Protein 6H2R (pdb70)

Radius of gyration: 30.76 Å; Cα contacts (8 Å, |Δi|>4): 2583; chains: 4; bounding box: 79×82×83 Å

CATH classification: 3.20.20.70

GO terms:
  GO:0008674 2-dehydro-3-deoxy-6-phosphogalactonate aldolase activity (F, IDA)
  GO:0008675 2-dehydro-3-deoxy-phosphogluconate aldolase activity (F, IDA)

B-factor: mean 26.59, std 15.33, range [8.21, 141.67]

Foldseek 3Di:
DAEEEAAAFFAAPVGATPLVLLLVLLLVLVVLPHQAYEALPVLNVNAVDDLVRLVSSVVSNLVRHQRYAREQDEDPLVSSLVSQQVCLVRNHAYYEYEFYADDPDDDLVVRLVSLLVSLVRHNHAYEYEADCVGRVDGCFLVSVVVSPRHQEYEHEDQPVVRQQSNCVSPVRHATEYQHLPQLCGADDNRHPGYHDHLCSQQVLLSVVLSVCSVVVVVVVSVVSSVLSVQLVVLCPPVHVSQVSQLSNCVRVVDHRHGDRPVVGHDDPVSSVVSCVSNVVSSVVCCVVVSGPD/DFEEEAAAFFAAPVGHGPLVLSCVLLLVLVVLPHQAYEALDVLNVNQVDDLVVLVVRVVSSLVRPQRYAREQDEDDLVSSLVSQLVCLPRNHAYYEYEFYADDPDDDLVVRLVSVLVSLVRHNHAYEYEADCVGRVDGCFLVSVVVSPRHQEYEHQDQPVVRQVSNCVSPVRHATEYQHLQQLQGLDDDSHNHYHHHLCSQQVLLSVVLSVCSVVVVVVVSVVSSVLSVQLCVLCPPVHVSQVSQLSNCVRVVDHRHGDHPVSGHDDPVSSVVSCVSNVVSSVVCVVVVSGD/DAEEEAAAFFAAPVGATPLVLLLVLLLVLVVLPHQAYEALDVLNVNAVDDLVSLVSSVVSNLVRHQRYAREQDEDPLVSSLVSQQVCLPRNHAYYEYEFYADDPDDDLVVRLVSVLVSLVRHNHAYEYEADCVGRVDGCFLVSVVVSPRHQEYEHQDQPVVRQVSNCVSPVRHATEYQHLQQLQGQDDPNHPHYHHHLCSQQVLLSVVLSVCSVVVVVVVSVVSSVLSVQLCVLCPPLHVSQVSQLSNCVRVVDHRHGDRPVSGHDDPVSSVVSCVSNVVSSVVCCVVVSGPD/DAEEEAAAFFAAPVGHGPLVLLCVLLQVLVVLPHQAYEALPVLNVNQVDDLVRLVVSVVSSLVRPQAYAREQDEDPLVSSLVSQQVCLPGNHQYYEYEFYADDPPDDLVVSLVSVLVSLVRHNHAYEYEADCVGRVDGCFLVSVVVSPRHQEYEHQDQPVVRQVSNCVSPVRHATEYQHLPQLAGADPPPHPHYHDHLCSQQVLLSVVLSVCSVVVVSVVSVVSSVLSVQLCVLCPVLHVSQVSQLSNCVRVVDHRHGDHPVVGHDDPVSSVVSCVSNVVSSVVCCVVVSGPD

Nearest PDB structures (foldseek):
  6h2s-assembly1_C  TM=1.003E+00  e=9.374E-58  Saccharolobus solfataricus
  6gso-assembly1_D  TM=9.926E-01  e=1.438E-53  Saccharolobus solfataricus
  6gv2-assembly1_A  TM=9.921E-01  e=3.241E-53  Saccharolobus solfataricus
  6h7r-assembly1_A  TM=9.935E-01  e=1.232E-52  Saccharolobus solfataricus
  6g3z-assembly1_A  TM=9.912E-01  e=1.554E-52  Saccharolobus solfataricus

Solvent-accessible surface area: 42090 Å² total; per-residue (Å²): 79,49,0,0,0,4,2,0,1,0,0,43,176,121,20,168,12,24,110,119,57,1,73,66,0,0,57,12,0,42,175,65,33,5,38,31,0,0,0,0,0,11,9,0,0,0,16,8,8,46,34,122,28,10,23,48,2,0,104,7,0,68,124,42,13,76,92,0,0,0,0,2,2,13,8,23,8,51,36,2,29,129,6,0,112,90,0,135,101,24,107,15,35,0,0,0,0,1,2,1,14,9,0,45,180,25,37,89,138,15,15,12,106,0,0,81,29,0,24,142,40,24,59,28,60,7,4,0,6,1,31,26,100,9,4,68,20,64,1,49,3,144,19,0,125,92,6,62,47,17,52,0,0,0,0,13,42,46,42,2,11,23,1,0,27,0,34,42,27,19,98,152,12,63,0,2,0,3,2,18,0,2,4,1,1,0,3,40,6,14,15,37,0,0,2,4,71,2,0,0,3,3,0,27,1,1,10,32,0,25,111,14,2,96,98,86,104,15,127,93,0,23,93,5,0,39,20,10,0,69,0,16,51,8,2,85,86,32,14,44,24,3,0,10,9,15,0,0,98,51,6,23,65,37,56,1,16,84,4,2,34,0,7,13,54,16,77,96,93,12,45,132,74,0,46,140,110,0,86,49,13,58,61,60,0,22,110,52,173,36,8,185,168,70,43,0,0,0,7,3,0,1,0,0,25,183,87,23,134,13,23,90,110,61,1,42,83,0,0,69,21,0,57,196,66,34,7,49,25,0,0,1,0,0,12,10,0,0,0,15,6,8,43,32,108,39,9,22,57,2,0,94,3,0,71,100,41,16,58,99,0,0,0,0,2,2,12,7,26,9,68,36,1,32,90,4,0,120,75,0,150,128,25,105,14,35,0,0,0,0,1,3,1,16,9,0,41,184,27,34,76,97,9,13,17,106,1,0,90,28,0,26,146,40,23,54,29,60,6,5,0,7,2,34,25,98,9,4,67,18,64,1,47,5,112,10,1,124,107,4,62,46,16,51,0,0,0,0,32,42,46,40,1,12,24,0,0,35,0,32,41,48,19,99,150,12,60,0,2,0,15,2,23,0,1,4,1,1,0,9,70,4,22,15,37,0,0,8,4,69,1,0,1,2,1,0,27,0,0,35,24,0,30,108,5,12,105,73,153,102,28,128,94,0,28,106,3,0,40,20,6,1,70,0,6,92,7,3,84,80,37,13,30,27,4,0,2,8,15,0,0,93,51,6,23,66,38,57,2,18,98,4,3,33,0,7,11,51,16,78,105,80,20,42,138,83,0,46,147,132,0,84,49,13,64,64,71,0,58,116,58,182,31,11,226,86,51,0,0,0,6,3,0,2,0,1,44,162,122,19,166,13,19,126,112,57,2,78,66,0,0,63,12,0,58,175,67,33,6,43,27,0,0,1,0,0,10,15,0,0,0,16,7,8,45,35,117,23,10,24,63,1,0,105,8,0,62,125,42,16,63,94,0,0,0,0,2,2,12,9,23,7,47,37,1,31,129,5,0,106,92,0,131,103,25,106,16,32,0,1,1,0,1,3,1,14,8,0,41,227,26,38,99,157,19,14,15,108,1,0,85,31,0,25,150,37,24,59,28,62,6,6,0,7,2,38,25,100,9,5,69,19,63,1,49,4,156,17,0,116,106,6,60,47,18,51,0,0,0,0,25,40,43,41,1,12,23,0,1,35,0,35,40,50,19,100,151,12,64,0,3,0,3,1,12,0,2,4,0,1,0,15,63,6,20,17,34,0,0,4,3,48,2,0,0,4,5,0,26,1,1,7,38,0,23,109,13,11,83,106,154,90,33,128,83,0,25,94,4,0,42,21,10,2,72,0,9,97,7,2,112,87,34,13,38,29,3,0,10,10,17,0,0,95,54,15,24,65,44,62,1,17,79,4,2,34,0,8,11,54,18,80,107,81,27,38,147,87,0,43,159,134,0,96,53,14,53,62,62,0,26,115,52,181,30,11,195,173,65,36,0,0,0,4,3,0,1,0,0,28,183,92,23,135,7,19,90,113,60,1,53,95,0,0,54,20,0,53,175,70,32,6,51,32,0,0,0,0,0,10,8,0,0,0,15,6,7,42,32,107,32,10,23,64,2,0,103,4,0,65,102,41,17,69,105,0,0,0,0,2,2,14,7,26,9,70,39,1,31,92,3,0,120,69,0,152,113,24,105,17,27,0,0,0,0,1,3,1,14,9,0,44,185,27,34,89,159,18,14,12,105,0,0,88,28,0,27,145,42,24,55,31,57,6,4,0,7,3,30,25,100,10,4,69,21,62,1,46,3,113,22,0,118,89,5,60,47,17,54,0,0,0,0,13,41,42,41,0,12,24,0,0,23,0,32,36,27,19,97,149,12,55,0,1,0,3,2,17,0,1,3,0,0,0,11,32,5,21,16,33,0,0,1,3,76,2,0,0,4,1,0,26,1,1,29,22,0,33,99,18,6,93,87,87,101,30,114,88,0,23,97,6,0,42,17,6,1,73,0,17,63,9,2,128,88,34,15,47,26,3,0,8,8,14,0,0,91,56,16,24,67,38,60,2,18,92,5,3,33,1,7,12,49,17,74,76,104,27,40,148,85,0,42,142,123,0,89,50,13,41,55,79,0,26,116,59,172,36,10,181,169

Sequence (1171 aa):
PEIIITPIITPFTKDNRRIDKEEKKLKIHAENLIRKGIDKLFVNGTTGLGPSLSPEEEKLEEENLKAVYDVTNNKKIIFQVGGLNLDDAIRRLAKLSKDFDDIVGIASYAPYYYPRMMSEKHLVKYFKTLCEEVSPHPVYLYNYYPTATGKDIDAKVAKEIGCFTGVKDVIENIIIHTLDYKRLNPNMLVYSGSQMMLIATVASTGLDGNVALGSNYLPEVTTVTIKKLAMERKIDEEALLKLQFLHDEVIEEASRIFGSLSSNNYVLTKYFQGYDLGYPRPPIFPLDDEEERRQLIKKKVEGIRRAKLVELKILKEPEIIITPIITPFTKDNRRIDKEEKLKIHAEENLIRKGIDKLFVNGTTGLGPSLSPEEKLEENLKAVYDVTNKKIIFQVGGLNLDDAIRLAKLSKDFDIVGIASYAPYYYPRMSEKHLVKYFKTLCEVSPHPVYLYNYYPTATGKDIDAKKVAKEIGCFTGVKDVIEENIIHTLDYKRLNPNMLVYSGSQMLIATVASTGLDGNVALLGGSNYLPEVTTVTIKKLAMERRKIDEEALKLQFLHDEVIEEASRIFGSSLSSNNYVLTKYFQGYDLGYPRPPIFPLDDEEERQLIKKVEGIRAKLVELKILKPEIIITPIITPFTKDNRRIDKEKLKIHAENLIRKGIDKLFVNGTTGLGPSLSPEEEKLEENLKAVYDVTNNKKIIFQVGGLNLDDAIRRLAKLSKDFDIVGIASYAPYYYPRMMSEKHLVKYFKKTLCEVSPHPVYLYNYYPTATGKDIDAKVAKEEIGCFTGVKDVIENIIHTLDYKRLNPNMLVYSGSQMLIATVASTGLDGNVALLGSNYLPEVTTVTIKKLAMERKIDEALKLQFLHDEVIEASRIFGSSLSSNNYVLTKYFQGYDLGYPRPPIFPLDDEEERQLIKKVEGIRRAKLVELKILKEPEEIIITPIITPFTKDNRIDKEKLKIHAEENLIRKGIDKLFVNGTTGLGPSLSPEEKLEENLKAVYDVTNKIIFQVGGLNLDDAIRLAKLSKDFDIVGIASYAPYYYPRMMSEKHLVKYFKTLCEVSPHPVYLYNYYPTATGKDIDAKKVAKEIGCFTGVKDVIENIIHTLDYKRLNPNMLVYSGSQMMLIATVASTTGGLDGNVALGSNYLPEVTTVTIKKKLAMERKIDEEALKLQFLHDEVIEEASRIFGSSLSSNNYVLTKYFQGYDLLGYPRPPIFPLDDEEERQLIKKVEGIRAKLVELKILKE

Organism: Saccharolobus solfataricus (strain ATCC 35092 / DSM 1617 / JCM 11322 / P2) (NCBI:txid273057)

InterPro domains:
  IPR002220 DapA-like [PF00701] (17-293)
  IPR002220 DapA-like [PIRSF001365] (14-298)
  IPR002220 DapA-like [PR00146] (48-69)
  IPR002220 DapA-like [PR00146] (81-99)
  IPR002220 DapA-like [PR00146] (114-130)
  IPR002220 DapA-like [PR00146] (139-156)
  IPR002220 DapA-like [PTHR12128] (13-301)
  IPR002220 DapA-like [SM01130] (15-295)
  IPR013785 Aldolase-type TIM barrel [G3DSA:3.20.20.70] (16-308)
  IPR053415 Entner-Doudoroff pathway aldolase [NF040954] (17-301)

Structure (mmCIF, N/CA/C/O backbone):
data_6H2R
#
_entry.id   6H2R
#
_cell.length_a   76.352
_cell.length_b   86.906
_cell.length_c   91.982
_cell.angle_alpha   90.00
_cell.angle_beta   95.79
_cell.angle_gamma   90.00
#
_symmetry.space_group_name_H-M   'P 1 21 1'
#
loop_
_entity.id
_entity.type
_entity.pdbx_description
1 polymer '2-dehydro-3-deoxy-phosphogluconate/2-dehydro-3-deoxy-6-phosphogalactonate aldolase'
2 non-polymer 'ISOPROPYL ALCOHOL'
3 non-polymer GLYCEROL
4 non-polymer 1,2-ETHANEDIOL
5 non-polymer 'TRIETHYLENE GLYCOL'
6 water water
#
loop_
_atom_site.group_PDB
_atom_site.id
_atom_site.type_symbol
_atom_site.label_atom_id
_atom_site.label_alt_id
_atom_site.label_comp_id
_atom_site.label_asym_id
_atom_site.label_entity_id
_atom_site.label_seq_id
_atom_site.pdbx_PDB_ins_code
_atom_site.Cartn_x
_atom_site.Cartn_y
_atom_site.Cartn_z
_atom_site.occupancy
_atom_site.B_iso_or_equiv
_atom_site.auth_seq_id
_atom_site.auth_comp_id
_atom_site.auth_asym_id
_atom_site.auth_atom_id
_atom_site.pdbx_PDB_model_num
ATOM 1 N N . PRO A 1 1 ? -1.902 -17.961 46.648 1.00 30.48 2 PRO A N 1
ATOM 2 C CA . PRO A 1 1 ? -1.528 -17.846 45.229 1.00 28.29 2 PRO A CA 1
ATOM 3 C C . PRO A 1 1 ? -2.727 -17.938 44.315 1.00 25.63 2 PRO A C 1
ATOM 4 O O . PRO A 1 1 ? -3.555 -18.836 44.471 1.00 23.52 2 PRO A O 1
ATOM 15 N N . GLU A 1 2 ? -2.847 -17.018 43.355 1.00 18.61 3 GLU A N 1
ATOM 16 C CA . GLU A 1 2 ? -3.968 -17.065 42.426 1.00 18.21 3 GLU A CA 1
ATOM 17 C C . GLU A 1 2 ? -3.451 -17.061 40.997 1.00 15.59 3 GLU A C 1
ATOM 18 O O . GLU A 1 2 ? -2.363 -16.548 40.710 1.00 18.57 3 GLU A O 1
ATOM 30 N N A ILE A 1 3 ? -4.244 -17.650 40.109 0.53 14.74 4 ILE A N 1
ATOM 31 N N B ILE A 1 3 ? -4.242 -17.659 40.113 0.47 14.76 4 ILE A N 1
ATOM 32 C CA A ILE A 1 3 ? -4.012 -17.604 38.669 0.53 14.16 4 ILE A CA 1
ATOM 33 C CA B ILE A 1 3 ? -4.026 -17.611 38.671 0.47 14.15 4 ILE A CA 1
ATOM 34 C C A ILE A 1 3 ? -5.087 -16.724 38.064 0.53 15.71 4 ILE A C 1
ATOM 35 C C B ILE A 1 3 ? -5.093 -16.712 38.077 0.47 15.72 4 ILE A C 1
ATOM 36 O O A ILE A 1 3 ? -6.281 -16.973 38.258 0.53 15.20 4 ILE A O 1
ATOM 37 O O B ILE A 1 3 ? -6.288 -16.927 38.303 0.47 15.26 4 ILE A O 1
ATOM 68 N N . ILE A 1 4 ? -4.665 -15.702 37.335 1.00 13.37 5 ILE A N 1
ATOM 69 C CA . ILE A 1 4 ? -5.552 -14.791 36.623 1.00 14.06 5 ILE A CA 1
ATOM 70 C C . ILE A 1 4 ? -5.373 -15.056 35.131 1.00 13.70 5 ILE A C 1
ATOM 71 O O . ILE A 1 4 ? -4.243 -15.012 34.625 1.00 15.02 5 ILE A O 1
ATOM 87 N N . THR A 1 5 ? -6.455 -15.357 34.425 1.00 12.54 6 THR A N 1
ATOM 88 C CA . THR A 1 5 ? -6.371 -15.535 32.983 1.00 12.04 6 THR A CA 1
ATOM 89 C C . THR A 1 5 ? -6.723 -14.234 32.277 1.00 12.15 6 THR A C 1
ATOM 90 O O . THR A 1 5 ? -7.829 -13.705 32.486 1.00 11.71 6 THR A O 1
ATOM 101 N N . PRO A 1 6 ? -5.840 -13.705 31.436 1.00 9.86 7 PRO A N 1
ATOM 102 C CA . PRO A 1 6 ? -6.217 -12.613 30.540 1.00 12.16 7 PRO A CA 1
ATOM 103 C C . PRO A 1 6 ? -7.017 -13.205 29.394 1.00 11.56 7 PRO A C 1
ATOM 104 O O . PRO A 1 6 ? -6.472 -13.788 28.433 1.00 11.05 7 PRO A O 1
ATOM 115 N N . ILE A 1 7 ? -8.344 -13.135 29.502 1.00 11.98 8 ILE A N 1
ATOM 116 C CA . ILE A 1 7 ? -9.183 -13.959 28.654 1.00 12.01 8 ILE A CA 1
ATOM 117 C C . ILE A 1 7 ? -9.235 -13.419 27.233 1.00 10.99 8 ILE A C 1
ATOM 118 O O . ILE A 1 7 ? -9.309 -12.209 26.992 1.00 11.66 8 ILE A O 1
ATOM 134 N N . ILE A 1 8 ? -9.224 -14.354 26.284 1.00 11.57 9 ILE A N 1
ATOM 135 C CA . ILE A 1 8 ? -9.385 -14.053 24.868 1.00 9.78 9 ILE A CA 1
ATOM 136 C C . ILE A 1 8 ? -10.761 -13.509 24.581 1.00 13.99 9 ILE A C 1
ATOM 137 O O . ILE A 1 8 ? -11.767 -13.920 25.199 1.00 14.10 9 ILE A O 1
ATOM 153 N N . THR A 1 9 ? -10.824 -12.612 23.605 1.00 11.97 10 THR A N 1
ATOM 154 C CA . THR A 1 9 ? -12.081 -12.137 23.034 1.00 12.79 10 THR A CA 1
ATOM 155 C C . THR A 1 9 ? -12.366 -12.857 21.720 1.00 11.20 10 THR A C 1
ATOM 156 O O . THR A 1 9 ? -11.658 -12.627 20.726 1.00 12.48 10 THR A O 1
ATOM 167 N N . PRO A 1 10 ? -13.341 -13.762 21.664 1.00 11.81 11 PRO A N 1
ATOM 168 C CA . PRO A 1 10 ? -13.689 -14.389 20.379 1.00 12.37 11 PRO A CA 1
ATOM 169 C C . PRO A 1 10 ? -14.483 -13.439 19.499 1.00 12.33 11 PRO A C 1
ATOM 170 O O . PRO A 1 10 ? -15.422 -12.803 19.975 1.00 12.50 11 PRO A O 1
ATOM 181 N N . PHE A 1 11 ? -14.099 -13.337 18.234 1.00 12.04 12 PHE A N 1
ATOM 182 C CA . PHE A 1 11 ? -14.871 -12.572 17.259 1.00 12.38 12 PHE A CA 1
ATOM 183 C C . PHE A 1 11 ? -15.497 -13.492 16.227 1.00 15.63 12 PHE A C 1
ATOM 184 O O . PHE A 1 11 ? -15.002 -14.603 15.946 1.00 15.03 12 PHE A O 1
ATOM 201 N N . THR A 1 12 ? -16.621 -13.035 15.690 1.00 13.22 13 THR A N 1
ATOM 202 C CA . THR A 1 12 ? -17.281 -13.734 14.587 1.00 14.72 13 THR A CA 1
ATOM 203 C C . THR A 1 12 ? -16.605 -13.400 13.265 1.00 18.94 13 THR A C 1
ATOM 204 O O . THR A 1 12 ? -15.753 -12.527 13.177 1.00 16.12 13 THR A O 1
ATOM 215 N N . LYS A 1 13 ? -17.047 -14.079 12.195 1.00 18.28 14 LYS A N 1
ATOM 216 C CA . LYS A 1 13 ? -16.560 -13.738 10.863 1.00 20.03 14 LYS A CA 1
ATOM 217 C C . LYS A 1 13 ? -16.918 -12.312 10.479 1.00 17.99 14 LYS A C 1
ATOM 218 O O . LYS A 1 13 ? -16.184 -11.689 9.706 1.00 21.56 14 LYS A O 1
ATOM 237 N N . ASP A 1 14 ? -18.019 -11.768 11.029 1.00 17.15 15 ASP A N 1
ATOM 238 C CA . ASP A 1 14 ? -18.403 -10.378 10.820 1.00 15.47 15 ASP A CA 1
ATOM 239 C C . ASP A 1 14 ? -17.672 -9.399 11.750 1.00 16.96 15 ASP A C 1
ATOM 240 O O . ASP A 1 14 ? -18.042 -8.229 11.805 1.00 18.23 15 ASP A O 1
ATOM 249 N N . ASN A 1 15 ? -16.677 -9.870 12.476 1.00 15.12 16 ASN A N 1
ATOM 250 C CA . ASN A 1 15 ? -15.821 -9.017 13.307 1.00 16.48 16 ASN A CA 1
ATOM 251 C C . ASN A 1 15 ? -16.613 -8.355 14.428 1.00 15.18 16 ASN A C 1
ATOM 252 O O . ASN A 1 15 ? -16.417 -7.163 14.744 1.00 16.81 16 ASN A O 1
ATOM 263 N N A ARG A 1 16 ? -17.554 -9.112 14.994 0.47 15.28 17 ARG A N 1
ATOM 264 N N B ARG A 1 16 ? -17.552 -9.103 15.003 0.53 15.31 17 ARG A N 1
ATOM 265 C CA A ARG A 1 16 ? -18.271 -8.755 16.208 0.47 14.59 17 ARG A CA 1
ATOM 266 C CA B ARG A 1 16 ? -18.229 -8.702 16.225 0.53 14.61 17 ARG A CA 1
ATOM 267 C C A ARG A 1 16 ? -17.884 -9.725 17.321 0.47 15.42 17 ARG A C 1
ATOM 268 C C B ARG A 1 16 ? -17.915 -9.721 17.318 0.53 15.44 17 ARG A C 1
ATOM 269 O O A ARG A 1 16 ? -17.458 -10.858 17.061 0.47 13.84 17 ARG A O 1
ATOM 270 O O B ARG A 1 16 ? -17.560 -10.874 17.041 0.53 13.87 17 ARG A O 1
ATOM 311 N N . ILE A 1 17 ? -18.058 -9.293 18.576 1.00 12.67 18 ILE A N 1
ATOM 312 C CA . ILE A 1 17 ? -17.773 -10.210 19.681 1.00 13.00 18 ILE A CA 1
ATOM 313 C C . ILE A 1 17 ? -18.742 -11.382 19.596 1.00 17.96 18 ILE A C 1
ATOM 314 O O . ILE A 1 17 ? -19.956 -11.204 19.396 1.00 16.65 18 ILE A O 1
ATOM 330 N N . ASP A 1 18 ? -18.217 -12.600 19.766 1.00 15.04 19 ASP A N 1
ATOM 331 C CA . ASP A 1 18 ? -19.034 -13.809 19.803 1.00 14.15 19 ASP A CA 1
ATOM 332 C C . ASP A 1 18 ? -19.338 -14.126 21.268 1.00 13.21 19 ASP A C 1
ATOM 333 O O . ASP A 1 18 ? -18.579 -14.798 21.960 1.00 16.31 19 ASP A O 1
ATOM 342 N N . LYS A 1 19 ? -20.475 -13.615 21.749 1.00 15.81 20 LYS A N 1
ATOM 343 C CA . LYS A 1 19 ? -20.795 -13.700 23.160 1.00 14.23 20 LYS A CA 1
ATOM 344 C C . LYS A 1 19 ? -20.944 -15.148 23.617 1.00 16.16 20 LYS A C 1
ATOM 345 O O . LYS A 1 19 ? -20.562 -15.498 24.741 1.00 17.67 20 LYS A O 1
ATOM 364 N N A GLU A 1 20 ? -21.502 -16.006 22.768 0.58 17.11 21 GLU A N 1
ATOM 365 N N B GLU A 1 20 ? -21.498 -16.005 22.764 0.42 17.14 21 GLU A N 1
ATOM 366 C CA A GLU A 1 20 ? -21.735 -17.382 23.201 0.58 18.64 21 GLU A CA 1
ATOM 367 C CA B GLU A 1 20 ? -21.711 -17.393 23.167 0.42 18.69 21 GLU A CA 1
ATOM 368 C C A GLU A 1 20 ? -20.421 -18.136 23.361 0.58 15.64 21 GLU A C 1
ATOM 369 C C B GLU A 1 20 ? -20.386 -18.125 23.338 0.42 15.72 21 GLU A C 1
ATOM 370 O O A GLU A 1 20 ? -20.234 -18.893 24.330 0.58 17.15 21 GLU A O 1
ATOM 371 O O B GLU A 1 20 ? -20.187 -18.853 24.323 0.42 17.08 21 GLU A O 1
ATOM 394 N N A LYS A 1 21 ? -19.488 -17.946 22.427 0.58 16.12 22 LYS A N 1
ATOM 395 N N B LYS A 1 21 ? -19.461 -17.945 22.393 0.42 16.11 22 LYS A N 1
ATOM 396 C CA A LYS A 1 21 ? -18.187 -18.593 22.581 0.58 15.88 22 LYS A CA 1
ATOM 397 C CA B LYS A 1 21 ? -18.149 -18.568 22.542 0.42 15.97 22 LYS A CA 1
ATOM 398 C C A LYS A 1 21 ? -17.429 -18.032 23.772 0.58 15.06 22 LYS A C 1
ATOM 399 C C B LYS A 1 21 ? -17.430 -18.032 23.771 0.42 15.10 22 LYS A C 1
ATOM 400 O O A LYS A 1 21 ? -16.702 -18.783 24.447 0.58 16.69 22 LYS A O 1
ATOM 401 O O B LYS A 1 21 ? -16.735 -18.787 24.471 0.42 16.68 22 LYS A O 1
ATOM 438 N N . LEU A 1 22 ? -17.581 -16.731 24.052 1.00 14.14 23 LEU A N 1
ATOM 439 C CA . LEU A 1 22 ? -16.951 -16.140 25.231 1.00 14.43 23 LEU A CA 1
ATOM 440 C C . LEU A 1 22 ? -17.500 -16.757 26.512 1.00 14.09 23 LEU A C 1
ATOM 441 O O . LEU A 1 22 ? -16.739 -17.096 27.426 1.00 15.42 23 LEU A O 1
ATOM 457 N N . LYS A 1 23 ? -18.818 -16.923 26.587 1.00 16.24 24 LYS A N 1
ATOM 458 C CA . LYS A 1 23 ? -19.420 -17.560 27.752 1.00 15.23 24 LYS A CA 1
ATOM 459 C C . LYS A 1 23 ? -18.881 -18.969 27.966 1.00 13.50 24 LYS A C 1
ATOM 460 O O . LYS A 1 23 ? -18.519 -19.338 29.086 1.00 15.91 24 LYS A O 1
ATOM 478 N N . ILE A 1 24 ? -18.819 -19.765 26.894 1.00 16.11 25 ILE A N 1
ATOM 479 C CA . ILE A 1 24 ? -18.340 -21.142 26.980 1.00 15.77 25 ILE A CA 1
ATOM 480 C C . ILE A 1 24 ? -16.911 -21.169 27.493 1.00 13.51 25 ILE A C 1
ATOM 481 O O . ILE A 1 24 ? -16.541 -21.982 28.349 1.00 17.20 25 ILE A O 1
ATOM 497 N N . HIS A 1 25 ? -16.076 -20.254 26.977 1.00 15.11 26 HIS A N 1
ATOM 498 C CA . HIS A 1 25 ? -14.675 -20.217 27.346 1.00 11.82 26 HIS A CA 1
ATOM 499 C C . HIS A 1 25 ? -14.526 -19.827 28.807 1.00 14.03 26 HIS A C 1
ATOM 500 O O . HIS A 1 25 ? -13.776 -20.465 29.556 1.00 14.99 26 HIS A O 1
ATOM 515 N N . ALA A 1 26 ? -15.232 -18.772 29.241 1.00 13.08 27 ALA A N 1
ATOM 516 C CA . ALA A 1 26 ? -15.157 -18.367 30.636 1.00 12.33 27 ALA A CA 1
ATOM 517 C C . ALA A 1 26 ? -15.622 -19.484 31.566 1.00 14.17 27 ALA A C 1
ATOM 518 O O . ALA A 1 26 ? -14.995 -19.744 32.594 1.00 16.17 27 ALA A O 1
ATOM 525 N N . GLU A 1 27 ? -16.723 -20.142 31.216 1.00 15.14 28 GLU A N 1
ATOM 526 C CA . GLU A 1 27 ? -17.201 -21.266 32.035 1.00 16.88 28 GLU A CA 1
ATOM 527 C C . GLU A 1 27 ? -16.146 -22.350 32.165 1.00 16.44 28 GLU A C 1
ATOM 528 O O . GLU A 1 27 ? -15.932 -22.880 33.262 1.00 18.24 28 GLU A O 1
ATOM 540 N N . ASN A 1 28 ? -15.460 -22.692 31.066 1.00 16.04 29 ASN A N 1
ATOM 541 C CA . ASN A 1 28 ? -14.437 -23.738 31.127 1.00 16.26 29 ASN A CA 1
ATOM 542 C C . ASN A 1 28 ? -13.270 -23.314 32.003 1.00 16.37 29 ASN A C 1
ATOM 543 O O . ASN A 1 28 ? -12.756 -24.087 32.819 1.00 16.02 29 ASN A O 1
ATOM 554 N N . LEU A 1 29 ? -12.833 -22.065 31.883 1.00 11.96 30 LEU A N 1
ATOM 555 C CA . LEU A 1 29 ? -11.721 -21.618 32.698 1.00 13.00 30 LEU A CA 1
ATOM 556 C C . LEU A 1 29 ? -12.035 -21.684 34.189 1.00 13.76 30 LEU A C 1
ATOM 557 O O . LEU A 1 29 ? -11.195 -22.112 34.976 1.00 14.54 30 LEU A O 1
ATOM 573 N N . ILE A 1 30 ? -13.243 -21.272 34.587 1.00 16.57 31 ILE A N 1
ATOM 574 C CA . ILE A 1 30 ? -13.608 -21.310 35.992 1.00 17.86 31 ILE A CA 1
ATOM 575 C C . ILE A 1 30 ? -13.724 -22.757 36.448 1.00 15.78 31 ILE A C 1
ATOM 576 O O . ILE A 1 30 ? -13.250 -23.116 37.523 1.00 18.21 31 ILE A O 1
ATOM 592 N N . ARG A 1 31 ? -14.277 -23.603 35.602 1.00 14.27 32 ARG A N 1
ATOM 593 C CA . ARG A 1 31 ? -14.425 -25.025 35.940 1.00 18.29 32 ARG A CA 1
ATOM 594 C C . ARG A 1 31 ? -13.070 -25.687 36.114 1.00 23.95 32 ARG A C 1
ATOM 595 O O . ARG A 1 31 ? -12.910 -26.555 36.985 1.00 20.98 32 ARG A O 1
ATOM 616 N N . LYS A 1 32 ? -12.061 -25.254 35.347 1.00 16.52 33 LYS A N 1
ATOM 617 C CA . LYS A 1 32 ? -10.729 -25.844 35.397 1.00 14.09 33 LYS A CA 1
ATOM 618 C C . LYS A 1 32 ? -9.863 -25.268 36.513 1.00 14.60 33 LYS A C 1
ATOM 619 O O . LYS A 1 32 ? -8.697 -25.649 36.613 1.00 18.93 33 LYS A O 1
ATOM 638 N N . GLY A 1 33 ? -10.378 -24.357 37.335 1.00 15.20 34 GLY A N 1
ATOM 639 C CA . GLY A 1 33 ? -9.657 -23.892 38.499 1.00 18.60 34 GLY A CA 1
ATOM 640 C C . GLY A 1 33 ? -9.016 -22.522 38.416 1.00 17.74 34 GLY A C 1
ATOM 641 O O . GLY A 1 33 ? -8.339 -22.125 39.368 1.00 16.59 34 GLY A O 1
ATOM 645 N N . ILE A 1 34 ? -9.192 -21.804 37.301 1.00 16.68 35 ILE A N 1
ATOM 646 C CA . ILE A 1 34 ? -8.721 -20.422 37.240 1.00 15.56 35 ILE A CA 1
ATOM 647 C C . ILE A 1 34 ? -9.428 -19.567 38.295 1.00 15.89 35 ILE A C 1
ATOM 648 O O . ILE A 1 34 ? -10.648 -19.655 38.480 1.00 16.28 35 ILE A O 1
ATOM 664 N N . ASP A 1 35 ? -8.667 -18.724 38.995 1.00 14.26 36 ASP A N 1
ATOM 665 C CA . ASP A 1 35 ? -9.238 -17.946 40.085 1.00 14.67 36 ASP A CA 1
ATOM 666 C C . ASP A 1 35 ? -10.022 -16.736 39.605 1.00 15.24 36 ASP A C 1
ATOM 667 O O . ASP A 1 35 ? -11.121 -16.460 40.106 1.00 17.30 36 ASP A O 1
ATOM 676 N N . LYS A 1 36 ? -9.469 -15.950 38.681 1.00 14.18 37 LYS A N 1
ATOM 677 C CA . LYS A 1 36 ? -10.083 -14.706 38.245 1.00 14.18 37 LYS A CA 1
ATOM 678 C C . LYS A 1 36 ? -9.845 -14.508 36.755 1.00 12.18 37 LYS A C 1
ATOM 679 O O . LYS A 1 36 ? -8.855 -14.996 36.200 1.00 12.06 37 LYS A O 1
ATOM 698 N N . LEU A 1 37 ? -10.762 -13.785 36.108 1.00 11.81 38 LEU A N 1
ATOM 699 C CA . LEU A 1 37 ? -10.690 -13.502 34.685 1.00 10.69 38 LEU A CA 1
ATOM 700 C C . LEU A 1 37 ? -10.450 -12.014 34.485 1.00 11.81 38 LEU A C 1
ATOM 701 O O . LEU A 1 37 ? -11.189 -11.192 35.004 1.00 12.09 38 LEU A O 1
ATOM 717 N N . PHE A 1 38 ? -9.418 -11.683 33.735 1.00 12.21 39 PHE A N 1
ATOM 718 C CA . PHE A 1 38 ? -9.034 -10.309 33.415 1.00 10.24 39 PHE A CA 1
ATOM 719 C C . PHE A 1 38 ? -9.514 -10.016 31.997 1.00 11.25 39 PHE A C 1
ATOM 720 O O . PHE A 1 38 ? -9.038 -10.618 31.035 1.00 10.78 39 PHE A O 1
ATOM 737 N N . VAL A 1 39 ? -10.468 -9.111 31.883 1.00 11.73 40 VAL A N 1
ATOM 738 C CA . VAL A 1 39 ? -11.212 -8.881 30.659 1.00 9.58 40 VAL A CA 1
ATOM 739 C C . VAL A 1 39 ? -10.727 -7.581 29.993 1.00 10.28 40 VAL A C 1
ATOM 740 O O . VAL A 1 39 ? -10.532 -6.572 30.661 1.00 11.72 40 VAL A O 1
ATOM 753 N N . ASN A 1 40 ? -10.453 -7.645 28.680 1.00 11.26 41 ASN A N 1
ATOM 754 C CA . ASN A 1 40 ? -10.011 -6.514 27.850 1.00 9.65 41 ASN A CA 1
ATOM 755 C C . ASN A 1 40 ? -8.539 -6.193 28.093 1.00 10.62 41 ASN A C 1
ATOM 756 O O . ASN A 1 40 ? -8.109 -5.047 27.947 1.00 10.85 41 ASN A O 1
ATOM 767 N N . GLY A 1 41 ? -7.764 -7.190 28.466 1.00 9.06 42 GLY A N 1
ATOM 768 C CA . GLY A 1 41 ? -6.306 -7.065 28.475 1.00 9.55 42 GLY A CA 1
ATOM 769 C C . GLY A 1 41 ? -5.725 -7.217 27.070 1.00 9.47 42 GLY A C 1
ATOM 770 O O . GLY A 1 41 ? -6.438 -7.335 26.076 1.00 10.99 42 GLY A O 1
ATOM 774 N N . THR A 1 42 ? -4.393 -7.238 27.007 1.00 12.15 43 THR A N 1
ATOM 775 C CA . THR A 1 42 ? -3.733 -7.402 25.707 1.00 9.24 43 THR A CA 1
ATOM 776 C C . THR A 1 42 ? -4.187 -8.677 25.020 1.00 9.98 43 THR A C 1
ATOM 777 O O . THR A 1 42 ? -4.503 -8.683 23.817 1.00 10.25 43 THR A O 1
ATOM 788 N N . THR A 1 43 ? -4.229 -9.796 25.780 1.00 9.05 44 THR A N 1
ATOM 789 C CA . THR A 1 43 ? -4.617 -11.063 25.161 1.00 10.43 44 THR A CA 1
ATOM 790 C C . THR A 1 43 ? -6.036 -11.033 24.615 1.00 11.89 44 THR A C 1
ATOM 791 O O . THR A 1 43 ? -6.335 -11.696 23.623 1.00 12.67 44 THR A O 1
ATOM 802 N N . GLY A 1 44 ? -6.928 -10.281 25.254 1.00 9.94 45 GLY A N 1
ATOM 803 C CA . GLY A 1 44 ? -8.274 -10.044 24.788 1.00 11.92 45 GLY A CA 1
ATOM 804 C C . GLY A 1 44 ? -8.407 -8.910 23.798 1.00 9.21 45 GLY A C 1
ATOM 805 O O . GLY A 1 44 ? -9.515 -8.521 23.491 1.00 11.26 45 GLY A O 1
ATOM 809 N N . LEU A 1 45 ? -7.303 -8.415 23.255 1.00 9.56 46 LEU A N 1
ATOM 810 C CA . LEU A 1 45 ? -7.270 -7.340 22.263 1.00 8.41 46 LEU A CA 1
ATOM 811 C C . LEU A 1 45 ? -8.006 -6.082 22.757 1.00 9.99 46 LEU A C 1
ATOM 812 O O . LEU A 1 45 ? -8.649 -5.377 21.975 1.00 11.37 46 LEU A O 1
ATOM 828 N N . GLY A 1 46 ? -7.839 -5.773 24.044 1.00 11.22 47 GLY A N 1
ATOM 829 C CA . GLY A 1 46 ? -8.423 -4.589 24.637 1.00 10.61 47 GLY A CA 1
ATOM 830 C C . GLY A 1 46 ? -8.314 -3.320 23.824 1.00 12.15 47 GLY A C 1
ATOM 831 O O . GLY A 1 46 ? -9.312 -2.634 23.579 1.00 12.21 47 GLY A O 1
ATOM 835 N N . PRO A 1 47 ? -7.106 -2.958 23.394 1.00 11.94 48 PRO A N 1
ATOM 836 C CA . PRO A 1 47 ? -6.955 -1.722 22.602 1.00 10.71 48 PRO A CA 1
ATOM 837 C C . PRO A 1 47 ? -7.671 -1.738 21.260 1.00 11.19 48 PRO A C 1
ATOM 838 O O . PRO A 1 47 ? -7.844 -0.670 20.657 1.00 12.45 48 PRO A O 1
ATOM 849 N N . SER A 1 48 ? -8.094 -2.898 20.773 1.00 10.96 49 SER A N 1
ATOM 850 C CA . SER A 1 48 ? -8.831 -3.011 19.519 1.00 9.41 49 SER A CA 1
ATOM 851 C C . SER A 1 48 ? -10.335 -2.870 19.717 1.00 9.53 49 SER A C 1
ATOM 852 O O . SER A 1 48 ? -11.095 -2.908 18.725 1.00 10.88 49 SER A O 1
ATOM 860 N N . LEU A 1 49 ? -10.777 -2.771 20.957 1.00 11.09 50 LEU A N 1
ATOM 861 C CA . LEU A 1 49 ? -12.204 -2.734 21.294 1.00 10.96 50 LEU A CA 1
ATOM 862 C C . LEU A 1 49 ? -12.665 -1.318 21.581 1.00 11.41 50 LEU A C 1
ATOM 863 O O . LEU A 1 49 ? -12.013 -0.563 22.326 1.00 12.27 50 LEU A O 1
ATOM 879 N N . SER A 1 50 ? -13.830 -0.962 21.031 1.00 12.07 51 SER A N 1
ATOM 880 C CA . SER A 1 50 ? -14.462 0.272 21.426 1.00 13.89 51 SER A CA 1
ATOM 881 C C . SER A 1 50 ? -14.884 0.205 22.891 1.00 13.61 51 SER A C 1
ATOM 882 O O . SER A 1 50 ? -14.956 -0.885 23.486 1.00 12.52 51 SER A O 1
ATOM 890 N N . PRO A 1 51 ? -15.201 1.346 23.500 1.00 13.21 52 PRO A N 1
ATOM 891 C CA . PRO A 1 51 ? -15.721 1.280 24.885 1.00 10.75 52 PRO A CA 1
ATOM 892 C C . PRO A 1 51 ? -16.949 0.397 25.009 1.00 10.26 52 PRO A C 1
ATOM 893 O O . PRO A 1 51 ? -17.049 -0.389 25.956 1.00 12.56 52 PRO A O 1
ATOM 904 N N A GLU A 1 52 ? -17.872 0.469 24.054 0.49 12.73 53 GLU A N 1
ATOM 905 N N B GLU A 1 52 ? -17.895 0.538 24.071 0.51 12.68 53 GLU A N 1
ATOM 906 C CA A GLU A 1 52 ? -19.069 -0.346 24.160 0.49 16.40 53 GLU A CA 1
ATOM 907 C CA B GLU A 1 52 ? -19.071 -0.318 24.045 0.51 16.63 53 GLU A CA 1
ATOM 908 C C A GLU A 1 52 ? -18.759 -1.826 23.942 0.49 11.55 53 GLU A C 1
ATOM 909 C C B GLU A 1 52 ? -18.670 -1.784 24.042 0.51 11.75 53 GLU A C 1
ATOM 910 O O A GLU A 1 52 ? -19.476 -2.695 24.461 0.49 12.33 53 GLU A O 1
ATOM 911 O O B GLU A 1 52 ? -19.208 -2.592 24.811 0.51 12.45 53 GLU A O 1
ATOM 934 N N . GLU A 1 53 ? -17.704 -2.144 23.173 1.00 10.71 54 GLU A N 1
ATOM 935 C CA . GLU A 1 53 ? -17.266 -3.535 23.082 1.00 9.83 54 GLU A CA 1
ATOM 936 C C . GLU A 1 53 ? -16.584 -3.996 24.369 1.00 11.41 54 GLU A C 1
ATOM 937 O O . GLU A 1 53 ? -16.785 -5.140 24.805 1.00 11.43 54 GLU A O 1
ATOM 949 N N . LYS A 1 54 ? -15.756 -3.135 24.997 1.00 11.17 55 LYS A N 1
ATOM 950 C CA . LYS A 1 54 ? -15.204 -3.487 26.296 1.00 10.73 55 LYS A CA 1
ATOM 951 C C . LYS A 1 54 ? -16.314 -3.828 27.295 1.00 13.27 55 LYS A C 1
ATOM 952 O O . LYS A 1 54 ? -16.183 -4.767 28.093 1.00 11.07 55 LYS A O 1
ATOM 971 N N . LEU A 1 55 ? -17.381 -3.054 27.274 1.00 12.31 56 LEU A N 1
ATOM 972 C CA . LEU A 1 55 ? -18.530 -3.279 28.164 1.00 11.63 56 LEU A CA 1
ATOM 973 C C . LEU A 1 55 ? -19.255 -4.577 27.806 1.00 14.84 56 LEU A C 1
ATOM 974 O O . LEU A 1 55 ? -19.669 -5.310 28.709 1.00 12.49 56 LEU A O 1
ATOM 990 N N A GLU A 1 56 ? -19.388 -4.883 26.513 0.33 12.68 57 GLU A N 1
ATOM 991 N N B GLU A 1 56 ? -19.432 -4.856 26.507 0.42 12.59 57 GLU A N 1
ATOM 992 N N C GLU A 1 56 ? -19.400 -4.873 26.511 0.24 12.70 57 GLU A N 1
ATOM 993 C CA A GLU A 1 56 ? -20.036 -6.125 26.098 0.33 13.37 57 GLU A CA 1
ATOM 994 C CA B GLU A 1 56 ? -20.013 -6.124 26.066 0.42 13.29 57 GLU A CA 1
ATOM 995 C CA C GLU A 1 56 ? -20.032 -6.121 26.093 0.24 13.39 57 GLU A CA 1
ATOM 996 C C A GLU A 1 56 ? -19.268 -7.349 26.586 0.33 13.61 57 GLU A C 1
ATOM 997 C C B GLU A 1 56 ? -19.269 -7.307 26.667 0.42 13.63 57 GLU A C 1
ATOM 998 C C C GLU A 1 56 ? -19.269 -7.333 26.616 0.24 13.64 57 GLU A C 1
ATOM 999 O O A GLU A 1 56 ? -19.869 -8.373 26.927 0.33 13.90 57 GLU A O 1
ATOM 1000 O O B GLU A 1 56 ? -19.878 -8.257 27.168 0.42 13.83 57 GLU A O 1
ATOM 1001 O O C GLU A 1 56 ? -19.875 -8.330 27.023 0.24 13.92 57 GLU A O 1
ATOM 1035 N N . ASN A 1 57 ? -17.933 -7.283 26.580 1.00 12.51 58 ASN A N 1
ATOM 1036 C CA . ASN A 1 57 ? -17.133 -8.365 27.130 1.00 14.00 58 ASN A CA 1
ATOM 1037 C C . ASN A 1 57 ? -17.391 -8.552 28.613 1.00 12.15 58 ASN A C 1
ATOM 1038 O O . ASN A 1 57 ? -17.557 -9.685 29.082 1.00 14.34 58 ASN A O 1
ATOM 1049 N N . LEU A 1 58 ? -17.421 -7.447 29.381 1.00 11.84 59 LEU A N 1
ATOM 1050 C CA . LEU A 1 58 ? -17.760 -7.567 30.802 1.00 12.93 59 LEU A CA 1
ATOM 1051 C C . LEU A 1 58 ? -19.088 -8.288 30.997 1.00 11.02 59 LEU A C 1
ATOM 1052 O O . LEU A 1 58 ? -19.197 -9.201 31.822 1.00 13.21 59 LEU A O 1
ATOM 1068 N N . LYS A 1 59 ? -20.124 -7.863 30.260 1.00 11.97 60 LYS A N 1
ATOM 1069 C CA . LYS A 1 59 ? -21.468 -8.400 30.469 1.00 12.35 60 LYS A CA 1
ATOM 1070 C C . LYS A 1 59 ? -21.515 -9.889 30.175 1.00 13.01 60 LYS A C 1
ATOM 1071 O O . LYS A 1 59 ? -22.106 -10.661 30.937 1.00 13.53 60 LYS A O 1
ATOM 1090 N N . ALA A 1 60 ? -20.850 -10.320 29.099 1.00 12.23 61 ALA A N 1
ATOM 1091 C CA . ALA A 1 60 ? -20.855 -11.722 28.722 1.00 13.36 61 ALA A CA 1
ATOM 1092 C C . ALA A 1 60 ? -20.171 -12.580 29.769 1.00 13.01 61 ALA A C 1
ATOM 1093 O O . ALA A 1 60 ? -20.634 -13.690 30.072 1.00 15.78 61 ALA A O 1
ATOM 1100 N N . VAL A 1 61 ? -19.036 -12.116 30.301 1.00 13.76 62 VAL A N 1
ATOM 1101 C CA . VAL A 1 61 ? -18.329 -12.920 31.304 1.00 12.25 62 VAL A CA 1
ATOM 1102 C C . VAL A 1 61 ? -19.065 -12.857 32.643 1.00 15.20 62 VAL A C 1
ATOM 1103 O O . VAL A 1 61 ? -19.062 -13.830 33.403 1.00 13.65 62 VAL A O 1
ATOM 1116 N N . TYR A 1 62 ? -19.685 -11.720 32.966 1.00 14.98 63 TYR A N 1
ATOM 1117 C CA . TYR A 1 62 ? -20.378 -11.547 34.239 1.00 14.34 63 TYR A CA 1
ATOM 1118 C C . TYR A 1 62 ? -21.565 -12.490 34.360 1.00 14.10 63 TYR A C 1
ATOM 1119 O O . TYR A 1 62 ? -21.905 -12.904 35.483 1.00 15.50 63 TYR A O 1
ATOM 1137 N N . ASP A 1 63 ? -22.190 -12.858 33.237 1.00 13.60 64 ASP A N 1
ATOM 1138 C CA . ASP A 1 63 ? -23.255 -13.857 33.317 1.00 14.80 64 ASP A CA 1
ATOM 1139 C C . ASP A 1 63 ? -22.733 -15.131 33.972 1.00 15.36 64 ASP A C 1
ATOM 1140 O O . ASP A 1 63 ? -23.493 -15.825 34.668 1.00 18.16 64 ASP A O 1
ATOM 1149 N N . VAL A 1 64 ? -21.440 -15.426 33.775 1.00 13.25 65 VAL A N 1
ATOM 1150 C CA . VAL A 1 64 ? -20.802 -16.659 34.220 1.00 15.28 65 VAL A CA 1
ATOM 1151 C C . VAL A 1 64 ? -20.231 -16.522 35.626 1.00 15.71 65 VAL A C 1
ATOM 1152 O O . VAL A 1 64 ? -20.370 -17.418 36.467 1.00 18.49 65 VAL A O 1
ATOM 1165 N N . THR A 1 65 ? -19.528 -15.437 35.893 1.00 13.06 66 THR A N 1
ATOM 1166 C CA . THR A 1 65 ? -18.796 -15.286 37.129 1.00 11.61 66 THR A CA 1
ATOM 1167 C C . THR A 1 65 ? -18.635 -13.823 37.489 1.00 14.14 66 THR A C 1
ATOM 1168 O O . THR A 1 65 ? -18.552 -12.970 36.609 1.00 14.96 66 THR A O 1
ATOM 1179 N N A ASN A 1 66 ? -18.472 -13.530 38.779 0.52 12.52 67 ASN A N 1
ATOM 1180 N N B ASN A 1 66 ? -18.632 -13.557 38.799 0.48 13.67 67 ASN A N 1
ATOM 1181 C CA A ASN A 1 66 ? -18.127 -12.181 39.199 0.52 13.05 67 ASN A CA 1
ATOM 1182 C CA B ASN A 1 66 ? -18.304 -12.267 39.369 0.48 12.81 67 ASN A CA 1
ATOM 1183 C C A ASN A 1 66 ? -16.660 -12.040 39.588 0.52 13.92 67 ASN A C 1
ATOM 1184 C C B ASN A 1 66 ? -16.805 -12.047 39.463 0.48 14.01 67 ASN A C 1
ATOM 1185 O O A ASN A 1 66 ? -16.254 -10.987 40.098 0.52 13.31 67 ASN A O 1
ATOM 1186 O O B ASN A 1 66 ? -16.370 -10.917 39.723 0.48 13.09 67 ASN A O 1
ATOM 1207 N N A LYS A 1 67 ? -15.854 -13.074 39.340 0.52 15.56 68 LYS A N 1
ATOM 1208 N N B LYS A 1 67 ? -16.020 -13.103 39.236 0.48 13.83 68 LYS A N 1
ATOM 1209 C CA A LYS A 1 67 ? -14.422 -13.021 39.634 0.52 16.10 68 LYS A CA 1
ATOM 1210 C CA B LYS A 1 67 ? -14.579 -13.086 39.488 0.48 14.79 68 LYS A CA 1
ATOM 1211 C C A LYS A 1 67 ? -13.685 -12.372 38.463 0.52 12.92 68 LYS A C 1
ATOM 1212 C C B LYS A 1 67 ? -13.873 -12.437 38.304 0.48 14.04 68 LYS A C 1
ATOM 1213 O O A LYS A 1 67 ? -12.836 -12.970 37.810 0.52 11.47 68 LYS A O 1
ATOM 1214 O O B LYS A 1 67 ? -13.194 -13.082 37.500 0.48 12.25 68 LYS A O 1
ATOM 1251 N N . ILE A 1 68 ? -14.056 -11.126 38.205 1.00 13.11 69 ILE A N 1
ATOM 1252 C CA . ILE A 1 68 ? -13.622 -10.378 37.024 1.00 11.53 69 ILE A CA 1
ATOM 1253 C C . ILE A 1 68 ? -12.834 -9.141 37.434 1.00 11.98 69 ILE A C 1
ATOM 1254 O O . ILE A 1 68 ? -13.240 -8.377 38.326 1.00 11.33 69 ILE A O 1
ATOM 1271 N N . ILE A 1 69 ? -11.708 -8.897 36.732 1.00 10.27 70 ILE A N 1
ATOM 1272 C CA . ILE A 1 69 ? -11.067 -7.596 36.703 1.00 9.66 70 ILE A CA 1
ATOM 1273 C C . ILE A 1 69 ? -11.294 -6.980 35.313 1.00 11.30 70 ILE A C 1
ATOM 1274 O O . ILE A 1 69 ? -10.977 -7.600 34.295 1.00 11.47 70 ILE A O 1
ATOM 1290 N N . PHE A 1 70 ? -11.880 -5.784 35.269 1.00 10.19 71 PHE A N 1
ATOM 1291 C CA . PHE A 1 70 ? -12.434 -5.174 34.064 1.00 9.30 71 PHE A CA 1
ATOM 1292 C C . PHE A 1 70 ? -11.526 -4.063 33.572 1.00 10.71 71 PHE A C 1
ATOM 1293 O O . PHE A 1 70 ? -11.437 -3.005 34.196 1.00 10.65 71 PHE A O 1
ATOM 1310 N N . GLN A 1 71 ? -10.782 -4.326 32.501 1.00 11.55 72 GLN A N 1
ATOM 1311 C CA . GLN A 1 71 ? -9.862 -3.324 31.974 1.00 10.35 72 GLN A CA 1
ATOM 1312 C C . GLN A 1 71 ? -10.647 -2.304 31.128 1.00 8.21 72 GLN A C 1
ATOM 1313 O O . GLN A 1 71 ? -11.405 -2.687 30.224 1.00 10.96 72 GLN A O 1
ATOM 1327 N N . VAL A 1 72 ? -10.433 -1.016 31.415 1.00 9.20 73 VAL A N 1
ATOM 1328 C CA . VAL A 1 72 ? -11.249 0.084 30.910 1.00 11.33 73 VAL A CA 1
ATOM 1329 C C . VAL A 1 72 ? -10.454 1.168 30.220 1.00 11.69 73 VAL A C 1
ATOM 1330 O O . VAL A 1 72 ? -11.057 2.148 29.758 1.00 12.37 73 VAL A O 1
ATOM 1343 N N . GLY A 1 73 ? -9.133 1.059 30.164 1.00 10.98 74 GLY A N 1
ATOM 1344 C CA . GLY A 1 73 ? -8.275 2.154 29.742 1.00 10.73 74 GLY A CA 1
ATOM 1345 C C . GLY A 1 73 ? -8.333 2.459 28.269 1.00 9.20 74 GLY A C 1
ATOM 1346 O O . GLY A 1 73 ? -8.764 1.678 27.429 1.00 11.83 74 GLY A O 1
ATOM 1350 N N . GLY A 1 74 ? -7.822 3.641 27.952 1.00 11.90 75 GLY A N 1
ATOM 1351 C CA . GLY A 1 74 ? -7.724 4.052 26.569 1.00 13.11 75 GLY A CA 1
ATOM 1352 C C . GLY A 1 74 ? -7.180 5.464 26.460 1.00 12.20 75 GLY A C 1
ATOM 1353 O O . GLY A 1 74 ? -6.801 6.080 27.450 1.00 14.44 75 GLY A O 1
ATOM 1357 N N . LEU A 1 75 ? -7.233 5.988 25.240 1.00 12.35 76 LEU A N 1
ATOM 1358 C CA . LEU A 1 75 ? -6.677 7.302 24.951 1.00 11.87 76 LEU A CA 1
ATOM 1359 C C . LEU A 1 75 ? -7.714 8.430 25.008 1.00 15.85 76 LEU A C 1
ATOM 1360 O O . LEU A 1 75 ? -7.393 9.588 24.701 1.00 14.48 76 LEU A O 1
ATOM 1376 N N . ASN A 1 76 ? -8.950 8.135 25.396 1.00 12.66 77 ASN A N 1
ATOM 1377 C CA . ASN A 1 76 ? -9.977 9.136 25.677 1.00 15.65 77 ASN A CA 1
ATOM 1378 C C . ASN A 1 76 ? -10.364 8.926 27.133 1.00 12.95 77 ASN A C 1
ATOM 1379 O O . ASN A 1 76 ? -11.106 7.992 27.475 1.00 14.34 77 ASN A O 1
ATOM 1390 N N . LEU A 1 77 ? -9.825 9.762 28.022 1.00 13.17 78 LEU A N 1
ATOM 1391 C CA . LEU A 1 77 ? -10.056 9.556 29.451 1.00 12.17 78 LEU A CA 1
ATOM 1392 C C . LEU A 1 77 ? -11.536 9.631 29.795 1.00 12.95 78 LEU A C 1
ATOM 1393 O O . LEU A 1 77 ? -12.007 8.882 30.677 1.00 13.65 78 LEU A O 1
ATOM 1409 N N . ASP A 1 78 ? -12.315 10.434 29.055 1.00 13.26 79 ASP A N 1
ATOM 1410 C CA . ASP A 1 78 ? -13.752 10.475 29.330 1.00 13.65 79 ASP A CA 1
ATOM 1411 C C . ASP A 1 78 ? -14.393 9.103 29.119 1.00 15.45 79 ASP A C 1
ATOM 1412 O O . ASP A 1 78 ? -15.319 8.719 29.847 1.00 14.68 79 ASP A O 1
ATOM 1421 N N . ASP A 1 79 ? -13.945 8.360 28.103 1.00 12.19 80 ASP A N 1
ATOM 1422 C CA . ASP A 1 79 ? -14.542 7.039 27.870 1.00 13.16 80 ASP A CA 1
ATOM 1423 C C . ASP A 1 79 ? -14.137 6.057 28.969 1.00 15.08 80 ASP A C 1
ATOM 1424 O O . ASP A 1 79 ? -14.932 5.192 29.374 1.00 13.90 80 ASP A O 1
ATOM 1433 N N . ALA A 1 80 ? -12.875 6.123 29.422 1.00 10.03 81 ALA A N 1
ATOM 1434 C CA . ALA A 1 80 ? -12.451 5.289 30.540 1.00 10.28 81 ALA A CA 1
ATOM 1435 C C . ALA A 1 80 ? -13.255 5.601 31.811 1.00 13.02 81 ALA A C 1
ATOM 1436 O O . ALA A 1 80 ? -13.669 4.687 32.542 1.00 13.38 81 ALA A O 1
ATOM 1443 N N . ILE A 1 81 ? -13.513 6.879 32.058 1.00 11.65 82 ILE A N 1
ATOM 1444 C CA . ILE A 1 81 ? -14.374 7.282 33.176 1.00 12.39 82 ILE A CA 1
ATOM 1445 C C . ILE A 1 81 ? -15.770 6.700 33.022 1.00 15.12 82 ILE A C 1
ATOM 1446 O O . ILE A 1 81 ? -16.334 6.152 33.979 1.00 15.66 82 ILE A O 1
ATOM 1462 N N A ARG A 1 82 ? -16.342 6.778 31.822 0.54 11.94 83 ARG A N 1
ATOM 1463 N N B ARG A 1 82 ? -16.368 6.856 31.839 0.46 11.87 83 ARG A N 1
ATOM 1464 C CA A ARG A 1 82 ? -17.697 6.266 31.609 0.54 14.37 83 ARG A CA 1
ATOM 1465 C CA B ARG A 1 82 ? -17.670 6.250 31.562 0.46 14.31 83 ARG A CA 1
ATOM 1466 C C A ARG A 1 82 ? -17.774 4.750 31.815 0.54 15.73 83 ARG A C 1
ATOM 1467 C C B ARG A 1 82 ? -17.676 4.779 31.975 0.46 15.29 83 ARG A C 1
ATOM 1468 O O A ARG A 1 82 ? -18.795 4.234 32.292 0.54 12.09 83 ARG A O 1
ATOM 1469 O O B ARG A 1 82 ? -18.507 4.332 32.780 0.46 15.14 83 ARG A O 1
ATOM 1510 N N . LEU A 1 83 ? -16.720 4.012 31.435 1.00 12.39 84 LEU A N 1
ATOM 1511 C CA . LEU A 1 83 ? -16.683 2.583 31.687 1.00 12.26 84 LEU A CA 1
ATOM 1512 C C . LEU A 1 83 ? -16.524 2.299 33.163 1.00 13.91 84 LEU A C 1
ATOM 1513 O O . LEU A 1 83 ? -17.175 1.391 33.700 1.00 13.13 84 LEU A O 1
ATOM 1529 N N . ALA A 1 84 ? -15.679 3.079 33.850 1.00 13.12 85 ALA A N 1
ATOM 1530 C CA . ALA A 1 84 ? -15.523 2.911 35.293 1.00 12.01 85 ALA A CA 1
ATOM 1531 C C . ALA A 1 84 ? -16.859 3.111 36.005 1.00 15.51 85 ALA A C 1
ATOM 1532 O O . ALA A 1 84 ? -17.263 2.296 36.853 1.00 15.51 85 ALA A O 1
ATOM 1539 N N . LYS A 1 85 ? -17.586 4.161 35.626 1.00 15.55 86 LYS A N 1
ATOM 1540 C CA . LYS A 1 85 ? -18.895 4.400 36.240 1.00 14.98 86 LYS A CA 1
ATOM 1541 C C . LYS A 1 85 ? -19.896 3.305 35.908 1.00 16.73 86 LYS A C 1
ATOM 1542 O O . LYS A 1 85 ? -20.667 2.864 36.787 1.00 18.98 86 LYS A O 1
ATOM 1561 N N . LEU A 1 86 ? -19.897 2.829 34.672 1.00 15.24 87 LEU A N 1
ATOM 1562 C CA . LEU A 1 86 ? -20.849 1.793 34.262 1.00 18.35 87 LEU A CA 1
ATOM 1563 C C . LEU A 1 86 ? -20.610 0.484 34.999 1.00 17.78 87 LEU A C 1
ATOM 1564 O O . LEU A 1 86 ? -21.539 -0.321 35.151 1.00 19.24 87 LEU A O 1
ATOM 1580 N N . SER A 1 87 ? -19.378 0.250 35.466 1.00 14.80 88 SER A N 1
ATOM 1581 C CA . SER A 1 87 ? -19.043 -0.975 36.175 1.00 15.51 88 SER A CA 1
ATOM 1582 C C . SER A 1 87 ? -19.666 -1.025 37.567 1.00 18.99 88 SER A C 1
ATOM 1583 O O . SER A 1 87 ? -19.597 -2.081 38.203 1.00 14.30 88 SER A O 1
ATOM 1591 N N . LYS A 1 88 ? -20.262 0.082 38.042 1.00 17.18 89 LYS A N 1
ATOM 1592 C CA . LYS A 1 88 ? -20.807 0.127 39.399 1.00 17.71 89 LYS A CA 1
ATOM 1593 C C . LYS A 1 88 ? -21.869 -0.941 39.613 1.00 16.57 89 LYS A C 1
ATOM 1594 O O . LYS A 1 88 ? -22.039 -1.413 40.744 1.00 20.51 89 LYS A O 1
ATOM 1613 N N . ASP A 1 89 ? -22.581 -1.316 38.570 1.00 16.97 90 ASP A N 1
ATOM 1614 C CA . ASP A 1 89 ? -23.685 -2.262 38.695 1.00 23.79 90 ASP A CA 1
ATOM 1615 C C . ASP A 1 89 ? -23.227 -3.704 38.598 1.00 27.24 90 ASP A C 1
ATOM 1616 O O . ASP A 1 89 ? -24.069 -4.607 38.469 1.00 26.25 90 ASP A O 1
ATOM 1625 N N . PHE A 1 90 ? -21.919 -3.939 38.644 1.00 15.99 91 PHE A N 1
ATOM 1626 C CA . PHE A 1 90 ? -21.360 -5.275 38.529 1.00 16.72 91 PHE A CA 1
ATOM 1627 C C . PHE A 1 90 ? -20.548 -5.544 39.780 1.00 15.36 91 PHE A C 1
ATOM 1628 O O . PHE A 1 90 ? -19.654 -4.765 40.119 1.00 16.54 91 PHE A O 1
ATOM 1645 N N A ASP A 1 91 ? -20.861 -6.630 40.483 0.53 16.32 92 ASP A N 1
ATOM 1646 N N B ASP A 1 91 ? -20.894 -6.620 40.485 0.47 16.40 92 ASP A N 1
ATOM 1647 C CA A ASP A 1 91 ? -20.184 -6.937 41.745 0.53 15.69 92 ASP A CA 1
ATOM 1648 C CA B ASP A 1 91 ? -20.208 -7.026 41.710 0.47 15.88 92 ASP A CA 1
ATOM 1649 C C A ASP A 1 91 ? -18.892 -7.724 41.492 0.53 18.71 92 ASP A C 1
ATOM 1650 C C B ASP A 1 91 ? -18.943 -7.798 41.328 0.47 18.47 92 ASP A C 1
ATOM 1651 O O A ASP A 1 91 ? -18.711 -8.866 41.918 0.53 20.03 92 ASP A O 1
ATOM 1652 O O B ASP A 1 91 ? -18.854 -9.022 41.432 0.47 22.37 92 ASP A O 1
ATOM 1669 N N . ILE A 1 92 ? -17.980 -7.057 40.799 1.00 14.04 93 ILE A N 1
ATOM 1670 C CA . ILE A 1 92 ? -16.708 -7.650 40.351 1.00 13.77 93 ILE A CA 1
ATOM 1671 C C . ILE A 1 92 ? -15.545 -7.364 41.287 1.00 13.59 93 ILE A C 1
ATOM 1672 O O . ILE A 1 92 ? -15.676 -6.657 42.290 1.00 17.44 93 ILE A O 1
ATOM 1688 N N . VAL A 1 93 ? -14.363 -7.897 40.948 1.00 12.02 94 VAL A N 1
ATOM 1689 C CA . VAL A 1 93 ? -13.188 -7.729 41.794 1.00 14.60 94 VAL A CA 1
ATOM 1690 C C . VAL A 1 93 ? -12.627 -6.310 41.709 1.00 13.92 94 VAL A C 1
ATOM 1691 O O . VAL A 1 93 ? -12.229 -5.710 42.725 1.00 14.55 94 VAL A O 1
ATOM 1704 N N . GLY A 1 94 ? -12.572 -5.742 40.503 1.00 11.53 95 GLY A N 1
ATOM 1705 C CA . GLY A 1 94 ? -11.968 -4.441 40.336 1.00 11.93 95 GLY A CA 1
ATOM 1706 C C . GLY A 1 94 ? -11.993 -4.034 38.885 1.00 9.65 95 GLY A C 1
ATOM 1707 O O . GLY A 1 94 ? -12.344 -4.821 37.997 1.00 11.87 95 GLY A O 1
ATOM 1711 N N . ILE A 1 95 ? -11.616 -2.781 38.666 1.00 11.56 96 ILE A N 1
ATOM 1712 C CA . ILE A 1 95 ? -11.348 -2.299 37.319 1.00 10.49 96 ILE A CA 1
ATOM 1713 C C . ILE A 1 95 ? -9.833 -2.167 37.195 1.00 12.10 96 ILE A C 1
ATOM 1714 O O . ILE A 1 95 ? -9.101 -2.227 38.181 1.00 12.19 96 ILE A O 1
ATOM 1730 N N . ALA A 1 96 ? -9.386 -1.958 35.963 1.00 11.27 97 ALA A N 1
ATOM 1731 C CA . ALA A 1 96 ? -7.969 -1.843 35.692 1.00 10.93 97 ALA A CA 1
ATOM 1732 C C . ALA A 1 96 ? -7.719 -0.954 34.488 1.00 10.38 97 ALA A C 1
ATOM 1733 O O . ALA A 1 96 ? -8.569 -0.767 33.645 1.00 11.85 97 ALA A O 1
ATOM 1740 N N . SER A 1 97 ? -6.500 -0.435 34.389 1.00 11.37 98 SER A N 1
ATOM 1741 C CA . SER A 1 97 ? -6.076 0.273 33.179 1.00 9.95 98 SER A CA 1
ATOM 1742 C C . SER A 1 97 ? -4.598 0.081 32.925 1.00 9.30 98 SER A C 1
ATOM 1743 O O . SER A 1 97 ? -3.790 0.081 33.863 1.00 10.49 98 SER A O 1
ATOM 1751 N N . TYR A 1 98 ? -4.259 -0.069 31.659 1.00 10.68 99 TYR A N 1
ATOM 1752 C CA . TYR A 1 98 ? -2.878 0.154 31.264 1.00 9.43 99 TYR A CA 1
ATOM 1753 C C . TYR A 1 98 ? -2.597 1.659 31.233 1.00 12.10 99 TYR A C 1
ATOM 1754 O O . TYR A 1 98 ? -3.519 2.491 31.246 1.00 11.05 99 TYR A O 1
ATOM 1772 N N . ALA A 1 99 ? -1.325 1.995 31.132 1.00 12.09 100 ALA A N 1
ATOM 1773 C CA . ALA A 1 99 ? -0.919 3.373 30.918 1.00 14.46 100 ALA A CA 1
ATOM 1774 C C . ALA A 1 99 ? -1.333 3.818 29.526 1.00 12.27 100 ALA A C 1
ATOM 1775 O O . ALA A 1 99 ? -1.422 3.004 28.617 1.00 12.90 100 ALA A O 1
ATOM 1782 N N . PRO A 1 100 ? -1.547 5.125 29.322 1.00 13.53 101 PRO A N 1
ATOM 1783 C CA . PRO A 1 100 ? -1.751 5.627 27.954 1.00 11.99 101 PRO A CA 1
ATOM 1784 C C . PRO A 1 100 ? -0.630 5.213 27.013 1.00 13.06 101 PRO A C 1
ATOM 1785 O O . PRO A 1 100 ? 0.538 5.386 27.317 1.00 15.93 101 PRO A O 1
ATOM 1796 N N . TYR A 1 101 ? -1.016 4.591 25.888 1.00 13.33 102 TYR A N 1
ATOM 1797 C CA . TYR A 1 101 ? -0.098 4.018 24.923 1.00 12.29 102 TYR A CA 1
ATOM 1798 C C . TYR A 1 101 ? 0.064 4.972 23.736 1.00 15.94 102 TYR A C 1
ATOM 1799 O O . TYR A 1 101 ? -0.486 6.084 23.719 1.00 12.05 102 TYR A O 1
ATOM 1817 N N . TYR A 1 102 ? 0.897 4.558 22.771 1.00 14.39 103 TYR A N 1
ATOM 1818 C CA . TYR A 1 102 ? 1.181 5.273 21.530 1.00 11.87 103 TYR A CA 1
ATOM 1819 C C . TYR A 1 102 ? 2.046 6.511 21.727 1.00 12.51 103 TYR A C 1
ATOM 1820 O O . TYR A 1 102 ? 3.175 6.559 21.241 1.00 14.91 103 TYR A O 1
ATOM 1838 N N . TYR A 1 103 ? 1.575 7.496 22.469 1.00 10.79 104 TYR A N 1
ATOM 1839 C CA . TYR A 1 103 ? 2.240 8.789 22.502 1.00 11.87 104 TYR A CA 1
ATOM 1840 C C . TYR A 1 103 ? 3.551 8.693 23.255 1.00 15.05 104 TYR A C 1
ATOM 1841 O O . TYR A 1 103 ? 3.553 8.291 24.412 1.00 15.41 104 TYR A O 1
ATOM 1859 N N . PRO A 1 104 ? 4.677 9.049 22.646 1.00 19.11 105 PRO A N 1
ATOM 1860 C CA . PRO A 1 104 ? 5.948 9.003 23.373 1.00 19.35 105 PRO A CA 1
ATOM 1861 C C . PRO A 1 104 ? 6.131 10.228 24.255 1.00 16.26 105 PRO A C 1
ATOM 1862 O O . PRO A 1 104 ? 5.481 11.251 24.089 1.00 19.24 105 PRO A O 1
ATOM 1873 N N . ARG A 1 105 ? 6.996 10.076 25.238 1.00 24.15 106 ARG A N 1
ATOM 1874 C CA . ARG A 1 105 ? 7.460 11.203 26.033 1.00 23.26 106 ARG A CA 1
ATOM 1875 C C . ARG A 1 105 ? 6.321 11.885 26.779 1.00 26.06 106 ARG A C 1
ATOM 1876 O O . ARG A 1 105 ? 6.237 13.119 26.823 1.00 24.12 106 ARG A O 1
ATOM 1897 N N A MET A 1 106 ? 5.436 11.089 27.372 0.74 19.87 107 MET A N 1
ATOM 1898 N N B MET A 1 106 ? 5.438 11.088 27.375 0.26 20.09 107 MET A N 1
ATOM 1899 C CA A MET A 1 106 ? 4.408 11.642 28.240 0.74 19.27 107 MET A CA 1
ATOM 1900 C CA B MET A 1 106 ? 4.409 11.635 28.245 0.26 19.37 107 MET A CA 1
ATOM 1901 C C A MET A 1 106 ? 4.984 11.869 29.632 0.74 19.68 107 MET A C 1
ATOM 1902 C C B MET A 1 106 ? 4.989 11.871 29.633 0.26 19.90 107 MET A C 1
ATOM 1903 O O A MET A 1 106 ? 5.683 11.012 30.179 0.74 23.41 107 MET A O 1
ATOM 1904 O O B MET A 1 106 ? 5.705 11.023 30.175 0.26 23.21 107 MET A O 1
ATOM 1930 N N . SER A 1 107 ? 4.670 13.025 30.212 1.00 21.17 108 SER A N 1
ATOM 1931 C CA . SER A 1 107 ? 5.238 13.370 31.504 1.00 21.89 108 SER A CA 1
ATOM 1932 C C . SER A 1 107 ? 4.702 12.463 32.599 1.00 19.49 108 SER A C 1
ATOM 1933 O O . SER A 1 107 ? 3.561 11.999 32.551 1.00 20.30 108 SER A O 1
ATOM 1941 N N . GLU A 1 108 ? 5.527 12.253 33.623 1.00 22.16 109 GLU A N 1
ATOM 1942 C CA . GLU A 1 108 ? 5.086 11.508 34.792 1.00 28.35 109 GLU A CA 1
ATOM 1943 C C . GLU A 1 108 ? 3.868 12.162 35.439 1.00 22.76 109 GLU A C 1
ATOM 1944 O O . GLU A 1 108 ? 2.952 11.476 35.885 1.00 19.96 109 GLU A O 1
ATOM 1956 N N . LYS A 1 109 ? 3.844 13.495 35.511 1.00 20.06 110 LYS A N 1
ATOM 1957 C CA . LYS A 1 109 ? 2.685 14.167 36.090 1.00 20.84 110 LYS A CA 1
ATOM 1958 C C . LYS A 1 109 ? 1.404 13.846 35.324 1.00 18.95 110 LYS A C 1
ATOM 1959 O O . LYS A 1 109 ? 0.352 13.633 35.927 1.00 16.59 110 LYS A O 1
ATOM 1978 N N . HIS A 1 110 ? 1.469 13.806 33.995 1.00 17.43 111 HIS A N 1
ATOM 1979 C CA . HIS A 1 110 ? 0.275 13.485 33.227 1.00 16.19 111 HIS A CA 1
ATOM 1980 C C . HIS A 1 110 ? -0.110 12.021 33.395 1.00 16.80 111 HIS A C 1
ATOM 1981 O O . HIS A 1 110 ? -1.294 11.707 33.498 1.00 17.05 111 HIS A O 1
ATOM 1995 N N . LEU A 1 111 ? 0.878 11.121 33.474 1.00 15.21 112 LEU A N 1
ATOM 1996 C CA . LEU A 1 111 ? 0.555 9.709 33.691 1.00 14.01 112 LEU A CA 1
ATOM 1997 C C . LEU A 1 111 ? -0.079 9.502 35.067 1.00 16.32 112 LEU A C 1
ATOM 1998 O O . LEU A 1 111 ? -1.063 8.764 35.208 1.00 16.50 112 LEU A O 1
ATOM 2014 N N . VAL A 1 112 ? 0.464 10.153 36.100 1.00 15.75 113 VAL A N 1
ATOM 2015 C CA . VAL A 1 112 ? -0.103 10.040 37.445 1.00 14.61 113 VAL A CA 1
ATOM 2016 C C . VAL A 1 112 ? -1.518 10.581 37.462 1.00 13.02 113 VAL A C 1
ATOM 2017 O O . VAL A 1 112 ? -2.426 9.987 38.078 1.00 15.79 113 VAL A O 1
ATOM 2030 N N . LYS A 1 113 ? -1.732 11.716 36.783 1.00 16.37 114 LYS A N 1
ATOM 2031 C CA . LYS A 1 113 ? -3.054 12.332 36.750 1.00 14.45 114 LYS A CA 1
ATOM 2032 C C . LYS A 1 113 ? -4.077 11.440 36.050 1.00 13.97 114 LYS A C 1
ATOM 2033 O O . LYS A 1 113 ? -5.239 11.346 36.464 1.00 15.40 114 LYS A O 1
ATOM 2052 N N . TYR A 1 114 ? -3.672 10.772 34.972 1.00 13.48 115 TYR A N 1
ATOM 2053 C CA . TYR A 1 114 ? -4.557 9.806 34.332 1.00 16.35 115 TYR A CA 1
ATOM 2054 C C . TYR A 1 114 ? -5.052 8.772 35.336 1.00 13.34 115 TYR A C 1
ATOM 2055 O O . TYR A 1 114 ? -6.257 8.518 35.445 1.00 14.32 115 TYR A O 1
ATOM 2073 N N . PHE A 1 115 ? -4.129 8.146 36.060 1.00 12.08 116 PHE A N 1
ATOM 2074 C CA . PHE A 1 115 ? -4.542 7.073 36.951 1.00 11.73 116 PHE A CA 1
ATOM 2075 C C . PHE A 1 115 ? -5.320 7.612 38.159 1.00 13.88 116 PHE A C 1
ATOM 2076 O O . PHE A 1 115 ? -6.294 6.990 38.589 1.00 14.20 116 PHE A O 1
ATOM 2093 N N . LYS A 1 116 ? -4.895 8.757 38.707 1.00 17.38 117 LYS A N 1
ATOM 2094 C CA . LYS A 1 116 ? -5.611 9.304 39.865 1.00 19.04 117 LYS A CA 1
ATOM 2095 C C . LYS A 1 116 ? -7.037 9.672 39.491 1.00 15.36 117 LYS A C 1
ATOM 2096 O O . LYS A 1 116 ? -7.961 9.498 40.294 1.00 17.37 117 LYS A O 1
ATOM 2115 N N . THR A 1 117 ? -7.249 10.143 38.256 1.00 15.64 118 THR A N 1
ATOM 2116 C CA . THR A 1 117 ? -8.611 10.430 37.813 1.00 12.79 118 THR A CA 1
ATOM 2117 C C . THR A 1 117 ? -9.462 9.161 37.811 1.00 16.26 118 THR A C 1
ATOM 2118 O O . THR A 1 117 ? -10.607 9.167 38.264 1.00 18.58 118 THR A O 1
ATOM 2129 N N . LEU A 1 118 ? -8.920 8.043 37.321 1.00 14.49 119 LEU A N 1
ATOM 2130 C CA . LEU A 1 118 ? -9.691 6.797 37.313 1.00 14.12 119 LEU A CA 1
ATOM 2131 C C . LEU A 1 118 ? -10.041 6.362 38.733 1.00 16.17 119 LEU A C 1
ATOM 2132 O O . LEU A 1 118 ? -11.176 5.942 39.010 1.00 16.79 119 LEU A O 1
ATOM 2148 N N . CYS A 1 119 ? -9.081 6.451 39.643 1.00 15.37 120 CYS A N 1
ATOM 2149 C CA . CYS A 1 119 ? -9.316 6.123 41.044 1.00 17.04 120 CYS A CA 1
ATOM 2150 C C . CYS A 1 119 ? -10.430 6.987 41.641 1.00 17.50 120 CYS A C 1
ATOM 2151 O O . CYS A 1 119 ? -11.297 6.486 42.369 1.00 20.15 120 CYS A O 1
ATOM 2158 N N A GLU A 1 120 ? -10.442 8.274 41.311 0.57 18.78 121 GLU A N 1
ATOM 2159 N N B GLU A 1 120 ? -10.406 8.287 41.342 0.43 18.74 121 GLU A N 1
ATOM 2160 C CA A GLU A 1 120 ? -11.422 9.181 41.903 0.57 21.17 121 GLU A CA 1
ATOM 2161 C CA B GLU A 1 120 ? -11.421 9.202 41.852 0.43 21.13 121 GLU A CA 1
ATOM 2162 C C A GLU A 1 120 ? -12.841 8.874 41.445 0.57 20.83 121 GLU A C 1
ATOM 2163 C C B GLU A 1 120 ? -12.823 8.730 41.503 0.43 20.53 121 GLU A C 1
ATOM 2164 O O A GLU A 1 120 ? -13.804 9.178 42.170 0.57 22.95 121 GLU A O 1
ATOM 2165 O O B GLU A 1 120 ? -13.731 8.762 42.347 0.43 20.84 121 GLU A O 1
ATOM 2188 N N . VAL A 1 121 ? -13.014 8.239 40.280 1.00 15.79 122 VAL A N 1
ATOM 2189 C CA . VAL A 1 121 ? -14.348 7.944 39.780 1.00 14.51 122 VAL A CA 1
ATOM 2190 C C . VAL A 1 121 ? -14.727 6.482 39.973 1.00 15.73 122 VAL A C 1
ATOM 2191 O O . VAL A 1 121 ? -15.887 6.100 39.713 1.00 18.59 122 VAL A O 1
ATOM 2204 N N . SER A 1 122 ? -13.787 5.640 40.393 1.00 16.52 123 SER A N 1
ATOM 2205 C CA . SER A 1 122 ? -14.051 4.205 40.329 1.00 15.07 123 SER A CA 1
ATOM 2206 C C . SER A 1 122 ? -14.973 3.769 41.456 1.00 14.42 123 SER A C 1
ATOM 2207 O O . SER A 1 122 ? -14.724 4.121 42.616 1.00 16.90 123 SER A O 1
ATOM 2215 N N . PRO A 1 123 ? -16.014 2.996 41.152 1.00 16.13 124 PRO A N 1
ATOM 2216 C CA . PRO A 1 123 ? -16.825 2.363 42.207 1.00 18.23 124 PRO A CA 1
ATOM 2217 C C . PRO A 1 123 ? -16.233 1.064 42.724 1.00 16.40 124 PRO A C 1
ATOM 2218 O O . PRO A 1 123 ? -16.847 0.393 43.571 1.00 19.53 124 PRO A O 1
ATOM 2229 N N . HIS A 1 124 ? -15.074 0.663 42.216 1.00 15.42 125 HIS A N 1
ATOM 2230 C CA . HIS A 1 124 ? -14.435 -0.585 42.593 1.00 16.64 125 HIS A CA 1
ATOM 2231 C C . HIS A 1 124 ? -12.958 -0.376 42.863 1.00 16.04 125 HIS A C 1
ATOM 2232 O O . HIS A 1 124 ? -12.380 0.620 42.426 1.00 15.31 125 HIS A O 1
ATOM 2246 N N . PRO A 1 125 ? -12.303 -1.334 43.508 1.00 15.29 126 PRO A N 1
ATOM 2247 C CA . PRO A 1 125 ? -10.834 -1.293 43.570 1.00 14.83 126 PRO A CA 1
ATOM 2248 C C . PRO A 1 125 ? -10.213 -1.155 42.189 1.00 12.65 126 PRO A C 1
ATOM 2249 O O . PRO A 1 125 ? -10.744 -1.685 41.210 1.00 14.30 126 PRO A O 1
ATOM 2260 N N . VAL A 1 126 ? -9.096 -0.434 42.119 1.00 12.99 127 VAL A N 1
ATOM 2261 C CA . VAL A 1 126 ? -8.436 -0.149 40.844 1.00 14.72 127 VAL A CA 1
ATOM 2262 C C . VAL A 1 126 ? -7.113 -0.918 40.794 1.00 12.54 127 VAL A C 1
ATOM 2263 O O . VAL A 1 126 ? -6.324 -0.880 41.734 1.00 12.55 127 VAL A O 1
ATOM 2276 N N . TYR A 1 127 ? -6.868 -1.597 39.682 1.00 11.47 128 TYR A N 1
ATOM 2277 C CA . TYR A 1 127 ? -5.652 -2.355 39.450 1.00 13.13 128 TYR A CA 1
ATOM 2278 C C . TYR A 1 127 ? -4.838 -1.709 38.339 1.00 11.12 128 TYR A C 1
ATOM 2279 O O . TYR A 1 127 ? -5.364 -1.349 37.298 1.00 12.60 128 TYR A O 1
ATOM 2297 N N . LEU A 1 128 ? -3.558 -1.575 38.580 1.00 10.55 129 LEU A N 1
ATOM 2298 C CA . LEU A 1 128 ? -2.596 -1.169 37.564 1.00 13.40 129 LEU A CA 1
ATOM 2299 C C . LEU A 1 128 ? -2.301 -2.344 36.652 1.00 10.83 129 LEU A C 1
ATOM 2300 O O . LEU A 1 128 ? -1.959 -3.415 37.125 1.00 12.06 129 LEU A O 1
ATOM 2316 N N . TYR A 1 129 ? -2.433 -2.138 35.340 1.00 9.99 130 TYR A N 1
ATOM 2317 C CA . TYR A 1 129 ? -2.013 -3.120 34.344 1.00 11.24 130 TYR A CA 1
ATOM 2318 C C . TYR A 1 129 ? -0.734 -2.570 33.725 1.00 11.08 130 TYR A C 1
ATOM 2319 O O . TYR A 1 129 ? -0.777 -1.669 32.884 1.00 11.84 130 TYR A O 1
ATOM 2337 N N . ASN A 1 130 ? 0.417 -3.066 34.173 1.00 12.10 131 ASN A N 1
ATOM 2338 C CA . ASN A 1 130 ? 1.686 -2.541 33.703 1.00 11.79 131 ASN A CA 1
ATOM 2339 C C . ASN A 1 130 ? 2.206 -3.448 32.603 1.00 13.55 131 ASN A C 1
ATOM 2340 O O . ASN A 1 130 ? 2.479 -4.612 32.839 1.00 12.95 131 ASN A O 1
ATOM 2351 N N A TYR A 1 131 ? 2.303 -2.918 31.388 0.46 14.09 132 TYR A N 1
ATOM 2352 N N B TYR A 1 131 ? 2.370 -2.894 31.398 0.54 14.04 132 TYR A N 1
ATOM 2353 C CA A TYR A 1 131 ? 2.797 -3.682 30.239 0.46 16.10 132 TYR A CA 1
ATOM 2354 C CA B TYR A 1 131 ? 2.762 -3.672 30.217 0.54 16.04 132 TYR A CA 1
ATOM 2355 C C A TYR A 1 131 ? 3.675 -2.755 29.417 0.46 16.45 132 TYR A C 1
ATOM 2356 C C B TYR A 1 131 ? 3.689 -2.811 29.364 0.54 16.54 132 TYR A C 1
ATOM 2357 O O A TYR A 1 131 ? 3.249 -2.202 28.387 0.46 17.54 132 TYR A O 1
ATOM 2358 O O B TYR A 1 131 ? 3.316 -2.373 28.259 0.54 17.17 132 TYR A O 1
ATOM 2392 N N . PRO A 1 132 ? 4.920 -2.553 29.842 1.00 15.50 133 PRO A N 1
ATOM 2393 C CA . PRO A 1 132 ? 5.780 -1.569 29.162 1.00 13.96 133 PRO A CA 1
ATOM 2394 C C . PRO A 1 132 ? 6.085 -1.896 27.699 1.00 12.93 133 PRO A C 1
ATOM 2395 O O . PRO A 1 132 ? 6.221 -0.962 26.898 1.00 15.47 133 PRO A O 1
ATOM 2406 N N . THR A 1 133 ? 6.225 -3.161 27.326 1.00 17.85 134 THR A N 1
ATOM 2407 C CA . THR A 1 133 ? 6.565 -3.434 25.938 1.00 17.47 134 THR A CA 1
ATOM 2408 C C . THR A 1 133 ? 5.457 -3.010 24.991 1.00 20.36 134 THR A C 1
ATOM 2409 O O . THR A 1 133 ? 5.735 -2.693 23.831 1.00 22.72 134 THR A O 1
ATOM 2420 N N . ALA A 1 134 ? 4.216 -2.954 25.454 1.00 14.27 135 ALA A N 1
ATOM 2421 C CA . ALA A 1 134 ? 3.115 -2.557 24.591 1.00 12.21 135 ALA A CA 1
ATOM 2422 C C . ALA A 1 134 ? 2.793 -1.080 24.698 1.00 12.26 135 ALA A C 1
ATOM 2423 O O . ALA A 1 134 ? 2.500 -0.444 23.686 1.00 13.20 135 ALA A O 1
ATOM 2430 N N . THR A 1 135 ? 2.855 -0.516 25.903 1.00 13.71 136 THR A N 1
ATOM 2431 C CA . THR A 1 135 ? 2.470 0.874 26.119 1.00 14.49 136 THR A CA 1
ATOM 2432 C C . THR A 1 135 ? 3.604 1.858 25.920 1.00 14.86 136 THR A C 1
ATOM 2433 O O . THR A 1 135 ? 3.333 3.058 25.758 1.00 16.82 136 THR A O 1
ATOM 2444 N N . GLY A 1 136 ? 4.858 1.394 25.963 1.00 18.87 137 GLY A N 1
ATOM 2445 C CA . GLY A 1 136 ? 6.012 2.267 25.945 1.00 20.99 137 GLY A CA 1
ATOM 2446 C C . GLY A 1 136 ? 6.294 2.972 27.248 1.00 21.26 137 GLY A C 1
ATOM 2447 O O . GLY A 1 136 ? 7.247 3.761 27.325 1.00 24.63 137 GLY A O 1
ATOM 2451 N N . LYS A 1 137 ? 5.505 2.709 28.278 1.00 16.06 138 LYS A N 1
ATOM 2452 C CA . LYS A 1 137 ? 5.607 3.380 29.565 1.00 17.94 138 LYS A CA 1
ATOM 2453 C C . LYS A 1 137 ? 5.748 2.322 30.644 1.00 19.29 138 LYS A C 1
ATOM 2454 O O . LYS A 1 137 ? 5.146 1.255 30.556 1.00 24.30 138 LYS A O 1
ATOM 2473 N N . ASP A 1 138 ? 6.558 2.601 31.638 1.00 17.68 139 ASP A N 1
ATOM 2474 C CA . ASP A 1 138 ? 6.659 1.769 32.817 1.00 14.89 139 ASP A CA 1
ATOM 2475 C C . ASP A 1 138 ? 6.095 2.572 33.983 1.00 19.43 139 ASP A C 1
ATOM 2476 O O . ASP A 1 138 ? 6.586 3.665 34.278 1.00 25.14 139 ASP A O 1
ATOM 2485 N N . ILE A 1 139 ? 5.052 2.055 34.617 1.00 13.82 140 ILE A N 1
ATOM 2486 C CA . ILE A 1 139 ? 4.530 2.617 35.860 1.00 12.82 140 ILE A CA 1
ATOM 2487 C C . ILE A 1 139 ? 5.091 1.744 36.979 1.00 15.18 140 ILE A C 1
ATOM 2488 O O . ILE A 1 139 ? 4.484 0.763 37.385 1.00 15.01 140 ILE A O 1
ATOM 2504 N N . ASP A 1 140 ? 6.287 2.083 37.457 1.00 14.65 141 ASP A N 1
ATOM 2505 C CA . ASP A 1 140 ? 7.001 1.215 38.367 1.00 12.87 141 ASP A CA 1
ATOM 2506 C C . ASP A 1 140 ? 6.511 1.393 39.806 1.00 16.62 141 ASP A C 1
ATOM 2507 O O . ASP A 1 140 ? 5.570 2.133 40.100 1.00 16.38 141 ASP A O 1
ATOM 2516 N N . ALA A 1 141 ? 7.130 0.640 40.715 1.00 13.71 142 ALA A N 1
ATOM 2517 C CA . ALA A 1 141 ? 6.659 0.612 42.105 1.00 14.74 142 ALA A CA 1
ATOM 2518 C C . ALA A 1 141 ? 6.658 1.997 42.737 1.00 16.97 142 ALA A C 1
ATOM 2519 O O . ALA A 1 141 ? 5.775 2.296 43.541 1.00 17.61 142 ALA A O 1
ATOM 2526 N N . LYS A 1 142 ? 7.614 2.849 42.369 1.00 16.13 143 LYS A N 1
ATOM 2527 C CA . LYS A 1 142 ? 7.681 4.194 42.929 1.00 18.60 143 LYS A CA 1
ATOM 2528 C C . LYS A 1 142 ? 6.554 5.068 42.404 1.00 21.66 143 LYS A C 1
ATOM 2529 O O . LYS A 1 142 ? 5.909 5.800 43.176 1.00 19.61 143 LYS A O 1
ATOM 2548 N N . VAL A 1 143 ? 6.294 4.998 41.105 1.00 15.99 144 VAL A N 1
ATOM 2549 C CA . VAL A 1 143 ? 5.195 5.776 40.543 1.00 18.44 144 VAL A CA 1
ATOM 2550 C C . VAL A 1 143 ? 3.868 5.243 41.048 1.00 17.98 144 VAL A C 1
ATOM 2551 O O . VAL A 1 143 ? 2.925 6.006 41.280 1.00 16.51 144 VAL A O 1
ATOM 2564 N N . ALA A 1 144 ? 3.752 3.923 41.193 1.00 16.46 145 ALA A N 1
ATOM 2565 C CA . ALA A 1 144 ? 2.522 3.367 41.751 1.00 15.81 145 ALA A CA 1
ATOM 2566 C C . ALA A 1 144 ? 2.288 3.878 43.162 1.00 15.02 145 ALA A C 1
ATOM 2567 O O . ALA A 1 144 ? 1.159 4.210 43.531 1.00 16.42 145 ALA A O 1
ATOM 2574 N N . LYS A 1 145 ? 3.343 3.929 43.976 1.00 15.52 146 LYS A N 1
ATOM 2575 C CA . LYS A 1 145 ? 3.194 4.485 45.319 1.00 19.80 146 LYS A CA 1
ATOM 2576 C C . LYS A 1 145 ? 2.768 5.949 45.272 1.00 15.97 146 LYS A C 1
ATOM 2577 O O . LYS A 1 145 ? 1.916 6.368 46.065 1.00 19.13 146 LYS A O 1
ATOM 2596 N N . GLU A 1 146 ? 3.317 6.723 44.340 1.00 17.49 147 GLU A N 1
ATOM 2597 C CA . GLU A 1 146 ? 2.934 8.130 44.184 1.00 18.33 147 GLU A CA 1
ATOM 2598 C C . GLU A 1 146 ? 1.462 8.269 43.808 1.00 20.61 147 GLU A C 1
ATOM 2599 O O . GLU A 1 146 ? 0.760 9.154 44.315 1.00 21.37 147 GLU A O 1
ATOM 2611 N N . ILE A 1 147 ? 0.981 7.426 42.883 1.00 18.64 148 ILE A N 1
ATOM 2612 C CA . ILE A 1 147 ? -0.430 7.431 42.515 1.00 16.69 148 ILE A CA 1
ATOM 2613 C C . ILE A 1 147 ? -1.268 7.098 43.733 1.00 18.36 148 ILE A C 1
ATOM 2614 O O . ILE A 1 147 ? -2.308 7.733 43.991 1.00 20.85 148 ILE A O 1
ATOM 2630 N N . GLY A 1 148 ? -0.822 6.113 44.514 1.00 17.33 149 GLY A N 1
ATOM 2631 C CA . GLY A 1 148 ? -1.316 5.924 45.869 1.00 20.33 149 GLY A CA 1
ATOM 2632 C C . GLY A 1 148 ? -2.644 5.229 46.035 1.00 23.47 149 GLY A C 1
ATOM 2633 O O . GLY A 1 148 ? -3.040 4.985 47.174 1.00 32.42 149 GLY A O 1
ATOM 2637 N N . CYS A 1 149 ? -3.330 4.861 44.968 1.00 15.34 150 CYS A N 1
ATOM 2638 C CA . CYS A 1 149 ? -4.699 4.392 45.055 1.00 15.27 150 CYS A CA 1
ATOM 2639 C C . CYS A 1 149 ? -4.929 3.029 44.422 1.00 17.93 150 CYS A C 1
ATOM 2640 O O . CYS A 1 149 ? -6.087 2.624 44.268 1.00 18.05 150 CYS A O 1
ATOM 2647 N N . PHE A 1 150 ? -3.870 2.300 44.058 1.00 13.48 151 PHE A N 1
ATOM 2648 C CA . PHE A 1 150 ? -4.061 0.996 43.461 1.00 13.22 151 PHE A CA 1
ATOM 2649 C C . PHE A 1 150 ? -4.272 -0.045 44.550 1.00 16.73 151 PHE A C 1
ATOM 2650 O O . PHE A 1 150 ? -3.515 -0.100 45.521 1.00 20.18 151 PHE A O 1
ATOM 2667 N N . THR A 1 151 ? -5.271 -0.894 44.356 1.00 13.76 152 THR A N 1
ATOM 2668 C CA . THR A 1 151 ? -5.423 -2.075 45.180 1.00 13.27 152 THR A CA 1
ATOM 2669 C C . THR A 1 151 ? -4.478 -3.183 44.767 1.00 15.77 152 THR A C 1
ATOM 2670 O O . THR A 1 151 ? -4.058 -3.985 45.612 1.00 15.32 152 THR A O 1
ATOM 2681 N N . GLY A 1 152 ? -4.108 -3.223 43.480 1.00 15.38 153 GLY A N 1
ATOM 2682 C CA . GLY A 1 152 ? -3.261 -4.289 42.977 1.00 14.95 153 GLY A CA 1
ATOM 2683 C C . GLY A 1 152 ? -2.551 -3.853 41.722 1.00 13.00 153 GLY A C 1
ATOM 2684 O O . GLY A 1 152 ? -2.867 -2.821 41.138 1.00 13.36 153 GLY A O 1
ATOM 2688 N N . VAL A 1 153 ? -1.580 -4.674 41.314 1.00 12.90 154 VAL A N 1
ATOM 2689 C CA . VAL A 1 153 ? -0.833 -4.479 40.081 1.00 12.04 154 VAL A CA 1
ATOM 2690 C C . VAL A 1 153 ? -0.649 -5.820 39.405 1.00 11.32 154 VAL A C 1
ATOM 2691 O O . VAL A 1 153 ? -0.383 -6.824 40.063 1.00 13.62 154 VAL A O 1
ATOM 2704 N N . LYS A 1 154 ? -0.793 -5.822 38.084 1.00 12.71 155 LYS A N 1
ATOM 2705 C CA . LYS A 1 154 ? -0.450 -6.930 37.205 1.00 11.77 155 LYS A CA 1
ATOM 2706 C C . LYS A 1 154 ? 0.746 -6.447 36.397 1.00 12.82 155 LYS A C 1
ATOM 2707 O O . LYS A 1 154 ? 0.607 -5.564 35.558 1.00 12.22 155 LYS A O 1
ATOM 2726 N N . ASP A 1 155 ? 1.926 -6.998 36.674 1.00 13.82 156 ASP A N 1
ATOM 2727 C CA . ASP A 1 155 ? 3.181 -6.504 36.092 1.00 13.03 156 ASP A CA 1
ATOM 2728 C C . ASP A 1 155 ? 3.592 -7.475 35.010 1.00 11.99 156 ASP A C 1
ATOM 2729 O O . ASP A 1 155 ? 4.149 -8.527 35.301 1.00 13.97 156 ASP A O 1
ATOM 2738 N N . VAL A 1 156 ? 3.247 -7.154 33.771 1.00 12.94 157 VAL A N 1
ATOM 2739 C CA . VAL A 1 156 ? 3.457 -8.075 32.650 1.00 13.15 157 VAL A CA 1
ATOM 2740 C C . VAL A 1 156 ? 4.829 -7.763 32.062 1.00 15.19 157 VAL A C 1
ATOM 2741 O O . VAL A 1 156 ? 4.994 -6.937 31.142 1.00 19.92 157 VAL A O 1
ATOM 2754 N N . ILE A 1 157 ? 5.838 -8.407 32.650 1.00 15.00 158 ILE A N 1
ATOM 2755 C CA . ILE A 1 157 ? 7.250 -8.130 32.379 1.00 16.29 158 ILE A CA 1
ATOM 2756 C C . ILE A 1 157 ? 8.001 -9.372 32.824 1.00 17.47 158 ILE A C 1
ATOM 2757 O O . ILE A 1 157 ? 7.537 -10.123 33.693 1.00 17.89 158 ILE A O 1
ATOM 2773 N N . GLU A 1 158 ? 9.149 -9.623 32.201 1.00 18.31 159 GLU A N 1
ATOM 2774 C CA . GLU A 1 158 ? 9.903 -10.811 32.643 1.00 17.83 159 GLU A CA 1
ATOM 2775 C C . GLU A 1 158 ? 10.880 -10.517 33.782 1.00 23.95 159 GLU A C 1
ATOM 2776 O O . GLU A 1 158 ? 11.463 -11.461 34.345 1.00 23.41 159 GLU A O 1
ATOM 2787 N N . ASN A 1 159 ? 11.016 -9.252 34.165 1.00 15.99 160 ASN A N 1
ATOM 2788 C CA . ASN A 1 159 ? 11.950 -8.741 35.173 1.00 15.22 160 ASN A CA 1
ATOM 2789 C C . ASN A 1 159 ? 11.334 -8.936 36.560 1.00 18.54 160 ASN A C 1
ATOM 2790 O O . ASN A 1 159 ? 10.521 -8.134 37.015 1.00 17.41 160 ASN A O 1
ATOM 2800 N N A ILE A 1 160 ? 11.730 -10.012 37.242 0.45 17.44 161 ILE A N 1
ATOM 2801 N N B ILE A 1 160 ? 11.691 -10.018 37.248 0.55 17.36 161 ILE A N 1
ATOM 2802 C CA A ILE A 1 160 ? 11.011 -10.444 38.432 0.45 17.74 161 ILE A CA 1
ATOM 2803 C CA B ILE A 1 160 ? 10.913 -10.368 38.425 0.55 17.81 161 ILE A CA 1
ATOM 2804 C C A ILE A 1 160 ? 11.224 -9.477 39.596 0.45 16.61 161 ILE A C 1
ATOM 2805 C C B ILE A 1 160 ? 11.210 -9.446 39.609 0.55 16.60 161 ILE A C 1
ATOM 2806 O O A ILE A 1 160 ? 10.307 -9.241 40.392 0.45 17.85 161 ILE A O 1
ATOM 2807 O O B ILE A 1 160 ? 10.322 -9.203 40.437 0.55 17.83 161 ILE A O 1
ATOM 2838 N N . ILE A 1 161 ? 12.421 -8.901 39.725 1.00 15.61 162 ILE A N 1
ATOM 2839 C CA . ILE A 1 161 ? 12.660 -7.964 40.826 1.00 15.41 162 ILE A CA 1
ATOM 2840 C C . ILE A 1 161 ? 11.780 -6.719 40.658 1.00 16.25 162 ILE A C 1
ATOM 2841 O O . ILE A 1 161 ? 11.310 -6.132 41.638 1.00 15.59 162 ILE A O 1
ATOM 2857 N N . HIS A 1 162 ? 11.545 -6.294 39.412 1.00 14.59 163 HIS A N 1
ATOM 2858 C CA . HIS A 1 162 ? 10.649 -5.163 39.154 1.00 16.44 163 HIS A CA 1
ATOM 2859 C C . HIS A 1 162 ? 9.282 -5.410 39.764 1.00 13.26 163 HIS A C 1
ATOM 2860 O O . HIS A 1 162 ? 8.657 -4.497 40.325 1.00 13.58 163 HIS A O 1
ATOM 2875 N N . THR A 1 163 ? 8.815 -6.646 39.694 1.00 14.25 164 THR A N 1
ATOM 2876 C CA . THR A 1 163 ? 7.507 -6.969 40.250 1.00 12.81 164 THR A CA 1
ATOM 2877 C C . THR A 1 163 ? 7.553 -6.988 41.774 1.00 14.34 164 THR A C 1
ATOM 2878 O O . THR A 1 163 ? 6.633 -6.479 42.436 1.00 15.22 164 THR A O 1
ATOM 2889 N N . LEU A 1 164 ? 8.599 -7.578 42.352 1.00 13.83 165 LEU A N 1
ATOM 2890 C CA . LEU A 1 164 ? 8.703 -7.601 43.808 1.00 15.69 165 LEU A CA 1
ATOM 2891 C C . LEU A 1 164 ? 8.822 -6.201 44.390 1.00 14.65 165 LEU A C 1
ATOM 2892 O O . LEU A 1 164 ? 8.313 -5.948 45.487 1.00 15.49 165 LEU A O 1
ATOM 2908 N N . ASP A 1 165 ? 9.429 -5.268 43.658 1.00 11.83 166 ASP A N 1
ATOM 2909 C CA . ASP A 1 165 ? 9.543 -3.886 44.131 1.00 13.07 166 ASP A CA 1
ATOM 2910 C C . ASP A 1 165 ? 8.171 -3.332 44.514 1.00 14.75 166 ASP A C 1
ATOM 2911 O O . ASP A 1 165 ? 8.059 -2.524 45.430 1.00 14.64 166 ASP A O 1
ATOM 2920 N N . TYR A 1 166 ? 7.104 -3.701 43.779 1.00 15.47 167 TYR A N 1
ATOM 2921 C CA . TYR A 1 166 ? 5.788 -3.176 44.147 1.00 12.12 167 TYR A CA 1
ATOM 2922 C C . TYR A 1 166 ? 5.411 -3.596 45.559 1.00 15.91 167 TYR A C 1
ATOM 2923 O O . TYR A 1 166 ? 4.819 -2.812 46.312 1.00 16.88 167 TYR A O 1
ATOM 2941 N N . LYS A 1 167 ? 5.697 -4.850 45.918 1.00 14.53 168 LYS A N 1
ATOM 2942 C CA . LYS A 1 167 ? 5.331 -5.353 47.238 1.00 15.81 168 LYS A CA 1
ATOM 2943 C C . LYS A 1 167 ? 6.196 -4.706 48.311 1.00 16.17 168 LYS A C 1
ATOM 2944 O O . LYS A 1 167 ? 5.721 -4.420 49.410 1.00 18.78 168 LYS A O 1
ATOM 2963 N N . ARG A 1 168 ? 7.470 -4.477 48.012 1.00 13.42 169 ARG A N 1
ATOM 2964 C CA . ARG A 1 168 ? 8.360 -3.843 48.971 1.00 14.75 169 ARG A CA 1
ATOM 2965 C C . ARG A 1 168 ? 7.913 -2.433 49.282 1.00 16.81 169 ARG A C 1
ATOM 2966 O O . ARG A 1 168 ? 7.876 -2.032 50.454 1.00 19.07 169 ARG A O 1
ATOM 2987 N N . LEU A 1 169 ? 7.581 -1.655 48.239 1.00 16.10 170 LEU A N 1
ATOM 2988 C CA . LEU A 1 169 ? 7.245 -0.256 48.406 1.00 15.62 170 LEU A CA 1
ATOM 2989 C C . LEU A 1 169 ? 5.775 -0.052 48.750 1.00 19.08 170 LEU A C 1
ATOM 2990 O O . LEU A 1 169 ? 5.426 1.006 49.271 1.00 21.24 170 LEU A O 1
ATOM 3006 N N . ASN A 1 170 ? 4.925 -1.044 48.490 1.00 17.69 171 ASN A N 1
ATOM 3007 C CA . ASN A 1 170 ? 3.490 -0.960 48.742 1.00 17.42 171 ASN A CA 1
ATOM 3008 C C . ASN A 1 170 ? 3.061 -2.261 49.400 1.00 16.58 171 ASN A C 1
ATOM 3009 O O . ASN A 1 170 ? 2.445 -3.131 48.762 1.00 17.31 171 ASN A O 1
ATOM 3020 N N . PRO A 1 171 ? 3.360 -2.435 50.691 1.00 17.46 172 PRO A N 1
ATOM 3021 C CA . PRO A 1 171 ? 3.135 -3.741 51.312 1.00 16.93 172 PRO A CA 1
ATOM 3022 C C . PRO A 1 171 ? 1.687 -4.207 51.348 1.00 17.19 172 PRO A C 1
ATOM 3023 O O . PRO A 1 171 ? 1.449 -5.410 51.495 1.00 22.25 172 PRO A O 1
ATOM 3034 N N . ASN A 1 172 ? 0.726 -3.307 51.205 1.00 18.94 173 ASN A N 1
ATOM 3035 C CA . ASN A 1 172 ? -0.674 -3.688 51.226 1.00 22.26 173 ASN A CA 1
ATOM 3036 C C . ASN A 1 172 ? -1.218 -4.014 49.838 1.00 21.38 173 ASN A C 1
ATOM 3037 O O . ASN A 1 172 ? -2.360 -4.465 49.723 1.00 22.17 173 ASN A O 1
ATOM 3048 N N . MET A 1 173 ? -0.422 -3.806 48.798 1.00 15.57 174 MET A N 1
ATOM 3049 C CA . MET A 1 173 ? -0.869 -4.021 47.426 1.00 14.17 174 MET A CA 1
ATOM 3050 C C . MET A 1 173 ? -0.839 -5.497 47.070 1.00 18.00 174 MET A C 1
ATOM 3051 O O . MET A 1 173 ? 0.095 -6.207 47.423 1.00 18.06 174 MET A O 1
ATOM 3065 N N . LEU A 1 174 ? -1.852 -5.957 46.351 1.00 12.89 175 LEU A N 1
ATOM 3066 C CA . LEU A 1 174 ? -1.817 -7.280 45.729 1.00 14.53 175 LEU A CA 1
ATOM 3067 C C . LEU A 1 174 ? -0.934 -7.177 44.483 1.00 17.89 175 LEU A C 1
ATOM 3068 O O . LEU A 1 174 ? -1.091 -6.257 43.678 1.00 15.91 175 LEU A O 1
ATOM 3084 N N . VAL A 1 175 ? 0.002 -8.092 44.335 1.00 13.61 176 VAL A N 1
ATOM 3085 C CA . VAL A 1 175 ? 1.002 -7.998 43.274 1.00 13.66 176 VAL A CA 1
ATOM 3086 C C . VAL A 1 175 ? 1.032 -9.306 42.495 1.00 15.02 176 VAL A C 1
ATOM 3087 O O . VAL A 1 175 ? 1.316 -10.375 43.050 1.00 14.11 176 VAL A O 1
ATOM 3100 N N . TYR A 1 176 ? 0.779 -9.222 41.200 1.00 11.27 177 TYR A N 1
ATOM 3101 C CA . TYR A 1 176 ? 0.764 -10.381 40.323 1.00 11.34 177 TYR A CA 1
ATOM 3102 C C . TYR A 1 176 ? 1.811 -10.191 39.226 1.00 13.34 177 TYR A C 1
ATOM 3103 O O . TYR A 1 176 ? 1.943 -9.114 38.658 1.00 13.58 177 TYR A O 1
ATOM 3121 N N . SER A 1 177 ? 2.551 -11.249 38.933 1.00 11.72 178 SER A N 1
ATOM 3122 C CA . SER A 1 177 ? 3.518 -11.254 37.830 1.00 11.58 178 SER A CA 1
ATOM 3123 C C . SER A 1 177 ? 2.882 -11.811 36.561 1.00 13.91 178 SER A C 1
ATOM 3124 O O . SER A 1 177 ? 2.160 -12.801 36.609 1.00 14.27 178 SER A O 1
ATOM 3132 N N . GLY A 1 178 ? 3.223 -11.223 35.421 1.00 15.11 179 GLY A N 1
ATOM 3133 C CA . GLY A 1 178 ? 2.910 -11.812 34.135 1.00 15.22 179 GLY A CA 1
ATOM 3134 C C . GLY A 1 178 ? 4.068 -12.540 33.491 1.00 17.09 179 GLY A C 1
ATOM 3135 O O . GLY A 1 178 ? 4.036 -12.813 32.282 1.00 17.97 179 GLY A O 1
ATOM 3139 N N . SER A 1 179 ? 5.082 -12.872 34.282 1.00 15.52 180 SER A N 1
ATOM 3140 C CA . SER A 1 179 ? 6.206 -13.658 33.786 1.00 17.19 180 SER A CA 1
ATOM 3141 C C . SER A 1 179 ? 5.737 -14.994 33.235 1.00 20.71 180 SER A C 1
ATOM 3142 O O . SER A 1 179 ? 4.855 -15.653 33.798 1.00 18.82 180 SER A O 1
ATOM 3150 N N . GLN A 1 180 ? 6.392 -15.430 32.161 1.00 15.11 181 GLN A N 1
ATOM 3151 C CA . GLN A 1 180 ? 6.204 -16.785 31.648 1.00 15.49 181 GLN A CA 1
ATOM 3152 C C . GLN A 1 180 ? 6.639 -17.844 32.640 1.00 19.28 181 GLN A C 1
ATOM 3153 O O . GLN A 1 180 ? 6.169 -18.992 32.572 1.00 19.41 181 GLN A O 1
ATOM 3167 N N A MET A 1 181 ? 7.505 -17.504 33.589 0.69 18.18 182 MET A N 1
ATOM 3168 N N B MET A 1 181 ? 7.541 -17.492 33.548 0.31 18.30 182 MET A N 1
ATOM 3169 C CA A MET A 1 181 ? 8.017 -18.505 34.525 0.69 20.05 182 MET A CA 1
ATOM 3170 C CA B MET A 1 181 ? 8.015 -18.396 34.590 0.31 20.15 182 MET A CA 1
ATOM 3171 C C A MET A 1 181 ? 7.089 -18.596 35.731 0.69 23.07 182 MET A C 1
ATOM 3172 C C B MET A 1 181 ? 6.959 -18.442 35.687 0.31 22.52 182 MET A C 1
ATOM 3173 O O A MET A 1 181 ? 7.331 -17.992 36.780 0.69 21.72 182 MET A O 1
ATOM 3174 O O B MET A 1 181 ? 6.934 -17.604 36.588 0.31 22.42 182 MET A O 1
ATOM 3201 N N . LEU A 1 182 ? 6.027 -19.388 35.577 1.00 16.41 183 LEU A N 1
ATOM 3202 C CA . LEU A 1 182 ? 5.046 -19.586 36.644 1.00 16.36 183 LEU A CA 1
ATOM 3203 C C . LEU A 1 182 ? 5.677 -20.118 37.922 1.00 21.26 183 LEU A C 1
ATOM 3204 O O . LEU A 1 182 ? 5.318 -19.680 39.017 1.00 19.32 183 LEU A O 1
ATOM 3220 N N . ILE A 1 183 ? 6.593 -21.080 37.812 1.00 21.39 184 ILE A N 1
ATOM 3221 C CA . ILE A 1 183 ? 7.102 -21.739 39.019 1.00 24.84 184 ILE A CA 1
ATOM 3222 C C . ILE A 1 183 ? 7.643 -20.724 40.011 1.00 31.59 184 ILE A C 1
ATOM 3223 O O . ILE A 1 183 ? 7.403 -20.824 41.221 1.00 45.92 184 ILE A O 1
ATOM 3239 N N . ALA A 1 184 ? 8.374 -19.734 39.521 1.00 26.61 185 ALA A N 1
ATOM 3240 C CA . ALA A 1 184 ? 9.092 -18.805 40.384 1.00 27.17 185 ALA A CA 1
ATOM 3241 C C . ALA A 1 184 ? 8.255 -17.614 40.816 1.00 29.53 185 ALA A C 1
ATOM 3242 O O . ALA A 1 184 ? 8.768 -16.762 41.555 1.00 29.43 185 ALA A O 1
ATOM 3249 N N . THR A 1 185 ? 6.998 -17.516 40.357 1.00 20.92 186 THR A N 1
ATOM 3250 C CA . THR A 1 185 ? 6.222 -16.314 40.624 1.00 22.01 186 THR A CA 1
ATOM 3251 C C . THR A 1 185 ? 4.891 -16.606 41.294 1.00 25.48 186 THR A C 1
ATOM 3252 O O . THR A 1 185 ? 4.390 -15.772 42.058 1.00 31.26 186 THR A O 1
ATOM 3263 N N . VAL A 1 186 ? 4.302 -17.773 41.008 1.00 30.20 187 VAL A N 1
ATOM 3264 C CA . VAL A 1 186 ? 2.914 -17.999 41.417 1.00 26.98 187 VAL A CA 1
ATOM 3265 C C . VAL A 1 186 ? 2.823 -18.172 42.922 1.00 31.59 187 VAL A C 1
ATOM 3266 O O . VAL A 1 186 ? 1.850 -17.722 43.555 1.00 28.96 187 VAL A O 1
ATOM 3279 N N . ALA A 1 187 ? 3.834 -18.795 43.527 1.00 28.34 188 ALA A N 1
ATOM 3280 C CA . ALA A 1 187 ? 3.781 -19.098 44.950 1.00 35.94 188 ALA A CA 1
ATOM 3281 C C . ALA A 1 187 ? 5.169 -19.046 45.565 1.00 39.63 188 ALA A C 1
ATOM 3282 O O . ALA A 1 187 ? 6.159 -19.398 44.918 1.00 38.36 188 ALA A O 1
ATOM 3289 N N . SER A 1 188 ? 5.226 -18.577 46.811 1.00 35.10 189 SER A N 1
ATOM 3290 C CA . SER A 1 188 ? 6.357 -18.761 47.716 1.00 38.23 189 SER A CA 1
ATOM 3291 C C . SER A 1 188 ? 7.566 -17.894 47.405 1.00 44.63 189 SER A C 1
ATOM 3292 O O . SER A 1 188 ? 8.681 -18.221 47.829 1.00 34.41 189 SER A O 1
ATOM 3300 N N . THR A 1 189 ? 7.396 -16.788 46.690 1.00 30.90 190 THR A N 1
ATOM 3301 C CA . THR A 1 189 ? 8.504 -15.878 46.442 1.00 30.26 190 THR A CA 1
ATOM 3302 C C . THR A 1 189 ? 8.131 -14.431 46.739 1.00 27.74 190 THR A C 1
ATOM 3303 O O . THR A 1 189 ? 8.888 -13.518 46.373 1.00 32.49 190 THR A O 1
ATOM 3314 N N . GLY A 1 190 ? 7.003 -14.199 47.411 1.00 23.57 191 GLY A N 1
ATOM 3315 C CA . GLY A 1 190 ? 6.610 -12.869 47.843 1.00 26.17 191 GLY A CA 1
ATOM 3316 C C . GLY A 1 190 ? 5.444 -12.262 47.087 1.00 25.12 191 GLY A C 1
ATOM 3317 O O . GLY A 1 190 ? 4.999 -11.170 47.454 1.00 24.06 191 GLY A O 1
ATOM 3321 N N . LEU A 1 191 ? 4.934 -12.929 46.050 1.00 26.08 192 LEU A N 1
ATOM 3322 C CA . LEU A 1 191 ? 3.882 -12.368 45.206 1.00 16.81 192 LEU A CA 1
ATOM 3323 C C . LEU A 1 191 ? 2.550 -13.057 45.482 1.00 18.21 192 LEU A C 1
ATOM 3324 O O . LEU A 1 191 ? 2.467 -14.100 46.136 1.00 22.76 192 LEU A O 1
ATOM 3340 N N . ASP A 1 192 ? 1.484 -12.474 44.950 1.00 17.35 193 ASP A N 1
ATOM 3341 C CA . ASP A 1 192 ? 0.144 -12.989 45.140 1.00 16.51 193 ASP A CA 1
ATOM 3342 C C . ASP A 1 192 ? -0.341 -13.882 44.005 1.00 16.85 193 ASP A C 1
ATOM 3343 O O . ASP A 1 192 ? -1.399 -14.502 44.138 1.00 20.30 193 ASP A O 1
ATOM 3352 N N . GLY A 1 193 ? 0.412 -14.002 42.924 1.00 15.65 194 GLY A N 1
ATOM 3353 C CA . GLY A 1 193 ? -0.002 -14.887 41.854 1.00 18.89 194 GLY A CA 1
ATOM 3354 C C . GLY A 1 193 ? 0.553 -14.440 40.509 1.00 13.22 194 GLY A C 1
ATOM 3355 O O . GLY A 1 193 ? 1.454 -13.624 40.430 1.00 16.31 194 GLY A O 1
ATOM 3359 N N . ASN A 1 194 ? -0.063 -14.984 39.470 1.00 13.98 195 ASN A N 1
ATOM 3360 C CA . ASN A 1 194 ? 0.457 -14.859 38.119 1.00 14.61 195 ASN A CA 1
ATOM 3361 C C . ASN A 1 194 ? -0.695 -14.621 37.170 1.00 14.60 195 ASN A C 1
ATOM 3362 O O . ASN A 1 194 ? -1.703 -15.323 37.246 1.00 14.60 195 ASN A O 1
ATOM 3373 N N . VAL A 1 195 ? -0.530 -13.629 36.300 1.00 12.97 196 VAL A N 1
ATOM 3374 C CA . VAL A 1 195 ? -1.400 -13.397 35.154 1.00 11.94 196 VAL A CA 1
ATOM 3375 C C . VAL A 1 195 ? -0.824 -14.239 34.027 1.00 15.37 196 VAL A C 1
ATOM 3376 O O . VAL A 1 195 ? 0.210 -13.878 33.441 1.00 18.48 196 VAL A O 1
ATOM 3389 N N . ALA A 1 196 ? -1.481 -15.341 33.715 1.00 14.54 197 ALA A N 1
ATOM 3390 C CA . ALA A 1 196 ? -0.881 -16.436 32.961 1.00 13.95 197 ALA A CA 1
ATOM 3391 C C . ALA A 1 196 ? -1.357 -16.417 31.506 1.00 14.48 197 ALA A C 1
ATOM 3392 O O . ALA A 1 196 ? -2.487 -16.813 31.204 1.00 16.91 197 ALA A O 1
ATOM 3399 N N . LEU A 1 197 ? -0.453 -15.969 30.622 1.00 28.52 198 LEU A N 1
ATOM 3400 C CA . LEU A 1 197 ? -0.753 -15.729 29.223 1.00 36.38 198 LEU A CA 1
ATOM 3401 C C . LEU A 1 197 ? -1.099 -16.999 28.460 1.00 29.56 198 LEU A C 1
ATOM 3402 O O . LEU A 1 197 ? -1.761 -16.912 27.418 1.00 43.63 198 LEU A O 1
ATOM 3418 N N . GLY A 1 198 ? -0.653 -18.156 28.936 1.00 18.17 199 GLY A N 1
ATOM 3419 C CA . GLY A 1 198 ? -0.959 -19.421 28.302 1.00 15.46 199 GLY A CA 1
ATOM 3420 C C . GLY A 1 198 ? -2.108 -20.182 28.913 1.00 22.23 199 GLY A C 1
ATOM 3421 O O . GLY A 1 198 ? -2.400 -21.326 28.499 1.00 18.04 199 GLY A O 1
ATOM 3426 N N . SER A 1 199 ? -2.779 -19.591 29.902 1.00 16.75 200 SER A N 1
ATOM 3427 C CA . SER A 1 199 ? -3.821 -20.297 30.637 1.00 16.10 200 SER A CA 1
ATOM 3428 C C . SER A 1 199 ? -5.142 -20.328 29.897 1.00 14.93 200 SER A C 1
ATOM 3429 O O . SER A 1 199 ? -6.059 -21.065 30.316 1.00 13.32 200 SER A O 1
ATOM 3437 N N . ASN A 1 200 ? -5.284 -19.575 28.802 1.00 12.82 201 ASN A N 1
ATOM 3438 C CA . ASN A 1 200 ? -6.482 -19.696 27.973 1.00 11.31 201 ASN A CA 1
ATOM 3439 C C . ASN A 1 200 ? -6.582 -21.070 27.362 1.00 12.45 201 ASN A C 1
ATOM 3440 O O . ASN A 1 200 ? -7.679 -21.620 27.245 1.00 14.32 201 ASN A O 1
ATOM 3451 N N . TYR A 1 201 ? -5.459 -21.599 26.901 1.00 12.02 202 TYR A N 1
ATOM 3452 C CA . TYR A 1 201 ? -5.498 -22.849 26.126 1.00 11.56 202 TYR A CA 1
ATOM 3453 C C . TYR A 1 201 ? -5.047 -24.054 26.937 1.00 15.58 202 TYR A C 1
ATOM 3454 O O . TYR A 1 201 ? -5.394 -25.180 26.567 1.00 15.18 202 TYR A O 1
ATOM 3472 N N . LEU A 1 202 ? -4.322 -23.853 28.026 1.00 14.45 203 LEU A N 1
ATOM 3473 C CA . LEU A 1 202 ? -3.882 -24.961 28.890 1.00 15.47 203 LEU A CA 1
ATOM 3474 C C . LEU A 1 202 ? -4.044 -24.559 30.358 1.00 14.47 203 LEU A C 1
ATOM 3475 O O . LEU A 1 202 ? -3.097 -24.589 31.153 1.00 14.86 203 LEU A O 1
ATOM 3491 N N . PRO A 1 203 ? -5.266 -24.200 30.767 1.00 14.16 204 PRO A N 1
ATOM 3492 C CA . PRO A 1 203 ? -5.476 -23.868 32.184 1.00 12.95 204 PRO A CA 1
ATOM 3493 C C . PRO A 1 203 ? -5.102 -25.018 33.099 1.00 13.11 204 PRO A C 1
ATOM 3494 O O . PRO A 1 203 ? -4.625 -24.772 34.206 1.00 15.50 204 PRO A O 1
ATOM 3505 N N . GLU A 1 204 ? -5.281 -26.262 32.645 1.00 15.97 205 GLU A N 1
ATOM 3506 C CA . GLU A 1 204 ? -4.901 -27.410 33.468 1.00 16.58 205 GLU A CA 1
ATOM 3507 C C . GLU A 1 204 ? -3.422 -27.386 33.797 1.00 16.72 205 GLU A C 1
ATOM 3508 O O . GLU A 1 204 ? -3.011 -27.716 34.920 1.00 19.22 205 GLU A O 1
ATOM 3520 N N . VAL A 1 205 ? -2.586 -26.969 32.840 1.00 16.64 206 VAL A N 1
ATOM 3521 C CA . VAL A 1 205 ? -1.162 -26.931 33.112 1.00 14.79 206 VAL A CA 1
ATOM 3522 C C . VAL A 1 205 ? -0.841 -25.843 34.125 1.00 15.02 206 VAL A C 1
ATOM 3523 O O . VAL A 1 205 ? -0.068 -26.055 35.062 1.00 16.39 206 VAL A O 1
ATOM 3536 N N A THR A 1 206 ? -1.387 -24.633 33.906 0.55 15.28 207 THR A N 1
ATOM 3537 N N B THR A 1 206 ? -1.412 -24.642 33.956 0.45 15.28 207 THR A N 1
ATOM 3538 C CA A THR A 1 206 ? -1.158 -23.536 34.830 0.55 14.41 207 THR A CA 1
ATOM 3539 C CA B THR A 1 206 ? -1.061 -23.568 34.872 0.45 14.40 207 THR A CA 1
ATOM 3540 C C A THR A 1 206 ? -1.543 -23.934 36.245 0.55 15.04 207 THR A C 1
ATOM 3541 C C B THR A 1 206 ? -1.586 -23.835 36.280 0.45 15.17 207 THR A C 1
ATOM 3542 O O A THR A 1 206 ? -0.767 -23.748 37.186 0.55 15.86 207 THR A O 1
ATOM 3543 O O B THR A 1 206 ? -0.927 -23.460 37.254 0.45 15.23 207 THR A O 1
ATOM 3564 N N . VAL A 1 207 ? -2.768 -24.438 36.405 1.00 15.23 208 VAL A N 1
ATOM 3565 C CA . VAL A 1 207 ? -3.282 -24.799 37.721 1.00 18.59 208 VAL A CA 1
ATOM 3566 C C . VAL A 1 207 ? -2.435 -25.894 38.358 1.00 17.16 208 VAL A C 1
ATOM 3567 O O . VAL A 1 207 ? -2.130 -25.838 39.559 1.00 18.17 208 VAL A O 1
ATOM 3580 N N . THR A 1 208 ? -2.015 -26.874 37.569 1.00 17.57 209 THR A N 1
ATOM 3581 C CA . THR A 1 208 ? -1.198 -27.955 38.127 1.00 15.64 209 THR A CA 1
ATOM 3582 C C . THR A 1 208 ? 0.177 -27.453 38.522 1.00 24.06 209 THR A C 1
ATOM 3583 O O . THR A 1 208 ? 0.713 -27.829 39.570 1.00 20.93 209 THR A O 1
ATOM 3594 N N . ILE A 1 209 ? 0.776 -26.569 37.717 1.00 19.45 210 ILE A N 1
ATOM 3595 C CA . ILE A 1 209 ? 2.044 -25.992 38.136 1.00 18.50 210 ILE A CA 1
ATOM 3596 C C . ILE A 1 209 ? 1.890 -25.250 39.454 1.00 20.42 210 ILE A C 1
ATOM 3597 O O . ILE A 1 209 ? 2.761 -25.339 40.324 1.00 24.87 210 ILE A O 1
ATOM 3613 N N . LYS A 1 210 ? 0.790 -24.494 39.622 1.00 18.28 211 LYS A N 1
ATOM 3614 C CA . LYS A 1 210 ? 0.566 -23.781 40.867 1.00 16.58 211 LYS A CA 1
ATOM 3615 C C . LYS A 1 210 ? 0.531 -24.764 42.039 1.00 24.64 211 LYS A C 1
ATOM 3616 O O . LYS A 1 210 ? 1.242 -24.581 43.031 1.00 24.25 211 LYS A O 1
ATOM 3635 N N . LYS A 1 211 ? -0.280 -25.810 41.917 1.00 22.49 212 LYS A N 1
ATOM 3636 C CA . LYS A 1 211 ? -0.381 -26.827 42.969 1.00 23.99 212 LYS A CA 1
ATOM 3637 C C . LYS A 1 211 ? 0.976 -27.442 43.282 1.00 31.23 212 LYS A C 1
ATOM 3638 O O . LYS A 1 211 ? 1.405 -27.449 44.443 1.00 28.28 212 LYS A O 1
ATOM 3657 N N . LEU A 1 212 ? 1.671 -27.951 42.254 1.00 26.91 213 LEU A N 1
ATOM 3658 C CA . LEU A 1 212 ? 2.969 -28.583 42.454 1.00 23.11 213 LEU A CA 1
ATOM 3659 C C . LEU A 1 212 ? 3.952 -27.622 43.101 1.00 29.69 213 LEU A C 1
ATOM 3660 O O . LEU A 1 212 ? 4.704 -28.004 44.003 1.00 36.19 213 LEU A O 1
ATOM 3676 N N . ALA A 1 213 ? 3.966 -26.365 42.659 1.00 22.57 214 ALA A N 1
ATOM 3677 C CA . ALA A 1 213 ? 4.848 -25.375 43.260 1.00 25.93 214 ALA A CA 1
ATOM 3678 C C . ALA A 1 213 ? 4.541 -25.199 44.743 1.00 41.27 214 ALA A C 1
ATOM 3679 O O . ALA A 1 213 ? 5.454 -25.146 45.575 1.00 34.49 214 ALA A O 1
ATOM 3686 N N . MET A 1 214 ? 3.254 -25.088 45.092 1.00 31.14 215 MET A N 1
ATOM 3687 C CA . MET A 1 214 ? 2.876 -24.951 46.494 1.00 32.95 215 MET A CA 1
ATOM 3688 C C . MET A 1 214 ? 3.304 -26.170 47.304 1.00 35.12 215 MET A C 1
ATOM 3689 O O . MET A 1 214 ? 3.603 -26.042 48.496 1.00 35.27 215 MET A O 1
ATOM 3703 N N . GLU A 1 215 ? 3.339 -27.349 46.679 1.00 32.12 216 GLU A N 1
ATOM 3704 C CA . GLU A 1 215 ? 3.813 -28.574 47.319 1.00 33.67 216 GLU A CA 1
ATOM 3705 C C . GLU A 1 215 ? 5.332 -28.714 47.289 1.00 41.24 216 GLU A C 1
ATOM 3706 O O . GLU A 1 215 ? 5.856 -29.678 47.851 1.00 41.27 216 GLU A O 1
ATOM 3718 N N . ARG A 1 216 ? 6.047 -27.788 46.657 1.00 45.34 217 ARG A N 1
ATOM 3719 C CA . ARG A 1 216 ? 7.500 -27.865 46.500 1.00 44.27 217 ARG A CA 1
ATOM 3720 C C . ARG A 1 216 ? 7.935 -29.061 45.669 1.00 42.45 217 ARG A C 1
ATOM 3721 O O . ARG A 1 216 ? 9.075 -29.522 45.785 1.00 48.34 217 ARG A O 1
ATOM 3742 N N . LYS A 1 217 ? 7.046 -29.598 44.829 1.00 31.93 218 LYS A N 1
ATOM 3743 C CA . LYS A 1 217 ? 7.424 -30.615 43.858 1.00 27.66 218 LYS A CA 1
ATOM 3744 C C . LYS A 1 217 ? 7.962 -29.898 42.619 1.00 36.11 218 LYS A C 1
ATOM 3745 O O . LYS A 1 217 ? 7.323 -29.824 41.568 1.00 28.65 218 LYS A O 1
ATOM 3764 N N . ILE A 1 218 ? 9.171 -29.358 42.776 1.00 33.63 219 ILE A N 1
ATOM 3765 C CA . ILE A 1 218 ? 9.735 -28.456 41.775 1.00 41.20 219 ILE A CA 1
ATOM 3766 C C . ILE A 1 218 ? 10.148 -29.220 40.529 1.00 35.78 219 ILE A C 1
ATOM 3767 O O . ILE A 1 218 ? 9.933 -28.753 39.403 1.00 32.30 219 ILE A O 1
ATOM 3783 N N . ASP A 1 219 ? 10.749 -30.398 40.696 1.00 32.81 220 ASP A N 1
ATOM 3784 C CA . ASP A 1 219 ? 11.125 -31.194 39.537 1.00 33.85 220 ASP A CA 1
ATOM 3785 C C . ASP A 1 219 ? 9.900 -31.561 38.700 1.00 31.84 220 ASP A C 1
ATOM 3786 O O . ASP A 1 219 ? 9.941 -31.514 37.467 1.00 26.92 220 ASP A O 1
ATOM 3795 N N A GLU A 1 220 ? 8.801 -31.940 39.352 0.45 27.58 221 GLU A N 1
ATOM 3796 N N B GLU A 1 220 ? 8.805 -31.956 39.351 0.55 27.54 221 GLU A N 1
ATOM 3797 C CA A GLU A 1 220 ? 7.592 -32.263 38.606 0.45 30.7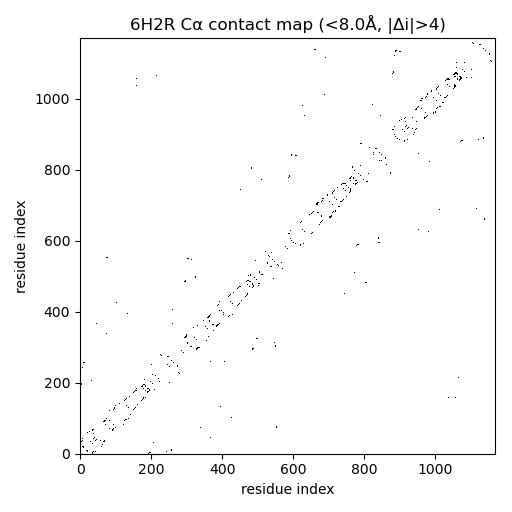8 221 GLU A CA 1
ATOM 3798 C CA B GLU A 1 220 ? 7.591 -32.260 38.605 0.55 30.82 221 GLU A CA 1
ATOM 3799 C C A GLU A 1 220 ? 6.990 -31.010 37.979 0.45 22.75 221 GLU A C 1
ATOM 3800 C C B GLU A 1 220 ? 7.012 -31.002 37.969 0.55 22.69 221 GLU A C 1
ATOM 3801 O O A GLU A 1 220 ? 6.478 -31.057 36.852 0.45 21.79 221 GLU A O 1
ATOM 3802 O O B GLU A 1 220 ? 6.538 -31.041 36.825 0.55 21.83 221 GLU A O 1
ATOM 3825 N N . ALA A 1 221 ? 7.021 -29.888 38.704 1.00 21.75 222 ALA A N 1
ATOM 3826 C CA . ALA A 1 221 ? 6.512 -28.637 38.150 1.00 20.64 222 ALA A CA 1
ATOM 3827 C C . ALA A 1 221 ? 7.362 -28.199 36.961 1.00 21.85 222 ALA A C 1
ATOM 3828 O O . ALA A 1 221 ? 6.836 -27.711 35.955 1.00 18.31 222 ALA A O 1
ATOM 3835 N N A LEU A 1 222 ? 8.674 -28.394 37.045 0.45 19.45 223 LEU A N 1
ATOM 3836 N N B LEU A 1 222 ? 8.679 -28.356 37.066 0.55 19.42 223 LEU A N 1
ATOM 3837 C CA A LEU A 1 222 ? 9.554 -27.953 35.966 0.45 20.86 223 LEU A CA 1
ATOM 3838 C CA B LEU A 1 222 ? 9.565 -27.971 35.969 0.55 20.86 223 LEU A CA 1
ATOM 3839 C C A LEU A 1 222 ? 9.268 -28.711 34.675 0.45 20.95 223 LEU A C 1
ATOM 3840 C C B LEU A 1 222 ? 9.203 -28.699 34.683 0.55 20.93 223 LEU A C 1
ATOM 3841 O O A LEU A 1 222 ? 9.373 -28.142 33.584 0.45 18.52 223 LEU A O 1
ATOM 3842 O O B LEU A 1 222 ? 9.201 -28.098 33.605 0.55 18.86 223 LEU A O 1
ATOM 3873 N N . LYS A 1 223 ? 8.924 -30.005 34.770 1.00 18.87 224 LYS A N 1
ATOM 3874 C CA . LYS A 1 223 ? 8.602 -30.762 33.565 1.00 15.72 224 LYS A CA 1
ATOM 3875 C C . LYS A 1 223 ? 7.425 -30.122 32.834 1.00 17.49 224 LYS A C 1
ATOM 3876 O O . LYS A 1 223 ? 7.441 -29.978 31.600 1.00 18.44 224 LYS A O 1
ATOM 3895 N N . LEU A 1 224 ? 6.403 -29.720 33.599 1.00 16.80 225 LEU A N 1
ATOM 3896 C CA . LEU A 1 224 ? 5.220 -29.081 33.022 1.00 17.66 225 LEU A CA 1
ATOM 3897 C C . LEU A 1 224 ? 5.537 -27.663 32.570 1.00 15.79 225 LEU A C 1
ATOM 3898 O O . LEU A 1 224 ? 5.057 -27.227 31.518 1.00 16.53 225 LEU A O 1
ATOM 3914 N N . GLN A 1 225 ? 6.329 -26.922 33.363 1.00 17.96 226 GLN A N 1
ATOM 3915 C CA . GLN A 1 225 ? 6.769 -25.589 32.926 1.00 17.72 226 GLN A CA 1
ATOM 3916 C C . GLN A 1 225 ? 7.428 -25.664 31.555 1.00 15.77 226 GLN A C 1
ATOM 3917 O O . GLN A 1 225 ? 7.125 -24.861 30.651 1.00 15.85 226 GLN A O 1
ATOM 3931 N N . PHE A 1 226 ? 8.280 -26.662 31.347 1.00 16.16 227 PHE A N 1
ATOM 3932 C CA . PHE A 1 226 ? 8.991 -26.770 30.078 1.00 14.72 227 PHE A CA 1
ATOM 3933 C C . PHE A 1 226 ? 8.048 -27.105 28.930 1.00 15.20 227 PHE A C 1
ATOM 3934 O O . PHE A 1 226 ? 8.224 -26.593 27.827 1.00 15.85 227 PHE A O 1
ATOM 3951 N N . LEU A 1 227 ? 7.051 -27.973 29.160 1.00 16.49 228 LEU A N 1
ATOM 3952 C CA . LEU A 1 227 ? 6.065 -28.242 28.113 1.00 16.52 228 LEU A CA 1
ATOM 3953 C C . LEU A 1 227 ? 5.278 -26.978 27.782 1.00 15.61 228 LEU A C 1
ATOM 3954 O O . LEU A 1 227 ? 5.073 -26.654 26.606 1.00 15.58 228 LEU A O 1
ATOM 3970 N N . HIS A 1 228 ? 4.887 -26.227 28.816 1.00 16.60 229 HIS A N 1
ATOM 3971 C CA . HIS A 1 228 ? 4.229 -24.927 28.640 1.00 17.57 229 HIS A CA 1
ATOM 3972 C C . HIS A 1 228 ? 5.104 -23.992 27.816 1.00 16.70 229 HIS A C 1
ATOM 3973 O O . HIS A 1 228 ? 4.623 -23.295 26.895 1.00 15.91 229 HIS A O 1
ATOM 3987 N N . ASP A 1 229 ? 6.403 -23.970 28.113 1.00 15.23 230 ASP A N 1
ATOM 3988 C CA . ASP A 1 229 ? 7.281 -23.049 27.400 1.00 14.71 230 ASP A CA 1
ATOM 3989 C C . ASP A 1 229 ? 7.429 -23.446 25.931 1.00 14.78 230 ASP A C 1
ATOM 3990 O O . ASP A 1 229 ? 7.556 -22.586 25.052 1.00 15.40 230 ASP A O 1
ATOM 3999 N N . GLU A 1 230 ? 7.446 -24.753 25.634 1.00 14.27 231 GLU A N 1
ATOM 4000 C CA . GLU A 1 230 ? 7.488 -25.205 24.245 1.00 12.98 231 GLU A CA 1
ATOM 4001 C C . GLU A 1 230 ? 6.251 -24.769 23.468 1.00 13.02 231 GLU A C 1
ATOM 4002 O O . GLU A 1 230 ? 6.350 -24.401 22.285 1.00 13.82 231 GLU A O 1
ATOM 4014 N N . VAL A 1 231 ? 5.077 -24.788 24.109 1.00 14.35 232 VAL A N 1
ATOM 4015 C CA . VAL A 1 231 ? 3.877 -24.306 23.439 1.00 16.07 232 VAL A CA 1
ATOM 4016 C C . VAL A 1 231 ? 3.954 -22.796 23.218 1.00 13.53 232 VAL A C 1
ATOM 4017 O O . VAL A 1 231 ? 3.576 -22.300 22.146 1.00 14.68 232 VAL A O 1
ATOM 4030 N N . ILE A 1 232 ? 4.423 -22.050 24.226 1.00 13.67 233 ILE A N 1
ATOM 4031 C CA . ILE A 1 232 ? 4.620 -20.605 24.057 1.00 16.22 233 ILE A CA 1
ATOM 4032 C C . ILE A 1 232 ? 5.536 -20.313 22.867 1.00 14.46 233 ILE A C 1
ATOM 4033 O O . ILE A 1 232 ? 5.240 -19.461 22.021 1.00 15.57 233 ILE A O 1
ATOM 4049 N N A GLU A 1 233 ? 6.675 -21.001 22.785 0.53 12.61 234 GLU A N 1
ATOM 4050 N N B GLU A 1 233 ? 6.669 -21.009 22.786 0.47 12.62 234 GLU A N 1
ATOM 4051 C CA A GLU A 1 233 ? 7.566 -20.772 21.654 0.53 15.84 234 GLU A CA 1
ATOM 4052 C CA B GLU A 1 233 ? 7.577 -20.799 21.666 0.47 15.85 234 GLU A CA 1
ATOM 4053 C C A GLU A 1 233 ? 6.861 -21.082 20.336 0.53 16.35 234 GLU A C 1
ATOM 4054 C C B GLU A 1 233 ? 6.889 -21.103 20.338 0.47 16.37 234 GLU A C 1
ATOM 4055 O O A GLU A 1 233 ? 6.964 -20.319 19.375 0.53 16.90 234 GLU A O 1
ATOM 4056 O O B GLU A 1 233 ? 7.036 -20.356 19.370 0.47 16.92 234 GLU A O 1
ATOM 4079 N N . ALA A 1 234 ? 6.135 -22.197 20.267 1.00 14.25 235 ALA A N 1
ATOM 4080 C CA . ALA A 1 234 ? 5.448 -22.512 19.022 1.00 14.63 235 ALA A CA 1
ATOM 4081 C C . ALA A 1 234 ? 4.422 -21.441 18.665 1.00 15.15 235 ALA A C 1
ATOM 4082 O O . ALA A 1 234 ? 4.246 -21.097 17.483 1.00 13.18 235 ALA A O 1
ATOM 4089 N N . SER A 1 235 ? 3.719 -20.912 19.667 1.00 14.76 236 SER A N 1
ATOM 4090 C CA . SER A 1 235 ? 2.732 -19.866 19.410 1.00 14.57 236 SER A CA 1
ATOM 4091 C C . SER A 1 235 ? 3.350 -18.604 18.830 1.00 13.95 236 SER A C 1
ATOM 4092 O O . SER A 1 235 ? 2.673 -17.843 18.133 1.00 14.94 236 SER A O 1
ATOM 4100 N N . ARG A 1 236 ? 4.635 -18.348 19.095 1.00 16.28 237 ARG A N 1
ATOM 4101 C CA . ARG A 1 236 ? 5.253 -17.146 18.559 1.00 17.25 237 ARG A CA 1
ATOM 4102 C C . ARG A 1 236 ? 5.641 -17.265 17.097 1.00 18.61 237 ARG A C 1
ATOM 4103 O O . ARG A 1 236 ? 5.961 -16.239 16.476 1.00 22.61 237 ARG A O 1
ATOM 4124 N N . ILE A 1 237 ? 5.623 -18.479 16.512 1.00 17.82 238 ILE A N 1
ATOM 4125 C CA . ILE A 1 237 ? 6.066 -18.641 15.135 1.00 18.69 238 ILE A CA 1
ATOM 4126 C C . ILE A 1 237 ? 5.213 -17.805 14.196 1.00 17.15 238 ILE A C 1
ATOM 4127 O O . ILE A 1 237 ? 5.727 -17.105 13.318 1.00 20.21 238 ILE A O 1
ATOM 4143 N N . PHE A 1 238 ? 3.883 -17.866 14.356 1.00 17.01 239 PHE A N 1
ATOM 4144 C CA . PHE A 1 238 ? 3.006 -17.142 13.442 1.00 17.57 239 PHE A CA 1
ATOM 4145 C C . PHE A 1 238 ? 2.299 -15.983 14.110 1.00 20.34 239 PHE A C 1
ATOM 4146 O O . PHE A 1 238 ? 1.466 -15.332 13.465 1.00 23.93 239 PHE A O 1
ATOM 4163 N N . GLY A 1 239 ? 2.620 -15.700 15.374 1.00 15.74 240 GLY A N 1
ATOM 4164 C CA . GLY A 1 239 ? 2.002 -14.594 16.092 1.00 16.90 240 GLY A CA 1
ATOM 4165 C C . GLY A 1 239 ? 1.191 -15.112 17.267 1.00 13.39 240 GLY A C 1
ATOM 4166 O O . GLY A 1 239 ? 0.190 -15.798 17.057 1.00 15.42 240 GLY A O 1
ATOM 4170 N N . SER A 1 240 ? 1.602 -14.801 18.508 1.00 13.53 241 SER A N 1
ATOM 4171 C CA . SER A 1 240 ? 1.015 -15.461 19.649 1.00 13.89 241 SER A CA 1
ATOM 4172 C C . SER A 1 240 ? -0.437 -15.069 19.823 1.00 12.19 241 SER A C 1
ATOM 4173 O O . SER A 1 240 ? -1.261 -15.890 20.230 1.00 13.71 241 SER A O 1
ATOM 4181 N N . LEU A 1 241 ? -0.783 -13.790 19.579 1.00 14.25 242 LEU A N 1
ATOM 4182 C CA . LEU A 1 241 ? -2.162 -13.390 19.859 1.00 10.78 242 LEU A CA 1
ATOM 4183 C C . LEU A 1 241 ? -3.144 -14.082 18.913 1.00 13.00 242 LEU A C 1
ATOM 4184 O O . LEU A 1 241 ? -4.263 -14.394 19.318 1.00 12.70 242 LEU A O 1
ATOM 4200 N N . SER A 1 242 ? -2.726 -14.357 17.681 1.00 11.31 243 SER A N 1
ATOM 4201 C CA . SER A 1 242 ? -3.517 -15.135 16.733 1.00 12.59 243 SER A CA 1
ATOM 4202 C C . SER A 1 242 ? -3.457 -16.626 17.046 1.00 11.71 243 SER A C 1
ATOM 4203 O O . SER A 1 242 ? -4.479 -17.329 16.985 1.00 11.87 243 SER A O 1
ATOM 4211 N N . SER A 1 243 ? -2.274 -17.120 17.406 1.00 12.60 244 SER A N 1
ATOM 4212 C CA . SER A 1 243 ? -2.110 -18.549 17.699 1.00 10.26 244 SER A CA 1
ATOM 4213 C C . SER A 1 243 ? -2.936 -18.984 18.902 1.00 13.29 244 SER A C 1
ATOM 4214 O O . SER A 1 243 ? -3.379 -20.150 18.979 1.00 13.36 244 SER A O 1
ATOM 4222 N N A ASN A 1 244 ? -3.133 -18.080 19.872 0.74 11.71 245 ASN A N 1
ATOM 4223 N N B ASN A 1 244 ? -3.158 -18.071 19.854 0.26 11.90 245 ASN A N 1
ATOM 4224 C CA A ASN A 1 244 ? -3.937 -18.432 21.041 0.74 12.46 245 ASN A CA 1
ATOM 4225 C CA B ASN A 1 244 ? -3.951 -18.403 21.033 0.26 12.54 245 ASN A CA 1
ATOM 4226 C C A ASN A 1 244 ? -5.297 -19.002 20.672 0.74 12.12 245 ASN A C 1
ATOM 4227 C C B ASN A 1 244 ? -5.295 -19.009 20.663 0.26 12.13 245 ASN A C 1
ATOM 4228 O O A ASN A 1 244 ? -5.799 -19.902 21.374 0.74 13.40 245 ASN A O 1
ATOM 4229 O O B ASN A 1 244 ? -5.790 -19.911 21.354 0.26 13.44 245 ASN A O 1
ATOM 4250 N N . TYR A 1 245 ? -5.903 -18.534 19.573 1.00 11.90 246 TYR A N 1
ATOM 4251 C CA . TYR A 1 245 ? -7.202 -19.060 19.167 1.00 11.97 246 TYR A CA 1
ATOM 4252 C C . TYR A 1 245 ? -7.080 -20.518 18.730 1.00 13.32 246 TYR A C 1
ATOM 4253 O O . TYR A 1 245 ? -7.860 -21.377 19.170 1.00 15.92 246 TYR A O 1
ATOM 4271 N N . VAL A 1 246 ? -6.111 -20.811 17.858 1.00 14.05 247 VAL A N 1
ATOM 4272 C CA . VAL A 1 246 ? -5.904 -22.174 17.365 1.00 11.83 247 VAL A CA 1
ATOM 4273 C C . VAL A 1 246 ? -5.579 -23.099 18.516 1.00 15.62 247 VAL A C 1
ATOM 4274 O O . VAL A 1 246 ? -6.092 -24.227 18.595 1.00 15.96 247 VAL A O 1
ATOM 4287 N N . LEU A 1 247 ? -4.735 -22.636 19.443 1.00 13.51 248 LEU A N 1
ATOM 4288 C CA . LEU A 1 247 ? -4.314 -23.506 20.536 1.00 14.14 248 LEU A CA 1
ATOM 4289 C C . LEU A 1 247 ? -5.458 -23.786 21.501 1.00 14.87 248 LEU A C 1
ATOM 4290 O O . LEU A 1 247 ? -5.551 -24.881 22.068 1.00 14.87 248 LEU A O 1
ATOM 4306 N N . THR A 1 248 ? -6.323 -22.807 21.744 1.00 12.54 249 THR A N 1
ATOM 4307 C CA . THR A 1 248 ? -7.455 -23.060 22.631 1.00 13.07 249 THR A CA 1
ATOM 4308 C C . THR A 1 248 ? -8.376 -24.096 22.006 1.00 14.68 249 THR A C 1
ATOM 4309 O O . THR A 1 248 ? -8.823 -25.032 22.678 1.00 16.68 249 THR A O 1
ATOM 4320 N N . LYS A 1 249 ? -8.669 -23.964 20.723 1.00 14.83 250 LYS A N 1
ATOM 4321 C CA . LYS A 1 249 ? -9.510 -24.956 20.055 1.00 17.12 250 LYS A CA 1
ATOM 4322 C C . LYS A 1 249 ? -8.872 -26.340 20.108 1.00 18.09 250 LYS A C 1
ATOM 4323 O O . LYS A 1 249 ? -9.539 -27.337 20.414 1.00 19.64 250 LYS A O 1
ATOM 4342 N N . TYR A 1 250 ? -7.568 -26.417 19.864 1.00 16.22 251 TYR A N 1
ATOM 4343 C CA . TYR A 1 250 ? -6.877 -27.703 19.851 1.00 16.01 251 TYR A CA 1
ATOM 4344 C C . TYR A 1 250 ? -6.859 -28.354 21.230 1.00 18.36 251 TYR A C 1
ATOM 4345 O O . TYR A 1 250 ? -7.087 -29.565 21.358 1.00 19.18 251 TYR A O 1
ATOM 4363 N N . PHE A 1 251 ? -6.456 -27.607 22.262 1.00 16.33 252 PHE A N 1
ATOM 4364 C CA . PHE A 1 251 ? -6.259 -28.205 23.579 1.00 15.05 252 PHE A CA 1
ATOM 4365 C C . PHE A 1 251 ? -7.559 -28.321 24.369 1.00 18.33 252 PHE A C 1
ATOM 4366 O O . PHE A 1 251 ? -7.699 -29.253 25.186 1.00 20.12 252 PHE A O 1
ATOM 4383 N N . GLN A 1 252 ? -8.488 -27.395 24.193 1.00 18.52 253 GLN A N 1
ATOM 4384 C CA . GLN A 1 252 ? -9.713 -27.369 24.988 1.00 14.04 253 GLN A CA 1
ATOM 4385 C C . GLN A 1 252 ? -10.939 -27.889 24.258 1.00 17.60 253 GLN A C 1
ATOM 4386 O O . GLN A 1 252 ? -11.939 -28.212 24.924 1.00 20.40 253 GLN A O 1
ATOM 4400 N N . GLY A 1 253 ? -10.893 -28.009 22.941 1.00 18.08 254 GLY A N 1
ATOM 4401 C CA . GLY A 1 253 ? -11.925 -28.700 22.196 1.00 19.42 254 GLY A CA 1
ATOM 4402 C C . GLY A 1 253 ? -13.152 -27.907 21.848 1.00 26.73 254 GLY A C 1
ATOM 4403 O O . GLY A 1 253 ? -14.179 -28.494 21.497 1.00 26.33 254 GLY A O 1
ATOM 4407 N N . TYR A 1 254 ? -13.091 -26.583 21.923 1.00 18.11 255 TYR A N 1
ATOM 4408 C CA . TYR A 1 254 ? -14.182 -25.755 21.434 1.00 15.51 255 TYR A CA 1
ATOM 4409 C C . TYR A 1 254 ? -13.590 -24.594 20.657 1.00 19.02 255 TYR A C 1
ATOM 4410 O O . TYR A 1 254 ? -12.447 -24.185 20.894 1.00 16.57 255 TYR A O 1
ATOM 4428 N N . ASP A 1 255 ? -14.366 -24.114 19.698 1.00 22.42 256 ASP A N 1
ATOM 4429 C CA . ASP A 1 255 ? -13.952 -23.039 18.808 1.00 22.35 256 ASP A CA 1
ATOM 4430 C C . ASP A 1 255 ? -14.041 -21.700 19.521 1.00 21.40 256 ASP A C 1
ATOM 4431 O O . ASP A 1 255 ? -14.995 -21.433 20.260 1.00 21.14 256 ASP A O 1
ATOM 4440 N N . LEU A 1 256 ? -13.039 -20.844 19.300 1.00 17.14 257 LEU A N 1
ATOM 4441 C CA . LEU A 1 256 ? -13.039 -19.494 19.842 1.00 19.07 257 LEU A CA 1
ATOM 4442 C C . LEU A 1 256 ? -13.111 -18.447 18.735 1.00 16.73 257 LEU A C 1
ATOM 4443 O O . LEU A 1 256 ? -12.748 -17.276 18.938 1.00 17.77 257 LEU A O 1
ATOM 4459 N N . GLY A 1 257 ? -13.562 -18.850 17.537 1.00 16.67 258 GLY A N 1
ATOM 4460 C CA . GLY A 1 257 ? -13.746 -17.901 16.456 1.00 15.06 258 GLY A CA 1
ATOM 4461 C C . GLY A 1 257 ? -12.424 -17.330 15.970 1.00 17.79 258 GLY A C 1
ATOM 4462 O O . GLY A 1 257 ? -11.401 -18.025 15.822 1.00 18.54 258 GLY A O 1
ATOM 4466 N N . TYR A 1 258 ? -12.444 -16.024 15.722 1.00 14.83 259 TYR A N 1
ATOM 4467 C CA . TYR A 1 258 ? -11.372 -15.321 15.032 1.00 14.46 259 TYR A CA 1
ATOM 4468 C C . TYR A 1 258 ? -10.850 -14.185 15.897 1.00 15.25 259 TYR A C 1
ATOM 4469 O O . TYR A 1 258 ? -11.601 -13.645 16.718 1.00 13.89 259 TYR A O 1
ATOM 4487 N N . PRO A 1 259 ? -9.600 -13.761 15.689 1.00 13.96 260 PRO A N 1
ATOM 4488 C CA . PRO A 1 259 ? -9.108 -12.495 16.242 1.00 12.67 260 PRO A CA 1
ATOM 4489 C C . PRO A 1 259 ? -9.618 -11.353 15.370 1.00 13.74 260 PRO A C 1
ATOM 4490 O O . PRO A 1 259 ? -10.279 -11.574 14.360 1.00 15.85 260 PRO A O 1
ATOM 4501 N N . ARG A 1 260 ? -9.304 -10.125 15.787 1.00 11.93 261 ARG A N 1
ATOM 4502 C CA . ARG A 1 260 ? -9.719 -8.942 15.057 1.00 10.90 261 ARG A CA 1
ATOM 4503 C C . ARG A 1 260 ? -8.557 -8.410 14.238 1.00 13.83 261 ARG A C 1
ATOM 4504 O O . ARG A 1 260 ? -7.574 -7.960 14.837 1.00 12.59 261 ARG A O 1
ATOM 4525 N N . PRO A 1 261 ? -8.643 -8.391 12.897 1.00 13.92 262 PRO A N 1
ATOM 4526 C CA . PRO A 1 261 ? -7.573 -7.796 12.089 1.00 13.81 262 PRO A CA 1
ATOM 4527 C C . PRO A 1 261 ? -7.335 -6.354 12.504 1.00 13.00 262 PRO A C 1
ATOM 4528 O O . PRO A 1 261 ? -8.278 -5.610 12.746 1.00 13.47 262 PRO A O 1
ATOM 4539 N N . PRO A 1 262 ? -6.082 -5.901 12.573 1.00 11.11 263 PRO A N 1
ATOM 4540 C CA . PRO A 1 262 ? -4.867 -6.538 12.032 1.00 14.79 263 PRO A CA 1
ATOM 4541 C C . PRO A 1 262 ? -4.187 -7.634 12.841 1.00 14.31 263 PRO A C 1
ATOM 4542 O O . PRO A 1 262 ? -3.065 -8.034 12.491 1.00 15.01 263 PRO A O 1
ATOM 4553 N N . ILE A 1 263 ? -4.837 -8.153 13.882 1.00 12.07 264 ILE A N 1
ATOM 4554 C CA . ILE A 1 263 ? -4.452 -9.424 14.479 1.00 12.80 264 ILE A CA 1
ATOM 4555 C C . ILE A 1 263 ? -5.172 -10.456 13.608 1.00 13.00 264 ILE A C 1
ATOM 4556 O O . ILE A 1 263 ? -6.345 -10.798 13.828 1.00 14.66 264 ILE A O 1
ATOM 4572 N N . PHE A 1 264 ? -4.523 -10.856 12.531 1.00 13.11 265 PHE A N 1
ATOM 4573 C CA . PHE A 1 264 ? -5.180 -11.698 11.550 1.00 13.45 265 PHE A CA 1
ATOM 4574 C C . PHE A 1 264 ? -5.217 -13.144 12.024 1.00 12.03 265 PHE A C 1
ATOM 4575 O O . PHE A 1 264 ? -4.283 -13.608 12.702 1.00 12.64 265 PHE A O 1
ATOM 4592 N N . PRO A 1 265 ? -6.268 -13.875 11.675 1.00 13.15 266 PRO A N 1
ATOM 4593 C CA . PRO A 1 265 ? -6.269 -15.317 11.963 1.00 15.20 266 PRO A CA 1
ATOM 4594 C C . PRO A 1 265 ? -5.162 -16.053 11.231 1.00 14.32 266 PRO A C 1
ATOM 4595 O O . PRO A 1 265 ? -4.777 -15.692 10.112 1.00 14.66 266 PRO A O 1
ATOM 4606 N N . LEU A 1 266 ? -4.686 -17.114 11.868 1.00 12.94 267 LEU A N 1
ATOM 4607 C CA . LEU A 1 266 ? -3.810 -18.069 11.208 1.00 12.05 267 LEU A CA 1
ATOM 4608 C C . LEU A 1 266 ? -4.533 -18.626 9.993 1.00 12.24 267 LEU A C 1
ATOM 4609 O O . LEU A 1 266 ? -5.734 -18.884 10.055 1.00 16.40 267 LEU A O 1
ATOM 4625 N N . ASP A 1 267 ? -3.818 -18.754 8.880 1.00 13.65 268 ASP A N 1
ATOM 4626 C CA . ASP A 1 267 ? -4.445 -19.391 7.717 1.00 19.35 268 ASP A CA 1
ATOM 4627 C C . ASP A 1 267 ? -4.348 -20.907 7.866 1.00 19.05 268 ASP A C 1
ATOM 4628 O O . ASP A 1 267 ? -3.835 -21.423 8.849 1.00 16.09 268 ASP A O 1
ATOM 4637 N N . ASP A 1 268 ? -4.910 -21.641 6.901 1.00 17.21 269 ASP A N 1
ATOM 4638 C CA . ASP A 1 268 ? -5.049 -23.086 7.071 1.00 18.84 269 ASP A CA 1
ATOM 4639 C C . ASP A 1 268 ? -3.704 -23.760 7.256 1.00 13.22 269 ASP A C 1
ATOM 4640 O O . ASP A 1 268 ? -3.560 -24.660 8.097 1.00 16.22 269 ASP A O 1
ATOM 4649 N N . GLU A 1 269 ? -2.727 -23.370 6.457 1.00 15.62 270 GLU A N 1
ATOM 4650 C CA . GLU A 1 269 ? -1.408 -23.970 6.505 1.00 17.52 270 GLU A CA 1
ATOM 4651 C C . GLU A 1 269 ? -0.712 -23.634 7.814 1.00 18.66 270 GLU A C 1
ATOM 4652 O O . GLU A 1 269 ? -0.076 -24.508 8.424 1.00 17.61 270 GLU A O 1
ATOM 4664 N N . GLU A 1 270 ? -0.846 -22.382 8.271 1.00 18.25 271 GLU A N 1
ATOM 4665 C CA . GLU A 1 270 ? -0.263 -22.009 9.555 1.00 17.78 271 GLU A CA 1
ATOM 4666 C C . GLU A 1 270 ? -0.880 -22.801 10.688 1.00 14.47 271 GLU A C 1
ATOM 4667 O O . GLU A 1 270 ? -0.164 -23.259 11.589 1.00 16.79 271 GLU A O 1
ATOM 4679 N N . GLU A 1 271 ? -2.188 -22.964 10.668 1.00 13.64 272 GLU A N 1
ATOM 4680 C CA . GLU A 1 271 ? -2.861 -23.753 11.701 1.00 15.69 272 GLU A CA 1
ATOM 4681 C C . GLU A 1 271 ? -2.344 -25.187 11.711 1.00 15.79 272 GLU A C 1
ATOM 4682 O O . GLU A 1 271 ? -2.119 -25.763 12.774 1.00 16.96 272 GLU A O 1
ATOM 4694 N N . ARG A 1 272 ? -2.188 -25.799 10.533 1.00 16.93 273 ARG A N 1
ATOM 4695 C CA A ARG A 1 272 ? -1.693 -27.175 10.478 0.42 16.53 273 ARG A CA 1
ATOM 4696 C CA B ARG A 1 272 ? -1.710 -27.178 10.515 0.58 16.47 273 ARG A CA 1
ATOM 4697 C C . ARG A 1 272 ? -0.270 -27.278 11.005 1.00 16.30 273 ARG A C 1
ATOM 4698 O O . ARG A 1 272 ? 0.067 -28.216 11.752 1.00 18.38 273 ARG A O 1
ATOM 4739 N N . GLN A 1 273 ? 0.581 -26.322 10.633 1.00 16.83 274 GLN A N 1
ATOM 4740 C CA . GLN A 1 273 ? 1.962 -26.321 11.104 1.00 17.83 274 GLN A CA 1
ATOM 4741 C C . GLN A 1 273 ? 2.033 -26.142 12.611 1.00 15.66 274 GLN A C 1
ATOM 4742 O O . GLN A 1 273 ? 2.811 -26.806 13.275 1.00 18.09 274 GLN A O 1
ATOM 4756 N N . LEU A 1 274 ? 1.214 -25.239 13.166 1.00 14.39 275 LEU A N 1
ATOM 4757 C CA . LEU A 1 274 ? 1.227 -25.040 14.605 1.00 15.42 275 LEU A CA 1
ATOM 4758 C C . LEU A 1 274 ? 0.793 -26.303 15.333 1.00 15.79 275 LEU A C 1
ATOM 4759 O O . LEU A 1 274 ? 1.399 -26.685 16.337 1.00 15.51 275 LEU A O 1
ATOM 4775 N N . ILE A 1 275 ? -0.272 -26.947 14.861 1.00 14.11 276 ILE A N 1
ATOM 4776 C CA . ILE A 1 275 ? -0.722 -28.194 15.488 1.00 15.94 276 ILE A CA 1
ATOM 4777 C C . ILE A 1 275 ? 0.375 -29.262 15.427 1.00 16.45 276 ILE A C 1
ATOM 4778 O O . ILE A 1 275 ? 0.611 -29.962 16.408 1.00 19.09 276 ILE A O 1
ATOM 4794 N N A LYS A 1 276 ? 1.065 -29.387 14.296 0.47 17.70 277 LYS A N 1
ATOM 4795 N N B LYS A 1 276 ? 1.058 -29.391 14.291 0.53 17.72 277 LYS A N 1
ATOM 4796 C CA A LYS A 1 276 ? 2.150 -30.359 14.212 0.47 19.70 277 LYS A CA 1
ATOM 4797 C CA B LYS A 1 276 ? 2.163 -30.342 14.195 0.53 19.64 277 LYS A CA 1
ATOM 4798 C C A LYS A 1 276 ? 3.243 -30.065 15.228 0.47 21.05 277 LYS A C 1
ATOM 4799 C C B LYS A 1 276 ? 3.211 -30.067 15.261 0.53 21.11 277 LYS A C 1
ATOM 4800 O O A LYS A 1 276 ? 3.887 -30.990 15.728 0.47 20.44 277 LYS A O 1
ATOM 4801 O O B LYS A 1 276 ? 3.780 -30.997 15.838 0.53 19.70 277 LYS A O 1
ATOM 4838 N N . LYS A 1 277 ? 3.466 -28.787 15.558 1.00 18.17 278 LYS A N 1
ATOM 4839 C CA . LYS A 1 277 ? 4.481 -28.453 16.548 1.00 17.56 278 LYS A CA 1
ATOM 4840 C C . LYS A 1 277 ? 4.086 -28.799 17.964 1.00 18.87 278 LYS A C 1
ATOM 4841 O O . LYS A 1 277 ? 4.963 -28.955 18.819 1.00 20.62 278 LYS A O 1
ATOM 4860 N N . VAL A 1 278 ? 2.795 -28.882 18.268 1.00 16.23 279 VAL A N 1
ATOM 4861 C CA . VAL A 1 278 ? 2.353 -29.108 19.636 1.00 16.71 279 VAL A CA 1
ATOM 4862 C C . VAL A 1 278 ? 1.658 -30.447 19.833 1.00 17.98 279 VAL A C 1
ATOM 4863 O O . VAL A 1 278 ? 1.240 -30.745 20.942 1.00 17.25 279 VAL A O 1
ATOM 4876 N N . GLU A 1 279 ? 1.510 -31.266 18.790 1.00 19.57 280 GLU A N 1
ATOM 4877 C CA . GLU A 1 279 ? 0.739 -32.494 18.964 1.00 20.66 280 GLU A CA 1
ATOM 4878 C C . GLU A 1 279 ? 1.463 -33.495 19.859 1.00 17.94 280 GLU A C 1
ATOM 4879 O O . GLU A 1 279 ? 0.807 -34.268 20.565 1.00 21.42 280 GLU A O 1
ATOM 4891 N N . GLY A 1 280 ? 2.790 -33.476 19.868 1.00 22.50 281 GLY A N 1
ATOM 4892 C CA . GLY A 1 280 ? 3.518 -34.331 20.791 1.00 29.09 281 GLY A CA 1
ATOM 4893 C C . GLY A 1 280 ? 3.421 -33.858 22.224 1.00 23.75 281 GLY A C 1
ATOM 4894 O O . GLY A 1 280 ? 3.443 -34.663 23.156 1.00 23.05 281 GLY A O 1
ATOM 4898 N N . ILE A 1 281 ? 3.297 -32.546 22.424 1.00 20.57 282 ILE A N 1
ATOM 4899 C CA . ILE A 1 281 ? 3.083 -32.015 23.763 1.00 18.01 282 ILE A CA 1
ATOM 4900 C C . ILE A 1 281 ? 1.721 -32.428 24.272 1.00 17.97 282 ILE A C 1
ATOM 4901 O O . ILE A 1 281 ? 1.569 -32.799 25.436 1.00 22.25 282 ILE A O 1
ATOM 4917 N N A ARG A 1 282 ? 0.698 -32.340 23.419 0.43 17.37 283 ARG A N 1
ATOM 4918 N N B ARG A 1 282 ? 0.698 -32.360 23.423 0.57 17.34 283 ARG A N 1
ATOM 4919 C CA A ARG A 1 282 ? -0.621 -32.827 23.792 0.43 20.54 283 ARG A CA 1
ATOM 4920 C CA B ARG A 1 282 ? -0.622 -32.819 23.830 0.57 20.51 283 ARG A CA 1
ATOM 4921 C C A ARG A 1 282 ? -0.536 -34.278 24.250 0.43 21.41 283 ARG A C 1
ATOM 4922 C C B ARG A 1 282 ? -0.566 -34.289 24.241 0.57 21.37 283 ARG A C 1
ATOM 4923 O O A ARG A 1 282 ? -1.004 -34.634 25.331 0.43 20.99 283 ARG A O 1
ATOM 4924 O O B ARG A 1 282 ? -1.083 -34.668 25.291 0.57 21.18 283 ARG A O 1
ATOM 4965 N N . ALA A 1 283 ? 0.098 -35.119 23.441 1.00 23.67 284 ALA A N 1
ATOM 4966 C CA . ALA A 1 283 ? 0.212 -36.535 23.785 1.00 24.71 284 ALA A CA 1
ATOM 4967 C C . ALA A 1 283 ? 0.883 -36.716 25.137 1.00 25.91 284 ALA A C 1
ATOM 4968 O O . ALA A 1 283 ? 0.431 -37.524 25.955 1.00 28.19 284 ALA A O 1
ATOM 4975 N N . LYS A 1 284 ? 1.963 -35.978 25.398 1.00 23.22 285 LYS A N 1
ATOM 4976 C CA . LYS A 1 284 ? 2.656 -36.108 26.676 1.00 21.65 285 LYS A CA 1
ATOM 4977 C C . LYS A 1 284 ? 1.766 -35.667 27.838 1.00 32.06 285 LYS A C 1
ATOM 4978 O O . LYS A 1 284 ? 1.754 -36.296 28.906 1.00 25.04 285 LYS A O 1
ATOM 4997 N N . LEU A 1 285 ? 1.007 -34.587 27.652 1.00 21.73 286 LEU A N 1
ATOM 4998 C CA . LEU A 1 285 ? 0.144 -34.119 28.707 1.00 20.25 286 LEU A CA 1
ATOM 4999 C C . LEU A 1 285 ? -0.973 -35.110 28.988 1.00 24.18 286 LEU A C 1
ATOM 5000 O O . LEU A 1 285 ? -1.424 -35.220 30.133 1.00 23.99 286 LEU A O 1
ATOM 5016 N N . VAL A 1 286 ? -1.445 -35.819 27.960 1.00 27.26 287 VAL A N 1
ATOM 5017 C CA . VAL A 1 286 ? -2.418 -36.888 28.174 1.00 31.94 287 VAL A CA 1
ATOM 5018 C C . VAL A 1 286 ? -1.775 -38.042 28.943 1.00 35.90 287 VAL A C 1
ATOM 5019 O O . VAL A 1 286 ? -2.347 -38.554 29.912 1.00 34.93 287 VAL A O 1
ATOM 5032 N N . GLU A 1 287 ? -0.572 -38.454 28.537 1.00 28.64 288 GLU A N 1
ATOM 5033 C CA . GLU A 1 287 ? 0.137 -39.506 29.265 1.00 37.38 288 GLU A CA 1
ATOM 5034 C C . GLU A 1 287 ? 0.300 -39.142 30.737 1.00 41.71 288 GLU A C 1
ATOM 5035 O O . GLU A 1 287 ? 0.087 -39.977 31.624 1.00 35.89 288 GLU A O 1
ATOM 5047 N N . LEU A 1 288 ? 0.678 -37.899 31.016 1.00 31.83 289 LEU A N 1
ATOM 5048 C CA . LEU A 1 288 ? 0.845 -37.406 32.379 1.00 26.34 289 LEU A CA 1
ATOM 5049 C C . LEU A 1 288 ? -0.471 -37.242 33.117 1.00 20.41 289 LEU A C 1
ATOM 5050 O O . LEU A 1 288 ? -0.457 -36.832 34.279 1.00 29.07 289 LEU A O 1
ATOM 5066 N N . LYS A 1 289 ? -1.601 -37.505 32.459 1.00 28.08 290 LYS A N 1
ATOM 5067 C CA . LYS A 1 289 ? -2.925 -37.352 33.054 1.00 25.12 290 LYS A CA 1
ATOM 5068 C C . LYS A 1 289 ? -3.250 -35.893 33.407 1.00 28.84 290 LYS A C 1
ATOM 5069 O O . LYS A 1 289 ? -4.068 -35.619 34.288 1.00 29.23 290 LYS A O 1
ATOM 5088 N N . ILE A 1 290 ? -2.616 -34.946 32.715 1.00 24.67 291 ILE A N 1
ATOM 5089 C CA . ILE A 1 290 ? -2.960 -33.527 32.866 1.00 23.30 291 ILE A CA 1
ATOM 5090 C C . ILE A 1 290 ? -4.170 -33.176 32.002 1.00 24.62 291 ILE A C 1
ATOM 5091 O O . ILE A 1 290 ? -5.075 -32.450 32.436 1.00 26.76 291 ILE A O 1
ATOM 5107 N N . LEU A 1 291 ? -4.191 -33.662 30.773 1.00 24.12 292 LEU A N 1
ATOM 5108 C CA . LEU A 1 291 ? -5.329 -33.555 29.880 1.00 34.02 292 LEU A CA 1
ATOM 5109 C C . LEU A 1 291 ? -6.010 -34.910 29.751 1.00 32.16 292 LEU A C 1
ATOM 5110 O O . LEU A 1 291 ? -5.365 -35.958 29.866 1.00 35.43 292 LEU A O 1
ATOM 5126 N N . LYS A 1 292 ? -7.309 -34.874 29.475 1.00 54.99 293 LYS A N 1
ATOM 5127 C CA . LYS A 1 292 ? -8.054 -36.076 29.122 1.00 60.30 293 LYS A CA 1
ATOM 5128 C C . LYS A 1 292 ? -7.871 -36.380 27.640 1.00 57.17 293 LYS A C 1
ATOM 5129 O O . LYS A 1 292 ? -7.671 -35.480 26.817 1.00 68.88 293 LYS A O 1
ATOM 5148 N N . GLU A 1 293 ? -7.922 -37.663 27.304 1.00 67.43 294 GLU A N 1
ATOM 5149 C CA . GLU A 1 293 ? -7.685 -38.097 25.929 1.00 65.41 294 GLU A CA 1
ATOM 5150 C C . GLU A 1 293 ? -8.615 -37.373 24.959 1.00 62.67 294 GLU A C 1
ATOM 5151 O O . GLU A 1 293 ? -8.212 -37.017 23.851 1.00 67.19 294 GLU A O 1
ATOM 5163 N N . PRO B 1 1 ? 9.901 21.079 -3.521 1.00 22.16 2 PRO B N 1
ATOM 5164 C CA . PRO B 1 1 ? 9.544 20.377 -2.269 1.00 22.80 2 PRO B CA 1
ATOM 5165 C C . PRO B 1 1 ? 8.392 21.066 -1.545 1.00 24.71 2 PRO B C 1
ATOM 5166 O O . PRO B 1 1 ? 8.030 22.188 -1.882 1.00 24.49 2 PRO B O 1
ATOM 5177 N N . GLU B 1 2 ? 7.845 20.397 -0.532 1.00 14.60 3 GLU B N 1
ATOM 5178 C CA . GLU B 1 2 ? 6.626 20.831 0.124 1.00 16.21 3 GLU B CA 1
ATOM 5179 C C . GLU B 1 2 ? 6.753 20.799 1.638 1.00 16.21 3 GLU B C 1
ATOM 5180 O O . GLU B 1 2 ? 7.562 20.061 2.183 1.00 18.07 3 GLU B O 1
ATOM 5192 N N A ILE B 1 3 ? 5.901 21.580 2.302 0.41 16.35 4 ILE B N 1
ATOM 5193 N N B ILE B 1 3 ? 5.975 21.647 2.298 0.59 16.21 4 ILE B N 1
ATOM 5194 C CA A ILE B 1 3 ? 5.768 21.586 3.755 0.41 17.79 4 ILE B CA 1
ATOM 5195 C CA B ILE B 1 3 ? 5.751 21.565 3.731 0.59 17.83 4 ILE B CA 1
ATOM 5196 C C A ILE B 1 3 ? 4.377 21.080 4.107 0.41 15.99 4 ILE B C 1
ATOM 5197 C C B ILE B 1 3 ? 4.375 20.956 3.954 0.59 16.21 4 ILE B C 1
ATOM 5198 O O A ILE B 1 3 ? 3.379 21.729 3.777 0.41 11.97 4 ILE B O 1
ATOM 5199 O O B ILE B 1 3 ? 3.387 21.375 3.349 0.59 14.90 4 ILE B O 1
ATOM 5229 N N . ILE B 1 4 ? 4.314 19.941 4.800 1.00 16.50 5 ILE B N 1
ATOM 5230 C CA . ILE B 1 4 ? 3.066 19.334 5.232 1.00 15.66 5 ILE B CA 1
ATOM 5231 C C . ILE B 1 4 ? 2.927 19.600 6.725 1.00 15.97 5 ILE B C 1
ATOM 5232 O O . ILE B 1 4 ? 3.865 19.340 7.503 1.00 15.80 5 ILE B O 1
ATOM 5249 N N . THR B 1 5 ? 1.773 20.136 7.134 1.00 14.70 6 THR B N 1
ATOM 5250 C CA . THR B 1 5 ? 1.541 20.375 8.547 1.00 13.68 6 THR B CA 1
ATOM 5251 C C . THR B 1 5 ? 0.683 19.249 9.098 1.00 12.93 6 THR B C 1
ATOM 5252 O O . THR B 1 5 ? -0.405 19.011 8.559 1.00 14.17 6 THR B O 1
ATOM 5263 N N . PRO B 1 6 ? 1.143 18.533 10.125 1.00 12.85 7 PRO B N 1
ATOM 5264 C CA . PRO B 1 6 ? 0.266 17.599 10.840 1.00 12.22 7 PRO B CA 1
ATOM 5265 C C . PRO B 1 6 ? -0.574 18.410 11.782 1.00 10.51 7 PRO B C 1
ATOM 5266 O O . PRO B 1 6 ? -0.133 18.817 12.867 1.00 12.52 7 PRO B O 1
ATOM 5277 N N . ILE B 1 7 ? -1.794 18.690 11.361 1.00 13.10 8 ILE B N 1
ATOM 5278 C CA . ILE B 1 7 ? -2.563 19.765 11.972 1.00 13.09 8 ILE B CA 1
ATOM 5279 C C . ILE B 1 7 ? -3.113 19.320 13.319 1.00 12.43 8 ILE B C 1
ATOM 5280 O O . ILE B 1 7 ? -3.548 18.178 13.486 1.00 12.55 8 ILE B O 1
ATOM 5296 N N . ILE B 1 8 ? -3.074 20.238 14.284 1.00 12.25 9 ILE B N 1
ATOM 5297 C CA . ILE B 1 8 ? -3.666 20.039 15.603 1.00 13.35 9 ILE B CA 1
ATOM 5298 C C . ILE B 1 8 ? -5.176 19.888 15.502 1.00 14.60 9 ILE B C 1
ATOM 5299 O O . ILE B 1 8 ? -5.835 20.487 14.641 1.00 14.96 9 ILE B O 1
ATOM 5315 N N . THR B 1 9 ? -5.733 19.064 16.387 1.00 13.33 10 THR B N 1
ATOM 5316 C CA . THR B 1 9 ? -7.178 18.956 16.538 1.00 13.21 10 THR B CA 1
ATOM 5317 C C . THR B 1 9 ? -7.569 19.786 17.745 1.00 14.44 10 THR B C 1
ATOM 5318 O O . THR B 1 9 ? -7.211 19.429 18.874 1.00 12.90 10 THR B O 1
ATOM 5329 N N . PRO B 1 10 ? -8.288 20.891 17.581 1.00 12.81 11 PRO B N 1
ATOM 5330 C CA . PRO B 1 10 ? -8.725 21.642 18.764 1.00 14.25 11 PRO B CA 1
ATOM 5331 C C . PRO B 1 10 ? -9.928 20.971 19.414 1.00 13.29 11 PRO B C 1
ATOM 5332 O O . PRO B 1 10 ? -10.876 20.582 18.731 1.00 16.56 11 PRO B O 1
ATOM 5343 N N . PHE B 1 11 ? -9.889 20.844 20.738 1.00 15.40 12 PHE B N 1
ATOM 5344 C CA . PHE B 1 11 ? -11.032 20.370 21.507 1.00 15.32 12 PHE B CA 1
ATOM 5345 C C . PHE B 1 11 ? -11.605 21.478 22.378 1.00 15.86 12 PHE B C 1
ATOM 5346 O O . PHE B 1 11 ? -10.891 22.382 22.825 1.00 18.48 12 PHE B O 1
ATOM 5363 N N . THR B 1 12 ? -12.902 21.378 22.637 1.00 18.79 13 THR B N 1
ATOM 5364 C CA . THR B 1 12 ? -13.545 22.272 23.587 1.00 20.78 13 THR B CA 1
ATOM 5365 C C . THR B 1 12 ? -13.208 21.848 25.016 1.00 18.55 13 THR B C 1
ATOM 5366 O O . THR B 1 12 ? -12.639 20.793 25.272 1.00 17.67 13 THR B O 1
ATOM 5377 N N . LYS B 1 13 ? -13.608 22.684 25.979 1.00 18.85 14 LYS B N 1
ATOM 5378 C CA . LYS B 1 13 ? -13.417 22.348 27.378 1.00 20.64 14 LYS B CA 1
ATOM 5379 C C . LYS B 1 13 ? -14.101 21.037 27.753 1.00 19.07 14 LYS B C 1
ATOM 5380 O O . LYS B 1 13 ? -13.621 20.334 28.636 1.00 24.06 14 LYS B O 1
ATOM 5399 N N . ASP B 1 14 ? -15.216 20.706 27.110 1.00 20.76 15 ASP B N 1
ATOM 5400 C CA . ASP B 1 14 ? -15.906 19.450 27.369 1.00 21.68 15 ASP B CA 1
ATOM 5401 C C . ASP B 1 14 ? -15.545 18.377 26.347 1.00 17.27 15 ASP B C 1
ATOM 5402 O O . ASP B 1 14 ? -16.338 17.470 26.102 1.00 20.43 15 ASP B O 1
ATOM 5411 N N . ASN B 1 15 ? -14.372 18.503 25.715 1.00 14.18 16 ASN B N 1
ATOM 5412 C CA . ASN B 1 15 ? -13.718 17.379 25.029 1.00 16.02 16 ASN B CA 1
ATOM 5413 C C . ASN B 1 15 ? -14.417 16.984 23.731 1.00 17.47 16 ASN B C 1
ATOM 5414 O O . ASN B 1 15 ? -14.475 15.810 23.371 1.00 18.57 16 ASN B O 1
ATOM 5425 N N A ARG B 1 16 ? -14.945 17.977 23.020 0.60 15.74 17 ARG B N 1
ATOM 5426 N N B ARG B 1 16 ? -14.933 17.977 23.014 0.40 15.85 17 ARG B N 1
ATOM 5427 C CA A ARG B 1 16 ? -15.509 17.816 21.690 0.60 15.61 17 ARG B CA 1
ATOM 5428 C CA B ARG B 1 16 ? -15.506 17.804 21.689 0.40 15.74 17 ARG B CA 1
ATOM 5429 C C A ARG B 1 16 ? -14.616 18.548 20.695 0.60 15.58 17 ARG B C 1
ATOM 5430 C C B ARG B 1 16 ? -14.638 18.560 20.689 0.40 15.70 17 ARG B C 1
ATOM 5431 O O A ARG B 1 16 ? -13.976 19.539 21.044 0.60 17.20 17 ARG B O 1
ATOM 5432 O O B ARG B 1 16 ? -14.034 19.579 21.029 0.40 17.19 17 ARG B O 1
ATOM 5473 N N . ILE B 1 17 ? -14.579 18.068 19.445 1.00 14.84 18 ILE B N 1
ATOM 5474 C CA . ILE B 1 17 ? -13.795 18.762 18.432 1.00 13.86 18 ILE B CA 1
ATOM 5475 C C . ILE B 1 17 ? -14.385 20.140 18.225 1.00 17.21 18 ILE B C 1
ATOM 5476 O O . ILE B 1 17 ? -15.594 20.277 18.013 1.00 16.90 18 ILE B O 1
ATOM 5492 N N . ASP B 1 18 ? -13.536 21.154 18.268 1.00 17.61 19 ASP B N 1
ATOM 5493 C CA . ASP B 1 18 ? -13.960 22.545 18.025 1.00 18.45 19 ASP B CA 1
ATOM 5494 C C . ASP B 1 18 ? -13.782 22.839 16.544 1.00 15.33 19 ASP B C 1
ATOM 5495 O O . ASP B 1 18 ? -12.711 23.259 16.097 1.00 18.26 19 ASP B O 1
ATOM 5504 N N . LYS B 1 19 ? -14.844 22.622 15.760 1.00 15.50 20 LYS B N 1
ATOM 5505 C CA . LYS B 1 19 ? -14.738 22.694 14.315 1.00 20.96 20 LYS B CA 1
ATOM 5506 C C . LYS B 1 19 ? -14.418 24.117 13.867 1.00 23.93 20 LYS B C 1
ATOM 5507 O O . LYS B 1 19 ? -13.647 24.324 12.915 1.00 21.14 20 LYS B O 1
ATOM 5526 N N A GLU B 1 20 ? -14.961 25.125 14.543 0.50 21.86 21 GLU B N 1
ATOM 5527 N N B GLU B 1 20 ? -15.012 25.100 14.549 0.50 21.79 21 GLU B N 1
ATOM 5528 C CA A GLU B 1 20 ? -14.723 26.478 14.048 0.50 22.62 21 GLU B CA 1
ATOM 5529 C CA B GLU B 1 20 ? -14.792 26.501 14.219 0.50 22.97 21 GLU B CA 1
ATOM 5530 C C A GLU B 1 20 ? -13.318 26.983 14.381 0.50 22.35 21 GLU B C 1
ATOM 5531 C C B GLU B 1 20 ? -13.323 26.868 14.347 0.50 22.21 21 GLU B C 1
ATOM 5532 O O A GLU B 1 20 ? -12.766 27.796 13.631 0.50 21.84 21 GLU B O 1
ATOM 5533 O O B GLU B 1 20 ? -12.734 27.448 13.426 0.50 20.52 21 GLU B O 1
ATOM 5556 N N . LYS B 1 21 ? -12.722 26.564 15.500 1.00 21.40 22 LYS B N 1
ATOM 5557 C CA . LYS B 1 21 ? -11.302 26.849 15.699 1.00 19.72 22 LYS B CA 1
ATOM 5558 C C . LYS B 1 21 ? -10.410 26.065 14.749 1.00 21.83 22 LYS B C 1
ATOM 5559 O O . LYS B 1 21 ? -9.375 26.587 14.316 1.00 18.80 22 LYS B O 1
ATOM 5578 N N . LEU B 1 22 ? -10.796 24.832 14.395 1.00 18.86 23 LEU B N 1
ATOM 5579 C CA . LEU B 1 22 ? -10.022 24.064 13.429 1.00 15.35 23 LEU B CA 1
ATOM 5580 C C . LEU B 1 22 ? -10.015 24.732 12.067 1.00 22.15 23 LEU B C 1
ATOM 5581 O O . LEU B 1 22 ? -8.979 24.772 11.393 1.00 19.21 23 LEU B O 1
ATOM 5597 N N . LYS B 1 23 ? -11.165 25.259 11.639 1.00 20.52 24 LYS B N 1
ATOM 5598 C CA . LYS B 1 23 ? -11.238 25.917 10.342 1.00 20.68 24 LYS B CA 1
ATOM 5599 C C . LYS B 1 23 ? -10.405 27.185 10.335 1.00 19.36 24 LYS B C 1
ATOM 5600 O O . LYS B 1 23 ? -9.694 27.450 9.353 1.00 19.60 24 LYS B O 1
ATOM 5619 N N . ILE B 1 24 ? -10.464 27.970 11.418 1.00 19.17 25 ILE B N 1
ATOM 5620 C CA . ILE B 1 24 ? -9.624 29.163 11.528 1.00 19.80 25 ILE B CA 1
ATOM 5621 C C . ILE B 1 24 ? -8.152 28.785 11.400 1.00 22.75 25 ILE B C 1
ATOM 5622 O O . ILE B 1 24 ? -7.384 29.404 10.641 1.00 18.88 25 ILE B O 1
ATOM 5638 N N . HIS B 1 25 ? -7.742 27.736 12.124 1.00 18.02 26 HIS B N 1
ATOM 5639 C CA . HIS B 1 25 ? -6.351 27.283 12.079 1.00 19.44 26 HIS B CA 1
ATOM 5640 C C . HIS B 1 25 ? -5.955 26.808 10.685 1.00 16.18 26 HIS B C 1
ATOM 5641 O O . HIS B 1 25 ? -4.895 27.190 10.163 1.00 16.75 26 HIS B O 1
ATOM 5655 N N . ALA B 1 26 ? -6.776 25.967 10.061 1.00 15.43 27 ALA B N 1
ATOM 5656 C CA . ALA B 1 26 ? -6.469 25.479 8.726 1.00 15.83 27 ALA B CA 1
ATOM 5657 C C . ALA B 1 26 ? -6.337 26.631 7.728 1.00 20.24 27 ALA B C 1
ATOM 5658 O O . ALA B 1 26 ? -5.419 26.648 6.908 1.00 17.73 27 ALA B O 1
ATOM 5665 N N A GLU B 1 27 ? -7.268 27.586 7.780 0.49 17.32 28 GLU B N 1
ATOM 5666 N N B GLU B 1 27 ? -7.240 27.605 7.789 0.51 17.28 28 GLU B N 1
ATOM 5667 C CA A GLU B 1 27 ? -7.228 28.741 6.884 0.49 18.85 28 GLU B CA 1
ATOM 5668 C CA B GLU B 1 27 ? -7.181 28.705 6.829 0.51 18.74 28 GLU B CA 1
ATOM 5669 C C A GLU B 1 27 ? -5.904 29.476 7.011 0.49 17.59 28 GLU B C 1
ATOM 5670 C C B GLU B 1 27 ? -5.899 29.505 7.002 0.51 17.60 28 GLU B C 1
ATOM 5671 O O A GLU B 1 27 ? -5.269 29.825 6.008 0.49 19.77 28 GLU B O 1
ATOM 5672 O O B GLU B 1 27 ? -5.277 29.918 6.015 0.51 19.75 28 GLU B O 1
ATOM 5695 N N . ASN B 1 28 ? -5.473 29.717 8.249 1.00 18.37 29 ASN B N 1
ATOM 5696 C CA . ASN B 1 28 ? -4.237 30.450 8.498 1.00 17.48 29 ASN B CA 1
ATOM 5697 C C . ASN B 1 28 ? -3.034 29.702 7.947 1.00 21.48 29 ASN B C 1
ATOM 5698 O O . ASN B 1 28 ? -2.161 30.282 7.295 1.00 17.62 29 ASN B O 1
ATOM 5710 N N . LEU B 1 29 ? -2.948 28.391 8.219 1.00 17.22 30 LEU B N 1
ATOM 5711 C CA . LEU B 1 29 ? -1.822 27.632 7.701 1.00 16.37 30 LEU B CA 1
ATOM 5712 C C . LEU B 1 29 ? -1.730 27.739 6.184 1.00 16.43 30 LEU B C 1
ATOM 5713 O O . LEU B 1 29 ? -0.641 27.960 5.631 1.00 16.39 30 LEU B O 1
ATOM 5729 N N . ILE B 1 30 ? -2.857 27.573 5.482 1.00 16.38 31 ILE B N 1
ATOM 5730 C CA . ILE B 1 30 ? -2.835 27.636 4.032 1.00 17.34 31 ILE B CA 1
ATOM 5731 C C . ILE B 1 30 ? -2.428 29.033 3.570 1.00 18.76 31 ILE B C 1
ATOM 5732 O O . ILE B 1 30 ? -1.606 29.180 2.650 1.00 20.11 31 ILE B O 1
ATOM 5748 N N . ARG B 1 31 ? -2.982 30.056 4.208 1.00 18.02 32 ARG B N 1
ATOM 5749 C CA . ARG B 1 31 ? -2.654 31.453 3.871 1.00 24.15 32 ARG B CA 1
ATOM 5750 C C . ARG B 1 31 ? -1.176 31.751 4.053 1.00 26.26 32 ARG B C 1
ATOM 5751 O O . ARG B 1 31 ? -0.597 32.551 3.301 1.00 22.88 32 ARG B O 1
ATOM 5772 N N . LYS B 1 32 ? -0.542 31.130 5.035 1.00 18.32 33 LYS B N 1
ATOM 5773 C CA . LYS B 1 32 ? 0.871 31.386 5.326 1.00 19.43 33 LYS B CA 1
ATOM 5774 C C . LYS B 1 32 ? 1.820 30.516 4.525 1.00 18.23 33 LYS B C 1
ATOM 5775 O O . LYS B 1 32 ? 3.036 30.625 4.708 1.00 22.08 33 LYS B O 1
ATOM 5794 N N . GLY B 1 33 ? 1.317 29.689 3.615 1.00 19.60 34 GLY B N 1
ATOM 5795 C CA . GLY B 1 33 ? 2.168 29.000 2.663 1.00 20.73 34 GLY B CA 1
ATOM 5796 C C . GLY B 1 33 ? 2.322 27.516 2.868 1.00 16.19 34 GLY B C 1
ATOM 5797 O O . GLY B 1 33 ? 3.099 26.887 2.136 1.00 19.70 34 GLY B O 1
ATOM 5801 N N . ILE B 1 34 ? 1.604 26.926 3.823 1.00 17.79 35 ILE B N 1
ATOM 5802 C CA . ILE B 1 34 ? 1.682 25.477 3.987 1.00 15.50 35 ILE B CA 1
ATOM 5803 C C . ILE B 1 34 ? 1.064 24.793 2.771 1.00 14.82 35 ILE B C 1
ATOM 5804 O O . ILE B 1 34 ? -0.040 25.163 2.300 1.00 19.12 35 ILE B O 1
ATOM 5820 N N . ASP B 1 35 ? 1.725 23.736 2.281 1.00 14.07 36 ASP B N 1
ATOM 5821 C CA . ASP B 1 35 ? 1.296 23.119 1.032 1.00 17.27 36 ASP B CA 1
ATOM 5822 C C . ASP B 1 35 ? 0.160 22.113 1.237 1.00 17.72 36 ASP B C 1
ATOM 5823 O O . ASP B 1 35 ? -0.741 22.011 0.399 1.00 18.89 36 ASP B O 1
ATOM 5832 N N . LYS B 1 36 ? 0.221 21.308 2.304 1.00 14.93 37 LYS B N 1
ATOM 5833 C CA . LYS B 1 36 ? -0.788 20.282 2.546 1.00 16.48 37 LYS B CA 1
ATOM 5834 C C . LYS B 1 36 ? -0.989 20.132 4.042 1.00 12.79 37 LYS B C 1
ATOM 5835 O O . LYS B 1 36 ? -0.086 20.398 4.825 1.00 14.86 37 LYS B O 1
ATOM 5854 N N . LEU B 1 37 ? -2.210 19.743 4.417 1.00 14.44 38 LEU B N 1
ATOM 5855 C CA . LEU B 1 37 ? -2.572 19.488 5.808 1.00 12.78 38 LEU B CA 1
ATOM 5856 C C . LEU B 1 37 ? -2.783 17.993 5.996 1.00 12.32 38 LEU B C 1
ATOM 5857 O O . LEU B 1 37 ? -3.566 17.376 5.270 1.00 14.11 38 LEU B O 1
ATOM 5873 N N . PHE B 1 38 ? -2.087 17.430 6.981 1.00 12.38 39 PHE B N 1
ATOM 5874 C CA . PHE B 1 38 ? -2.164 16.009 7.336 1.00 12.31 39 PHE B CA 1
ATOM 5875 C C . PHE B 1 38 ? -3.060 15.901 8.559 1.00 11.24 39 PHE B C 1
ATOM 5876 O O . PHE B 1 38 ? -2.715 16.408 9.621 1.00 11.56 39 PHE B O 1
ATOM 5893 N N . VAL B 1 39 ? -4.220 15.263 8.396 1.00 13.49 40 VAL B N 1
ATOM 5894 C CA . VAL B 1 39 ? -5.299 15.277 9.372 1.00 12.04 40 VAL B CA 1
ATOM 5895 C C . VAL B 1 39 ? -5.331 13.929 10.096 1.00 10.34 40 VAL B C 1
ATOM 5896 O O . VAL B 1 39 ? -5.248 12.877 9.447 1.00 10.75 40 VAL B O 1
ATOM 5909 N N . ASN B 1 40 ? -5.426 13.991 11.423 1.00 13.95 41 ASN B N 1
ATOM 5910 C CA . ASN B 1 40 ? -5.500 12.809 12.325 1.00 9.02 41 ASN B CA 1
ATOM 5911 C C . ASN B 1 40 ? -4.137 12.140 12.465 1.00 10.65 41 ASN B C 1
ATOM 5912 O O . ASN B 1 40 ? -4.072 10.921 12.698 1.00 10.56 41 ASN B O 1
ATOM 5923 N N . GLY B 1 41 ? -3.049 12.899 12.325 1.00 11.95 42 GLY B N 1
ATOM 5924 C CA . GLY B 1 41 ? -1.722 12.425 12.672 1.00 11.73 42 GLY B CA 1
ATOM 5925 C C . GLY B 1 41 ? -1.485 12.447 14.165 1.00 9.75 42 GLY B C 1
ATOM 5926 O O . GLY B 1 41 ? -2.378 12.763 14.967 1.00 11.14 42 GLY B O 1
ATOM 5930 N N . THR B 1 42 ? -0.241 12.131 14.550 1.00 12.94 43 THR B N 1
ATOM 5931 C CA . THR B 1 42 ? 0.112 12.128 15.975 1.00 11.79 43 THR B CA 1
ATOM 5932 C C . THR B 1 42 ? -0.173 13.494 16.593 1.00 11.97 43 THR B C 1
ATOM 5933 O O . THR B 1 42 ? -0.789 13.598 17.663 1.00 12.93 43 THR B O 1
ATOM 5944 N N . THR B 1 43 ? 0.229 14.562 15.891 1.00 12.64 44 THR B N 1
ATOM 5945 C CA . THR B 1 43 ? 0.054 15.912 16.429 1.00 12.85 44 THR B CA 1
ATOM 5946 C C . THR B 1 43 ? -1.426 16.267 16.569 1.00 12.70 44 THR B C 1
ATOM 5947 O O . THR B 1 43 ? -1.785 17.031 17.462 1.00 15.31 44 THR B O 1
ATOM 5958 N N . GLY B 1 44 ? -2.282 15.721 15.696 1.00 12.67 45 GLY B N 1
ATOM 5959 C CA . GLY B 1 44 ? -3.722 15.860 15.774 1.00 11.42 45 GLY B CA 1
ATOM 5960 C C . GLY B 1 44 ? -4.395 14.880 16.708 1.00 13.76 45 GLY B C 1
ATOM 5961 O O . GLY B 1 44 ? -5.627 14.812 16.746 1.00 14.15 45 GLY B O 1
ATOM 5965 N N . LEU B 1 45 ? -3.613 14.112 17.482 1.00 10.39 46 LEU B N 1
ATOM 5966 C CA . LEU B 1 45 ? -4.135 13.116 18.435 1.00 11.23 46 LEU B CA 1
ATOM 5967 C C . LEU B 1 45 ? -5.008 12.065 17.749 1.00 13.40 46 LEU B C 1
ATOM 5968 O O . LEU B 1 45 ? -6.015 11.589 18.309 1.00 12.68 46 LEU B O 1
ATOM 5984 N N . GLY B 1 46 ? -4.602 11.651 16.557 1.00 11.85 47 GLY B N 1
ATOM 5985 C CA . GLY B 1 46 ? -5.323 10.659 15.776 1.00 12.21 47 GLY B CA 1
ATOM 5986 C C . GLY B 1 46 ? -5.746 9.435 16.571 1.00 11.57 47 GLY B C 1
ATOM 5987 O O . GLY B 1 46 ? -6.935 9.032 16.546 1.00 11.86 47 GLY B O 1
ATOM 5991 N N . PRO B 1 47 ? -4.816 8.812 17.307 1.00 12.56 48 PRO B N 1
ATOM 5992 C CA . PRO B 1 47 ? -5.186 7.586 18.042 1.00 14.23 48 PRO B CA 1
ATOM 5993 C C . PRO B 1 47 ? -6.171 7.852 19.178 1.00 14.35 48 PRO B C 1
ATOM 5994 O O . PRO B 1 47 ? -6.720 6.886 19.716 1.00 14.90 48 PRO B O 1
ATOM 6005 N N . SER B 1 48 ? -6.368 9.116 19.570 1.00 11.24 49 SER B N 1
ATOM 6006 C CA . SER B 1 48 ? -7.320 9.483 20.605 1.00 13.34 49 SER B CA 1
ATOM 6007 C C . SER B 1 48 ? -8.715 9.750 20.051 1.00 12.53 49 SER B C 1
ATOM 6008 O O . SER B 1 48 ? -9.642 9.991 20.841 1.00 14.71 49 SER B O 1
ATOM 6016 N N . LEU B 1 49 ? -8.854 9.751 18.739 1.00 12.94 50 LEU B N 1
ATOM 6017 C CA . LEU B 1 49 ? -10.111 10.009 18.051 1.00 11.95 50 LEU B CA 1
ATOM 6018 C C . LEU B 1 49 ? -10.803 8.719 17.621 1.00 12.25 50 LEU B C 1
ATOM 6019 O O . LEU B 1 49 ? -10.169 7.786 17.096 1.00 13.88 50 LEU B O 1
ATOM 6035 N N . SER B 1 50 ? -12.121 8.665 17.861 1.00 13.79 51 SER B N 1
ATOM 6036 C CA . SER B 1 50 ? -12.917 7.600 17.295 1.00 17.40 51 SER B CA 1
ATOM 6037 C C . SER B 1 50 ? -12.881 7.682 15.777 1.00 13.13 51 SER B C 1
ATOM 6038 O O . SER B 1 50 ? -12.557 8.729 15.205 1.00 13.44 51 SER B O 1
ATOM 6046 N N . PRO B 1 51 ? -13.245 6.607 15.077 1.00 14.00 52 PRO B N 1
ATOM 6047 C CA . PRO B 1 51 ? -13.370 6.743 13.619 1.00 15.15 52 PRO B CA 1
ATOM 6048 C C . PRO B 1 51 ? -14.386 7.794 13.227 1.00 16.45 52 PRO B C 1
ATOM 6049 O O . PRO B 1 51 ? -14.208 8.505 12.235 1.00 14.30 52 PRO B O 1
ATOM 6060 N N . GLU B 1 52 ? -15.466 7.955 14.007 1.00 14.25 53 GLU B N 1
ATOM 6061 C CA . GLU B 1 52 ? -16.430 8.974 13.701 1.00 14.31 53 GLU B CA 1
ATOM 6062 C C . GLU B 1 52 ? -15.814 10.378 13.798 1.00 13.10 53 GLU B C 1
ATOM 6063 O O . GLU B 1 52 ? -16.053 11.233 12.939 1.00 15.05 53 GLU B O 1
ATOM 6075 N N . GLU B 1 53 ? -14.988 10.608 14.827 1.00 14.31 54 GLU B N 1
ATOM 6076 C CA . GLU B 1 53 ? -14.302 11.879 14.961 1.00 13.18 54 GLU B CA 1
ATOM 6077 C C . GLU B 1 53 ? -13.224 12.072 13.896 1.00 15.76 54 GLU B C 1
ATOM 6078 O O . GLU B 1 53 ? -13.000 13.210 13.453 1.00 14.17 54 GLU B O 1
ATOM 6090 N N . LYS B 1 54 ? -12.564 10.993 13.480 1.00 12.99 55 LYS B N 1
ATOM 6091 C CA . LYS B 1 54 ? -11.578 11.141 12.400 1.00 14.32 55 LYS B CA 1
ATOM 6092 C C . LYS B 1 54 ? -12.257 11.699 11.151 1.00 16.45 55 LYS B C 1
ATOM 6093 O O . LYS B 1 54 ? -11.720 12.572 10.467 1.00 13.40 55 LYS B O 1
ATOM 6112 N N . LEU B 1 55 ? -13.465 11.227 10.855 1.00 13.36 56 LEU B N 1
ATOM 6113 C CA . LEU B 1 55 ? -14.195 11.740 9.705 1.00 11.24 56 LEU B CA 1
ATOM 6114 C C . LEU B 1 55 ? -14.666 13.183 9.927 1.00 12.86 56 LEU B C 1
ATOM 6115 O O . LEU B 1 55 ? -14.652 13.984 8.987 1.00 14.85 56 LEU B O 1
ATOM 6131 N N A GLU B 1 56 ? -15.127 13.508 11.142 0.55 12.94 57 GLU B N 1
ATOM 6132 N N B GLU B 1 56 ? -15.092 13.525 11.145 0.45 13.10 57 GLU B N 1
ATOM 6133 C CA A GLU B 1 56 ? -15.502 14.874 11.489 0.55 13.25 57 GLU B CA 1
ATOM 6134 C CA B GLU B 1 56 ? -15.514 14.890 11.428 0.45 13.38 57 GLU B CA 1
ATOM 6135 C C A GLU B 1 56 ? -14.373 15.844 11.177 0.55 17.41 57 GLU B C 1
ATOM 6136 C C B GLU B 1 56 ? -14.375 15.879 11.224 0.45 17.30 57 GLU B C 1
ATOM 6137 O O A GLU B 1 56 ? -14.592 16.910 10.589 0.55 17.99 57 GLU B O 1
ATOM 6138 O O B GLU B 1 56 ? -14.598 17.009 10.773 0.45 18.05 57 GLU B O 1
ATOM 6161 N N . ASN B 1 57 ? -13.149 15.480 11.564 1.00 15.00 58 ASN B N 1
ATOM 6162 C CA . ASN B 1 57 ? -11.988 16.327 11.284 1.00 18.10 58 ASN B CA 1
ATOM 6163 C C . ASN B 1 57 ? -11.810 16.565 9.801 1.00 19.39 58 ASN B C 1
ATOM 6164 O O . ASN B 1 57 ? -11.577 17.702 9.369 1.00 19.72 58 ASN B O 1
ATOM 6175 N N . LEU B 1 58 ? -11.897 15.506 8.996 1.00 14.71 59 LEU B N 1
ATOM 6176 C CA . LEU B 1 58 ? -11.795 15.661 7.556 1.00 14.34 59 LEU B CA 1
ATOM 6177 C C . LEU B 1 58 ? -12.837 16.655 7.058 1.00 19.01 59 LEU B C 1
ATOM 6178 O O . LEU B 1 58 ? -12.522 17.573 6.292 1.00 18.49 59 LEU B O 1
ATOM 6194 N N . LYS B 1 59 ? -14.090 16.488 7.495 1.00 18.59 60 LYS B N 1
ATOM 6195 C CA . LYS B 1 59 ? -15.162 17.330 6.977 1.00 17.02 60 LYS B CA 1
ATOM 6196 C C . LYS B 1 59 ? -14.930 18.800 7.324 1.00 15.75 60 LYS B C 1
ATOM 6197 O O . LYS B 1 59 ? -15.187 19.682 6.497 1.00 18.94 60 LYS B O 1
ATOM 6216 N N . ALA B 1 60 ? -14.401 19.072 8.511 1.00 15.69 61 ALA B N 1
ATOM 6217 C CA . ALA B 1 60 ? -14.164 20.444 8.927 1.00 16.97 61 ALA B CA 1
ATOM 6218 C C . ALA B 1 60 ? -13.037 21.051 8.101 1.00 17.44 61 ALA B C 1
ATOM 6219 O O . ALA B 1 60 ? -13.172 22.161 7.571 1.00 20.95 61 ALA B O 1
ATOM 6226 N N . VAL B 1 61 ? -11.914 20.333 7.964 1.00 15.71 62 VAL B N 1
ATOM 6227 C CA . VAL B 1 61 ? -10.793 20.899 7.216 1.00 14.85 62 VAL B CA 1
ATOM 6228 C C . VAL B 1 61 ? -11.147 21.029 5.742 1.00 18.49 62 VAL B C 1
ATOM 6229 O O . VAL B 1 61 ? -10.697 21.964 5.068 1.00 20.69 62 VAL B O 1
ATOM 6242 N N . TYR B 1 62 ? -11.932 20.098 5.218 1.00 17.74 63 TYR B N 1
ATOM 6243 C CA . TYR B 1 62 ? -12.324 20.115 3.817 1.00 17.57 63 TYR B CA 1
ATOM 6244 C C . TYR B 1 62 ? -13.156 21.348 3.492 1.00 21.83 63 TYR B C 1
ATOM 6245 O O . TYR B 1 62 ? -13.177 21.781 2.333 1.00 22.89 63 TYR B O 1
ATOM 6263 N N . ASP B 1 63 ? -13.827 21.925 4.496 1.00 20.38 64 ASP B N 1
ATOM 6264 C CA . ASP B 1 63 ? -14.522 23.195 4.294 1.00 27.01 64 ASP B CA 1
ATOM 6265 C C . ASP B 1 63 ? -13.554 24.320 3.955 1.00 27.86 64 ASP B C 1
ATOM 6266 O O . ASP B 1 63 ? -13.974 25.334 3.393 1.00 29.00 64 ASP B O 1
ATOM 6275 N N . VAL B 1 64 ? -12.273 24.158 4.277 1.00 24.87 65 VAL B N 1
ATOM 6276 C CA . VAL B 1 64 ? -11.262 25.184 4.038 1.00 23.28 65 VAL B CA 1
ATOM 6277 C C . VAL B 1 64 ? -10.422 24.873 2.810 1.00 22.07 65 VAL B C 1
ATOM 6278 O O . VAL B 1 64 ? -10.165 25.758 1.983 1.00 23.44 65 VAL B O 1
ATOM 6291 N N . THR B 1 65 ? -10.001 23.622 2.653 1.00 19.67 66 THR B N 1
ATOM 6292 C CA . THR B 1 65 ? -9.078 23.253 1.597 1.00 17.57 66 THR B CA 1
ATOM 6293 C C . THR B 1 65 ? -9.266 21.790 1.228 1.00 20.96 66 THR B C 1
ATOM 6294 O O . THR B 1 65 ? -9.691 20.977 2.059 1.00 21.96 66 THR B O 1
ATOM 6305 N N . ASN B 1 66 ? -8.927 21.449 -0.016 1.00 18.57 67 ASN B N 1
ATOM 6306 C CA . ASN B 1 66 ? -8.854 20.055 -0.423 1.00 19.33 67 ASN B CA 1
ATOM 6307 C C . ASN B 1 66 ? -7.433 19.508 -0.395 1.00 16.67 67 ASN B C 1
ATOM 6308 O O . ASN B 1 66 ? -7.226 18.337 -0.765 1.00 16.90 67 ASN B O 1
ATOM 6319 N N A LYS B 1 67 ? -6.470 20.300 0.088 0.60 16.08 68 LYS B N 1
ATOM 6320 N N B LYS B 1 67 ? -6.460 20.308 0.052 0.40 16.24 68 LYS B N 1
ATOM 6321 C CA A LYS B 1 67 ? -5.069 19.883 0.126 0.60 14.05 68 LYS B CA 1
ATOM 6322 C CA B LYS B 1 67 ? -5.068 19.864 0.119 0.40 14.13 68 LYS B CA 1
ATOM 6323 C C A LYS B 1 67 ? -4.811 19.082 1.409 0.60 16.92 68 LYS B C 1
ATOM 6324 C C B LYS B 1 67 ? -4.862 19.107 1.434 0.40 17.08 68 LYS B C 1
ATOM 6325 O O A LYS B 1 67 ? -4.059 19.484 2.300 0.60 16.61 68 LYS B O 1
ATOM 6326 O O B LYS B 1 67 ? -4.227 19.577 2.383 0.40 16.55 68 LYS B O 1
ATOM 6362 N N . ILE B 1 68 ? -5.472 17.929 1.487 1.00 15.97 69 ILE B N 1
ATOM 6363 C CA . ILE B 1 68 ? -5.537 17.119 2.701 1.00 14.44 69 ILE B CA 1
ATOM 6364 C C . ILE B 1 68 ? -5.014 15.720 2.434 1.00 11.92 69 ILE B C 1
ATOM 6365 O O . ILE B 1 68 ? -5.362 15.096 1.425 1.00 14.32 69 ILE B O 1
ATOM 6381 N N . ILE B 1 69 ? -4.204 15.212 3.367 1.00 11.62 70 ILE B N 1
ATOM 6382 C CA . ILE B 1 69 ? -3.953 13.783 3.498 1.00 12.34 70 ILE B CA 1
ATOM 6383 C C . ILE B 1 69 ? -4.704 13.335 4.748 1.00 10.27 70 ILE B C 1
ATOM 6384 O O . ILE B 1 69 ? -4.493 13.876 5.834 1.00 12.44 70 ILE B O 1
ATOM 6400 N N . PHE B 1 70 ? -5.546 12.334 4.600 1.00 13.00 71 PHE B N 1
ATOM 6401 C CA . PHE B 1 70 ? -6.546 11.914 5.614 1.00 12.15 71 PHE B CA 1
ATOM 6402 C C . PHE B 1 70 ? -6.083 10.621 6.270 1.00 10.21 71 PHE B C 1
ATOM 6403 O O . PHE B 1 70 ? -6.076 9.564 5.633 1.00 10.55 71 PHE B O 1
ATOM 6420 N N . GLN B 1 71 ? -5.616 10.730 7.514 1.00 9.97 72 GLN B N 1
ATOM 6421 C CA . GLN B 1 71 ? -5.146 9.559 8.246 1.00 11.77 72 GLN B CA 1
ATOM 6422 C C . GLN B 1 71 ? -6.329 8.789 8.815 1.00 8.86 72 GLN B C 1
ATOM 6423 O O . GLN B 1 71 ? -7.169 9.371 9.523 1.00 12.26 72 GLN B O 1
ATOM 6437 N N . VAL B 1 72 ? -6.380 7.483 8.509 1.00 12.01 73 VAL B N 1
ATOM 6438 C CA . VAL B 1 72 ? -7.556 6.670 8.810 1.00 12.12 73 VAL B CA 1
ATOM 6439 C C . VAL B 1 72 ? -7.258 5.435 9.650 1.00 12.37 73 VAL B C 1
ATOM 6440 O O . VAL B 1 72 ? -8.185 4.659 9.913 1.00 13.04 73 VAL B O 1
ATOM 6453 N N . GLY B 1 73 ? -6.025 5.216 10.053 1.00 11.02 74 GLY B N 1
ATOM 6454 C CA . GLY B 1 73 ? -5.647 3.929 10.630 1.00 15.08 74 GLY B CA 1
ATOM 6455 C C . GLY B 1 73 ? -6.153 3.683 12.038 1.00 13.02 74 GLY B C 1
ATOM 6456 O O . GLY B 1 73 ? -6.560 4.589 12.778 1.00 13.82 74 GLY B O 1
ATOM 6460 N N . GLY B 1 74 ? -6.026 2.413 12.435 1.00 12.29 75 GLY B N 1
ATOM 6461 C CA . GLY B 1 74 ? -6.355 2.012 13.786 1.00 13.91 75 GLY B CA 1
ATOM 6462 C C . GLY B 1 74 ? -6.341 0.506 13.902 1.00 11.50 75 GLY B C 1
ATOM 6463 O O . GLY B 1 74 ? -5.964 -0.203 12.963 1.00 14.06 75 GLY B O 1
ATOM 6467 N N . LEU B 1 75 ? -6.816 0.042 15.066 1.00 12.29 76 LEU B N 1
ATOM 6468 C CA . LEU B 1 75 ? -6.714 -1.357 15.443 1.00 11.14 76 LEU B CA 1
ATOM 6469 C C . LEU B 1 75 ? -7.986 -2.131 15.128 1.00 14.47 76 LEU B C 1
ATOM 6470 O O . LEU B 1 75 ? -8.092 -3.321 15.479 1.00 14.92 76 LEU B O 1
ATOM 6486 N N . ASN B 1 76 ? -8.951 -1.496 14.476 1.00 12.03 77 ASN B N 1
ATOM 6487 C CA . ASN B 1 76 ? -10.074 -2.198 13.848 1.00 12.22 77 ASN B CA 1
ATOM 6488 C C . ASN B 1 76 ? -9.998 -1.901 12.361 1.00 15.47 77 ASN B C 1
ATOM 6489 O O . ASN B 1 76 ? -10.338 -0.795 11.921 1.00 14.73 77 ASN B O 1
ATOM 6500 N N . LEU B 1 77 ? -9.524 -2.882 11.584 1.00 14.61 78 LEU B N 1
ATOM 6501 C CA . LEU B 1 77 ? -9.341 -2.661 10.152 1.00 13.63 78 LEU B CA 1
ATOM 6502 C C . LEU B 1 77 ? -10.656 -2.335 9.462 1.00 15.10 78 LEU B C 1
ATOM 6503 O O . LEU B 1 77 ? -10.665 -1.572 8.485 1.00 16.77 78 LEU B O 1
ATOM 6519 N N . ASP B 1 78 ? -11.786 -2.844 9.962 1.00 15.30 79 ASP B N 1
ATOM 6520 C CA . ASP B 1 78 ? -13.050 -2.527 9.332 1.00 18.18 79 ASP B CA 1
ATOM 6521 C C . ASP B 1 78 ? -13.342 -1.029 9.405 1.00 13.85 79 ASP B C 1
ATOM 6522 O O . ASP B 1 78 ? -13.892 -0.461 8.457 1.00 16.41 79 ASP B O 1
ATOM 6531 N N . ASP B 1 79 ? -12.968 -0.379 10.517 1.00 13.65 80 ASP B N 1
ATOM 6532 C CA . ASP B 1 79 ? -13.210 1.056 10.647 1.00 12.29 80 ASP B CA 1
ATOM 6533 C C . ASP B 1 79 ? -12.306 1.839 9.696 1.00 14.59 80 ASP B C 1
ATOM 6534 O O . ASP B 1 79 ? -12.741 2.822 9.072 1.00 15.90 80 ASP B O 1
ATOM 6543 N N . ALA B 1 80 ? -11.053 1.401 9.546 1.00 13.97 81 ALA B N 1
ATOM 6544 C CA . ALA B 1 80 ? -10.164 2.060 8.613 1.00 12.97 81 ALA B CA 1
ATOM 6545 C C . ALA B 1 80 ? -10.666 1.919 7.188 1.00 13.00 81 ALA B C 1
ATOM 6546 O O . ALA B 1 80 ? -10.582 2.870 6.408 1.00 14.29 81 ALA B O 1
ATOM 6553 N N . ILE B 1 81 ? -11.142 0.718 6.833 1.00 14.48 82 ILE B N 1
ATOM 6554 C CA . ILE B 1 81 ? -11.760 0.491 5.526 1.00 15.94 82 ILE B CA 1
ATOM 6555 C C . ILE B 1 81 ? -12.939 1.428 5.323 1.00 14.93 82 ILE B C 1
ATOM 6556 O O . ILE B 1 81 ? -13.066 2.066 4.266 1.00 15.47 82 ILE B O 1
ATOM 6572 N N . ARG B 1 82 ? -13.829 1.535 6.322 1.00 13.35 83 ARG B N 1
ATOM 6573 C CA . ARG B 1 82 ? -14.981 2.425 6.188 1.00 15.18 83 ARG B CA 1
ATOM 6574 C C . ARG B 1 82 ? -14.544 3.860 5.933 1.00 15.66 83 ARG B C 1
ATOM 6575 O O . ARG B 1 82 ? -15.089 4.553 5.061 1.00 16.52 83 ARG B O 1
ATOM 6596 N N . LEU B 1 83 ? -13.573 4.339 6.703 1.00 13.06 84 LEU B N 1
ATOM 6597 C CA . LEU B 1 83 ? -13.116 5.707 6.512 1.00 13.66 84 LEU B CA 1
ATOM 6598 C C . LEU B 1 83 ? -12.509 5.902 5.129 1.00 16.68 84 LEU B C 1
ATOM 6599 O O . LEU B 1 83 ? -12.745 6.928 4.478 1.00 15.01 84 LEU B O 1
ATOM 6615 N N . ALA B 1 84 ? -11.703 4.952 4.676 1.00 15.77 85 ALA B N 1
ATOM 6616 C CA . ALA B 1 84 ? -11.159 5.022 3.321 1.00 14.76 85 ALA B CA 1
ATOM 6617 C C . ALA B 1 84 ? -12.270 5.137 2.284 1.00 16.98 85 ALA B C 1
ATOM 6618 O O . ALA B 1 84 ? -12.228 6.017 1.419 1.00 16.28 85 ALA B O 1
ATOM 6625 N N . LYS B 1 85 ? -13.297 4.298 2.397 1.00 15.55 86 LYS B N 1
ATOM 6626 C CA . LYS B 1 85 ? -14.409 4.347 1.446 1.00 17.31 86 LYS B CA 1
ATOM 6627 C C . LYS B 1 85 ? -15.194 5.640 1.556 1.00 19.51 86 LYS B C 1
ATOM 6628 O O . LYS B 1 85 ? -15.571 6.212 0.528 1.00 19.55 86 LYS B O 1
ATOM 6647 N N . LEU B 1 86 ? -15.451 6.114 2.783 1.00 17.47 87 LEU B N 1
ATOM 6648 C CA . LEU B 1 86 ? -16.173 7.372 2.998 1.00 15.87 87 LEU B CA 1
ATOM 6649 C C . LEU B 1 86 ? -15.439 8.555 2.380 1.00 21.78 87 LEU B C 1
ATOM 6650 O O . LEU B 1 86 ? -16.073 9.578 2.060 1.00 20.18 87 LEU B O 1
ATOM 6666 N N . SER B 1 87 ? -14.126 8.433 2.175 1.00 17.79 88 SER B N 1
ATOM 6667 C CA . SER B 1 87 ? -13.336 9.532 1.636 1.00 20.31 88 SER B CA 1
ATOM 6668 C C . SER B 1 87 ? -13.568 9.727 0.146 1.00 18.25 88 SER B C 1
ATOM 6669 O O . SER B 1 87 ? -13.106 10.731 -0.393 1.00 17.91 88 SER B O 1
ATOM 6677 N N . LYS B 1 88 ? -14.265 8.797 -0.515 1.00 18.60 89 LYS B N 1
ATOM 6678 C CA . LYS B 1 88 ? -14.428 8.874 -1.962 1.00 20.98 89 LYS B CA 1
ATOM 6679 C C . LYS B 1 88 ? -15.036 10.199 -2.382 1.00 19.98 89 LYS B C 1
ATOM 6680 O O . LYS B 1 88 ? -14.670 10.738 -3.425 1.00 24.54 89 LYS B O 1
ATOM 6699 N N . ASP B 1 89 ? -15.957 10.731 -1.589 1.00 24.04 90 ASP B N 1
ATOM 6700 C CA . ASP B 1 89 ? -16.687 11.936 -1.953 1.00 34.80 90 ASP B CA 1
ATOM 6701 C C . ASP B 1 89 ? -15.945 13.212 -1.584 1.00 36.85 90 ASP B C 1
ATOM 6702 O O . ASP B 1 89 ? -16.552 14.290 -1.561 1.00 37.20 90 ASP B O 1
ATOM 6711 N N . PHE B 1 90 ? -14.658 13.111 -1.284 1.00 21.13 91 PHE B N 1
ATOM 6712 C CA . PHE B 1 90 ? -13.827 14.244 -0.915 1.00 21.61 91 PHE B CA 1
ATOM 6713 C C . PHE B 1 90 ? -12.661 14.286 -1.893 1.00 20.58 91 PHE B C 1
ATOM 6714 O O . PHE B 1 90 ? -11.956 13.290 -2.074 1.00 19.02 91 PHE B O 1
ATOM 6731 N N . ASP B 1 91 ? -12.475 15.435 -2.536 1.00 19.67 92 ASP B N 1
ATOM 6732 C CA . ASP B 1 91 ? -11.472 15.578 -3.577 1.00 18.50 92 ASP B CA 1
ATOM 6733 C C . ASP B 1 91 ? -10.114 15.935 -2.972 1.00 23.26 92 ASP B C 1
ATOM 6734 O O . ASP B 1 91 ? -9.582 17.030 -3.146 1.00 23.99 92 ASP B O 1
ATOM 6743 N N . ILE B 1 92 ? -9.537 14.963 -2.257 1.00 19.95 93 ILE B N 1
ATOM 6744 C CA . ILE B 1 92 ? -8.335 15.215 -1.472 1.00 16.76 93 ILE B CA 1
ATOM 6745 C C . ILE B 1 92 ? -7.101 14.563 -2.086 1.00 14.38 93 ILE B C 1
ATOM 6746 O O . ILE B 1 92 ? -7.175 13.850 -3.092 1.00 17.86 93 ILE B O 1
ATOM 6762 N N . VAL B 1 93 ? -5.955 14.781 -1.445 1.00 14.91 94 VAL B N 1
ATOM 6763 C CA . VAL B 1 93 ? -4.685 14.324 -1.991 1.00 13.83 94 VAL B CA 1
ATOM 6764 C C . VAL B 1 93 ? -4.506 12.827 -1.791 1.00 15.37 94 VAL B C 1
ATOM 6765 O O . VAL B 1 93 ? -4.033 12.112 -2.687 1.00 16.64 94 VAL B O 1
ATOM 6778 N N . GLY B 1 94 ? -4.849 12.317 -0.608 1.00 15.29 95 GLY B N 1
ATOM 6779 C CA . GLY B 1 94 ? -4.718 10.903 -0.355 1.00 14.94 95 GLY B CA 1
ATOM 6780 C C . GLY B 1 94 ? -5.201 10.575 1.048 1.00 12.51 95 GLY B C 1
ATOM 6781 O O . GLY B 1 94 ? -5.577 11.454 1.830 1.00 13.38 95 GLY B O 1
ATOM 6785 N N . ILE B 1 95 ? -5.215 9.282 1.336 1.00 13.29 96 ILE B N 1
ATOM 6786 C CA . ILE B 1 95 ? -5.395 8.802 2.685 1.00 12.83 96 ILE B CA 1
ATOM 6787 C C . ILE B 1 95 ? -4.070 8.266 3.162 1.00 14.63 96 ILE B C 1
ATOM 6788 O O . ILE B 1 95 ? -3.099 8.094 2.376 1.00 12.62 96 ILE B O 1
ATOM 6804 N N . ALA B 1 96 ? -4.020 7.993 4.462 1.00 13.06 97 ALA B N 1
ATOM 6805 C CA . ALA B 1 96 ? -2.772 7.536 5.069 1.00 11.57 97 ALA B CA 1
ATOM 6806 C C . ALA B 1 96 ? -3.116 6.614 6.223 1.00 10.48 97 ALA B C 1
ATOM 6807 O O . ALA B 1 96 ? -4.196 6.692 6.787 1.00 12.27 97 ALA B O 1
ATOM 6814 N N . SER B 1 97 ? -2.134 5.806 6.616 1.00 12.03 98 SER B N 1
ATOM 6815 C CA . SER B 1 97 ? -2.240 5.067 7.876 1.00 12.32 98 SER B CA 1
ATOM 6816 C C . SER B 1 97 ? -0.871 4.870 8.506 1.00 10.56 98 SER B C 1
ATOM 6817 O O . SER B 1 97 ? 0.124 4.597 7.804 1.00 11.19 98 SER B O 1
ATOM 6825 N N . TYR B 1 98 ? -0.819 4.983 9.846 1.00 10.46 99 TYR B N 1
ATOM 6826 C CA . TYR B 1 98 ? 0.298 4.410 10.586 1.00 10.49 99 TYR B CA 1
ATOM 6827 C C . TYR B 1 98 ? 0.150 2.883 10.633 1.00 11.47 99 TYR B C 1
ATOM 6828 O O . TYR B 1 98 ? -0.910 2.312 10.341 1.00 12.06 99 TYR B O 1
ATOM 6846 N N . ALA B 1 99 ? 1.252 2.224 10.943 1.00 11.67 100 ALA B N 1
ATOM 6847 C CA . ALA B 1 99 ? 1.226 0.813 11.234 1.00 12.00 100 ALA B CA 1
ATOM 6848 C C . ALA B 1 99 ? 0.395 0.539 12.477 1.00 11.11 100 ALA B C 1
ATOM 6849 O O . ALA B 1 99 ? 0.285 1.391 13.369 1.00 12.23 100 ALA B O 1
ATOM 6856 N N . PRO B 1 100 ? -0.168 -0.657 12.583 1.00 11.08 101 PRO B N 1
ATOM 6857 C CA . PRO B 1 100 ? -0.868 -1.032 13.825 1.00 11.53 101 PRO B CA 1
ATOM 6858 C C . PRO B 1 100 ? 0.037 -0.849 15.045 1.00 12.64 101 PRO B C 1
ATOM 6859 O O . PRO B 1 100 ? 1.156 -1.327 15.074 1.00 15.76 101 PRO B O 1
ATOM 6870 N N . TYR B 1 101 ? -0.451 -0.113 16.019 1.00 12.89 102 TYR B N 1
ATOM 6871 C CA . TYR B 1 101 ? 0.307 0.238 17.213 1.00 12.00 102 TYR B CA 1
ATOM 6872 C C . TYR B 1 101 ? -0.041 -0.709 18.368 1.00 10.91 102 TYR B C 1
ATOM 6873 O O . TYR B 1 101 ? -0.807 -1.654 18.208 1.00 12.06 102 TYR B O 1
ATOM 6891 N N . TYR B 1 102 ? 0.563 -0.457 19.524 1.00 13.96 103 TYR B N 1
ATOM 6892 C CA . TYR B 1 102 ? 0.392 -1.201 20.776 1.00 12.30 103 TYR B CA 1
ATOM 6893 C C . TYR B 1 102 ? 0.957 -2.607 20.749 1.00 11.30 103 TYR B C 1
ATOM 6894 O O . TYR B 1 102 ? 1.852 -2.923 21.536 1.00 13.37 103 TYR B O 1
ATOM 6912 N N . TYR B 1 103 ? 0.437 -3.477 19.892 1.00 10.72 104 TYR B N 1
ATOM 6913 C CA . TYR B 1 103 ? 0.760 -4.916 20.006 1.00 10.85 104 TYR B CA 1
ATOM 6914 C C . TYR B 1 103 ? 2.205 -5.157 19.584 1.00 14.39 104 TYR B C 1
ATOM 6915 O O . TYR B 1 103 ? 2.587 -4.767 18.492 1.00 15.40 104 TYR B O 1
ATOM 6933 N N . PRO B 1 104 ? 3.020 -5.790 20.415 1.00 14.12 105 PRO B N 1
ATOM 6934 C CA . PRO B 1 104 ? 4.403 -6.077 20.009 1.00 15.23 105 PRO B CA 1
ATOM 6935 C C . PRO B 1 104 ? 4.493 -7.358 19.198 1.00 14.91 105 PRO B C 1
ATOM 6936 O O . PRO B 1 104 ? 3.586 -8.184 19.174 1.00 20.56 105 PRO B O 1
ATOM 6947 N N . ARG B 1 105 ? 5.600 -7.479 18.496 1.00 22.95 106 ARG B N 1
ATOM 6948 C CA . ARG B 1 105 ? 5.933 -8.703 17.776 1.00 22.98 106 ARG B CA 1
ATOM 6949 C C . ARG B 1 105 ? 4.863 -9.082 16.764 1.00 23.08 106 ARG B C 1
ATOM 6950 O O . ARG B 1 105 ? 4.443 -10.240 16.687 1.00 24.63 106 ARG B O 1
ATOM 6971 N N . MET B 1 106 ? 4.403 -8.098 15.996 1.00 19.78 107 MET B N 1
ATOM 6972 C CA . MET B 1 106 ? 3.509 -8.385 14.887 1.00 18.44 107 MET B CA 1
ATOM 6973 C C . MET B 1 106 ? 4.339 -8.797 13.675 1.00 20.81 107 MET B C 1
ATOM 6974 O O . MET B 1 106 ? 5.380 -8.202 13.372 1.00 23.41 107 MET B O 1
ATOM 6988 N N . SER B 1 107 ? 3.877 -9.835 12.975 1.00 22.34 108 SER B N 1
ATOM 6989 C CA . SER B 1 107 ? 4.655 -10.336 11.842 1.00 24.42 108 SER B CA 1
ATOM 6990 C C . SER B 1 107 ? 4.628 -9.355 10.676 1.00 23.78 108 SER B C 1
ATOM 6991 O O . SER B 1 107 ? 3.657 -8.614 10.486 1.00 21.71 108 SER B O 1
ATOM 6999 N N . GLU B 1 108 ? 5.706 -9.372 9.882 1.00 20.58 109 GLU B N 1
ATOM 7000 C CA . GLU B 1 108 ? 5.726 -8.604 8.645 1.00 21.32 109 GLU B CA 1
ATOM 7001 C C . GLU B 1 108 ? 4.555 -8.989 7.754 1.00 19.72 109 GLU B C 1
ATOM 7002 O O . GLU B 1 108 ? 3.911 -8.121 7.152 1.00 17.81 109 GLU B O 1
ATOM 7014 N N . LYS B 1 109 ? 4.245 -10.289 7.666 1.00 20.35 110 LYS B N 1
ATOM 7015 C CA . LYS B 1 109 ? 3.124 -10.727 6.845 1.00 17.00 110 LYS B CA 1
ATOM 7016 C C . LYS B 1 109 ? 1.835 -10.016 7.228 1.00 20.14 110 LYS B C 1
ATOM 7017 O O . LYS B 1 109 ? 1.076 -9.577 6.362 1.00 18.46 110 LYS B O 1
ATOM 7036 N N . HIS B 1 110 ? 1.561 -9.913 8.536 1.00 14.62 111 HIS B N 1
ATOM 7037 C CA . HIS B 1 110 ? 0.325 -9.292 8.990 1.00 14.05 111 HIS B CA 1
ATOM 7038 C C . HIS B 1 110 ? 0.365 -7.778 8.771 1.00 13.40 111 HIS B C 1
ATOM 7039 O O . HIS B 1 110 ? -0.652 -7.173 8.406 1.00 14.92 111 HIS B O 1
ATOM 7053 N N . LEU B 1 111 ? 1.536 -7.168 8.963 1.00 16.36 112 LEU B N 1
ATOM 7054 C CA . LEU B 1 111 ? 1.679 -5.732 8.705 1.00 15.21 112 LEU B CA 1
ATOM 7055 C C . LEU B 1 111 ? 1.444 -5.434 7.231 1.00 15.25 112 LEU B C 1
ATOM 7056 O O . LEU B 1 111 ? 0.739 -4.480 6.890 1.00 15.13 112 LEU B O 1
ATOM 7072 N N . VAL B 1 112 ? 2.055 -6.228 6.345 1.00 15.07 113 VAL B N 1
ATOM 7073 C CA . VAL B 1 112 ? 1.850 -6.060 4.906 1.00 13.03 113 VAL B CA 1
ATOM 7074 C C . VAL B 1 112 ? 0.383 -6.218 4.548 1.00 15.15 113 VAL B C 1
ATOM 7075 O O . VAL B 1 112 ? -0.174 -5.440 3.761 1.00 14.56 113 VAL B O 1
ATOM 7088 N N . LYS B 1 113 ? -0.281 -7.220 5.123 1.00 15.02 114 LYS B N 1
ATOM 7089 C CA . LYS B 1 113 ? -1.669 -7.476 4.772 1.00 15.78 114 LYS B CA 1
ATOM 7090 C C . LYS B 1 113 ? -2.557 -6.313 5.189 1.00 12.39 114 LYS B C 1
ATOM 7091 O O . LYS B 1 113 ? -3.520 -5.959 4.491 1.00 15.54 114 LYS B O 1
ATOM 7110 N N . TYR B 1 114 ? -2.282 -5.733 6.360 1.00 12.32 115 TYR B N 1
ATOM 7111 C CA . TYR B 1 114 ? -3.018 -4.549 6.786 1.00 11.75 115 TYR B CA 1
ATOM 7112 C C . TYR B 1 114 ? -2.955 -3.450 5.731 1.00 13.11 115 TYR B C 1
ATOM 7113 O O . TYR B 1 114 ? -3.992 -2.913 5.331 1.00 13.84 115 TYR B O 1
ATOM 7131 N N . PHE B 1 115 ? -1.747 -3.089 5.276 1.00 13.61 116 PHE B N 1
ATOM 7132 C CA . PHE B 1 115 ? -1.633 -1.983 4.328 1.00 11.33 116 PHE B CA 1
ATOM 7133 C C . PHE B 1 115 ? -2.200 -2.353 2.962 1.00 14.79 116 PHE B C 1
ATOM 7134 O O . PHE B 1 115 ? -2.889 -1.534 2.340 1.00 15.61 116 PHE B O 1
ATOM 7151 N N . LYS B 1 116 ? -1.969 -3.595 2.499 1.00 16.73 117 LYS B N 1
ATOM 7152 C CA . LYS B 1 116 ? -2.496 -3.972 1.182 1.00 14.33 117 LYS B CA 1
ATOM 7153 C C . LYS B 1 116 ? -4.013 -3.963 1.188 1.00 17.29 117 LYS B C 1
ATOM 7154 O O . LYS B 1 116 ? -4.628 -3.629 0.181 1.00 18.50 117 LYS B O 1
ATOM 7173 N N . THR B 1 117 ? -4.638 -4.289 2.328 1.00 14.84 118 THR B N 1
ATOM 7174 C CA . THR B 1 117 ? -6.081 -4.217 2.430 1.00 17.62 118 THR B CA 1
ATOM 7175 C C . THR B 1 117 ? -6.549 -2.787 2.221 1.00 17.91 118 THR B C 1
ATOM 7176 O O . THR B 1 117 ? -7.497 -2.532 1.467 1.00 17.82 118 THR B O 1
ATOM 7187 N N . LEU B 1 118 ? -5.891 -1.820 2.886 1.00 16.37 119 LEU B N 1
ATOM 7188 C CA . LEU B 1 118 ? -6.305 -0.428 2.706 1.00 15.20 119 LEU B CA 1
ATOM 7189 C C . LEU B 1 118 ? -6.122 0.011 1.257 1.00 20.38 119 LEU B C 1
ATOM 7190 O O . LEU B 1 118 ? -6.975 0.704 0.704 1.00 20.64 119 LEU B O 1
ATOM 7206 N N . CYS B 1 119 ? -5.016 -0.391 0.627 1.00 15.61 120 CYS B N 1
ATOM 7207 C CA . CYS B 1 119 ? -4.808 -0.052 -0.778 1.00 17.72 120 CYS B CA 1
ATOM 7208 C C . CYS B 1 119 ? -5.918 -0.612 -1.663 1.00 22.84 120 CYS B C 1
ATOM 7209 O O . CYS B 1 119 ? -6.360 0.061 -2.607 1.00 22.08 120 CYS B O 1
ATOM 7216 N N . GLU B 1 120 ? -6.399 -1.827 -1.362 1.00 20.31 121 GLU B N 1
ATOM 7217 C CA . GLU B 1 120 ? -7.409 -2.449 -2.206 1.00 17.79 121 GLU B CA 1
ATOM 7218 C C . GLU B 1 120 ? -8.736 -1.704 -2.168 1.00 17.66 121 GLU B C 1
ATOM 7219 O O . GLU B 1 120 ? -9.452 -1.682 -3.165 1.00 22.53 121 GLU B O 1
ATOM 7231 N N . VAL B 1 121 ? -9.075 -1.053 -1.051 1.00 16.20 122 VAL B N 1
ATOM 7232 C CA . VAL B 1 121 ? -10.356 -0.357 -0.942 1.00 18.37 122 VAL B CA 1
ATOM 7233 C C . VAL B 1 121 ? -10.256 1.158 -1.120 1.00 17.12 122 VAL B C 1
ATOM 7234 O O . VAL B 1 121 ? -11.299 1.841 -1.170 1.00 20.45 122 VAL B O 1
ATOM 7247 N N . SER B 1 122 ? -9.071 1.702 -1.209 1.00 16.64 123 SER B N 1
ATOM 7248 C CA . SER B 1 122 ? -8.950 3.152 -1.159 1.00 13.83 123 SER B CA 1
ATOM 7249 C C . SER B 1 122 ? -9.353 3.791 -2.482 1.00 18.77 123 SER B C 1
ATOM 7250 O O . SER B 1 122 ? -8.851 3.372 -3.545 1.00 21.02 123 SER B O 1
ATOM 7258 N N . PRO B 1 123 ? -10.205 4.821 -2.444 1.00 16.17 124 PRO B N 1
ATOM 7259 C CA . PRO B 1 123 ? -10.513 5.600 -3.660 1.00 18.48 124 PRO B CA 1
ATOM 7260 C C . PRO B 1 123 ? -9.498 6.698 -3.939 1.00 22.78 124 PRO B C 1
ATOM 7261 O O . PRO B 1 123 ? -9.689 7.468 -4.896 1.00 21.32 124 PRO B O 1
ATOM 7272 N N . HIS B 1 124 ? -8.446 6.817 -3.141 1.00 18.63 125 HIS B N 1
ATOM 7273 C CA . HIS B 1 124 ? -7.424 7.835 -3.295 1.00 16.24 125 HIS B CA 1
ATOM 7274 C C . HIS B 1 124 ? -6.053 7.213 -3.140 1.00 15.11 125 HIS B C 1
ATOM 7275 O O . HIS B 1 124 ? -5.923 6.092 -2.628 1.00 17.58 125 HIS B O 1
ATOM 7289 N N . PRO B 1 125 ? -4.999 7.929 -3.563 1.00 16.95 126 PRO B N 1
ATOM 7290 C CA . PRO B 1 125 ? -3.623 7.483 -3.285 1.00 14.88 126 PRO B CA 1
ATOM 7291 C C . PRO B 1 125 ? -3.423 7.234 -1.793 1.00 14.86 126 PRO B C 1
ATOM 7292 O O . PRO B 1 125 ? -4.026 7.894 -0.944 1.00 15.79 126 PRO B O 1
ATOM 7303 N N . VAL B 1 126 ? -2.594 6.251 -1.483 1.00 14.32 127 VAL B N 1
ATOM 7304 C CA . VAL B 1 126 ? -2.356 5.825 -0.104 1.00 17.73 127 VAL B CA 1
ATOM 7305 C C . VAL B 1 126 ? -0.934 6.186 0.294 1.00 14.70 127 VAL B C 1
ATOM 7306 O O . VAL B 1 126 ? 0.026 5.854 -0.420 1.00 15.20 127 VAL B O 1
ATOM 7319 N N . TYR B 1 127 ? -0.804 6.814 1.455 1.00 12.47 128 TYR B N 1
ATOM 7320 C CA . TYR B 1 127 ? 0.456 7.235 2.038 1.00 13.77 128 TYR B CA 1
ATOM 7321 C C . TYR B 1 127 ? 0.766 6.417 3.281 1.00 15.48 128 TYR B C 1
ATOM 7322 O O . TYR B 1 127 ? -0.084 6.224 4.146 1.00 14.66 128 TYR B O 1
ATOM 7340 N N . LEU B 1 128 ? 1.991 5.950 3.373 1.00 12.59 129 LEU B N 1
ATOM 7341 C CA . LEU B 1 128 ? 2.507 5.345 4.596 1.00 11.04 129 LEU B CA 1
ATOM 7342 C C . LEU B 1 128 ? 2.879 6.440 5.567 1.00 13.29 129 LEU B C 1
ATOM 7343 O O . LEU B 1 128 ? 3.616 7.360 5.224 1.00 11.95 129 LEU B O 1
ATOM 7359 N N . TYR B 1 129 ? 2.369 6.340 6.802 1.00 11.91 130 TYR B N 1
ATOM 7360 C CA . TYR B 1 129 ? 2.755 7.209 7.891 1.00 10.67 130 TYR B CA 1
ATOM 7361 C C . TYR B 1 129 ? 3.633 6.380 8.802 1.00 12.01 130 TYR B C 1
ATOM 7362 O O . TYR B 1 129 ? 3.135 5.569 9.576 1.00 13.46 130 TYR B O 1
ATOM 7380 N N . ASN B 1 130 ? 4.947 6.512 8.639 1.00 12.33 131 ASN B N 1
ATOM 7381 C CA . ASN B 1 130 ? 5.892 5.689 9.390 1.00 10.67 131 ASN B CA 1
ATOM 7382 C C . ASN B 1 130 ? 6.354 6.457 10.603 1.00 12.84 131 ASN B C 1
ATOM 7383 O O . ASN B 1 130 ? 7.020 7.484 10.475 1.00 14.28 131 ASN B O 1
ATOM 7394 N N A TYR B 1 131 ? 5.997 5.969 11.786 0.51 14.04 132 TYR B N 1
ATOM 7395 N N B TYR B 1 131 ? 6.061 5.926 11.791 0.49 14.04 132 TYR B N 1
ATOM 7396 C CA A TYR B 1 131 ? 6.369 6.609 13.045 0.51 15.10 132 TYR B CA 1
ATOM 7397 C CA B TYR B 1 131 ? 6.346 6.607 13.054 0.49 15.09 132 TYR B CA 1
ATOM 7398 C C A TYR B 1 131 ? 6.762 5.503 14.017 0.51 17.24 132 TYR B C 1
ATOM 7399 C C B TYR B 1 131 ? 6.786 5.560 14.075 0.49 17.23 132 TYR B C 1
ATOM 7400 O O A TYR B 1 131 ? 5.971 5.093 14.878 0.51 18.62 132 TYR B O 1
ATOM 7401 O O B TYR B 1 131 ? 6.061 5.262 15.036 0.49 18.29 132 TYR B O 1
ATOM 7435 N N . PRO B 1 132 ? 7.986 4.982 13.890 1.00 15.23 133 PRO B N 1
ATOM 7436 C CA . PRO B 1 132 ? 8.385 3.832 14.727 1.00 15.39 133 PRO B CA 1
ATOM 7437 C C . PRO B 1 132 ? 8.356 4.100 16.223 1.00 19.44 133 PRO B C 1
ATOM 7438 O O . PRO B 1 132 ? 8.040 3.169 16.989 1.00 16.50 133 PRO B O 1
ATOM 7449 N N . THR B 1 133 ? 8.690 5.308 16.683 1.00 15.66 134 THR B N 1
ATOM 7450 C CA . THR B 1 133 ? 8.746 5.506 18.129 1.00 18.69 134 THR B CA 1
ATOM 7451 C C . THR B 1 133 ? 7.367 5.426 18.759 1.00 22.26 134 THR B C 1
ATOM 7452 O O . THR B 1 133 ? 7.240 5.015 19.916 1.00 28.05 134 THR B O 1
ATOM 7463 N N . ALA B 1 134 ? 6.328 5.771 18.016 1.00 14.16 135 ALA B N 1
ATOM 7464 C CA . ALA B 1 134 ? 4.980 5.703 18.560 1.00 14.07 135 ALA B CA 1
ATOM 7465 C C . ALA B 1 134 ? 4.359 4.329 18.348 1.00 12.41 135 ALA B C 1
ATOM 7466 O O . ALA B 1 134 ? 3.674 3.814 19.235 1.00 15.51 135 ALA B O 1
ATOM 7473 N N . THR B 1 135 ? 4.523 3.736 17.163 1.00 11.50 136 THR B N 1
ATOM 7474 C CA . THR B 1 135 ? 3.823 2.492 16.840 1.00 13.80 136 THR B CA 1
ATOM 7475 C C . THR B 1 135 ? 4.573 1.253 17.300 1.00 16.78 136 THR B C 1
ATOM 7476 O O . THR B 1 135 ? 3.975 0.171 17.353 1.00 17.04 136 THR B O 1
ATOM 7487 N N . GLY B 1 136 ? 5.874 1.380 17.569 1.00 18.71 137 GLY B N 1
ATOM 7488 C CA . GLY B 1 136 ? 6.731 0.247 17.844 1.00 23.76 137 GLY B CA 1
ATOM 7489 C C . GLY B 1 136 ? 7.137 -0.562 16.635 1.00 24.09 137 GLY B C 1
ATOM 7490 O O . GLY B 1 136 ? 7.797 -1.593 16.796 1.00 27.15 137 GLY B O 1
ATOM 7494 N N . LYS B 1 137 ? 6.764 -0.140 15.431 1.00 18.87 138 LYS B N 1
ATOM 7495 C CA . LYS B 1 137 ? 6.990 -0.882 14.202 1.00 19.18 138 LYS B CA 1
ATOM 7496 C C . LYS B 1 137 ? 7.678 0.036 13.216 1.00 20.33 138 LYS B C 1
ATOM 7497 O O . LYS B 1 137 ? 7.392 1.234 13.156 1.00 22.59 138 LYS B O 1
ATOM 7516 N N . ASP B 1 138 ? 8.574 -0.510 12.434 1.00 17.93 139 ASP B N 1
ATOM 7517 C CA . ASP B 1 138 ? 9.183 0.216 11.324 1.00 16.91 139 ASP B CA 1
ATOM 7518 C C . ASP B 1 138 ? 8.763 -0.435 10.020 1.00 20.49 139 ASP B C 1
ATOM 7519 O O . ASP B 1 138 ? 9.062 -1.609 9.771 1.00 28.74 139 ASP B O 1
ATOM 7528 N N . ILE B 1 139 ? 8.072 0.327 9.183 1.00 15.23 140 ILE B N 1
ATOM 7529 C CA . ILE B 1 139 ? 7.741 -0.094 7.837 1.00 12.90 140 ILE B CA 1
ATOM 7530 C C . ILE B 1 139 ? 8.788 0.582 6.954 1.00 15.55 140 ILE B C 1
ATOM 7531 O O . ILE B 1 139 ? 8.567 1.688 6.439 1.00 16.40 140 ILE B O 1
ATOM 7547 N N . ASP B 1 140 ? 9.941 -0.068 6.797 1.00 16.79 141 ASP B N 1
ATOM 7548 C CA . ASP B 1 140 ? 11.076 0.532 6.101 1.00 16.51 141 ASP B CA 1
ATOM 7549 C C . ASP B 1 140 ? 10.925 0.438 4.581 1.00 15.96 141 ASP B C 1
ATOM 7550 O O . ASP B 1 140 ? 9.921 -0.030 4.030 1.00 17.24 141 ASP B O 1
ATOM 7559 N N . ALA B 1 141 ? 11.937 0.951 3.874 1.00 15.48 142 ALA B N 1
ATOM 7560 C CA . ALA B 1 141 ? 11.863 1.030 2.432 1.00 16.04 142 ALA B CA 1
ATOM 7561 C C . ALA B 1 141 ? 11.635 -0.334 1.812 1.00 18.33 142 ALA B C 1
ATOM 7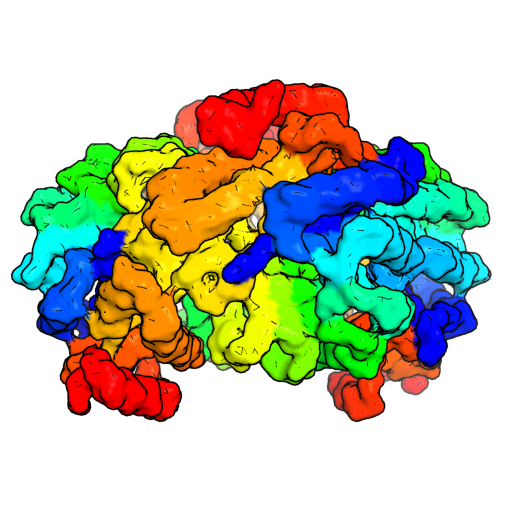562 O O . ALA B 1 141 ? 10.924 -0.442 0.810 1.00 17.26 142 ALA B O 1
ATOM 7569 N N A LYS B 1 142 ? 12.218 -1.388 2.399 0.49 17.83 143 LYS B N 1
ATOM 7570 N N B LYS B 1 142 ? 12.223 -1.385 2.400 0.51 17.83 143 LYS B N 1
ATOM 7571 C CA A LYS B 1 142 ? 12.053 -2.729 1.848 0.49 19.06 143 LYS B CA 1
ATOM 7572 C CA B LYS B 1 142 ? 12.061 -2.730 1.861 0.51 19.08 143 LYS B CA 1
ATOM 7573 C C A LYS B 1 142 ? 10.621 -3.226 2.021 0.49 18.10 143 LYS B C 1
ATOM 7574 C C B LYS B 1 142 ? 10.627 -3.226 2.023 0.51 18.11 143 LYS B C 1
ATOM 7575 O O A LYS B 1 142 ? 10.036 -3.789 1.093 0.49 18.58 143 LYS B O 1
ATOM 7576 O O B LYS B 1 142 ? 10.048 -3.790 1.093 0.51 18.58 143 LYS B O 1
ATOM 7611 N N . VAL B 1 143 ? 10.051 -3.058 3.217 1.00 17.70 144 VAL B N 1
ATOM 7612 C CA . VAL B 1 143 ? 8.683 -3.504 3.446 1.00 18.33 144 VAL B CA 1
ATOM 7613 C C . VAL B 1 143 ? 7.712 -2.666 2.621 1.00 16.04 144 VAL B C 1
ATOM 7614 O O . VAL B 1 143 ? 6.745 -3.190 2.057 1.00 16.81 144 VAL B O 1
ATOM 7627 N N . ALA B 1 144 ? 7.974 -1.360 2.505 1.00 17.17 145 ALA B N 1
ATOM 7628 C CA . ALA B 1 144 ? 7.131 -0.513 1.656 1.00 17.66 145 ALA B CA 1
ATOM 7629 C C . ALA B 1 144 ? 7.157 -0.995 0.220 1.00 15.83 145 ALA B C 1
ATOM 7630 O O . ALA B 1 144 ? 6.130 -1.029 -0.445 1.00 17.52 145 ALA B O 1
ATOM 7637 N N . LYS B 1 145 ? 8.341 -1.377 -0.276 1.00 17.08 146 LYS B N 1
ATOM 7638 C CA . LYS B 1 145 ? 8.422 -1.922 -1.627 1.00 18.44 146 LYS B CA 1
ATOM 7639 C C . LYS B 1 145 ? 7.614 -3.208 -1.746 1.00 17.87 146 LYS B C 1
ATOM 7640 O O . LYS B 1 145 ? 6.902 -3.417 -2.735 1.00 19.32 146 LYS B O 1
ATOM 7659 N N . GLU B 1 146 ? 7.696 -4.077 -0.734 1.00 17.61 147 GLU B N 1
ATOM 7660 C CA . GLU B 1 146 ? 6.928 -5.323 -0.757 1.00 18.10 147 GLU B CA 1
ATOM 7661 C C . GLU B 1 146 ? 5.431 -5.045 -0.758 1.00 19.88 147 GLU B C 1
ATOM 7662 O O . GLU B 1 146 ? 4.650 -5.705 -1.463 1.00 22.61 147 GLU B O 1
ATOM 7674 N N . ILE B 1 147 ? 4.997 -4.058 0.025 1.00 19.65 148 ILE B N 1
ATOM 7675 C CA . ILE B 1 147 ? 3.591 -3.689 0.022 1.00 17.06 148 ILE B CA 1
ATOM 7676 C C . ILE B 1 147 ? 3.180 -3.188 -1.356 1.00 18.86 148 ILE B C 1
ATOM 7677 O O . ILE B 1 147 ? 2.108 -3.528 -1.852 1.00 19.77 148 ILE B O 1
ATOM 7693 N N . GLY B 1 148 ? 4.014 -2.349 -1.978 1.00 17.57 149 GLY B N 1
ATOM 7694 C CA . GLY B 1 148 ? 3.956 -2.070 -3.397 1.00 20.73 149 GLY B CA 1
ATOM 7695 C C . GLY B 1 148 ? 2.873 -1.122 -3.874 1.00 23.25 149 GLY B C 1
ATOM 7696 O O . GLY B 1 148 ? 2.753 -0.920 -5.085 1.00 32.36 149 GLY B O 1
ATOM 7700 N N . CYS B 1 149 ? 2.089 -0.514 -2.980 1.00 17.58 150 CYS B N 1
ATOM 7701 C CA . CYS B 1 149 ? 0.949 0.296 -3.393 1.00 18.91 150 CYS B CA 1
ATOM 7702 C C . CYS B 1 149 ? 0.941 1.696 -2.787 1.00 15.69 150 CYS B C 1
ATOM 7703 O O . CYS B 1 149 ? -0.070 2.413 -2.915 1.00 19.40 150 CYS B O 1
ATOM 7710 N N . PHE B 1 150 ? 2.024 2.110 -2.133 1.00 16.25 151 PHE B N 1
ATOM 7711 C CA . PHE B 1 150 ? 2.095 3.440 -1.550 1.00 14.18 151 PHE B CA 1
ATOM 7712 C C . PHE B 1 150 ? 2.446 4.475 -2.618 1.00 14.90 151 PHE B C 1
ATOM 7713 O O . PHE B 1 150 ? 3.397 4.297 -3.398 1.00 20.10 151 PHE B O 1
ATOM 7730 N N . THR B 1 151 ? 1.664 5.535 -2.666 1.00 15.84 152 THR B N 1
ATOM 7731 C CA . THR B 1 151 ? 2.014 6.700 -3.478 1.00 16.22 152 THR B CA 1
ATOM 7732 C C . THR B 1 151 ? 3.105 7.514 -2.808 1.00 17.11 152 THR B C 1
ATOM 7733 O O . THR B 1 151 ? 3.939 8.131 -3.484 1.00 15.53 152 THR B O 1
ATOM 7744 N N . GLY B 1 152 ? 3.145 7.504 -1.483 1.00 14.75 153 GLY B N 1
ATOM 7745 C CA . GLY B 1 152 ? 4.100 8.304 -0.748 1.00 11.84 153 GLY B CA 1
ATOM 7746 C C . GLY B 1 152 ? 4.293 7.746 0.639 1.00 13.61 153 GLY B C 1
ATOM 7747 O O . GLY B 1 152 ? 3.570 6.835 1.068 1.00 14.15 153 GLY B O 1
ATOM 7751 N N . VAL B 1 153 ? 5.331 8.267 1.293 1.00 15.00 154 VAL B N 1
ATOM 7752 C CA . VAL B 1 153 ? 5.659 7.933 2.680 1.00 12.70 154 VAL B CA 1
ATOM 7753 C C . VAL B 1 153 ? 5.996 9.214 3.422 1.00 14.15 154 VAL B C 1
ATOM 7754 O O . VAL B 1 153 ? 6.691 10.111 2.894 1.00 13.10 154 VAL B O 1
ATOM 7767 N N . LYS B 1 154 ? 5.512 9.297 4.655 1.00 12.28 155 LYS B N 1
ATOM 7768 C CA . LYS B 1 154 ? 5.907 10.324 5.612 1.00 10.07 155 LYS B CA 1
ATOM 7769 C C . LYS B 1 154 ? 6.696 9.602 6.702 1.00 15.61 155 LYS B C 1
ATOM 7770 O O . LYS B 1 154 ? 6.120 8.836 7.470 1.00 14.50 155 LYS B O 1
ATOM 7789 N N . ASP B 1 155 ? 8.017 9.806 6.736 1.00 13.22 156 ASP B N 1
ATOM 7790 C CA . ASP B 1 155 ? 8.922 9.050 7.594 1.00 12.95 156 ASP B CA 1
ATOM 7791 C C . ASP B 1 155 ? 9.273 9.918 8.797 1.00 13.93 156 ASP B C 1
ATOM 7792 O O . ASP B 1 155 ? 10.176 10.770 8.731 1.00 14.67 156 ASP B O 1
ATOM 7801 N N . VAL B 1 156 ? 8.554 9.725 9.906 1.00 13.61 157 VAL B N 1
ATOM 7802 C CA . VAL B 1 156 ? 8.713 10.568 11.090 1.00 14.03 157 VAL B CA 1
ATOM 7803 C C . VAL B 1 156 ? 9.792 9.929 11.951 1.00 21.64 157 VAL B C 1
ATOM 7804 O O . VAL B 1 156 ? 9.527 9.070 12.809 1.00 23.97 157 VAL B O 1
ATOM 7817 N N . ILE B 1 157 ? 11.033 10.332 11.676 1.00 17.74 158 ILE B N 1
ATOM 7818 C CA . ILE B 1 157 ? 12.236 9.740 12.254 1.00 19.40 158 ILE B CA 1
ATOM 7819 C C . ILE B 1 157 ? 13.345 10.747 11.988 1.00 15.90 158 ILE B C 1
ATOM 7820 O O . ILE B 1 157 ? 13.306 11.478 11.007 1.00 18.24 158 ILE B O 1
ATOM 7836 N N A GLU B 1 158 ? 14.334 10.773 12.870 0.45 21.25 159 GLU B N 1
ATOM 7837 N N B GLU B 1 158 ? 14.335 10.776 12.877 0.55 21.28 159 GLU B N 1
ATOM 7838 C CA A GLU B 1 158 ? 15.470 11.671 12.659 0.45 19.52 159 GLU B CA 1
ATOM 7839 C CA B GLU B 1 158 ? 15.480 11.663 12.661 0.55 19.52 159 GLU B CA 1
ATOM 7840 C C A GLU B 1 158 ? 16.574 11.040 11.814 0.45 23.57 159 GLU B C 1
ATOM 7841 C C B GLU B 1 158 ? 16.555 11.046 11.772 0.55 23.58 159 GLU B C 1
ATOM 7842 O O A GLU B 1 158 ? 17.539 11.731 11.456 0.45 24.37 159 GLU B O 1
ATOM 7843 O O B GLU B 1 158 ? 17.482 11.756 11.349 0.55 24.14 159 GLU B O 1
ATOM 7866 N N . ASN B 1 159 ? 16.449 9.760 11.473 1.00 15.83 160 ASN B N 1
ATOM 7867 C CA . ASN B 1 159 ? 17.446 9.020 10.717 1.00 15.87 160 ASN B CA 1
ATOM 7868 C C . ASN B 1 159 ? 17.242 9.317 9.240 1.00 20.02 160 ASN B C 1
ATOM 7869 O O . ASN B 1 159 ? 16.384 8.735 8.575 1.00 18.69 160 ASN B O 1
ATOM 7880 N N . ILE B 1 160 ? 18.056 10.227 8.695 1.00 20.70 161 ILE B N 1
ATOM 7881 C CA . ILE B 1 160 ? 17.756 10.712 7.351 1.00 20.15 161 ILE B CA 1
ATOM 7882 C C . ILE B 1 160 ? 18.106 9.685 6.275 1.00 21.34 161 ILE B C 1
ATOM 7883 O O . ILE B 1 160 ? 17.452 9.645 5.225 1.00 23.59 161 ILE B O 1
ATOM 7899 N N . ILE B 1 161 ? 19.109 8.825 6.496 1.00 20.45 162 ILE B N 1
ATOM 7900 C CA . ILE B 1 161 ? 19.367 7.802 5.490 1.00 18.90 162 ILE B CA 1
ATOM 7901 C C . ILE B 1 161 ? 18.202 6.831 5.400 1.00 20.69 162 ILE B C 1
ATOM 7902 O O . ILE B 1 161 ? 17.890 6.329 4.318 1.00 19.90 162 ILE B O 1
ATOM 7918 N N . HIS B 1 162 ? 17.559 6.541 6.538 1.00 19.43 163 HIS B N 1
ATOM 7919 C CA . HIS B 1 162 ? 16.370 5.683 6.538 1.00 19.36 163 HIS B CA 1
ATOM 7920 C C . HIS B 1 162 ? 15.319 6.243 5.590 1.00 17.96 163 HIS B C 1
ATOM 7921 O O . HIS B 1 162 ? 14.694 5.497 4.823 1.00 14.70 163 HIS B O 1
ATOM 7936 N N . THR B 1 163 ? 15.167 7.562 5.577 1.00 15.23 164 THR B N 1
ATOM 7937 C CA . THR B 1 163 ? 14.175 8.184 4.702 1.00 14.14 164 THR B CA 1
ATOM 7938 C C . THR B 1 163 ? 14.616 8.139 3.247 1.00 16.08 164 THR B C 1
ATOM 7939 O O . THR B 1 163 ? 13.825 7.816 2.360 1.00 16.84 164 THR B O 1
ATOM 7950 N N . LEU B 1 164 ? 15.894 8.438 2.975 1.00 19.41 165 LEU B N 1
ATOM 7951 C CA . LEU B 1 164 ? 16.374 8.374 1.602 1.00 18.61 165 LEU B CA 1
ATOM 7952 C C . LEU B 1 164 ? 16.270 6.970 1.025 1.00 17.57 165 LEU B C 1
ATOM 7953 O O . LEU B 1 164 ? 16.021 6.808 -0.179 1.00 16.84 165 LEU B O 1
ATOM 7969 N N . ASP B 1 165 ? 16.428 5.937 1.866 1.00 17.13 166 ASP B N 1
ATOM 7970 C CA . ASP B 1 165 ? 16.279 4.570 1.387 1.00 16.32 166 ASP B CA 1
ATOM 7971 C C . ASP B 1 165 ? 14.954 4.380 0.649 1.00 14.55 166 ASP B C 1
ATOM 7972 O O . ASP B 1 165 ? 14.872 3.603 -0.300 1.00 16.35 166 ASP B O 1
ATOM 7981 N N . TYR B 1 166 ? 13.869 5.044 1.106 1.00 17.55 167 TYR B N 1
ATOM 7982 C CA . TYR B 1 166 ? 12.610 4.879 0.389 1.00 14.03 167 TYR B CA 1
ATOM 7983 C C . TYR B 1 166 ? 12.728 5.326 -1.058 1.00 14.52 167 TYR B C 1
ATOM 7984 O O . TYR B 1 166 ? 12.169 4.681 -1.952 1.00 15.69 167 TYR B O 1
ATOM 8002 N N . LYS B 1 167 ? 13.420 6.441 -1.292 1.00 18.35 168 LYS B N 1
ATOM 8003 C CA . LYS B 1 167 ? 13.568 6.967 -2.655 1.00 19.43 168 LYS B CA 1
ATOM 8004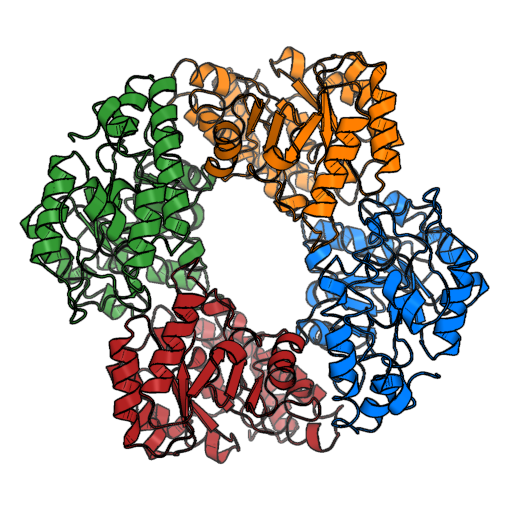 C C . LYS B 1 167 ? 14.489 6.073 -3.488 1.00 16.39 168 LYS B C 1
ATOM 8005 O O . LYS B 1 167 ? 14.242 5.859 -4.684 1.00 22.47 168 LYS B O 1
ATOM 8024 N N . ARG B 1 168 ? 15.526 5.512 -2.860 1.00 18.44 169 ARG B N 1
ATOM 8025 C CA . ARG B 1 168 ? 16.458 4.633 -3.570 1.00 18.27 169 ARG B CA 1
ATOM 8026 C C . ARG B 1 168 ? 15.763 3.359 -4.016 1.00 18.65 169 ARG B C 1
ATOM 8027 O O . ARG B 1 168 ? 15.939 2.910 -5.160 1.00 22.39 169 ARG B O 1
ATOM 8048 N N . LEU B 1 169 ? 14.957 2.755 -3.138 1.00 17.84 170 LEU B N 1
ATOM 8049 C CA . LEU B 1 169 ? 14.316 1.494 -3.465 1.00 17.16 170 LEU B CA 1
ATOM 8050 C C . LEU B 1 169 ? 12.988 1.662 -4.183 1.00 19.05 170 LEU B C 1
ATOM 8051 O O . LEU B 1 169 ? 12.504 0.698 -4.790 1.00 21.63 170 LEU B O 1
ATOM 8067 N N . ASN B 1 170 ? 12.385 2.856 -4.117 1.00 20.36 171 ASN B N 1
ATOM 8068 C CA . ASN B 1 170 ? 11.069 3.127 -4.699 1.00 18.60 171 ASN B CA 1
ATOM 8069 C C . ASN B 1 170 ? 11.147 4.470 -5.425 1.00 18.29 171 ASN B C 1
ATOM 8070 O O . ASN B 1 170 ? 10.640 5.481 -4.935 1.00 17.54 171 ASN B O 1
ATOM 8081 N N . PRO B 1 171 ? 11.793 4.518 -6.592 1.00 23.31 172 PRO B N 1
ATOM 8082 C CA . PRO B 1 171 ? 12.110 5.821 -7.197 1.00 24.77 172 PRO B CA 1
ATOM 8083 C C . PRO B 1 171 ? 10.901 6.676 -7.545 1.00 16.40 172 PRO B C 1
ATOM 8084 O O . PRO B 1 171 ? 11.026 7.899 -7.608 1.00 23.71 172 PRO B O 1
ATOM 8095 N N . ASN B 1 172 ? 9.732 6.079 -7.752 1.00 18.89 173 ASN B N 1
ATOM 8096 C CA . ASN B 1 172 ? 8.531 6.821 -8.084 1.00 21.93 173 ASN B CA 1
ATOM 8097 C C . ASN B 1 172 ? 7.739 7.276 -6.852 1.00 22.13 173 ASN B C 1
ATOM 8098 O O . ASN B 1 172 ? 6.763 8.019 -6.988 1.00 20.84 173 ASN B O 1
ATOM 8109 N N . MET B 1 173 ? 8.153 6.888 -5.656 1.00 19.36 174 MET B N 1
ATOM 8110 C CA . MET B 1 173 ? 7.402 7.214 -4.449 1.00 16.25 174 MET B CA 1
ATOM 8111 C C . MET B 1 173 ? 7.702 8.642 -4.034 1.00 15.57 174 MET B C 1
ATOM 8112 O O . MET B 1 173 ? 8.840 9.117 -4.144 1.00 16.04 174 MET B O 1
ATOM 8126 N N . LEU B 1 174 ? 6.675 9.340 -3.553 1.00 12.95 175 LEU B N 1
ATOM 8127 C CA . LEU B 1 174 ? 6.885 10.629 -2.890 1.00 16.08 175 LEU B CA 1
ATOM 8128 C C . LEU B 1 174 ? 7.383 10.363 -1.470 1.00 15.17 175 LEU B C 1
ATOM 8129 O O . LEU B 1 174 ? 6.807 9.532 -0.743 1.00 15.73 175 LEU B O 1
ATOM 8145 N N . VAL B 1 175 ? 8.463 11.020 -1.090 1.00 12.75 176 VAL B N 1
ATOM 8146 C CA . VAL B 1 175 ? 9.144 10.724 0.161 1.00 13.41 176 VAL B CA 1
ATOM 8147 C C . VAL B 1 175 ? 9.310 12.006 0.965 1.00 16.07 176 VAL B C 1
ATOM 8148 O O . VAL B 1 175 ? 9.982 12.956 0.525 1.00 15.35 176 VAL B O 1
ATOM 8161 N N . TYR B 1 176 ? 8.688 12.044 2.139 1.00 13.12 177 TYR B N 1
ATOM 8162 C CA . TYR B 1 176 ? 8.748 13.177 3.033 1.00 10.56 177 TYR B CA 1
ATOM 8163 C C . TYR B 1 176 ? 9.417 12.785 4.350 1.00 16.39 177 TYR B C 1
ATOM 8164 O O . TYR B 1 176 ? 9.133 11.710 4.897 1.00 15.44 177 TYR B O 1
ATOM 8182 N N . SER B 1 177 ? 10.273 13.663 4.861 1.00 16.11 178 SER B N 1
ATOM 8183 C CA . SER B 1 177 ? 10.927 13.480 6.157 1.00 14.66 178 SER B CA 1
ATOM 8184 C C . SER B 1 177 ? 10.182 14.206 7.267 1.00 20.91 178 SER B C 1
ATOM 8185 O O . SER B 1 177 ? 9.738 15.342 7.090 1.00 21.70 178 SER B O 1
ATOM 8193 N N . GLY B 1 178 ? 10.067 13.556 8.433 1.00 15.65 179 GLY B N 1
ATOM 8194 C CA . GLY B 1 178 ? 9.556 14.218 9.607 1.00 17.29 179 GLY B CA 1
ATOM 8195 C C . GLY B 1 178 ? 10.652 14.694 10.538 1.00 16.51 179 GLY B C 1
ATOM 8196 O O . GLY B 1 178 ? 10.393 14.997 11.694 1.00 22.85 179 GLY B O 1
ATOM 8200 N N . SER B 1 179 ? 11.870 14.787 10.018 1.00 20.72 180 SER B N 1
ATOM 8201 C CA . SER B 1 179 ? 12.977 15.268 10.823 1.00 21.91 180 SER B CA 1
ATOM 8202 C C . SER B 1 179 ? 12.741 16.705 11.279 1.00 24.85 180 SER B C 1
ATOM 8203 O O . SER B 1 179 ? 12.161 17.528 10.559 1.00 22.09 180 SER B O 1
ATOM 8211 N N . GLN B 1 180 ? 13.199 17.006 12.489 1.00 22.74 181 GLN B N 1
ATOM 8212 C CA . GLN B 1 180 ? 13.223 18.381 12.981 1.00 23.57 181 GLN B CA 1
ATOM 8213 C C . GLN B 1 180 ? 14.140 19.270 12.165 1.00 20.67 181 GLN B C 1
ATOM 8214 O O . GLN B 1 180 ? 13.992 20.494 12.193 1.00 26.17 181 GLN B O 1
ATOM 8228 N N . MET B 1 181 ? 15.085 18.704 11.422 1.00 23.18 182 MET B N 1
ATOM 8229 C CA . MET B 1 181 ? 16.062 19.509 10.704 1.00 26.23 182 MET B CA 1
ATOM 8230 C C . MET B 1 181 ? 15.512 19.840 9.320 1.00 28.10 182 MET B C 1
ATOM 8231 O O . MET B 1 181 ? 15.824 19.211 8.309 1.00 30.23 182 MET B O 1
ATOM 8245 N N . LEU B 1 182 ? 14.694 20.892 9.289 1.00 24.30 183 LEU B N 1
ATOM 8246 C CA . LEU B 1 182 ? 14.077 21.338 8.046 1.00 26.09 183 LEU B CA 1
ATOM 8247 C C . LEU B 1 182 ? 15.125 21.672 7.004 1.00 37.66 183 LEU B C 1
ATOM 8248 O O . LEU B 1 182 ? 14.990 21.300 5.831 1.00 28.02 183 LEU B O 1
ATOM 8264 N N . ILE B 1 183 ? 16.178 22.376 7.418 1.00 28.16 184 ILE B N 1
ATOM 8265 C CA . ILE B 1 183 ? 17.121 22.960 6.480 1.00 30.16 184 ILE B CA 1
ATOM 8266 C C . ILE B 1 183 ? 17.892 21.920 5.693 1.00 43.65 184 ILE B C 1
ATOM 8267 O O . ILE B 1 183 ? 18.536 22.266 4.701 1.00 53.42 184 ILE B O 1
ATOM 8283 N N . ALA B 1 184 ? 17.831 20.649 6.098 1.00 36.12 185 ALA B N 1
ATOM 8284 C CA . ALA B 1 184 ? 18.438 19.570 5.335 1.00 34.18 185 ALA B CA 1
ATOM 8285 C C . ALA B 1 184 ? 17.432 18.741 4.545 1.00 49.09 185 ALA B C 1
ATOM 8286 O O . ALA B 1 184 ? 17.843 17.996 3.652 1.00 51.74 185 ALA B O 1
ATOM 8293 N N . THR B 1 185 ? 16.135 18.855 4.845 1.00 34.53 186 THR B N 1
ATOM 8294 C CA . THR B 1 185 ? 15.120 18.007 4.232 1.00 33.98 186 THR B CA 1
ATOM 8295 C C . THR B 1 185 ? 14.132 18.758 3.353 1.00 61.44 186 THR B C 1
ATOM 8296 O O . THR B 1 185 ? 13.420 18.117 2.571 1.00 49.24 186 THR B O 1
ATOM 8307 N N . VAL B 1 186 ? 14.059 20.090 3.465 1.00 59.26 187 VAL B N 1
ATOM 8308 C CA . VAL B 1 186 ? 13.081 20.843 2.686 1.00 53.08 187 VAL B CA 1
ATOM 8309 C C . VAL B 1 186 ? 13.567 21.173 1.284 1.00 53.47 187 VAL B C 1
ATOM 8310 O O . VAL B 1 186 ? 12.795 21.732 0.497 1.00 62.30 187 VAL B O 1
ATOM 8323 N N . ALA B 1 187 ? 14.819 20.853 0.947 1.00 49.03 188 ALA B N 1
ATOM 8324 C CA . ALA B 1 187 ? 15.322 21.088 -0.401 1.00 41.52 188 ALA B CA 1
ATOM 8325 C C . ALA B 1 187 ? 16.745 20.584 -0.594 1.00 67.16 188 ALA B C 1
ATOM 8326 O O . ALA B 1 187 ? 17.584 20.697 0.306 1.00 69.36 188 ALA B O 1
ATOM 8333 N N . SER B 1 188 ? 17.016 20.017 -1.772 1.00 72.33 189 SER B N 1
ATOM 8334 C CA . SER B 1 188 ? 18.378 19.723 -2.227 1.00 85.75 189 SER B CA 1
ATOM 8335 C C . SER B 1 188 ? 18.999 18.546 -1.472 1.00 85.09 189 SER B C 1
ATOM 8336 O O . SER B 1 188 ? 20.173 18.583 -1.099 1.00 84.32 189 SER B O 1
ATOM 8344 N N . THR B 1 189 ? 18.208 17.488 -1.251 1.00 73.21 190 THR B N 1
ATOM 8345 C CA . THR B 1 189 ? 18.778 16.239 -0.759 1.00 55.46 190 THR B CA 1
ATOM 8346 C C . THR B 1 189 ? 18.024 15.023 -1.292 1.00 42.30 190 THR B C 1
ATOM 8347 O O . THR B 1 189 ? 18.186 13.926 -0.746 1.00 50.43 190 THR B O 1
ATOM 8358 N N . GLY B 1 190 ? 17.207 15.184 -2.330 1.00 30.78 191 GLY B N 1
ATOM 8359 C CA . GLY B 1 190 ? 16.519 14.072 -2.944 1.00 37.84 191 GLY B CA 1
ATOM 8360 C C . GLY B 1 190 ? 15.153 13.759 -2.375 1.00 33.35 191 GLY B C 1
ATOM 8361 O O . GLY B 1 190 ? 14.550 12.757 -2.781 1.00 39.38 191 GLY B O 1
ATOM 8365 N N . LEU B 1 191 ? 14.644 14.580 -1.467 1.00 23.02 192 LEU B N 1
ATOM 8366 C CA . LEU B 1 191 ? 13.365 14.328 -0.802 1.00 19.43 192 LEU B CA 1
ATOM 8367 C C . LEU B 1 191 ? 12.303 15.282 -1.330 1.00 22.58 192 LEU B C 1
ATOM 8368 O O . LEU B 1 191 ? 12.599 16.351 -1.875 1.00 23.64 192 LEU B O 1
ATOM 8384 N N . ASP B 1 192 ? 11.038 14.888 -1.156 1.00 17.88 193 ASP B N 1
ATOM 8385 C CA . ASP B 1 192 ? 9.930 15.683 -1.673 1.00 16.97 193 ASP B CA 1
ATOM 8386 C C . ASP B 1 192 ? 9.382 16.698 -0.686 1.00 16.20 193 ASP B C 1
ATOM 8387 O O . ASP B 1 192 ? 8.511 17.501 -1.068 1.00 20.31 193 ASP B O 1
ATOM 8396 N N . GLY B 1 193 ? 9.890 16.750 0.532 1.00 16.35 194 GLY B N 1
ATOM 8397 C CA . GLY B 1 193 ? 9.414 17.712 1.493 1.00 18.64 194 GLY B CA 1
ATOM 8398 C C . GLY B 1 193 ? 9.539 17.197 2.919 1.00 16.22 194 GLY B C 1
ATOM 8399 O O . GLY B 1 193 ? 10.185 16.170 3.192 1.00 17.98 194 GLY B O 1
ATOM 8403 N N . ASN B 1 194 ? 8.905 17.938 3.821 1.00 13.74 195 ASN B N 1
ATOM 8404 C CA . ASN B 1 194 ? 9.030 17.749 5.256 1.00 14.22 195 ASN B CA 1
ATOM 8405 C C . ASN B 1 194 ? 7.658 17.824 5.895 1.00 18.90 195 ASN B C 1
ATOM 8406 O O . ASN B 1 194 ? 6.865 18.720 5.576 1.00 17.53 195 ASN B O 1
ATOM 8417 N N . VAL B 1 195 ? 7.387 16.887 6.803 1.00 15.10 196 VAL B N 1
ATOM 8418 C CA . VAL B 1 195 ? 6.231 16.938 7.674 1.00 15.64 196 VAL B CA 1
ATOM 8419 C C . VAL B 1 195 ? 6.729 17.656 8.915 1.00 24.44 196 VAL B C 1
ATOM 8420 O O . VAL B 1 195 ? 7.545 17.113 9.661 1.00 21.25 196 VAL B O 1
ATOM 8433 N N . ALA B 1 196 ? 6.290 18.882 9.113 1.00 19.77 197 ALA B N 1
ATOM 8434 C CA . ALA B 1 196 ? 6.953 19.812 10.026 1.00 18.86 197 ALA B CA 1
ATOM 8435 C C . ALA B 1 196 ? 6.094 19.990 11.274 1.00 20.89 197 ALA B C 1
ATOM 8436 O O . ALA B 1 196 ? 5.057 20.662 11.250 1.00 21.83 197 ALA B O 1
ATOM 8443 N N A LEU B 1 197 ? 6.491 19.342 12.365 0.47 32.73 198 LEU B N 1
ATOM 8444 N N B LEU B 1 197 ? 6.578 19.416 12.383 0.53 32.78 198 LEU B N 1
ATOM 8445 C CA A LEU B 1 197 ? 5.677 19.406 13.575 0.47 37.66 198 LEU B CA 1
ATOM 8446 C CA B LEU B 1 197 ? 5.823 19.279 13.621 0.53 38.09 198 LEU B CA 1
ATOM 8447 C C A LEU B 1 197 ? 5.488 20.852 14.029 0.47 39.82 198 LEU B C 1
ATOM 8448 C C B LEU B 1 197 ? 5.763 20.567 14.424 0.53 40.20 198 LEU B C 1
ATOM 8449 O O A LEU B 1 197 ? 4.357 21.311 14.253 0.47 27.13 198 LEU B O 1
ATOM 8450 O O B LEU B 1 197 ? 5.022 20.626 15.417 0.53 31.53 198 LEU B O 1
ATOM 8481 N N A GLY B 1 198 ? 6.585 21.598 14.133 0.47 27.07 199 GLY B N 1
ATOM 8482 N N B GLY B 1 198 ? 6.548 21.573 14.037 0.53 27.03 199 GLY B N 1
ATOM 8483 C CA A GLY B 1 198 ? 6.528 22.954 14.621 0.47 20.53 199 GLY B CA 1
ATOM 8484 C CA B GLY B 1 198 ? 6.485 22.892 14.613 0.53 20.49 199 GLY B CA 1
ATOM 8485 C C A GLY B 1 198 ? 5.760 23.928 13.753 0.47 18.72 199 GLY B C 1
ATOM 8486 C C B GLY B 1 198 ? 5.757 23.895 13.763 0.53 18.60 199 GLY B C 1
ATOM 8487 O O A GLY B 1 198 ? 5.593 25.093 14.140 0.47 21.22 199 GLY B O 1
ATOM 8488 O O B GLY B 1 198 ? 5.608 25.054 14.179 0.53 21.36 199 GLY B O 1
ATOM 8495 N N . SER B 1 199 ? 5.285 23.490 12.580 1.00 18.40 200 SER B N 1
ATOM 8496 C CA . SER B 1 199 ? 4.628 24.404 11.653 1.00 17.55 200 SER B CA 1
ATOM 8497 C C . SER B 1 199 ? 3.201 24.766 12.070 1.00 20.22 200 SER B C 1
ATOM 8498 O O . SER B 1 199 ? 2.597 25.649 11.449 1.00 19.49 200 SER B O 1
ATOM 8506 N N . ASN B 1 200 ? 2.639 24.116 13.084 1.00 15.47 201 ASN B N 1
ATOM 8507 C CA . ASN B 1 200 ? 1.339 24.546 13.569 1.00 13.93 201 ASN B CA 1
ATOM 8508 C C . ASN B 1 200 ? 1.423 25.930 14.176 1.00 18.32 201 ASN B C 1
ATOM 8509 O O . ASN B 1 200 ? 0.521 26.751 13.978 1.00 17.45 201 ASN B O 1
ATOM 8520 N N . TYR B 1 201 ? 2.465 26.186 14.960 1.00 16.65 202 TYR B N 1
ATOM 8521 C CA . TYR B 1 201 ? 2.536 27.444 15.691 1.00 16.96 202 TYR B CA 1
ATOM 8522 C C . TYR B 1 201 ? 3.472 28.467 15.041 1.00 18.81 202 TYR B C 1
ATOM 8523 O O . TYR B 1 201 ? 3.336 29.664 15.332 1.00 20.70 202 TYR B O 1
ATOM 8541 N N . LEU B 1 202 ? 4.385 28.044 14.163 1.00 17.94 203 LEU B N 1
ATOM 8542 C CA . LEU B 1 202 ? 5.266 28.971 13.445 1.00 18.30 203 LEU B CA 1
ATOM 8543 C C . LEU B 1 202 ? 5.369 28.582 11.974 1.00 14.93 203 LEU B C 1
ATOM 8544 O O . LEU B 1 202 ? 6.454 28.316 11.449 1.00 19.17 203 LEU B O 1
ATOM 8560 N N . PRO B 1 203 ? 4.236 28.545 11.264 1.00 15.74 204 PRO B N 1
ATOM 8561 C CA . PRO B 1 203 ? 4.292 28.223 9.840 1.00 13.91 204 PRO B CA 1
ATOM 8562 C C . PRO B 1 203 ? 5.168 29.197 9.058 1.00 15.75 204 PRO B C 1
ATOM 8563 O O . PRO B 1 203 ? 5.816 28.771 8.087 1.00 17.16 204 PRO B O 1
ATOM 8574 N N . GLU B 1 204 ? 5.187 30.470 9.472 1.00 18.61 205 GLU B N 1
ATOM 8575 C CA . GLU B 1 204 ? 6.056 31.457 8.832 1.00 18.10 205 GLU B CA 1
ATOM 8576 C C . GLU B 1 204 ? 7.513 31.022 8.859 1.00 20.72 205 GLU B C 1
ATOM 8577 O O . GLU B 1 204 ? 8.253 31.211 7.880 1.00 21.86 205 GLU B O 1
ATOM 8589 N N . VAL B 1 205 ? 7.963 30.483 9.994 1.00 20.57 206 VAL B N 1
ATOM 8590 C CA . VAL B 1 205 ? 9.357 30.061 10.099 1.00 20.94 206 VAL B CA 1
ATOM 8591 C C . VAL B 1 205 ? 9.635 28.899 9.166 1.00 17.65 206 VAL B C 1
ATOM 8592 O O . VAL B 1 205 ? 10.629 28.888 8.438 1.00 19.10 206 VAL B O 1
ATOM 8605 N N A THR B 1 206 ? 8.752 27.890 9.153 0.44 17.77 207 THR B N 1
ATOM 8606 N N B THR B 1 206 ? 8.762 27.883 9.192 0.56 17.74 207 THR B N 1
ATOM 8607 C CA A THR B 1 206 ? 9.024 26.727 8.315 0.44 18.65 207 THR B CA 1
ATOM 8608 C CA B THR B 1 206 ? 8.939 26.725 8.328 0.56 18.63 207 THR B CA 1
ATOM 8609 C C A THR B 1 206 ? 8.960 27.081 6.830 0.44 22.53 207 THR B C 1
ATOM 8610 C C B THR B 1 206 ? 8.989 27.137 6.865 0.56 22.57 207 THR B C 1
ATOM 8611 O O A THR B 1 206 ? 9.766 26.582 6.031 0.44 20.23 207 THR B O 1
ATOM 8612 O O B THR B 1 206 ? 9.905 26.752 6.123 0.56 20.43 207 THR B O 1
ATOM 8632 N N . VAL B 1 207 ? 8.008 27.933 6.430 1.00 20.92 208 VAL B N 1
ATOM 8633 C CA . VAL B 1 207 ? 7.930 28.330 5.029 1.00 22.59 208 VAL B CA 1
ATOM 8634 C C . VAL B 1 207 ? 9.121 29.213 4.652 1.00 19.02 208 VAL B C 1
ATOM 8635 O O . VAL B 1 207 ? 9.678 29.076 3.569 1.00 22.43 208 VAL B O 1
ATOM 8648 N N . THR B 1 208 ? 9.553 30.086 5.549 1.00 17.77 209 THR B N 1
ATOM 8649 C CA . THR B 1 208 ? 10.700 30.948 5.246 1.00 20.13 209 THR B CA 1
ATOM 8650 C C . THR B 1 208 ? 11.978 30.133 5.159 1.00 25.69 209 THR B C 1
ATOM 8651 O O . THR B 1 208 ? 12.781 30.327 4.244 1.00 24.11 209 THR B O 1
ATOM 8662 N N . ILE B 1 209 ? 12.162 29.160 6.069 1.00 21.06 210 ILE B N 1
ATOM 8663 C CA . ILE B 1 209 ? 13.341 28.306 5.968 1.00 24.35 210 ILE B CA 1
ATOM 8664 C C . ILE B 1 209 ? 13.360 27.596 4.624 1.00 20.11 210 ILE B C 1
ATOM 8665 O O . ILE B 1 209 ? 14.415 27.455 3.998 1.00 28.04 210 ILE B O 1
ATOM 8681 N N . LYS B 1 210 ? 12.203 27.114 4.166 1.00 23.82 211 LYS B N 1
ATOM 8682 C CA . LYS B 1 210 ? 12.165 26.423 2.884 1.00 21.15 211 LYS B CA 1
ATOM 8683 C C . LYS B 1 210 ? 12.564 27.365 1.756 1.00 33.46 211 LYS B C 1
ATOM 8684 O O . LYS B 1 210 ? 13.295 26.969 0.842 1.00 29.36 211 LYS B O 1
ATOM 8703 N N . LYS B 1 211 ? 12.081 28.608 1.805 1.00 30.04 212 LYS B N 1
ATOM 8704 C CA . LYS B 1 211 ? 12.427 29.592 0.776 1.00 33.10 212 LYS B CA 1
ATOM 8705 C C . LYS B 1 211 ? 13.917 29.890 0.795 1.00 29.20 212 LYS B C 1
ATOM 8706 O O . LYS B 1 211 ? 14.595 29.789 -0.237 1.00 34.37 212 LYS B O 1
ATOM 8725 N N . LEU B 1 212 ? 14.446 30.255 1.968 1.00 28.14 213 LEU B N 1
ATOM 8726 C CA . LEU B 1 212 ? 15.871 30.556 2.095 1.00 34.00 213 LEU B CA 1
ATOM 8727 C C . LEU B 1 212 ? 16.728 29.385 1.631 1.00 39.83 213 LEU B C 1
ATOM 8728 O O . LEU B 1 212 ? 17.696 29.570 0.883 1.00 38.26 213 LEU B O 1
ATOM 8744 N N . ALA B 1 213 ? 16.385 28.165 2.065 1.00 31.02 214 ALA B N 1
ATOM 8745 C CA . ALA B 1 213 ? 17.137 26.986 1.651 1.00 34.90 214 ALA B CA 1
ATOM 8746 C C . ALA B 1 213 ? 17.178 26.865 0.131 1.00 36.67 214 ALA B C 1
ATOM 8747 O O . ALA B 1 213 ? 18.249 26.702 -0.464 1.00 44.59 214 ALA B O 1
ATOM 8754 N N . MET B 1 214 ? 16.015 26.931 -0.516 1.00 38.00 215 MET B N 1
ATOM 8755 C CA . MET B 1 214 ? 15.978 26.865 -1.972 1.00 34.88 215 MET B CA 1
ATOM 8756 C C . MET B 1 214 ? 16.810 27.977 -2.599 1.00 38.91 215 MET B C 1
ATOM 8757 O O . MET B 1 214 ? 17.399 27.784 -3.671 1.00 43.06 215 MET B O 1
ATOM 8771 N N . GLU B 1 215 ? 16.869 29.140 -1.947 1.00 39.58 216 GLU B N 1
ATOM 8772 C CA . GLU B 1 215 ? 17.664 30.271 -2.406 1.00 40.64 216 GLU B CA 1
ATOM 8773 C C . GLU B 1 215 ? 19.127 30.189 -1.979 1.00 53.61 216 GLU B C 1
ATOM 8774 O O . GLU B 1 215 ? 19.873 31.153 -2.182 1.00 58.81 216 GLU B O 1
ATOM 8786 N N . ARG B 1 216 ? 19.551 29.071 -1.403 1.00 46.70 217 ARG B N 1
ATOM 8787 C CA A ARG B 1 216 ? 20.938 28.831 -1.018 0.57 46.80 217 ARG B CA 1
ATOM 8788 C CA B ARG B 1 216 ? 20.932 28.818 -1.001 0.43 46.77 217 ARG B CA 1
ATOM 8789 C C . ARG B 1 216 ? 21.415 29.759 0.092 1.00 51.05 217 ARG B C 1
ATOM 8790 O O . ARG B 1 216 ? 22.626 29.844 0.337 1.00 48.60 217 ARG B O 1
ATOM 8831 N N . LYS B 1 217 ? 20.500 30.464 0.763 1.00 39.07 218 LYS B N 1
ATOM 8832 C CA . LYS B 1 217 ? 20.856 31.365 1.861 1.00 36.66 218 LYS B CA 1
ATOM 8833 C C . LYS B 1 217 ? 20.867 30.580 3.177 1.00 44.45 218 LYS B C 1
ATOM 8834 O O . LYS B 1 217 ? 19.997 30.719 4.038 1.00 37.81 218 LYS B O 1
ATOM 8853 N N . ILE B 1 218 ? 21.903 29.752 3.325 1.00 46.65 219 ILE B N 1
ATOM 8854 C CA . ILE B 1 218 ? 21.936 28.783 4.415 1.00 39.69 219 ILE B CA 1
ATOM 8855 C C . ILE B 1 218 ? 22.249 29.439 5.752 1.00 41.13 219 ILE B C 1
ATOM 8856 O O . ILE B 1 218 ? 21.762 28.983 6.792 1.00 33.26 219 ILE B O 1
ATOM 8872 N N . ASP B 1 219 ? 23.047 30.507 5.762 1.00 34.08 220 ASP B N 1
ATOM 8873 C CA . ASP B 1 219 ? 23.326 31.207 7.011 1.00 38.89 220 ASP B CA 1
ATOM 8874 C C . ASP B 1 219 ? 22.046 31.755 7.625 1.00 38.05 220 ASP B C 1
ATOM 8875 O O . ASP B 1 219 ? 21.777 31.559 8.817 1.00 33.91 220 ASP B O 1
ATOM 8884 N N A GLU B 1 220 ? 21.238 32.456 6.827 0.51 39.96 221 GLU B N 1
ATOM 8885 N N B GLU B 1 220 ? 21.248 32.463 6.819 0.49 39.97 221 GLU B N 1
ATOM 8886 C CA A GLU B 1 220 ? 20.000 33.012 7.355 0.51 33.86 221 GLU B CA 1
ATOM 8887 C CA B GLU B 1 220 ? 19.993 33.013 7.312 0.49 33.92 221 GLU B CA 1
ATOM 8888 C C A GLU B 1 220 ? 19.010 31.905 7.700 0.51 26.65 221 GLU B C 1
ATOM 8889 C C B GLU B 1 220 ? 19.032 31.899 7.702 0.49 26.68 221 GLU B C 1
ATOM 8890 O O A GLU B 1 220 ? 18.312 31.987 8.715 0.51 26.15 221 GLU B O 1
ATOM 8891 O O B GLU B 1 220 ? 18.378 31.970 8.748 0.49 26.16 221 GLU B O 1
ATOM 8914 N N . ALA B 1 221 ? 18.941 30.863 6.868 1.00 27.63 222 ALA B N 1
ATOM 8915 C CA . ALA B 1 221 ? 18.074 29.729 7.168 1.00 23.34 222 ALA B CA 1
ATOM 8916 C C . ALA B 1 221 ? 18.467 29.075 8.485 1.00 26.28 222 ALA B C 1
ATOM 8917 O O . ALA B 1 221 ? 17.601 28.703 9.278 1.00 21.86 222 ALA B O 1
ATOM 8924 N N . LEU B 1 222 ? 19.776 28.955 8.745 1.00 26.84 223 LEU B N 1
ATOM 8925 C CA . LEU B 1 222 ? 20.237 28.337 9.986 1.00 32.44 223 LEU B CA 1
ATOM 8926 C C . LEU B 1 222 ? 19.786 29.113 11.211 1.00 26.13 223 LEU B C 1
ATOM 8927 O O . LEU B 1 222 ? 19.416 28.522 12.230 1.00 24.62 223 LEU B O 1
ATOM 8943 N N . LYS B 1 223 ? 19.853 30.447 11.159 1.00 25.57 224 LYS B N 1
ATOM 8944 C CA . LYS B 1 223 ? 19.430 31.238 12.301 1.00 26.58 224 LYS B CA 1
ATOM 8945 C C . LYS B 1 223 ? 17.968 30.981 12.632 1.00 25.02 224 LYS B C 1
ATOM 8946 O O . LYS B 1 223 ? 17.599 30.897 13.809 1.00 25.06 224 LYS B O 1
ATOM 8965 N N . LEU B 1 224 ? 17.122 30.836 11.605 1.00 24.05 225 LEU B N 1
ATOM 8966 C CA . LEU B 1 224 ? 15.714 30.543 11.858 1.00 20.62 225 LEU B CA 1
ATOM 8967 C C . LEU B 1 224 ? 15.537 29.115 12.364 1.00 20.71 225 LEU B C 1
ATOM 8968 O O . LEU B 1 224 ? 14.745 28.874 13.281 1.00 24.13 225 LEU B O 1
ATOM 8984 N N . GLN B 1 225 ? 16.270 28.169 11.770 1.00 22.44 226 GLN B N 1
ATOM 8985 C CA . GLN B 1 225 ? 16.237 26.779 12.237 1.00 22.65 226 GLN B CA 1
ATOM 8986 C C . GLN B 1 225 ? 16.523 26.699 13.728 1.00 23.78 226 GLN B C 1
ATOM 8987 O O . GLN B 1 225 ? 15.808 26.021 14.468 1.00 20.73 226 GLN B O 1
ATOM 9001 N N . PHE B 1 226 ? 17.550 27.414 14.199 1.00 21.27 227 PHE B N 1
ATOM 9002 C CA . PHE B 1 226 ? 17.901 27.368 15.617 1.00 21.93 227 PHE B CA 1
ATOM 9003 C C . PHE B 1 226 ? 16.806 27.959 16.494 1.00 21.80 227 PHE B C 1
ATOM 9004 O O . PHE B 1 226 ? 16.539 27.457 17.591 1.00 23.37 227 PHE B O 1
ATOM 9021 N N . LEU B 1 227 ? 16.183 29.060 16.057 1.00 23.62 228 LEU B N 1
ATOM 9022 C CA . LEU B 1 227 ? 15.068 29.599 16.829 1.00 20.99 228 LEU B CA 1
ATOM 9023 C C . LEU B 1 227 ? 13.918 28.599 16.900 1.00 18.47 228 LEU B C 1
ATOM 9024 O O . LEU B 1 227 ? 13.314 28.408 17.955 1.00 22.38 228 LEU B O 1
ATOM 9040 N N . HIS B 1 228 ? 13.584 27.987 15.768 1.00 19.59 229 HIS B N 1
ATOM 9041 C CA . HIS B 1 228 ? 12.623 26.892 15.716 1.00 18.60 229 HIS B CA 1
ATOM 9042 C C . HIS B 1 228 ? 13.008 25.782 16.693 1.00 16.48 229 HIS B C 1
ATOM 9043 O O . HIS B 1 228 ? 12.175 25.305 17.468 1.00 19.24 229 HIS B O 1
ATOM 9057 N N . ASP B 1 229 ? 14.285 25.405 16.719 1.00 20.84 230 ASP B N 1
ATOM 9058 C CA . ASP B 1 229 ? 14.710 24.331 17.615 1.00 19.36 230 ASP B CA 1
ATOM 9059 C C . ASP B 1 229 ? 14.589 24.735 19.087 1.00 20.59 230 ASP B C 1
ATOM 9060 O O . ASP B 1 229 ? 14.247 23.905 19.945 1.00 20.89 230 ASP B O 1
ATOM 9069 N N . GLU B 1 230 ? 14.883 26.001 19.424 1.00 19.06 231 GLU B N 1
ATOM 9070 C CA . GLU B 1 230 ? 14.711 26.442 20.804 1.00 21.03 231 GLU B CA 1
ATOM 9071 C C . GLU B 1 230 ? 13.252 26.367 21.242 1.00 14.40 231 GLU B C 1
ATOM 9072 O O . GLU B 1 230 ? 12.950 26.062 22.407 1.00 19.93 231 GLU B O 1
ATOM 9084 N N . VAL B 1 231 ? 12.322 26.693 20.351 1.00 20.32 232 VAL B N 1
ATOM 9085 C CA . VAL B 1 231 ? 10.914 26.592 20.720 1.00 17.79 232 VAL B CA 1
ATOM 9086 C C . VAL B 1 231 ? 10.527 25.131 20.930 1.00 17.88 232 VAL B C 1
ATOM 9087 O O . VAL B 1 231 ? 9.784 24.793 21.854 1.00 21.30 232 VAL B O 1
ATOM 9100 N N . ILE B 1 232 ? 10.996 24.251 20.053 1.00 21.86 233 ILE B N 1
ATOM 9101 C CA . ILE B 1 232 ? 10.710 22.821 20.214 1.00 22.55 233 ILE B CA 1
ATOM 9102 C C . ILE B 1 232 ? 11.226 22.320 21.556 1.00 17.92 233 ILE B C 1
ATOM 9103 O O . ILE B 1 232 ? 10.538 21.588 22.268 1.00 19.20 233 ILE B O 1
ATOM 9119 N N A GLU B 1 233 ? 12.443 22.712 21.927 0.53 21.05 234 GLU B N 1
ATOM 9120 N N B GLU B 1 233 ? 12.455 22.701 21.913 0.47 21.05 234 GLU B N 1
ATOM 9121 C CA A GLU B 1 233 ? 12.973 22.296 23.222 0.53 21.03 234 GLU B CA 1
ATOM 9122 C CA B GLU B 1 233 ? 12.994 22.326 23.218 0.47 21.09 234 GLU B CA 1
ATOM 9123 C C A GLU B 1 233 ? 12.110 22.818 24.360 0.53 21.55 234 GLU B C 1
ATOM 9124 C C B GLU B 1 233 ? 12.089 22.810 24.340 0.47 21.54 234 GLU B C 1
ATOM 9125 O O A GLU B 1 233 ? 11.840 22.097 25.327 0.53 23.98 234 GLU B O 1
ATOM 9126 O O B GLU B 1 233 ? 11.777 22.064 25.274 0.47 23.96 234 GLU B O 1
ATOM 9149 N N . ALA B 1 234 ? 11.646 24.069 24.263 1.00 21.79 235 ALA B N 1
ATOM 9150 C CA . ALA B 1 234 ? 10.775 24.595 25.296 1.00 19.94 235 ALA B CA 1
ATOM 9151 C C . ALA B 1 234 ? 9.462 23.816 25.365 1.00 20.98 235 ALA B C 1
ATOM 9152 O O . ALA B 1 234 ? 8.907 23.609 26.450 1.00 22.55 235 ALA B O 1
ATOM 9159 N N . SER B 1 235 ? 8.922 23.429 24.210 1.00 19.12 236 SER B N 1
ATOM 9160 C CA . SER B 1 235 ? 7.672 22.673 24.196 1.00 24.83 236 SER B CA 1
ATOM 9161 C C . SER B 1 235 ? 7.771 21.363 24.966 1.00 22.74 236 SER B C 1
ATOM 9162 O O . SER B 1 235 ? 6.747 20.866 25.462 1.00 22.80 236 SER B O 1
ATOM 9170 N N . ARG B 1 236 ? 8.971 20.816 25.106 1.00 22.47 237 ARG B N 1
ATOM 9171 C CA . ARG B 1 236 ? 9.153 19.554 25.826 1.00 24.95 237 ARG B CA 1
ATOM 9172 C C . ARG B 1 236 ? 9.102 19.699 27.335 1.00 28.00 237 ARG B C 1
ATOM 9173 O O . ARG B 1 236 ? 8.985 18.688 28.027 1.00 29.31 237 ARG B O 1
ATOM 9194 N N . ILE B 1 237 ? 9.154 20.922 27.877 1.00 23.39 238 ILE B N 1
ATOM 9195 C CA . ILE B 1 237 ? 9.206 21.085 29.326 1.00 24.23 238 ILE B CA 1
ATOM 9196 C C . ILE B 1 237 ? 7.974 20.476 29.979 1.00 25.81 238 ILE B C 1
ATOM 9197 O O . ILE B 1 237 ? 8.081 19.742 30.967 1.00 32.99 238 ILE B O 1
ATOM 9213 N N . PHE B 1 238 ? 6.785 20.796 29.467 1.00 24.11 239 PHE B N 1
ATOM 9214 C CA . PHE B 1 238 ? 5.539 20.321 30.056 1.00 25.38 239 PHE B CA 1
ATOM 9215 C C . PHE B 1 238 ? 4.812 19.320 29.165 1.00 19.52 239 PHE B C 1
ATOM 9216 O O . PHE B 1 238 ? 3.737 18.835 29.558 1.00 27.42 239 PHE B O 1
ATOM 9233 N N . GLY B 1 239 ? 5.372 18.999 28.002 1.00 17.74 240 GLY B N 1
ATOM 9234 C CA . GLY B 1 239 ? 4.775 18.034 27.096 1.00 24.48 240 GLY B CA 1
ATOM 9235 C C . GLY B 1 239 ? 4.491 18.667 25.750 1.00 21.12 240 GLY B C 1
ATOM 9236 O O . GLY B 1 239 ? 3.683 19.608 25.671 1.00 18.80 240 GLY B O 1
ATOM 9240 N N . SER B 1 240 ? 5.104 18.127 24.690 1.00 19.08 241 SER B N 1
ATOM 9241 C CA A SER B 1 240 ? 5.064 18.781 23.385 0.46 20.30 241 SER B CA 1
ATOM 9242 C CA B SER B 1 240 ? 5.065 18.794 23.392 0.54 20.32 241 SER B CA 1
ATOM 9243 C C . SER B 1 240 ? 3.651 18.817 22.816 1.00 19.17 241 SER B C 1
ATOM 9244 O O . SER B 1 240 ? 3.192 19.842 22.330 1.00 17.45 241 SER B O 1
ATOM 9259 N N . LEU B 1 241 ? 2.945 17.691 22.846 1.00 17.16 242 LEU B N 1
ATOM 9260 C CA . LEU B 1 241 ? 1.614 17.678 22.258 1.00 16.82 242 LEU B CA 1
ATOM 9261 C C . LEU B 1 241 ? 0.678 18.649 22.968 1.00 14.90 242 LEU B C 1
ATOM 9262 O O . LEU B 1 241 ? -0.223 19.220 22.334 1.00 16.41 242 LEU B O 1
ATOM 9278 N N . SER B 1 242 ? 0.865 18.849 24.274 1.00 15.40 243 SER B N 1
ATOM 9279 C CA . SER B 1 242 ? 0.031 19.776 25.021 1.00 17.22 243 SER B CA 1
ATOM 9280 C C . SER B 1 242 ? 0.501 21.204 24.787 1.00 17.56 243 SER B C 1
ATOM 9281 O O . SER B 1 242 ? -0.312 22.107 24.594 1.00 18.59 243 SER B O 1
ATOM 9289 N N . SER B 1 243 ? 1.814 21.391 24.763 1.00 14.86 244 SER B N 1
ATOM 9290 C CA . SER B 1 243 ? 2.389 22.726 24.578 1.00 16.26 244 SER B CA 1
ATOM 9291 C C . SER B 1 243 ? 2.097 23.306 23.201 1.00 18.56 244 SER B C 1
ATOM 9292 O O . SER B 1 243 ? 2.055 24.525 23.037 1.00 18.21 244 SER B O 1
ATOM 9300 N N A ASN B 1 244 ? 1.861 22.465 22.203 0.67 15.54 245 ASN B N 1
ATOM 9301 N N B ASN B 1 244 ? 1.901 22.436 22.205 0.33 15.68 245 ASN B N 1
ATOM 9302 C CA A ASN B 1 244 ? 1.588 22.990 20.871 0.67 17.51 245 ASN B CA 1
ATOM 9303 C CA B ASN B 1 244 ? 1.518 22.867 20.864 0.33 17.38 245 ASN B CA 1
ATOM 9304 C C A ASN B 1 244 ? 0.346 23.875 20.853 0.67 20.39 245 ASN B C 1
ATOM 9305 C C B ASN B 1 244 ? 0.386 23.885 20.909 0.33 20.36 245 ASN B C 1
ATOM 9306 O O A ASN B 1 244 ? 0.248 24.772 20.007 0.67 18.78 245 ASN B O 1
ATOM 9307 O O B ASN B 1 244 ? 0.404 24.880 20.178 0.33 19.44 245 ASN B O 1
ATOM 9328 N N . TYR B 1 245 ? -0.606 23.648 21.772 1.00 17.20 246 TYR B N 1
ATOM 9329 C CA . TYR B 1 245 ? -1.796 24.487 21.823 1.00 16.35 246 TYR B CA 1
ATOM 9330 C C . TYR B 1 245 ? -1.443 25.892 22.317 1.00 20.78 246 TYR B C 1
ATOM 9331 O O . TYR B 1 245 ? -1.825 26.891 21.696 1.00 19.51 246 TYR B O 1
ATOM 9349 N N . VAL B 1 246 ? -0.729 25.969 23.436 1.00 18.65 247 VAL B N 1
ATOM 9350 C CA . VAL B 1 246 ? -0.287 27.242 24.008 1.00 19.91 247 VAL B CA 1
ATOM 9351 C C . VAL B 1 246 ? 0.589 28.004 23.015 1.00 21.68 247 VAL B C 1
ATOM 9352 O O . VAL B 1 246 ? 0.450 29.223 22.830 1.00 18.60 247 VAL B O 1
ATOM 9365 N N . LEU B 1 247 ? 1.501 27.302 22.345 1.00 17.56 248 LEU B N 1
ATOM 9366 C CA . LEU B 1 247 ? 2.414 27.966 21.423 1.00 16.56 248 LEU B CA 1
ATOM 9367 C C . LEU B 1 247 ? 1.685 28.507 20.203 1.00 22.48 248 LEU B C 1
ATOM 9368 O O . LEU B 1 247 ? 2.013 29.597 19.717 1.00 19.82 248 LEU B O 1
ATOM 9384 N N . THR B 1 248 ? 0.689 27.778 19.677 1.00 18.15 249 THR B N 1
ATOM 9385 C CA . THR B 1 248 ? -0.048 28.287 18.536 1.00 18.29 249 THR B CA 1
ATOM 9386 C C . THR B 1 248 ? -0.814 29.553 18.920 1.00 19.05 249 THR B C 1
ATOM 9387 O O . THR B 1 248 ? -0.806 30.549 18.184 1.00 22.65 249 THR B O 1
ATOM 9398 N N . LYS B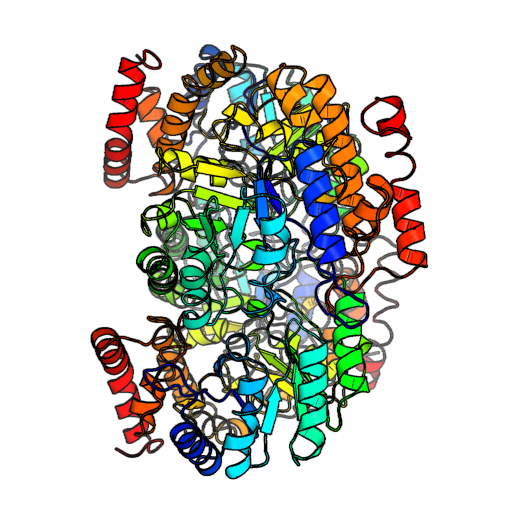 1 249 ? -1.479 29.521 20.065 1.00 21.01 250 LYS B N 1
ATOM 9399 C CA . LYS B 1 249 ? -2.195 30.700 20.563 1.00 22.21 250 LYS B CA 1
ATOM 9400 C C . LYS B 1 249 ? -1.239 31.869 20.742 1.00 24.97 250 LYS B C 1
ATOM 9401 O O . LYS B 1 249 ? -1.537 33.004 20.333 1.00 27.11 250 LYS B O 1
ATOM 9420 N N . TYR B 1 250 ? -0.076 31.615 21.327 1.00 20.54 251 TYR B N 1
ATOM 9421 C CA . TYR B 1 250 ? 0.884 32.695 21.577 1.00 22.34 251 TYR B CA 1
ATOM 9422 C C . TYR B 1 250 ? 1.434 33.269 20.276 1.00 29.65 251 TYR B C 1
ATOM 9423 O O . TYR B 1 250 ? 1.489 34.492 20.105 1.00 29.02 251 TYR B O 1
ATOM 9441 N N . PHE B 1 251 ? 1.862 32.411 19.344 1.00 23.85 252 PHE B N 1
ATOM 9442 C CA . PHE B 1 251 ? 2.524 32.905 18.141 1.00 18.61 252 PHE B CA 1
ATOM 9443 C C . PHE B 1 251 ? 1.559 33.316 17.041 1.00 27.08 252 PHE B C 1
ATOM 9444 O O . PHE B 1 251 ? 1.884 34.217 16.249 1.00 25.25 252 PHE B O 1
ATOM 9461 N N . GLN B 1 252 ? 0.392 32.688 16.950 1.00 20.81 253 GLN B N 1
ATOM 9462 C CA . GLN B 1 252 ? -0.527 32.972 15.848 1.00 20.57 253 GLN B CA 1
ATOM 9463 C C . GLN B 1 252 ? -1.712 33.835 16.266 1.00 22.25 253 GLN B C 1
ATOM 9464 O O . GLN B 1 252 ? -2.405 34.385 15.395 1.00 27.47 253 GLN B O 1
ATOM 9478 N N . GLY B 1 253 ? -1.969 33.944 17.549 1.00 22.60 254 GLY B N 1
ATOM 9479 C CA . GLY B 1 253 ? -2.904 34.916 18.066 1.00 26.32 254 GLY B CA 1
ATOM 9480 C C . GLY B 1 253 ? -4.344 34.482 18.096 1.00 31.47 254 GLY B C 1
ATOM 9481 O O . GLY B 1 253 ? -5.216 35.322 18.329 1.00 34.84 254 GLY B O 1
ATOM 9485 N N . TYR B 1 254 ? -4.638 33.204 17.855 1.00 21.73 255 TYR B N 1
ATOM 9486 C CA . TYR B 1 254 ? -5.986 32.693 18.001 1.00 16.80 255 TYR B CA 1
ATOM 9487 C C . TYR B 1 254 ? -5.939 31.501 18.951 1.00 24.54 255 TYR B C 1
ATOM 9488 O O . TYR B 1 254 ? -4.912 30.833 19.075 1.00 21.74 255 TYR B O 1
ATOM 9506 N N . ASP B 1 255 ? -7.049 31.282 19.647 1.00 27.02 256 ASP B N 1
ATOM 9507 C CA . ASP B 1 255 ? -7.182 30.193 20.603 1.00 22.96 256 ASP B CA 1
ATOM 9508 C C . ASP B 1 255 ? -7.435 28.880 19.872 1.00 23.59 256 ASP B C 1
ATOM 9509 O O . ASP B 1 255 ? -8.182 28.823 18.888 1.00 26.00 256 ASP B O 1
ATOM 9518 N N . LEU B 1 256 ? -6.787 27.813 20.348 1.00 21.93 257 LEU B N 1
ATOM 9519 C CA . LEU B 1 256 ? -6.951 26.485 19.761 1.00 18.07 257 LEU B CA 1
ATOM 9520 C C . LEU B 1 256 ? -7.526 25.508 20.780 1.00 21.34 257 LEU B C 1
ATOM 9521 O O . LEU B 1 256 ? -7.488 24.283 20.582 1.00 20.19 257 LEU B O 1
ATOM 9537 N N . GLY B 1 257 ? -8.070 26.020 21.875 1.00 18.74 258 GLY B N 1
ATOM 9538 C CA . GLY B 1 257 ? -8.754 25.144 22.803 1.00 21.53 258 GLY B CA 1
ATOM 9539 C C . GLY B 1 257 ? -7.806 24.277 23.605 1.00 18.96 258 GLY B C 1
ATOM 9540 O O . GLY B 1 257 ? -6.727 24.705 24.046 1.00 20.53 258 GLY B O 1
ATOM 9544 N N . TYR B 1 258 ? -8.204 23.025 23.773 1.00 20.02 259 TYR B N 1
ATOM 9545 C CA . TYR B 1 258 ? -7.542 22.100 24.675 1.00 18.23 259 TYR B CA 1
ATOM 9546 C C . TYR B 1 258 ? -7.173 20.825 23.934 1.00 19.16 259 TYR B C 1
ATOM 9547 O O . TYR B 1 258 ? -7.832 20.455 22.955 1.00 17.52 259 TYR B O 1
ATOM 9565 N N . PRO B 1 259 ? -6.133 20.134 24.395 1.00 17.80 260 PRO B N 1
ATOM 9566 C CA . PRO B 1 259 ? -5.921 18.737 23.968 1.00 14.76 260 PRO B CA 1
ATOM 9567 C C . PRO B 1 259 ? -6.936 17.822 24.623 1.00 17.23 260 PRO B C 1
ATOM 9568 O O . PRO B 1 259 ? -7.762 18.264 25.435 1.00 18.79 260 PRO B O 1
ATOM 9579 N N . ARG B 1 260 ? -6.877 16.539 24.289 1.00 12.38 261 ARG B N 1
ATOM 9580 C CA . ARG B 1 260 ? -7.759 15.540 24.861 1.00 13.00 261 ARG B CA 1
ATOM 9581 C C . ARG B 1 260 ? -7.013 14.734 25.915 1.00 14.96 261 ARG B C 1
ATOM 9582 O O . ARG B 1 260 ? -6.066 14.004 25.559 1.00 13.56 261 ARG B O 1
ATOM 9603 N N . PRO B 1 261 ? -7.418 14.786 27.195 1.00 15.97 262 PRO B N 1
ATOM 9604 C CA . PRO B 1 261 ? -6.779 13.941 28.228 1.00 15.20 262 PRO B CA 1
ATOM 9605 C C . PRO B 1 261 ? -6.844 12.465 27.849 1.00 12.25 262 PRO B C 1
ATOM 9606 O O . PRO B 1 261 ? -7.872 11.992 27.349 1.00 15.14 262 PRO B O 1
ATOM 9617 N N . PRO B 1 262 ? -5.770 11.694 28.082 1.00 13.82 263 PRO B N 1
ATOM 9618 C CA . PRO B 1 262 ? -4.600 11.981 28.912 1.00 15.80 263 PRO B CA 1
ATOM 9619 C C . PRO B 1 262 ? -3.485 12.861 28.322 1.00 14.06 263 PRO B C 1
ATOM 9620 O O . PRO B 1 262 ? -2.438 12.997 28.945 1.00 16.92 263 PRO B O 1
ATOM 9631 N N . ILE B 1 263 ? -3.720 13.486 27.179 1.00 13.17 264 ILE B N 1
ATOM 9632 C CA . ILE B 1 263 ? -2.905 14.610 26.742 1.00 13.94 264 ILE B CA 1
ATOM 9633 C C . ILE B 1 263 ? -3.484 15.833 27.455 1.00 14.98 264 ILE B C 1
ATOM 9634 O O . ILE B 1 263 ? -4.382 16.487 26.940 1.00 16.86 264 ILE B O 1
ATOM 9650 N N . PHE B 1 264 ? -3.008 16.107 28.658 1.00 13.85 265 PHE B N 1
ATOM 9651 C CA . PHE B 1 264 ? -3.654 17.119 29.478 1.00 16.39 265 PHE B CA 1
ATOM 9652 C C . PHE B 1 264 ? -3.230 18.512 29.061 1.00 16.34 265 PHE B C 1
ATOM 9653 O O . PHE B 1 264 ? -2.075 18.729 28.691 1.00 17.32 265 PHE B O 1
ATOM 9670 N N . PRO B 1 265 ? -4.129 19.487 29.212 1.00 16.43 266 PRO B N 1
ATOM 9671 C CA . PRO B 1 265 ? -3.740 20.876 28.945 1.00 20.66 266 PRO B CA 1
ATOM 9672 C C . PRO B 1 265 ? -2.756 21.391 29.976 1.00 22.84 266 PRO B C 1
ATOM 9673 O O . PRO B 1 265 ? -2.775 20.984 31.140 1.00 21.23 266 PRO B O 1
ATOM 9684 N N . LEU B 1 266 ? -1.866 22.285 29.535 1.00 20.98 267 LEU B N 1
ATOM 9685 C CA . LEU B 1 266 ? -1.054 23.048 30.472 1.00 18.81 267 LEU B CA 1
ATOM 9686 C C . LEU B 1 266 ? -1.965 23.863 31.388 1.00 21.21 267 LEU B C 1
ATOM 9687 O O . LEU B 1 266 ? -2.996 24.381 30.949 1.00 25.73 267 LEU B O 1
ATOM 9703 N N . ASP B 1 267 ? -1.598 23.948 32.668 1.00 24.88 268 ASP B N 1
ATOM 9704 C CA . ASP B 1 267 ? -2.372 24.808 33.556 1.00 28.76 268 ASP B CA 1
ATOM 9705 C C . ASP B 1 267 ? -1.897 26.253 33.381 1.00 31.08 268 ASP B C 1
ATOM 9706 O O . ASP B 1 267 ? -0.930 26.529 32.654 1.00 30.22 268 ASP B O 1
ATOM 9715 N N . ASP B 1 268 ? -2.613 27.179 34.035 1.00 37.42 269 ASP B N 1
ATOM 9716 C CA . ASP B 1 268 ? -2.320 28.605 33.880 1.00 41.18 269 ASP B CA 1
ATOM 9717 C C . ASP B 1 268 ? -0.868 28.916 34.201 1.00 28.51 269 ASP B C 1
ATOM 9718 O O . ASP B 1 268 ? -0.231 29.714 33.507 1.00 34.54 269 ASP B O 1
ATOM 9727 N N . GLU B 1 269 ? -0.331 28.301 35.257 1.00 29.96 270 GLU B N 1
ATOM 9728 C CA . GLU B 1 269 ? 1.059 28.536 35.625 1.00 27.69 270 GLU B CA 1
ATOM 9729 C C . GLU B 1 269 ? 2.009 27.958 34.586 1.00 39.26 270 GLU B C 1
ATOM 9730 O O . GLU B 1 269 ? 2.978 28.610 34.182 1.00 32.33 270 GLU B O 1
ATOM 9742 N N . GLU B 1 270 ? 1.757 26.719 34.141 1.00 29.40 271 GLU B N 1
ATOM 9743 C CA . GLU B 1 270 ? 2.614 26.125 33.120 1.00 29.76 271 GLU B CA 1
ATOM 9744 C C . GLU B 1 270 ? 2.618 26.969 31.854 1.00 22.30 271 GLU B C 1
ATOM 9745 O O . GLU B 1 270 ? 3.666 27.148 31.228 1.00 25.33 271 GLU B O 1
ATOM 9757 N N . GLU B 1 271 ? 1.454 27.484 31.471 1.00 23.53 272 GLU B N 1
ATOM 9758 C CA . GLU B 1 271 ? 1.365 28.346 30.301 1.00 23.51 272 GLU B CA 1
ATOM 9759 C C . GLU B 1 271 ? 2.236 29.583 30.465 1.00 28.01 272 GLU B C 1
ATOM 9760 O O . GLU B 1 271 ? 2.925 29.992 29.525 1.00 28.57 272 GLU B O 1
ATOM 9772 N N . ARG B 1 272 ? 2.243 30.183 31.661 1.00 33.82 273 ARG B N 1
ATOM 9773 C CA . ARG B 1 272 ? 3.041 31.393 31.860 1.00 25.13 273 ARG B CA 1
ATOM 9774 C C . ARG B 1 272 ? 4.530 31.103 31.766 1.00 30.83 273 ARG B C 1
ATOM 9775 O O . ARG B 1 272 ? 5.283 31.885 31.171 1.00 32.00 273 ARG B O 1
ATOM 9796 N N . GLN B 1 273 ? 4.979 29.971 32.322 1.00 29.28 274 GLN B N 1
ATOM 9797 C CA . GLN B 1 273 ? 6.395 29.637 32.257 1.00 27.00 274 GLN B CA 1
ATOM 9798 C C . GLN B 1 273 ? 6.828 29.325 30.831 1.00 28.00 274 GLN B C 1
ATOM 9799 O O . GLN B 1 273 ? 7.934 29.691 30.414 1.00 30.82 274 GLN B O 1
ATOM 9813 N N . LEU B 1 274 ? 5.975 28.633 30.064 1.00 30.24 275 LEU B N 1
ATOM 9814 C CA . LEU B 1 274 ? 6.318 28.336 28.682 1.00 22.40 275 LEU B CA 1
ATOM 9815 C C . LEU B 1 274 ? 6.452 29.623 27.872 1.00 21.45 275 LEU B C 1
ATOM 9816 O O . LEU B 1 274 ? 7.399 29.787 27.095 1.00 26.97 275 LEU B O 1
ATOM 9832 N N . ILE B 1 275 ? 5.492 30.533 28.031 1.00 28.22 276 ILE B N 1
ATOM 9833 C CA . ILE B 1 275 ? 5.548 31.812 27.323 1.00 26.53 276 ILE B CA 1
ATOM 9834 C C . ILE B 1 275 ? 6.809 32.580 27.707 1.00 30.03 276 ILE B C 1
ATOM 9835 O O . ILE B 1 275 ? 7.499 33.142 26.852 1.00 29.14 276 ILE B O 1
ATOM 9851 N N . LYS B 1 276 ? 7.147 32.594 28.996 1.00 30.40 277 LYS B N 1
ATOM 9852 C CA . LYS B 1 276 ? 8.379 33.254 29.414 1.00 34.53 277 LYS B CA 1
ATOM 9853 C C . LYS B 1 276 ? 9.595 32.666 28.714 1.00 35.98 277 LYS B C 1
ATOM 9854 O O . LYS B 1 276 ? 10.562 33.385 28.436 1.00 35.56 277 LYS B O 1
ATOM 9873 N N . LYS B 1 277 ? 9.564 31.366 28.404 1.00 31.06 278 LYS B N 1
ATOM 9874 C CA . LYS B 1 277 ? 10.712 30.714 27.784 1.00 30.25 278 LYS B CA 1
ATOM 9875 C C . LYS B 1 277 ? 10.876 31.088 26.317 1.00 26.17 278 LYS B C 1
ATOM 9876 O O . LYS B 1 277 ? 11.980 30.989 25.775 1.00 29.75 278 LYS B O 1
ATOM 9895 N N . VAL B 1 278 ? 9.796 31.474 25.645 1.00 26.61 279 VAL B N 1
ATOM 9896 C CA . VAL B 1 278 ? 9.839 31.765 24.219 1.00 24.33 279 VAL B CA 1
ATOM 9897 C C . VAL B 1 278 ? 9.573 33.229 23.891 1.00 23.30 279 VAL B C 1
ATOM 9898 O O . VAL B 1 278 ? 9.592 33.592 22.711 1.00 26.17 279 VAL B O 1
ATOM 9911 N N . GLU B 1 279 ? 9.343 34.081 24.899 1.00 26.17 280 GLU B N 1
ATOM 9912 C CA . GLU B 1 279 ? 9.009 35.475 24.611 1.00 29.29 280 GLU B CA 1
ATOM 9913 C C . GLU B 1 279 ? 10.161 36.186 23.915 1.00 27.78 280 GLU B C 1
ATOM 9914 O O . GLU B 1 279 ? 9.938 37.047 23.050 1.00 26.55 280 GLU B O 1
ATOM 9926 N N . GLY B 1 280 ? 11.402 35.854 24.276 1.00 30.79 281 GLY B N 1
ATOM 9927 C CA . GLY B 1 280 ? 12.539 36.432 23.572 1.00 31.88 281 GLY B CA 1
ATOM 9928 C C . GLY B 1 280 ? 12.651 35.948 22.144 1.00 37.39 281 GLY B C 1
ATOM 9929 O O . GLY B 1 280 ? 13.106 36.682 21.267 1.00 32.91 281 GLY B O 1
ATOM 9933 N N . ILE B 1 281 ? 12.228 34.708 21.880 1.00 30.90 282 ILE B N 1
ATOM 9934 C CA . ILE B 1 281 ? 12.240 34.209 20.511 1.00 23.04 282 ILE B CA 1
ATOM 9935 C C . ILE B 1 281 ? 11.209 34.946 19.671 1.00 21.86 282 ILE B C 1
ATOM 9936 O O . ILE B 1 281 ? 11.458 35.262 18.501 1.00 26.75 282 ILE B O 1
ATOM 9952 N N . ARG B 1 282 ? 10.020 35.206 20.237 1.00 23.66 283 ARG B N 1
ATOM 9953 C CA . ARG B 1 282 ? 9.011 35.949 19.498 1.00 28.04 283 ARG B CA 1
ATOM 9954 C C . ARG B 1 282 ? 9.516 37.340 19.131 1.00 30.21 283 ARG B C 1
ATOM 9955 O O . ARG B 1 282 ? 9.388 37.771 17.977 1.00 27.71 283 ARG B O 1
ATOM 9976 N N . ALA B 1 283 ? 10.068 38.058 20.110 1.00 31.31 284 ALA B N 1
ATOM 9977 C CA . ALA B 1 283 ? 10.606 39.394 19.837 1.00 28.71 284 ALA B CA 1
ATOM 9978 C C . ALA B 1 283 ? 11.626 39.344 18.717 1.00 31.22 284 ALA B C 1
ATOM 9979 O O . ALA B 1 283 ? 11.608 40.185 17.811 1.00 34.35 284 ALA B O 1
ATOM 9986 N N . LYS B 1 284 ? 12.506 38.341 18.741 1.00 32.16 285 LYS B N 1
ATOM 9987 C CA . LYS B 1 284 ? 13.512 38.210 17.697 1.00 26.24 285 LYS B CA 1
ATOM 9988 C C . LYS B 1 284 ? 12.865 37.977 16.335 1.00 41.34 285 LYS B C 1
ATOM 9989 O O . LYS B 1 284 ? 13.250 38.591 15.336 1.00 35.14 285 LYS B O 1
ATOM 10008 N N . LEU B 1 285 ? 11.875 37.080 16.269 1.00 29.11 286 LEU B N 1
ATOM 10009 C CA . LEU B 1 285 ? 11.209 36.820 15.001 1.00 35.43 286 LEU B CA 1
ATOM 10010 C C . LEU B 1 285 ? 10.491 38.058 14.484 1.00 27.22 286 LEU B C 1
ATOM 10011 O O . LEU B 1 285 ? 10.385 38.243 13.266 1.00 27.12 286 LEU B O 1
ATOM 10027 N N . VAL B 1 286 ? 9.984 38.894 15.388 1.00 32.84 287 VAL B N 1
ATOM 10028 C CA . VAL B 1 286 ? 9.360 40.147 14.975 1.00 42.01 287 VAL B CA 1
ATOM 10029 C C . VAL B 1 286 ? 10.408 41.089 14.397 1.00 34.13 287 VAL B C 1
ATOM 10030 O O . VAL B 1 286 ? 10.233 41.650 13.308 1.00 44.44 287 VAL B O 1
ATOM 10043 N N . GLU B 1 287 ? 11.518 41.262 15.110 1.00 34.22 288 GLU B N 1
ATOM 10044 C CA . GLU B 1 287 ? 12.628 42.068 14.609 1.00 37.34 288 GLU B CA 1
ATOM 10045 C C . GLU B 1 287 ? 13.053 41.622 13.218 1.00 43.87 288 GLU B C 1
ATOM 10046 O O . GLU B 1 287 ? 13.237 42.445 12.314 1.00 45.54 288 GLU B O 1
ATOM 10058 N N . LEU B 1 288 ? 13.203 40.314 13.021 1.00 36.41 289 LEU B N 1
ATOM 10059 C CA . LEU B 1 288 ? 13.592 39.783 11.725 1.00 28.86 289 LEU B CA 1
ATOM 10060 C C . LEU B 1 288 ? 12.489 39.884 10.690 1.00 24.32 289 LEU B C 1
ATOM 10061 O O . LEU B 1 288 ? 12.691 39.426 9.553 1.00 34.37 289 LEU B O 1
ATOM 10077 N N . LYS B 1 289 ? 11.329 40.430 11.052 1.00 27.98 290 LYS B N 1
ATOM 10078 C CA . LYS B 1 289 ? 10.180 40.582 10.165 1.00 34.71 290 LYS B CA 1
ATOM 10079 C C . LYS B 1 289 ? 9.580 39.246 9.748 1.00 46.39 290 LYS B C 1
ATOM 10080 O O . LYS B 1 289 ? 8.856 39.173 8.747 1.00 38.36 290 LYS B O 1
ATOM 10099 N N . ILE B 1 290 ? 9.864 38.182 10.499 1.00 39.41 291 ILE B N 1
ATOM 10100 C CA . ILE B 1 290 ? 9.194 36.909 10.270 1.00 29.89 291 ILE B CA 1
ATOM 10101 C C . ILE B 1 290 ? 7.764 36.957 10.793 1.00 25.96 291 ILE B C 1
ATOM 10102 O O . ILE B 1 290 ? 6.842 36.461 10.138 1.00 35.42 291 ILE B O 1
ATOM 10118 N N . LEU B 1 291 ? 7.579 37.528 11.978 1.00 30.43 292 LEU B N 1
ATOM 10119 C CA . LEU B 1 291 ? 6.281 37.744 12.592 1.00 48.76 292 LEU B CA 1
ATOM 10120 C C . LEU B 1 291 ? 5.958 39.235 12.629 1.00 53.02 292 LEU B C 1
ATOM 10121 O O . LEU B 1 291 ? 6.852 40.083 12.605 1.00 49.33 292 LEU B O 1
ATOM 10137 N N . LYS B 1 292 ? 4.666 39.544 12.712 1.00 59.09 293 LYS B N 1
ATOM 10138 C CA . LYS B 1 292 ? 4.225 40.915 12.962 1.00 49.24 293 LYS B CA 1
ATOM 10139 C C . LYS B 1 292 ? 3.376 40.962 14.230 1.00 54.08 293 LYS B C 1
ATOM 10140 O O . LYS B 1 292 ? 3.908 40.975 15.342 1.00 54.51 293 LYS B O 1
ATOM 10159 N N . PRO C 1 1 ? 33.635 22.342 4.985 1.00 66.35 2 PRO C N 1
ATOM 10160 C CA . PRO C 1 1 ? 33.288 20.999 4.501 1.00 36.39 2 PRO C CA 1
ATOM 10161 C C . PRO C 1 1 ? 34.522 20.116 4.284 1.00 39.84 2 PRO C C 1
ATOM 10162 O O . PRO C 1 1 ? 35.223 20.228 3.281 1.00 27.93 2 PRO C O 1
ATOM 10173 N N . GLU C 1 2 ? 34.793 19.243 5.252 1.00 23.77 3 GLU C N 1
ATOM 10174 C CA . GLU C 1 2 ? 35.904 18.316 5.190 1.00 22.61 3 GLU C CA 1
ATOM 10175 C C . GLU C 1 2 ? 35.394 16.887 5.246 1.00 20.36 3 GLU C C 1
ATOM 10176 O O . GLU C 1 2 ? 34.310 16.617 5.769 1.00 24.67 3 GLU C O 1
ATOM 10188 N N A ILE C 1 3 ? 36.178 15.980 4.674 0.35 18.47 4 ILE C N 1
ATOM 10189 N N B ILE C 1 3 ? 36.153 15.978 4.647 0.65 18.47 4 ILE C N 1
ATOM 10190 C CA A ILE C 1 3 ? 35.932 14.545 4.749 0.35 19.06 4 ILE C CA 1
ATOM 10191 C CA B ILE C 1 3 ? 35.915 14.546 4.768 0.65 19.02 4 ILE C CA 1
ATOM 10192 C C A ILE C 1 3 ? 37.003 13.947 5.652 0.35 22.37 4 ILE C C 1
ATOM 10193 C C B ILE C 1 3 ? 36.996 13.972 5.672 0.65 22.46 4 ILE C C 1
ATOM 10194 O O A ILE C 1 3 ? 38.200 14.112 5.396 0.35 18.69 4 ILE C O 1
ATOM 10195 O O B ILE C 1 3 ? 38.188 14.182 5.437 0.65 18.71 4 ILE C O 1
ATOM 10226 N N . ILE C 1 4 ? 36.576 13.238 6.692 1.00 18.80 5 ILE C N 1
ATOM 10227 C CA . ILE C 1 4 ? 37.479 12.587 7.628 1.00 17.33 5 ILE C CA 1
ATOM 10228 C C . ILE C 1 4 ? 37.308 11.095 7.441 1.00 16.22 5 ILE C C 1
ATOM 10229 O O . ILE C 1 4 ? 36.179 10.592 7.469 1.00 18.50 5 ILE C O 1
ATOM 10245 N N . THR C 1 5 ? 38.400 10.387 7.231 1.00 16.06 6 THR C N 1
ATOM 10246 C CA . THR C 1 5 ? 38.342 8.942 7.112 1.00 16.02 6 THR C CA 1
ATOM 10247 C C . THR C 1 5 ? 38.700 8.316 8.453 1.00 16.08 6 THR C C 1
ATOM 10248 O O . THR C 1 5 ? 39.799 8.578 8.972 1.00 15.46 6 THR C O 1
ATOM 10259 N N . PRO C 1 6 ? 37.835 7.494 9.011 1.00 14.75 7 PRO C N 1
ATOM 10260 C CA . PRO C 1 6 ? 38.209 6.645 10.153 1.00 15.52 7 PRO C CA 1
ATOM 10261 C C . PRO C 1 6 ? 38.972 5.462 9.628 1.00 13.38 7 PRO C C 1
ATOM 10262 O O . PRO C 1 6 ? 38.426 4.494 9.115 1.00 14.73 7 PRO C O 1
ATOM 10273 N N . ILE C 1 7 ? 40.312 5.570 9.679 1.00 12.69 8 ILE C N 1
ATOM 10274 C CA . ILE C 1 7 ? 41.149 4.707 8.875 1.00 16.01 8 ILE C CA 1
ATOM 10275 C C . ILE C 1 7 ? 41.205 3.306 9.483 1.00 14.75 8 ILE C C 1
ATOM 10276 O O . ILE C 1 7 ? 41.263 3.129 10.705 1.00 14.21 8 ILE C O 1
ATOM 10292 N N . ILE C 1 8 ? 41.212 2.309 8.601 1.00 14.96 9 ILE C N 1
ATOM 10293 C CA . ILE C 1 8 ? 41.332 0.912 8.972 1.00 12.19 9 ILE C CA 1
ATOM 10294 C C . ILE C 1 8 ? 42.717 0.657 9.550 1.00 14.95 9 ILE C C 1
ATOM 10295 O O . ILE C 1 8 ? 43.718 1.236 9.104 1.00 15.93 9 ILE C O 1
ATOM 10311 N N . THR C 1 9 ? 42.787 -0.237 10.543 1.00 14.45 10 THR C N 1
ATOM 10312 C CA . THR C 1 9 ? 44.056 -0.785 11.010 1.00 15.97 10 THR C CA 1
ATOM 10313 C C . THR C 1 9 ? 44.311 -2.113 10.328 1.00 14.45 10 THR C C 1
ATOM 10314 O O . THR C 1 9 ? 43.604 -3.086 10.607 1.00 12.89 10 THR C O 1
ATOM 10325 N N . PRO C 1 10 ? 45.344 -2.235 9.493 1.00 13.31 11 PRO C N 1
ATOM 10326 C CA . PRO C 1 10 ? 45.652 -3.540 8.893 1.00 15.11 11 PRO C CA 1
ATOM 10327 C C . PRO C 1 10 ? 46.485 -4.368 9.862 1.00 12.94 11 PRO C C 1
ATOM 10328 O O . PRO C 1 10 ? 47.408 -3.835 10.484 1.00 17.33 11 PRO C O 1
ATOM 10339 N N . PHE C 1 11 ? 46.122 -5.631 10.014 1.00 14.05 12 PHE C N 1
ATOM 10340 C CA . PHE C 1 11 ? 46.874 -6.572 10.837 1.00 14.50 12 PHE C CA 1
ATOM 10341 C C . PHE C 1 11 ? 47.512 -7.655 9.989 1.00 16.44 12 PHE C C 1
ATOM 10342 O O . PHE C 1 11 ? 47.024 -8.013 8.921 1.00 15.02 12 PHE C O 1
ATOM 10359 N N . THR C 1 12 ? 48.599 -8.210 10.501 1.00 15.27 13 THR C N 1
ATOM 10360 C CA . THR C 1 12 ? 49.263 -9.348 9.899 1.00 14.86 13 THR C CA 1
ATOM 10361 C C . THR C 1 12 ? 48.568 -10.652 10.293 1.00 16.38 13 THR C C 1
ATOM 10362 O O . THR C 1 12 ? 47.689 -10.693 11.150 1.00 19.15 13 THR C O 1
ATOM 10373 N N . LYS C 1 13 ? 49.001 -11.749 9.668 1.00 18.05 14 LYS C N 1
ATOM 10374 C CA . LYS C 1 13 ? 48.474 -13.040 10.071 1.00 20.16 14 LYS C CA 1
ATOM 10375 C C . LYS C 1 13 ? 48.811 -13.337 11.523 1.00 18.06 14 LYS C C 1
ATOM 10376 O O . LYS C 1 13 ? 48.041 -14.027 12.204 1.00 25.29 14 LYS C O 1
ATOM 10395 N N . ASP C 1 14 ? 49.934 -12.805 12.015 1.00 20.72 15 ASP C N 1
ATOM 10396 C CA . ASP C 1 14 ? 50.360 -12.945 13.402 1.00 18.84 15 ASP C CA 1
ATOM 10397 C C . ASP C 1 14 ? 49.611 -12.002 14.347 1.00 17.92 15 ASP C C 1
ATOM 10398 O O . ASP C 1 14 ? 49.975 -11.927 15.515 1.00 18.65 15 ASP C O 1
ATOM 10407 N N . ASN C 1 15 ? 48.626 -11.252 13.841 1.00 14.50 16 ASN C N 1
ATOM 10408 C CA . ASN C 1 15 ? 47.774 -10.383 14.672 1.00 15.94 16 ASN C CA 1
ATOM 10409 C C . ASN C 1 15 ? 48.577 -9.223 15.269 1.00 16.76 16 ASN C C 1
ATOM 10410 O O . ASN C 1 15 ? 48.368 -8.821 16.417 1.00 17.25 16 ASN C O 1
ATOM 10421 N N A ARG C 1 16 ? 49.525 -8.703 14.494 0.48 16.92 17 ARG C N 1
ATOM 10422 N N B ARG C 1 16 ? 49.503 -8.683 14.491 0.52 16.93 17 ARG C N 1
ATOM 10423 C CA A ARG C 1 16 ? 50.217 -7.451 14.769 0.48 14.38 17 ARG C CA 1
ATOM 10424 C CA B ARG C 1 16 ? 50.165 -7.429 14.818 0.52 14.19 17 ARG C CA 1
ATOM 10425 C C A ARG C 1 16 ? 49.791 -6.409 13.740 0.48 11.97 17 ARG C C 1
ATOM 10426 C C B ARG C 1 16 ? 49.849 -6.408 13.732 0.52 11.90 17 ARG C C 1
ATOM 10427 O O A ARG C 1 16 ? 49.306 -6.743 12.653 0.48 13.75 17 ARG C O 1
ATOM 10428 O O B ARG C 1 16 ? 49.479 -6.754 12.605 0.52 14.31 17 ARG C O 1
ATOM 10468 N N . ILE C 1 17 ? 49.957 -5.127 14.087 1.00 14.46 18 ILE C N 1
ATOM 10469 C CA . ILE C 1 17 ? 49.696 -4.075 13.115 1.00 15.49 18 ILE C CA 1
ATOM 10470 C C . ILE C 1 17 ? 50.704 -4.206 11.981 1.00 15.60 18 ILE C C 1
ATOM 10471 O O . ILE C 1 17 ? 51.898 -4.422 12.214 1.00 16.58 18 ILE C O 1
ATOM 10487 N N . ASP C 1 18 ? 50.212 -4.144 10.752 1.00 13.88 19 ASP C N 1
ATOM 10488 C CA . ASP C 1 18 ? 51.020 -4.137 9.541 1.00 14.07 19 ASP C CA 1
ATOM 10489 C C . ASP C 1 18 ? 51.317 -2.681 9.200 1.00 14.94 19 ASP C C 1
ATOM 10490 O O . ASP C 1 18 ? 50.541 -1.998 8.526 1.00 16.97 19 ASP C O 1
ATOM 10499 N N . LYS C 1 19 ? 52.472 -2.210 9.669 1.00 17.62 20 LYS C N 1
ATOM 10500 C CA . LYS C 1 19 ? 52.849 -0.814 9.528 1.00 18.77 20 LYS C CA 1
ATOM 10501 C C . LYS C 1 19 ? 52.952 -0.406 8.065 1.00 23.38 20 LYS C C 1
ATOM 10502 O O . LYS C 1 19 ? 52.530 0.689 7.689 1.00 19.26 20 LYS C O 1
ATOM 10521 N N . GLU C 1 20 ? 53.521 -1.267 7.226 1.00 18.39 21 GLU C N 1
ATOM 10522 C CA . GLU C 1 20 ? 53.716 -0.891 5.829 1.00 20.30 21 GLU C CA 1
ATOM 10523 C C . GLU C 1 20 ? 52.391 -0.755 5.098 1.00 18.64 21 GLU C C 1
ATOM 10524 O O . GLU C 1 20 ? 52.180 0.213 4.340 1.00 19.82 21 GLU C O 1
ATOM 10536 N N . LYS C 1 21 ? 51.467 -1.706 5.306 1.00 17.51 22 LYS C N 1
ATOM 10537 C CA . LYS C 1 21 ? 50.150 -1.565 4.681 1.00 19.28 22 LYS C CA 1
ATOM 10538 C C . LYS C 1 21 ? 49.409 -0.330 5.194 1.00 22.27 22 LYS C C 1
ATOM 10539 O O . LYS C 1 21 ? 48.708 0.336 4.430 1.00 19.30 22 LYS C O 1
ATOM 10558 N N . LEU C 1 22 ? 49.591 0.028 6.469 1.00 17.65 23 LEU C N 1
ATOM 10559 C CA . LEU C 1 22 ? 48.945 1.227 7.000 1.00 14.08 23 LEU C CA 1
ATOM 10560 C C . LEU C 1 22 ? 49.497 2.478 6.322 1.00 19.95 23 LEU C C 1
ATOM 10561 O O . LEU C 1 22 ? 48.744 3.381 5.945 1.00 20.62 23 LEU C O 1
ATOM 10577 N N . LYS C 1 23 ? 50.809 2.523 6.135 1.00 19.92 24 LYS C N 1
ATOM 10578 C CA . LYS C 1 23 ? 51.443 3.657 5.463 1.00 18.13 24 LYS C CA 1
ATOM 10579 C C . LYS C 1 23 ? 50.934 3.799 4.027 1.00 17.74 24 LYS C C 1
ATOM 10580 O O . LYS C 1 23 ? 50.590 4.896 3.583 1.00 19.74 24 LYS C O 1
ATOM 10599 N N . ILE C 1 24 ? 50.835 2.687 3.306 1.00 20.59 25 ILE C N 1
ATOM 10600 C CA . ILE C 1 24 ? 50.399 2.730 1.910 1.00 19.17 25 ILE C CA 1
ATOM 10601 C C . ILE C 1 24 ? 48.959 3.189 1.822 1.00 23.42 25 ILE C C 1
ATOM 10602 O O . ILE C 1 24 ? 48.588 3.988 0.944 1.00 22.93 25 ILE C O 1
ATOM 10618 N N . HIS C 1 25 ? 48.125 2.706 2.743 1.00 21.27 26 HIS C N 1
ATOM 10619 C CA . HIS C 1 25 ? 46.722 3.098 2.776 1.00 17.64 26 HIS C CA 1
ATOM 10620 C C . HIS C 1 25 ? 46.579 4.578 3.083 1.00 19.01 26 HIS C C 1
ATOM 10621 O O . HIS C 1 25 ? 45.810 5.301 2.423 1.00 19.40 26 HIS C O 1
ATOM 10635 N N . ALA C 1 26 ? 47.301 5.063 4.102 1.00 16.71 27 ALA C N 1
ATOM 10636 C CA . ALA C 1 26 ? 47.216 6.471 4.455 1.00 16.55 27 ALA C CA 1
ATOM 10637 C C . ALA C 1 26 ? 47.687 7.340 3.295 1.00 23.45 27 ALA C C 1
ATOM 10638 O O . ALA C 1 26 ? 47.081 8.371 3.000 1.00 21.01 27 ALA C O 1
ATOM 10645 N N . GLU C 1 27 ? 48.767 6.928 2.623 1.00 23.77 28 GLU C N 1
ATOM 10646 C CA . GLU C 1 27 ? 49.252 7.689 1.470 1.00 21.62 28 GLU C CA 1
ATOM 10647 C C . GLU C 1 27 ? 48.192 7.773 0.384 1.00 20.31 28 GLU C C 1
ATOM 10648 O O . GLU C 1 27 ? 47.964 8.848 -0.201 1.00 23.77 28 GLU C O 1
ATOM 10660 N N . ASN C 1 28 ? 47.530 6.658 0.097 1.00 21.50 29 ASN C N 1
ATOM 10661 C CA . ASN C 1 28 ? 46.500 6.664 -0.941 1.00 25.36 29 ASN C CA 1
ATOM 10662 C C . ASN C 1 28 ? 45.336 7.582 -0.573 1.00 26.59 29 ASN C C 1
ATOM 10663 O O . ASN C 1 28 ? 44.845 8.344 -1.415 1.00 22.00 29 ASN C O 1
ATOM 10674 N N . LEU C 1 29 ? 44.866 7.525 0.678 1.00 19.10 30 LEU C N 1
ATOM 10675 C CA . LEU C 1 29 ? 43.728 8.354 1.072 1.00 19.68 30 LEU C CA 1
ATOM 10676 C C . LEU C 1 29 ? 44.040 9.833 0.932 1.00 22.13 30 LEU C C 1
ATOM 10677 O O . LEU C 1 29 ? 43.213 10.608 0.451 1.00 20.53 30 LEU C O 1
ATOM 10693 N N . ILE C 1 30 ? 45.222 10.254 1.370 1.00 21.29 31 ILE C N 1
ATOM 10694 C CA . ILE C 1 30 ? 45.600 11.658 1.236 1.00 21.41 31 ILE C CA 1
ATOM 10695 C C . ILE C 1 30 ? 45.687 12.039 -0.248 1.00 25.18 31 ILE C C 1
ATOM 10696 O O . ILE C 1 30 ? 45.189 13.091 -0.666 1.00 24.25 31 ILE C O 1
ATOM 10712 N N . ARG C 1 31 ? 46.288 11.164 -1.061 1.00 22.78 32 ARG C N 1
ATOM 10713 C CA . ARG C 1 31 ? 46.447 11.432 -2.487 1.00 24.10 32 ARG C CA 1
ATOM 10714 C C . ARG C 1 31 ? 45.105 11.546 -3.196 1.00 30.93 32 ARG C C 1
ATOM 10715 O O . ARG C 1 31 ? 44.972 12.313 -4.163 1.00 31.99 32 ARG C O 1
ATOM 10736 N N . LYS C 1 32 ? 44.098 10.827 -2.733 1.00 24.65 33 LYS C N 1
ATOM 10737 C CA . LYS C 1 32 ? 42.767 10.880 -3.318 1.00 23.53 33 LYS C CA 1
ATOM 10738 C C . LYS C 1 32 ? 41.920 12.013 -2.767 1.00 19.19 33 LYS C C 1
ATOM 10739 O O . LYS C 1 32 ? 40.752 12.137 -3.153 1.00 26.54 33 LYS C O 1
ATOM 10758 N N . GLY C 1 33 ? 42.469 12.854 -1.900 1.00 22.60 34 GLY C N 1
ATOM 10759 C CA . GLY C 1 33 ? 41.818 14.068 -1.468 1.00 19.79 34 GLY C CA 1
ATOM 10760 C C . GLY C 1 33 ? 41.091 14.010 -0.136 1.00 28.13 34 GLY C C 1
ATOM 10761 O O . GLY C 1 33 ? 40.348 14.944 0.187 1.00 24.12 34 GLY C O 1
ATOM 10765 N N . ILE C 1 34 ? 41.275 12.950 0.651 1.00 22.30 35 ILE C N 1
ATOM 10766 C CA . ILE C 1 34 ? 40.724 12.955 2.000 1.00 19.54 35 ILE C CA 1
ATOM 10767 C C . ILE C 1 34 ? 41.436 14.037 2.805 1.00 19.35 35 ILE C C 1
ATOM 10768 O O . ILE C 1 34 ? 42.660 14.203 2.717 1.00 21.99 35 ILE C O 1
ATOM 10784 N N . ASP C 1 35 ? 40.685 14.757 3.610 1.00 17.92 36 ASP C N 1
ATOM 10785 C CA . ASP C 1 35 ? 41.189 15.905 4.343 1.00 18.98 36 ASP C CA 1
ATOM 10786 C C . ASP C 1 35 ? 41.954 15.505 5.601 1.00 23.43 36 ASP C C 1
ATOM 10787 O O . ASP C 1 35 ? 43.034 16.046 5.863 1.00 19.52 36 ASP C O 1
ATOM 10796 N N . LYS C 1 36 ? 41.411 14.572 6.394 1.00 18.67 37 LYS C N 1
ATOM 10797 C CA . LYS C 1 36 ? 42.024 14.221 7.675 1.00 15.21 37 LYS C CA 1
ATOM 10798 C C . LYS C 1 36 ? 41.791 12.752 7.949 1.00 18.89 37 LYS C C 1
ATOM 10799 O O . LYS C 1 36 ? 40.833 12.172 7.456 1.00 18.79 37 LYS C O 1
ATOM 10818 N N . LEU C 1 37 ? 42.688 12.154 8.733 1.00 15.20 38 LEU C N 1
ATOM 10819 C CA . LEU C 1 37 ? 42.620 10.733 9.059 1.00 20.39 38 LEU C CA 1
ATOM 10820 C C . LEU C 1 37 ? 42.389 10.603 10.546 1.00 14.36 38 LEU C C 1
ATOM 10821 O O . LEU C 1 37 ? 43.094 11.217 11.345 1.00 16.53 38 LEU C O 1
ATOM 10837 N N . PHE C 1 38 ? 41.360 9.839 10.910 1.00 14.84 39 PHE C N 1
ATOM 10838 C CA . PHE C 1 38 ? 40.965 9.634 12.305 1.00 17.59 39 PHE C CA 1
ATOM 10839 C C . PHE C 1 38 ? 41.461 8.248 12.679 1.00 13.73 39 PHE C C 1
ATOM 10840 O O . PHE C 1 38 ? 41.011 7.243 12.117 1.00 13.54 39 PHE C O 1
ATOM 10857 N N . VAL C 1 39 ? 42.398 8.197 13.619 1.00 13.38 40 VAL C N 1
ATOM 10858 C CA . VAL C 1 39 ? 43.138 6.984 13.914 1.00 14.66 40 VAL C CA 1
ATOM 10859 C C . VAL C 1 39 ? 42.638 6.377 15.231 1.00 11.14 40 VAL C C 1
ATOM 10860 O O . VAL C 1 39 ? 42.459 7.092 16.223 1.00 13.74 40 VAL C O 1
ATOM 10873 N N . ASN C 1 40 ? 42.371 5.081 15.201 1.00 15.89 41 ASN C N 1
ATOM 10874 C CA . ASN C 1 40 ? 41.931 4.289 16.359 1.00 11.85 41 ASN C CA 1
ATOM 10875 C C . ASN C 1 40 ? 40.451 4.519 16.657 1.00 13.21 41 ASN C C 1
ATOM 10876 O O . ASN C 1 40 ? 40.011 4.477 17.821 1.00 13.63 41 ASN C O 1
ATOM 10887 N N . GLY C 1 41 ? 39.685 4.825 15.623 1.00 12.40 42 GLY C N 1
ATOM 10888 C CA . GLY C 1 41 ? 38.241 4.853 15.758 1.00 12.99 42 GLY C CA 1
ATOM 10889 C C . GLY C 1 41 ? 37.667 3.448 15.698 1.00 13.50 42 GLY C C 1
ATOM 10890 O O . GLY C 1 41 ? 38.382 2.443 15.660 1.00 14.11 42 GLY C O 1
ATOM 10894 N N . THR C 1 42 ? 36.322 3.382 15.645 1.00 15.31 43 THR C N 1
ATOM 10895 C CA . THR C 1 42 ? 35.657 2.080 15.536 1.00 13.03 43 THR C CA 1
ATOM 10896 C C . THR C 1 42 ? 36.132 1.320 14.298 1.00 12.73 43 THR C C 1
ATOM 10897 O O . THR C 1 42 ? 36.483 0.131 14.365 1.00 13.46 43 THR C O 1
ATOM 10908 N N . THR C 1 43 ? 36.182 2.001 13.152 1.00 13.30 44 THR C N 1
ATOM 10909 C CA . THR C 1 43 ? 36.549 1.301 11.929 1.00 12.73 44 THR C CA 1
ATOM 10910 C C . THR C 1 43 ? 37.985 0.797 11.969 1.00 15.51 44 THR C C 1
ATOM 10911 O O . THR C 1 43 ? 38.296 -0.198 11.315 1.00 16.15 44 THR C O 1
ATOM 10922 N N . GLY C 1 44 ? 38.839 1.465 12.735 1.00 14.66 45 GLY C N 1
ATOM 10923 C CA . GLY C 1 44 ? 40.190 1.035 13.012 1.00 14.26 45 GLY C CA 1
ATOM 10924 C C . GLY C 1 44 ? 40.327 0.063 14.171 1.00 13.40 45 GLY C C 1
ATOM 10925 O O . GLY C 1 44 ? 41.450 -0.244 14.591 1.00 15.42 45 GLY C O 1
ATOM 10929 N N . LEU C 1 45 ? 39.198 -0.420 14.708 1.00 13.05 46 LEU C N 1
ATOM 10930 C CA . LEU C 1 45 ? 39.191 -1.377 15.819 1.00 12.24 46 LEU C CA 1
ATOM 10931 C C . LEU C 1 45 ? 39.883 -0.821 17.070 1.00 13.47 46 LEU C C 1
ATOM 10932 O O . LEU C 1 45 ? 40.547 -1.552 17.819 1.00 12.87 46 LEU C O 1
ATOM 10948 N N . GLY C 1 46 ? 39.696 0.456 17.330 1.00 14.38 47 GLY C N 1
ATOM 10949 C CA . GLY C 1 46 ? 40.287 1.137 18.458 1.00 11.06 47 GLY C CA 1
ATOM 10950 C C . GLY C 1 46 ? 40.199 0.366 19.753 1.00 11.82 47 GLY C C 1
ATOM 10951 O O . GLY C 1 46 ? 41.197 0.192 20.475 1.00 13.25 47 GLY C O 1
ATOM 10955 N N . PRO C 1 47 ? 38.988 -0.045 20.141 1.00 12.93 48 PRO C N 1
ATOM 10956 C CA . PRO C 1 47 ? 38.854 -0.764 21.411 1.00 12.50 48 PRO C CA 1
ATOM 10957 C C . PRO C 1 47 ? 39.562 -2.087 21.442 1.00 12.54 48 PRO C C 1
ATOM 10958 O O . PRO C 1 47 ? 39.716 -2.637 22.554 1.00 12.88 48 PRO C O 1
ATOM 10969 N N . SER C 1 48 ? 39.981 -2.625 20.289 1.00 12.05 49 SER C N 1
ATOM 10970 C CA . SER C 1 48 ? 40.724 -3.875 20.240 1.00 13.94 49 SER C CA 1
ATOM 10971 C C . SER C 1 48 ? 42.216 -3.669 20.382 1.00 12.36 49 SER C C 1
ATOM 10972 O O . SER C 1 48 ? 42.953 -4.658 20.436 1.00 12.70 49 SER C O 1
ATOM 10980 N N . LEU C 1 49 ? 42.668 -2.424 20.438 1.00 13.06 50 LEU C N 1
ATOM 10981 C CA . LEU C 1 49 ? 44.083 -2.091 20.454 1.00 12.12 50 LEU C CA 1
ATOM 10982 C C . LEU C 1 49 ? 44.529 -1.737 21.873 1.00 11.63 50 LEU C C 1
ATOM 10983 O O . LEU C 1 49 ? 43.846 -0.999 22.603 1.00 14.71 50 LEU C O 1
ATOM 10999 N N . SER C 1 50 ? 45.679 -2.264 22.268 1.00 12.97 51 SER C N 1
ATOM 11000 C CA . SER C 1 50 ? 46.332 -1.819 23.483 1.00 13.57 51 SER C CA 1
ATOM 11001 C C . SER C 1 50 ? 46.733 -0.354 23.357 1.00 11.06 51 SER C C 1
ATOM 11002 O O . SER C 1 50 ? 46.778 0.179 22.256 1.00 11.43 51 SER C O 1
ATOM 11010 N N . PRO C 1 51 ? 47.061 0.309 24.466 1.00 13.09 52 PRO C N 1
ATOM 11011 C CA . PRO C 1 51 ? 47.576 1.682 24.351 1.00 10.24 52 PRO C CA 1
ATOM 11012 C C . PRO C 1 51 ? 48.803 1.764 23.448 1.00 12.80 52 PRO C C 1
ATOM 11013 O O . PRO C 1 51 ? 48.896 2.659 22.609 1.00 13.30 52 PRO C O 1
ATOM 11024 N N A GLU C 1 52 ? 49.720 0.807 23.576 0.71 14.76 53 GLU C N 1
ATOM 11025 N N B GLU C 1 52 ? 49.744 0.834 23.556 0.29 14.85 53 GLU C N 1
ATOM 11026 C CA A GLU C 1 52 ? 50.929 0.852 22.762 0.71 15.14 53 GLU C CA 1
ATOM 11027 C CA B GLU C 1 52 ? 50.934 0.977 22.722 0.29 15.13 53 GLU C CA 1
ATOM 11028 C C A GLU C 1 52 ? 50.599 0.696 21.286 0.71 14.51 53 GLU C C 1
ATOM 11029 C C B GLU C 1 52 ? 50.689 0.578 21.267 0.29 14.31 53 GLU C C 1
ATOM 11030 O O A GLU C 1 52 ? 51.219 1.356 20.426 0.71 13.79 53 GLU C O 1
ATOM 11031 O O B GLU C 1 52 ? 51.498 0.925 20.398 0.29 15.57 53 GLU C O 1
ATOM 11054 N N . GLU C 1 53 ? 49.618 -0.162 20.972 1.00 13.01 54 GLU C N 1
ATOM 11055 C CA . GLU C 1 53 ? 49.175 -0.324 19.589 1.00 12.39 54 GLU C CA 1
ATOM 11056 C C . GLU C 1 53 ? 48.516 0.943 19.047 1.00 12.80 54 GLU C C 1
ATOM 11057 O O . GLU C 1 53 ? 48.708 1.301 17.867 1.00 13.29 54 GLU C O 1
ATOM 11069 N N . LYS C 1 54 ? 47.682 1.601 19.862 1.00 11.81 55 LYS C N 1
ATOM 11070 C CA . LYS C 1 54 ? 47.112 2.877 19.457 1.00 12.32 55 LYS C CA 1
ATOM 11071 C C . LYS C 1 54 ? 48.214 3.848 19.087 1.00 12.45 55 LYS C C 1
ATOM 11072 O O . LYS C 1 54 ? 48.107 4.585 18.097 1.00 12.23 55 LYS C O 1
ATOM 11091 N N . LEU C 1 55 ? 49.284 3.851 19.879 1.00 13.58 56 LEU C N 1
ATOM 11092 C CA . LEU C 1 55 ? 50.431 4.737 19.617 1.00 13.07 56 LEU C CA 1
ATOM 11093 C C . LEU C 1 55 ? 51.180 4.332 18.354 1.00 15.73 56 LEU C C 1
ATOM 11094 O O . LEU C 1 55 ? 51.616 5.199 17.584 1.00 15.12 56 LEU C O 1
ATOM 11110 N N A GLU C 1 56 ? 51.351 3.029 18.130 0.52 14.04 57 GLU C N 1
ATOM 11111 N N B GLU C 1 56 ? 51.298 3.038 18.089 0.48 14.09 57 GLU C N 1
ATOM 11112 C CA A GLU C 1 56 ? 51.956 2.551 16.887 0.52 16.56 57 GLU C CA 1
ATOM 11113 C CA B GLU C 1 56 ? 51.989 2.600 16.878 0.48 16.62 57 GLU C CA 1
ATOM 11114 C C A GLU C 1 56 ? 51.209 3.094 15.678 0.52 15.68 57 GLU C C 1
ATOM 11115 C C B GLU C 1 56 ? 51.204 2.942 15.616 0.48 14.98 57 GLU C C 1
ATOM 11116 O O A GLU C 1 56 ? 51.812 3.606 14.720 0.52 13.15 57 GLU C O 1
ATOM 11117 O O B GLU C 1 56 ? 51.791 3.122 14.536 0.48 13.27 57 GLU C O 1
ATOM 11140 N N . ASN C 1 57 ? 49.880 2.988 15.708 1.00 12.84 58 ASN C N 1
ATOM 11141 C CA . ASN C 1 57 ? 49.086 3.497 14.599 1.00 13.05 58 ASN C CA 1
ATOM 11142 C C . ASN C 1 57 ? 49.327 4.979 14.360 1.00 15.98 58 ASN C C 1
ATOM 11143 O O . ASN C 1 57 ? 49.457 5.406 13.206 1.00 17.26 58 ASN C O 1
ATOM 11154 N N . LEU C 1 58 ? 49.354 5.790 15.422 1.00 14.63 59 LEU C N 1
ATOM 11155 C CA . LEU C 1 58 ? 49.677 7.200 15.263 1.00 14.63 59 LEU C CA 1
ATOM 11156 C C . LEU C 1 58 ? 51.010 7.370 14.534 1.00 15.97 59 LEU C C 1
ATOM 11157 O O . LEU C 1 58 ? 51.116 8.150 13.580 1.00 16.08 59 LEU C O 1
ATOM 11173 N N . LYS C 1 59 ? 52.039 6.653 14.985 1.00 15.37 60 LYS C N 1
ATOM 11174 C CA . LYS C 1 59 ? 53.370 6.856 14.409 1.00 16.39 60 LYS C CA 1
ATOM 11175 C C . LYS C 1 59 ? 53.406 6.480 12.932 1.00 15.90 60 LYS C C 1
ATOM 11176 O O . LYS C 1 59 ? 54.008 7.206 12.123 1.00 17.00 60 LYS C O 1
ATOM 11195 N N . ALA C 1 60 ? 52.815 5.346 12.564 1.00 16.03 61 ALA C N 1
ATOM 11196 C CA . ALA C 1 60 ? 52.815 4.899 11.172 1.00 15.92 61 ALA C CA 1
ATOM 11197 C C . ALA C 1 60 ? 52.123 5.915 10.267 1.00 18.89 61 ALA C C 1
ATOM 11198 O O . ALA C 1 60 ? 52.618 6.224 9.171 1.00 18.16 61 ALA C O 1
ATOM 11205 N N . VAL C 1 61 ? 50.974 6.449 10.700 1.00 15.24 62 VAL C N 1
ATOM 11206 C CA . VAL C 1 61 ? 50.282 7.427 9.868 1.00 16.21 62 VAL C CA 1
ATOM 11207 C C . VAL C 1 61 ? 51.036 8.751 9.864 1.00 18.87 62 VAL C C 1
ATOM 11208 O O . VAL C 1 61 ? 51.054 9.452 8.838 1.00 18.51 62 VAL C O 1
ATOM 11221 N N . TYR C 1 62 ? 51.659 9.123 10.982 1.00 13.34 63 TYR C N 1
ATOM 11222 C CA . TYR C 1 62 ? 52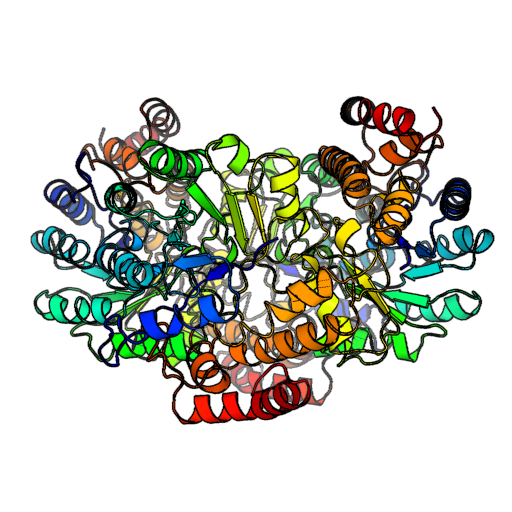.301 10.429 11.099 1.00 14.43 63 TYR C CA 1
ATOM 11223 C C . TYR C 1 62 ? 53.517 10.538 10.191 1.00 17.22 63 TYR C C 1
ATOM 11224 O O . TYR C 1 62 ? 53.850 11.649 9.749 1.00 17.57 63 TYR C O 1
ATOM 11242 N N . ASP C 1 63 ? 54.189 9.419 9.906 1.00 17.21 64 ASP C N 1
ATOM 11243 C CA . ASP C 1 63 ? 55.245 9.437 8.888 1.00 14.93 64 ASP C CA 1
ATOM 11244 C C . ASP C 1 63 ? 54.723 10.040 7.587 1.00 18.65 64 ASP C C 1
ATOM 11245 O O . ASP C 1 63 ? 55.470 10.700 6.854 1.00 18.58 64 ASP C O 1
ATOM 11254 N N . VAL C 1 64 ? 53.444 9.805 7.287 1.00 17.65 65 VAL C N 1
ATOM 11255 C CA . VAL C 1 64 ? 52.834 10.179 6.010 1.00 20.14 65 VAL C CA 1
ATOM 11256 C C . VAL C 1 64 ? 52.247 11.574 6.057 1.00 22.84 65 VAL C C 1
ATOM 11257 O O . VAL C 1 64 ? 52.429 12.366 5.125 1.00 21.46 65 VAL C O 1
ATOM 11270 N N . THR C 1 65 ? 51.520 11.897 7.125 1.00 18.09 66 THR C N 1
ATOM 11271 C CA . THR C 1 65 ? 50.768 13.132 7.201 1.00 15.78 66 THR C CA 1
ATOM 11272 C C . THR C 1 65 ? 50.593 13.561 8.649 1.00 19.63 66 THR C C 1
ATOM 11273 O O . THR C 1 65 ? 50.536 12.721 9.556 1.00 17.73 66 THR C O 1
ATOM 11284 N N A ASN C 1 66 ? 50.507 14.867 8.878 0.51 17.27 67 ASN C N 1
ATOM 11285 N N B ASN C 1 66 ? 50.487 14.876 8.845 0.49 17.27 67 ASN C N 1
ATOM 11286 C CA A ASN C 1 66 ? 50.197 15.369 10.206 0.51 17.11 67 ASN C CA 1
ATOM 11287 C CA B ASN C 1 66 ? 50.163 15.469 10.130 0.49 16.73 67 ASN C CA 1
ATOM 11288 C C A ASN C 1 66 ? 48.716 15.699 10.356 0.51 15.11 67 ASN C C 1
ATOM 11289 C C B ASN C 1 66 ? 48.660 15.621 10.339 0.49 15.08 67 ASN C C 1
ATOM 11290 O O A ASN C 1 66 ? 48.311 16.259 11.387 0.51 17.20 67 ASN C O 1
ATOM 11291 O O B ASN C 1 66 ? 48.233 15.961 11.452 0.49 17.86 67 ASN C O 1
ATOM 11312 N N A LYS C 1 67 ? 47.905 15.336 9.361 0.51 16.19 68 LYS C N 1
ATOM 11313 N N B LYS C 1 67 ? 47.860 15.381 9.299 0.49 16.37 68 LYS C N 1
ATOM 11314 C CA A LYS C 1 67 ? 46.476 15.653 9.348 0.51 18.37 68 LYS C CA 1
ATOM 11315 C CA B LYS C 1 67 ? 46.422 15.663 9.328 0.49 18.34 68 LYS C CA 1
ATOM 11316 C C A LYS C 1 67 ? 45.691 14.543 10.044 0.51 17.00 68 LYS C C 1
ATOM 11317 C C B LYS C 1 67 ? 45.709 14.511 10.034 0.49 17.09 68 LYS C C 1
ATOM 11318 O O A LYS C 1 67 ? 44.909 13.830 9.443 0.51 14.63 68 LYS C O 1
ATOM 11319 O O B LYS C 1 67 ? 44.994 13.716 9.427 0.49 14.86 68 LYS C O 1
ATOM 11356 N N . ILE C 1 68 ? 45.981 14.402 11.330 1.00 15.50 69 ILE C N 1
ATOM 11357 C CA . ILE C 1 68 ? 45.537 13.275 12.137 1.00 15.82 69 ILE C CA 1
ATOM 11358 C C . ILE C 1 68 ? 44.732 13.759 13.327 1.00 11.38 69 ILE C C 1
ATOM 11359 O O . ILE C 1 68 ? 45.134 14.688 14.029 1.00 13.94 69 ILE C O 1
ATOM 11375 N N . ILE C 1 69 ? 43.643 13.039 13.629 1.00 14.81 70 ILE C N 1
ATOM 11376 C CA . ILE C 1 69 ? 42.995 13.079 14.924 1.00 13.71 70 ILE C CA 1
ATOM 11377 C C . ILE C 1 69 ? 43.215 11.711 15.570 1.00 12.28 70 ILE C C 1
ATOM 11378 O O . ILE C 1 69 ? 42.880 10.678 14.980 1.00 13.89 70 ILE C O 1
ATOM 11394 N N . PHE C 1 70 ? 43.813 11.725 16.765 1.00 12.36 71 PHE C N 1
ATOM 11395 C CA . PHE C 1 70 ? 44.332 10.553 17.450 1.00 13.70 71 PHE C CA 1
ATOM 11396 C C . PHE C 1 70 ? 43.395 10.144 18.574 1.00 11.87 71 PHE C C 1
ATOM 11397 O O . PHE C 1 70 ? 43.301 10.858 19.577 1.00 11.87 71 PHE C O 1
ATOM 11414 N N . GLN C 1 71 ? 42.676 9.021 18.370 1.00 11.60 72 GLN C N 1
ATOM 11415 C CA . GLN C 1 71 ? 41.749 8.499 19.384 1.00 11.79 72 GLN C CA 1
ATOM 11416 C C . GLN C 1 71 ? 42.520 7.723 20.446 1.00 10.64 72 GLN C C 1
ATOM 11417 O O . GLN C 1 71 ? 43.319 6.844 20.106 1.00 12.61 72 GLN C O 1
ATOM 11431 N N . VAL C 1 72 ? 42.345 8.126 21.710 1.00 12.83 73 VAL C N 1
ATOM 11432 C CA . VAL C 1 72 ? 43.152 7.632 22.824 1.00 13.60 73 VAL C CA 1
ATOM 11433 C C . VAL C 1 72 ? 42.344 7.005 23.950 1.00 14.08 73 VAL C C 1
ATOM 11434 O O . VAL C 1 72 ? 42.938 6.604 24.975 1.00 11.96 73 VAL C O 1
ATOM 11447 N N . GLY C 1 73 ? 41.027 6.960 23.834 1.00 13.62 74 GLY C N 1
ATOM 11448 C CA . GLY C 1 73 ? 40.184 6.600 24.953 1.00 11.53 74 GLY C CA 1
ATOM 11449 C C . GLY C 1 73 ? 40.239 5.133 25.332 1.00 12.52 74 GLY C C 1
ATOM 11450 O O . GLY C 1 73 ? 40.716 4.267 24.589 1.00 13.88 74 GLY C O 1
ATOM 11454 N N . GLY C 1 74 ? 39.681 4.852 26.512 1.00 11.80 75 GLY C N 1
ATOM 11455 C CA . GLY C 1 74 ? 39.584 3.491 26.979 1.00 13.85 75 GLY C CA 1
ATOM 11456 C C . GLY C 1 74 ? 39.068 3.439 28.405 1.00 13.09 75 GLY C C 1
ATOM 11457 O O . GLY C 1 74 ? 38.683 4.444 28.976 1.00 13.58 75 GLY C O 1
ATOM 11461 N N . LEU C 1 75 ? 39.121 2.240 28.979 1.00 12.35 76 LEU C N 1
ATOM 11462 C CA . LEU C 1 75 ? 38.551 1.998 30.294 1.00 11.81 76 LEU C CA 1
ATOM 11463 C C . LEU C 1 75 ? 39.587 2.098 31.411 1.00 12.77 76 LEU C C 1
ATOM 11464 O O . LEU C 1 75 ? 39.267 1.808 32.561 1.00 14.25 76 LEU C O 1
ATOM 11480 N N . ASN C 1 76 ? 40.828 2.470 31.093 1.00 12.43 77 ASN C N 1
ATOM 11481 C CA . ASN C 1 76 ? 41.830 2.813 32.108 1.00 12.06 77 ASN C CA 1
ATOM 11482 C C . ASN C 1 76 ? 42.229 4.264 31.841 1.00 14.89 77 ASN C C 1
ATOM 11483 O O . ASN C 1 76 ? 42.949 4.557 30.865 1.00 12.44 77 ASN C O 1
ATOM 11494 N N . LEU C 1 77 ? 41.682 5.179 32.636 1.00 12.31 78 LEU C N 1
ATOM 11495 C CA . LEU C 1 77 ? 41.932 6.607 32.374 1.00 11.93 78 LEU C CA 1
ATOM 11496 C C . LEU C 1 77 ? 43.422 6.918 32.413 1.00 12.18 78 LEU C C 1
ATOM 11497 O O . LEU C 1 77 ? 43.889 7.763 31.637 1.00 14.47 78 LEU C O 1
ATOM 11513 N N . ASP C 1 78 ? 44.189 6.256 33.284 1.00 14.42 79 ASP C N 1
ATOM 11514 C CA . ASP C 1 78 ? 45.620 6.526 33.313 1.00 13.50 79 ASP C CA 1
ATOM 11515 C C . ASP C 1 78 ? 46.276 6.258 31.963 1.00 15.42 79 ASP C C 1
ATOM 11516 O O . ASP C 1 78 ? 47.192 6.993 31.555 1.00 14.18 79 ASP C O 1
ATOM 11525 N N . ASP C 1 79 ? 45.868 5.183 31.272 1.00 16.09 80 ASP C N 1
ATOM 11526 C CA . ASP C 1 79 ? 46.454 4.912 29.948 1.00 12.68 80 ASP C CA 1
ATOM 11527 C C . ASP C 1 79 ? 46.042 5.976 28.935 1.00 17.00 80 ASP C C 1
ATOM 11528 O O . ASP C 1 79 ? 46.845 6.380 28.093 1.00 14.08 80 ASP C O 1
ATOM 11537 N N . ALA C 1 80 ? 44.779 6.432 28.983 1.00 14.45 81 ALA C N 1
ATOM 11538 C CA . ALA C 1 80 ? 44.362 7.478 28.063 1.00 13.27 81 ALA C CA 1
ATOM 11539 C C . ALA C 1 80 ? 45.134 8.763 28.318 1.00 14.16 81 ALA C C 1
ATOM 11540 O O . ALA C 1 80 ? 45.498 9.469 27.373 1.00 13.87 81 ALA C O 1
ATOM 11547 N N . ILE C 1 81 ? 45.376 9.068 29.593 1.00 12.89 82 ILE C N 1
ATOM 11548 C CA . ILE C 1 81 ? 46.222 10.200 29.965 1.00 12.03 82 ILE C CA 1
ATOM 11549 C C . ILE C 1 81 ? 47.619 10.025 29.415 1.00 12.95 82 ILE C C 1
ATOM 11550 O O . ILE C 1 81 ? 48.179 10.954 28.839 1.00 15.61 82 ILE C O 1
ATOM 11566 N N A ARG C 1 82 ? 48.183 8.823 29.519 0.46 12.83 83 ARG C N 1
ATOM 11567 N N B ARG C 1 82 ? 48.197 8.834 29.592 0.54 12.81 83 ARG C N 1
ATOM 11568 C CA A ARG C 1 82 ? 49.550 8.618 29.036 0.46 13.04 83 ARG C CA 1
ATOM 11569 C CA B ARG C 1 82 ? 49.520 8.549 29.035 0.54 12.89 83 ARG C CA 1
ATOM 11570 C C A ARG C 1 82 ? 49.638 8.750 27.512 0.46 14.16 83 ARG C C 1
ATOM 11571 C C B ARG C 1 82 ? 49.560 8.869 27.542 0.54 14.21 83 ARG C C 1
ATOM 11572 O O A ARG C 1 82 ? 50.640 9.243 26.982 0.46 15.19 83 ARG C O 1
ATOM 11573 O O B ARG C 1 82 ? 50.430 9.616 27.070 0.54 14.10 83 ARG C O 1
ATOM 11614 N N . LEU C 1 83 ? 48.625 8.295 26.781 1.00 12.47 84 LEU C N 1
ATOM 11615 C CA . LEU C 1 83 ? 48.584 8.522 25.351 1.00 11.72 84 LEU C CA 1
ATOM 11616 C C . LEU C 1 83 ? 48.421 9.996 25.024 1.00 14.88 84 LEU C C 1
ATOM 11617 O O . LEU C 1 83 ? 49.068 10.497 24.099 1.00 16.60 84 LEU C O 1
ATOM 11633 N N . ALA C 1 84 ? 47.524 10.697 25.722 1.00 14.41 85 ALA C N 1
ATOM 11634 C CA . ALA C 1 84 ? 47.379 12.132 25.482 1.00 13.90 85 ALA C CA 1
ATOM 11635 C C . ALA C 1 84 ? 48.729 12.836 25.643 1.00 17.59 85 ALA C C 1
ATOM 11636 O O . ALA C 1 84 ? 49.122 13.656 24.811 1.00 18.79 85 ALA C O 1
ATOM 11643 N N . LYS C 1 85 ? 49.461 12.518 26.711 1.00 16.19 86 LYS C N 1
ATOM 11644 C CA . LYS C 1 85 ? 50.757 13.158 26.930 1.00 17.18 86 LYS C CA 1
ATOM 11645 C C . LYS C 1 85 ? 51.758 12.755 25.865 1.00 18.52 86 LYS C C 1
ATOM 11646 O O . LYS C 1 85 ? 52.533 13.597 25.389 1.00 19.79 86 LYS C O 1
ATOM 11665 N N . LEU C 1 86 ? 51.769 11.486 25.469 1.00 16.18 87 LEU C N 1
ATOM 11666 C CA . LEU C 1 86 ? 52.706 11.030 24.456 1.00 15.12 87 LEU C CA 1
ATOM 11667 C C . LEU C 1 86 ? 52.461 11.684 23.107 1.00 15.74 87 LEU C C 1
ATOM 11668 O O . LEU C 1 86 ? 53.392 11.774 22.306 1.00 19.81 87 LEU C O 1
ATOM 11684 N N . SER C 1 87 ? 51.257 12.197 22.871 1.00 17.70 88 SER C N 1
ATOM 11685 C CA . SER C 1 87 ? 50.976 12.848 21.597 1.00 16.19 88 SER C CA 1
ATOM 11686 C C . SER C 1 87 ? 51.633 14.204 21.471 1.00 19.03 88 SER C C 1
ATOM 11687 O O . SER C 1 87 ? 51.588 14.780 20.389 1.00 18.00 88 SER C O 1
ATOM 11695 N N . LYS C 1 88 ? 52.206 14.745 22.546 1.00 16.26 89 LYS C N 1
ATOM 11696 C CA . LYS C 1 88 ? 52.707 16.120 22.533 1.00 16.10 89 LYS C CA 1
ATOM 11697 C C . LYS C 1 88 ? 53.782 16.304 21.470 1.00 21.95 89 LYS C C 1
ATOM 11698 O O . LYS C 1 88 ? 53.928 17.411 20.932 1.00 28.21 89 LYS C O 1
ATOM 11717 N N . ASP C 1 89 ? 54.518 15.244 21.158 1.00 24.20 90 ASP C N 1
ATOM 11718 C CA . ASP C 1 89 ? 55.610 15.302 20.192 1.00 34.58 90 ASP C CA 1
ATOM 11719 C C . ASP C 1 89 ? 55.146 15.057 18.764 1.00 36.22 90 ASP C C 1
ATOM 11720 O O . ASP C 1 89 ? 55.976 14.743 17.886 1.00 33.93 90 ASP C O 1
ATOM 11729 N N . PHE C 1 90 ? 53.846 15.183 18.512 1.00 18.45 91 PHE C N 1
ATOM 11730 C CA . PHE C 1 90 ? 53.291 15.000 17.180 1.00 16.58 91 PHE C CA 1
ATOM 11731 C C . PHE C 1 90 ? 52.473 16.236 16.860 1.00 18.08 91 PHE C C 1
ATOM 11732 O O . PHE C 1 90 ? 51.556 16.603 17.612 1.00 20.91 91 PHE C O 1
ATOM 11749 N N . ASP C 1 91 ? 52.792 16.888 15.744 1.00 19.28 92 ASP C N 1
ATOM 11750 C CA . ASP C 1 91 ? 52.111 18.130 15.374 1.00 18.39 92 ASP C CA 1
ATOM 11751 C C . ASP C 1 91 ? 50.854 17.798 14.578 1.00 24.01 92 ASP C C 1
ATOM 11752 O O . ASP C 1 91 ? 50.764 17.975 13.357 1.00 25.62 92 ASP C O 1
ATOM 11761 N N . ILE C 1 92 ? 49.856 17.311 15.316 1.00 17.85 93 ILE C N 1
ATOM 11762 C CA . ILE C 1 92 ? 48.637 16.767 14.719 1.00 22.41 93 ILE C CA 1
ATOM 11763 C C . ILE C 1 92 ? 47.454 17.689 14.978 1.00 17.09 93 ILE C C 1
ATOM 11764 O O . ILE C 1 92 ? 47.558 18.701 15.671 1.00 19.15 93 ILE C O 1
ATOM 11780 N N . VAL C 1 93 ? 46.296 17.315 14.435 1.00 17.14 94 VAL C N 1
ATOM 11781 C CA . VAL C 1 93 ? 45.109 18.150 14.546 1.00 19.25 94 VAL C CA 1
ATOM 11782 C C . VAL C 1 93 ? 44.522 18.112 15.949 1.00 18.41 94 VAL C C 1
ATOM 11783 O O . VAL C 1 93 ? 44.145 19.153 16.501 1.00 17.63 94 VAL C O 1
ATOM 11796 N N . GLY C 1 94 ? 44.433 16.924 16.551 1.00 16.62 95 GLY C N 1
ATOM 11797 C CA . GLY C 1 94 ? 43.894 16.844 17.900 1.00 17.02 95 GLY C CA 1
ATOM 11798 C C . GLY C 1 94 ? 43.928 15.411 18.370 1.00 16.65 95 GLY C C 1
ATOM 11799 O O . GLY C 1 94 ? 44.300 14.497 17.625 1.00 14.18 95 GLY C O 1
ATOM 11803 N N . ILE C 1 95 ? 43.526 15.231 19.623 1.00 12.94 96 ILE C N 1
ATOM 11804 C CA . ILE C 1 95 ? 43.243 13.902 20.149 1.00 11.26 96 ILE C CA 1
ATOM 11805 C C . ILE C 1 95 ? 41.730 13.793 20.300 1.00 13.19 96 ILE C C 1
ATOM 11806 O O . ILE C 1 95 ? 41.008 14.772 20.171 1.00 14.77 96 ILE C O 1
ATOM 11822 N N . ALA C 1 96 ? 41.262 12.579 20.530 1.00 11.13 97 ALA C N 1
ATOM 11823 C CA . ALA C 1 96 ? 39.846 12.314 20.650 1.00 12.30 97 ALA C CA 1
ATOM 11824 C C . ALA C 1 96 ? 39.625 11.179 21.633 1.00 15.35 97 ALA C C 1
ATOM 11825 O O . ALA C 1 96 ? 40.498 10.365 21.864 1.00 13.86 97 ALA C O 1
ATOM 11832 N N . SER C 1 97 ? 38.398 11.078 22.136 1.00 13.75 98 SER C N 1
ATOM 11833 C CA . SER C 1 97 ? 37.981 9.899 22.892 1.00 11.66 98 SER C CA 1
ATOM 11834 C C . SER C 1 97 ? 36.506 9.640 22.717 1.00 12.15 98 SER C C 1
ATOM 11835 O O . SER C 1 97 ? 35.710 10.579 22.725 1.00 12.65 98 SER C O 1
ATOM 11843 N N . TYR C 1 98 ? 36.156 8.352 22.614 1.00 11.45 99 TYR C N 1
ATOM 11844 C CA . TYR C 1 98 ? 34.782 7.941 22.859 1.00 11.11 99 TYR C CA 1
ATOM 11845 C C . TYR C 1 98 ? 34.514 7.995 24.355 1.00 13.18 99 TYR C C 1
ATOM 11846 O O . TYR C 1 98 ? 35.418 8.100 25.192 1.00 13.20 99 TYR C O 1
ATOM 11864 N N . ALA C 1 99 ? 33.229 7.949 24.705 1.00 11.96 100 ALA C N 1
ATOM 11865 C CA . ALA C 1 99 ? 32.859 7.807 26.093 1.00 13.57 100 ALA C CA 1
ATOM 11866 C C . ALA C 1 99 ? 33.237 6.424 26.599 1.00 12.50 100 ALA C C 1
ATOM 11867 O O . ALA C 1 99 ? 33.304 5.480 25.816 1.00 14.76 100 ALA C O 1
ATOM 11874 N N . PRO C 1 100 ? 33.441 6.277 27.903 1.00 12.71 101 PRO C N 1
ATOM 11875 C CA . PRO C 1 100 ? 33.643 4.937 28.471 1.00 13.99 101 PRO C CA 1
ATOM 11876 C C . PRO C 1 100 ? 32.537 3.973 28.075 1.00 14.90 101 PRO C C 1
ATOM 11877 O O . PRO C 1 100 ? 31.351 4.250 28.262 1.00 15.15 101 PRO C O 1
ATOM 11888 N N . TYR C 1 101 ? 32.937 2.845 27.501 1.00 13.56 102 TYR C N 1
ATOM 11889 C CA . TYR C 1 101 ? 32.020 1.847 26.978 1.00 12.04 102 TYR C CA 1
ATOM 11890 C C . TYR C 1 101 ? 31.816 0.715 27.984 1.00 12.04 102 TYR C C 1
ATOM 11891 O O . TYR C 1 101 ? 32.368 0.729 29.087 1.00 13.49 102 TYR C O 1
ATOM 11909 N N . TYR C 1 102 ? 30.970 -0.255 27.611 1.00 11.89 103 TYR C N 1
ATOM 11910 C CA . TYR C 1 102 ? 30.668 -1.471 28.372 1.00 13.22 103 TYR C CA 1
ATOM 11911 C C . TYR C 1 102 ? 29.833 -1.205 29.619 1.00 12.39 103 TYR C C 1
ATOM 11912 O O . TYR C 1 102 ? 28.715 -1.717 29.732 1.00 14.47 103 TYR C O 1
ATOM 11930 N N . TYR C 1 103 ? 30.339 -0.459 30.581 1.00 12.71 104 TYR C N 1
ATOM 11931 C CA . TYR C 1 103 ? 29.648 -0.374 31.869 1.00 12.79 104 TYR C CA 1
ATOM 11932 C C . TYR C 1 103 ? 28.338 0.385 31.728 1.00 15.82 104 TYR C C 1
ATOM 11933 O O . TYR C 1 103 ? 28.353 1.529 31.281 1.00 14.36 104 TYR C O 1
ATOM 11951 N N . PRO C 1 104 ? 27.205 -0.207 32.081 1.00 15.75 105 PRO C N 1
ATOM 11952 C CA . PRO C 1 104 ? 25.940 0.526 32.017 1.00 18.65 105 PRO C CA 1
ATOM 11953 C C . PRO C 1 104 ? 25.751 1.448 33.209 1.00 16.82 105 PRO C C 1
ATOM 11954 O O . PRO C 1 104 ? 26.384 1.320 34.253 1.00 21.89 105 PRO C O 1
ATOM 11965 N N . ARG C 1 105 ? 24.854 2.396 33.032 1.00 23.27 106 ARG C N 1
ATOM 11966 C CA . ARG C 1 105 ? 24.378 3.213 34.158 1.00 23.45 106 ARG C CA 1
ATOM 11967 C C . ARG C 1 105 ? 25.499 4.032 34.793 1.00 24.52 106 ARG C C 1
ATOM 11968 O O . ARG C 1 105 ? 25.556 4.189 36.011 1.00 25.67 106 ARG C O 1
ATOM 11989 N N A MET C 1 106 ? 26.419 4.530 33.974 0.74 20.52 107 MET C N 1
ATOM 11990 N N B MET C 1 106 ? 26.404 4.548 33.969 0.26 20.55 107 MET C N 1
ATOM 11991 C CA A MET C 1 106 ? 27.428 5.465 34.461 0.74 19.29 107 MET C CA 1
ATOM 11992 C CA B MET C 1 106 ? 27.417 5.473 34.457 0.26 19.34 107 MET C CA 1
ATOM 11993 C C A MET C 1 106 ? 26.829 6.863 34.595 0.74 21.21 107 MET C C 1
ATOM 11994 C C B MET C 1 106 ? 26.818 6.866 34.601 0.26 21.31 107 MET C C 1
ATOM 11995 O O A MET C 1 106 ? 26.087 7.335 33.719 0.74 22.27 107 MET C O 1
ATOM 11996 O O B MET C 1 106 ? 26.068 7.333 33.734 0.26 22.06 107 MET C O 1
ATOM 12023 N N . SER C 1 107 ? 27.148 7.533 35.705 1.00 20.99 108 SER C N 1
ATOM 12024 C CA . SER C 1 107 ? 26.567 8.842 35.961 1.00 20.05 108 SER C CA 1
ATOM 12025 C C . SER C 1 107 ? 27.126 9.900 35.025 1.00 21.23 108 SER C C 1
ATOM 12026 O O . SER C 1 107 ? 28.271 9.816 34.563 1.00 19.18 108 SER C O 1
ATOM 12034 N N . GLU C 1 108 ? 26.302 10.917 34.756 1.00 21.18 109 GLU C N 1
ATOM 12035 C CA . GLU C 1 108 ? 26.755 12.065 33.997 1.00 19.61 109 GLU C CA 1
ATOM 12036 C C . GLU C 1 108 ? 27.975 12.686 34.652 1.00 16.60 109 GLU C C 1
ATOM 12037 O O . GLU C 1 108 ? 28.934 13.037 33.961 1.00 18.21 109 GLU C O 1
ATOM 12049 N N . LYS C 1 109 ? 27.985 12.769 35.988 1.00 17.80 110 LYS C N 1
ATOM 12050 C CA . LYS C 1 109 ? 29.124 13.351 36.681 1.00 17.05 110 LYS C CA 1
ATOM 12051 C C . LYS C 1 109 ? 30.403 12.624 36.319 1.00 17.26 110 LYS C C 1
ATOM 12052 O O . LYS C 1 109 ? 31.425 13.249 36.043 1.00 17.33 110 LYS C O 1
ATOM 12071 N N . HIS C 1 110 ? 30.362 11.285 36.323 1.00 17.43 111 HIS C N 1
ATOM 12072 C CA . HIS C 1 110 ? 31.564 10.516 36.045 1.00 16.57 111 HIS C CA 1
ATOM 12073 C C . HIS C 1 110 ? 31.956 10.615 34.580 1.00 15.11 111 HIS C C 1
ATOM 12074 O O . HIS C 1 110 ? 33.145 10.663 34.265 1.00 15.80 111 HIS C O 1
ATOM 12088 N N . LEU C 1 111 ? 30.975 10.635 33.667 1.00 15.74 112 LEU C N 1
ATOM 12089 C CA . LEU C 1 111 ? 31.307 10.809 32.255 1.00 12.98 112 LEU C CA 1
ATOM 12090 C C . LEU C 1 111 ? 31.930 12.180 32.000 1.00 15.46 112 LEU C C 1
ATOM 12091 O O . LEU C 1 111 ? 32.935 12.301 31.282 1.00 14.53 112 LEU C O 1
ATOM 12107 N N . VAL C 1 112 ? 31.364 13.223 32.606 1.00 15.34 113 VAL C N 1
ATOM 12108 C CA . VAL C 1 112 ? 31.937 14.557 32.474 1.00 14.55 113 VAL C CA 1
ATOM 12109 C C . VAL C 1 112 ? 33.367 14.591 33.020 1.00 14.31 113 VAL C C 1
ATOM 12110 O O . VAL C 1 112 ? 34.280 15.127 32.377 1.00 17.39 113 VAL C O 1
ATOM 12123 N N . LYS C 1 113 ? 33.584 13.987 34.189 1.00 15.81 114 LYS C N 1
ATOM 12124 C CA . LYS C 1 113 ? 34.892 13.999 34.820 1.00 12.82 114 LYS C CA 1
ATOM 12125 C C . LYS C 1 113 ? 35.922 13.268 33.971 1.00 13.28 114 LYS C C 1
ATOM 12126 O O . LYS C 1 113 ? 37.071 13.716 33.849 1.00 14.94 114 LYS C O 1
ATOM 12145 N N . TYR C 1 114 ? 35.523 12.153 33.332 1.00 13.11 115 TYR C N 1
ATOM 12146 C CA . TYR C 1 114 ? 36.432 11.465 32.404 1.00 11.96 115 TYR C CA 1
ATOM 12147 C C . TYR C 1 114 ? 36.936 12.417 31.332 1.00 13.79 115 TYR C C 1
ATOM 12148 O O . TYR C 1 114 ? 38.154 12.510 31.076 1.00 12.84 115 TYR C O 1
ATOM 12166 N N . PHE C 1 115 ? 36.014 13.095 30.621 1.00 13.83 116 PHE C N 1
ATOM 12167 C CA . PHE C 1 115 ? 36.460 13.943 29.524 1.00 13.44 116 PHE C CA 1
ATOM 12168 C C . PHE C 1 115 ? 37.219 15.174 30.015 1.00 12.03 116 PHE C C 1
ATOM 12169 O O . PHE C 1 115 ? 38.205 15.570 29.390 1.00 14.22 116 PHE C O 1
ATOM 12186 N N A LYS C 1 116 ? 36.794 15.776 31.134 0.57 14.51 117 LYS C N 1
ATOM 12187 N N B LYS C 1 116 ? 36.794 15.772 31.135 0.43 14.56 117 LYS C N 1
ATOM 12188 C CA A LYS C 1 116 ? 37.518 16.935 31.649 0.57 17.03 117 LYS C CA 1
ATOM 12189 C CA B LYS C 1 116 ? 37.510 16.930 31.662 0.43 17.01 117 LYS C CA 1
ATOM 12190 C C A LYS C 1 116 ? 38.943 16.561 32.036 0.57 16.37 117 LYS C C 1
ATOM 12191 C C B LYS C 1 116 ? 38.941 16.560 32.033 0.43 16.36 117 LYS C C 1
ATOM 12192 O O A LYS C 1 116 ? 39.869 17.372 31.881 0.57 17.56 117 LYS C O 1
ATOM 12193 O O B LYS C 1 116 ? 39.868 17.366 31.867 0.43 17.57 117 LYS C O 1
ATOM 12230 N N . THR C 1 117 ? 39.141 15.343 32.527 1.00 14.07 118 THR C N 1
ATOM 12231 C CA . THR C 1 117 ? 40.496 14.896 32.857 1.00 16.40 118 THR C CA 1
ATOM 12232 C C . THR C 1 117 ? 41.376 14.857 31.609 1.00 20.23 118 THR C C 1
ATOM 12233 O O . THR C 1 117 ? 42.502 15.347 31.617 1.00 20.21 118 THR C O 1
ATOM 12244 N N . LEU C 1 118 ? 40.868 14.300 30.502 1.00 16.53 119 LEU C N 1
ATOM 12245 C CA . LEU C 1 118 ? 41.614 14.292 29.256 1.00 16.10 119 LEU C CA 1
ATOM 12246 C C . LEU C 1 118 ? 41.936 15.702 28.777 1.00 18.99 119 LEU C C 1
ATOM 12247 O O . LEU C 1 118 ? 43.065 15.969 28.320 1.00 20.89 119 LEU C O 1
ATOM 12263 N N . CYS C 1 119 ? 40.968 16.612 28.863 1.00 15.89 120 CYS C N 1
ATOM 12264 C CA . CYS C 1 119 ? 41.200 17.988 28.457 1.00 18.82 120 CYS C CA 1
ATOM 12265 C C . CYS C 1 119 ? 42.323 18.614 29.288 1.00 19.54 120 CYS C C 1
ATOM 12266 O O . CYS C 1 119 ? 43.172 19.327 28.745 1.00 22.19 120 CYS C O 1
ATOM 12273 N N . GLU C 1 120 ? 42.343 18.342 30.602 1.00 19.65 121 GLU C N 1
ATOM 12274 C CA . GLU C 1 120 ? 43.310 18.981 31.487 1.00 18.98 121 GLU C CA 1
ATOM 12275 C C . GLU C 1 120 ? 44.738 18.584 31.148 1.00 22.26 121 GLU C C 1
ATOM 12276 O O . GLU C 1 120 ? 45.661 19.386 31.323 1.00 22.74 121 GLU C O 1
ATOM 12288 N N . VAL C 1 121 ? 44.946 17.360 30.665 1.00 16.95 122 VAL C N 1
ATOM 12289 C CA . VAL C 1 121 ? 46.285 16.878 30.340 1.00 16.39 122 VAL C CA 1
ATOM 12290 C C . VAL C 1 121 ? 46.627 16.985 28.862 1.00 18.89 122 VAL C C 1
ATOM 12291 O O . VAL C 1 121 ? 47.779 16.720 28.482 1.00 19.28 122 VAL C O 1
ATOM 12304 N N . SER C 1 122 ? 45.672 17.343 28.000 1.00 20.75 123 SER C N 1
ATOM 12305 C CA . SER C 1 122 ? 45.932 17.211 26.582 1.00 17.55 123 SER C CA 1
ATOM 12306 C C . SER C 1 122 ? 46.826 18.329 26.060 1.00 15.13 123 SER C C 1
ATOM 12307 O O . SER C 1 122 ? 46.534 19.510 26.280 1.00 19.36 123 SER C O 1
ATOM 12315 N N . PRO C 1 123 ? 47.870 17.992 25.309 1.00 16.20 124 PRO C N 1
ATOM 12316 C CA . PRO C 1 123 ? 48.663 19.016 24.615 1.00 20.89 124 PRO C CA 1
ATOM 12317 C C . PRO C 1 123 ? 48.076 19.455 23.280 1.00 23.72 124 PRO C C 1
ATOM 12318 O O . PRO C 1 123 ? 48.690 20.278 22.578 1.00 19.48 124 PRO C O 1
ATOM 12329 N N . HIS C 1 124 ? 46.922 18.927 22.898 1.00 19.52 125 HIS C N 1
ATOM 12330 C CA . HIS C 1 124 ? 46.310 19.207 21.610 1.00 17.65 125 HIS C CA 1
ATOM 12331 C C . HIS C 1 124 ? 44.829 19.488 21.810 1.00 16.87 125 HIS C C 1
ATOM 12332 O O . HIS C 1 124 ? 44.258 19.136 22.854 1.00 19.30 125 HIS C O 1
ATOM 12346 N N . PRO C 1 125 ? 44.173 20.098 20.822 1.00 18.09 126 PRO C N 1
ATOM 12347 C CA . PRO C 1 125 ? 42.706 20.152 20.846 1.00 15.49 126 PRO C CA 1
ATOM 12348 C C . PRO C 1 125 ? 42.105 18.762 21.045 1.00 15.41 126 PRO C C 1
ATOM 12349 O O . PRO C 1 125 ? 42.625 17.765 20.551 1.00 17.24 126 PRO C O 1
ATOM 12360 N N . VAL C 1 126 ? 40.997 18.723 21.778 1.00 15.86 127 VAL C N 1
ATOM 12361 C CA . VAL C 1 126 ? 40.316 17.484 22.148 1.00 16.40 127 VAL C CA 1
ATOM 12362 C C . VAL C 1 126 ? 38.986 17.409 21.419 1.00 17.69 127 VAL C C 1
ATOM 12363 O O . VAL C 1 126 ? 38.191 18.358 21.457 1.00 15.99 127 VAL C O 1
ATOM 12376 N N . TYR C 1 127 ? 38.749 16.282 20.773 1.00 14.40 128 TYR C N 1
ATOM 12377 C CA . TYR C 1 127 ? 37.529 16.034 20.019 1.00 13.68 128 TYR C CA 1
ATOM 12378 C C . TYR C 1 127 ? 36.711 14.951 20.706 1.00 16.71 128 TYR C C 1
ATOM 12379 O O . TYR C 1 127 ? 37.250 13.929 21.134 1.00 15.41 128 TYR C O 1
ATOM 12397 N N . LEU C 1 128 ? 35.423 15.195 20.822 1.00 13.94 129 LEU C N 1
ATOM 12398 C CA . LEU C 1 128 ? 34.466 14.185 21.273 1.00 13.61 129 LEU C CA 1
ATOM 12399 C C . LEU C 1 128 ? 34.171 13.231 20.133 1.00 15.04 129 LEU C C 1
ATOM 12400 O O . LEU C 1 128 ? 33.824 13.655 19.033 1.00 14.49 129 LEU C O 1
ATOM 12416 N N . TYR C 1 129 ? 34.304 11.948 20.385 1.00 13.67 130 TYR C N 1
ATOM 12417 C CA . TYR C 1 129 ? 33.924 10.900 19.433 1.00 12.77 130 TYR C CA 1
ATOM 12418 C C . TYR C 1 129 ? 32.646 10.306 19.992 1.00 14.73 130 TYR C C 1
ATOM 12419 O O . TYR C 1 129 ? 32.680 9.501 20.925 1.00 14.70 130 TYR C O 1
ATOM 12437 N N . ASN C 1 130 ? 31.505 10.752 19.471 1.00 13.80 131 ASN C N 1
ATOM 12438 C CA . ASN C 1 130 ? 30.212 10.309 19.979 1.00 12.54 131 ASN C CA 1
ATOM 12439 C C . ASN C 1 130 ? 29.690 9.153 19.139 1.00 15.24 131 ASN C C 1
ATOM 12440 O O . ASN C 1 130 ? 29.410 9.311 17.953 1.00 15.78 131 ASN C O 1
ATOM 12451 N N A TYR C 1 131 ? 29.608 7.975 19.735 0.50 16.91 132 TYR C N 1
ATOM 12452 N N B TYR C 1 131 ? 29.508 7.995 19.769 0.50 16.83 132 TYR C N 1
ATOM 12453 C CA A TYR C 1 131 ? 29.110 6.780 19.050 0.50 18.52 132 TYR C CA 1
ATOM 12454 C CA B TYR C 1 131 ? 29.138 6.765 19.058 0.50 18.49 132 TYR C CA 1
ATOM 12455 C C A TYR C 1 131 ? 28.245 6.033 20.053 0.50 18.13 132 TYR C C 1
ATOM 12456 C C B TYR C 1 131 ? 28.216 5.956 19.962 0.50 18.28 132 TYR C C 1
ATOM 12457 O O A TYR C 1 131 ? 28.691 5.081 20.706 0.50 18.84 132 TYR C O 1
ATOM 12458 O O B TYR C 1 131 ? 28.584 4.875 20.440 0.50 19.40 132 TYR C O 1
ATOM 12493 N N . PRO C 1 132 ? 26.991 6.460 20.223 1.00 16.85 133 PRO C N 1
ATOM 12494 C CA . PRO C 1 132 ? 26.149 5.826 21.249 1.00 17.36 133 PRO C CA 1
ATOM 12495 C C . PRO C 1 132 ? 25.812 4.359 20.993 1.00 16.25 133 PRO C C 1
ATOM 12496 O O . PRO C 1 132 ? 25.668 3.611 21.969 1.00 18.24 133 PRO C O 1
ATOM 12507 N N . THR C 1 133 ? 25.635 3.930 19.751 1.00 15.73 134 THR C N 1
ATOM 12508 C CA . THR C 1 133 ? 25.310 2.524 19.522 1.00 19.79 134 THR C CA 1
ATOM 12509 C C . THR C 1 133 ? 26.417 1.593 19.995 1.00 21.64 134 THR C C 1
ATOM 12510 O O . THR C 1 133 ? 26.135 0.470 20.424 1.00 28.99 134 THR C O 1
ATOM 12521 N N . ALA C 1 134 ? 27.668 2.035 19.960 1.00 15.16 135 ALA C N 1
ATOM 12522 C CA . ALA C 1 134 ? 28.748 1.175 20.420 1.00 12.43 135 ALA C CA 1
ATOM 12523 C C . ALA C 1 134 ? 29.071 1.350 21.898 1.00 15.69 135 ALA C C 1
ATOM 12524 O O . ALA C 1 134 ? 29.393 0.363 22.575 1.00 15.08 135 ALA C O 1
ATOM 12531 N N . THR C 1 135 ? 29.026 2.578 22.413 1.00 14.38 136 THR C N 1
ATOM 12532 C CA . THR C 1 135 ? 29.423 2.833 23.788 1.00 13.93 136 THR C CA 1
ATOM 12533 C C . THR C 1 135 ? 28.288 2.687 24.789 1.00 16.94 136 THR C C 1
ATOM 12534 O O . THR C 1 135 ? 28.552 2.578 26.000 1.00 17.51 136 THR C O 1
ATOM 12545 N N . GLY C 1 136 ? 27.043 2.743 24.324 1.00 20.08 137 GLY C N 1
ATOM 12546 C CA . GLY C 1 136 ? 25.904 2.736 25.211 1.00 20.75 137 GLY C CA 1
ATOM 12547 C C . GLY C 1 136 ? 25.600 4.056 25.868 1.00 21.90 137 GLY C C 1
ATOM 12548 O O . GLY C 1 136 ? 24.675 4.131 26.677 1.00 29.90 137 GLY C O 1
ATOM 12552 N N . LYS C 1 137 ? 26.338 5.104 25.536 1.00 18.13 138 LYS C N 1
ATOM 12553 C CA . LYS C 1 137 ? 26.212 6.400 26.165 1.00 17.69 138 LYS C CA 1
ATOM 12554 C C . LYS C 1 137 ? 26.133 7.451 25.074 1.00 19.85 138 LYS C C 1
ATOM 12555 O O . LYS C 1 137 ? 26.798 7.345 24.050 1.00 25.14 138 LYS C O 1
ATOM 12574 N N . ASP C 1 138 ? 25.321 8.459 25.296 1.00 18.62 139 ASP C N 1
ATOM 12575 C CA . ASP C 1 138 ? 25.251 9.609 24.399 1.00 17.11 139 ASP C CA 1
ATOM 12576 C C . ASP C 1 138 ? 25.794 10.822 25.131 1.00 17.10 139 ASP C C 1
ATOM 12577 O O . ASP C 1 138 ? 25.231 11.245 26.145 1.00 24.78 139 ASP C O 1
ATOM 12586 N N . ILE C 1 139 ? 26.873 11.388 24.618 1.00 16.87 140 ILE C N 1
ATOM 12587 C CA . ILE C 1 139 ? 27.388 12.645 25.094 1.00 13.21 140 ILE C CA 1
ATOM 12588 C C . ILE C 1 139 ? 26.815 13.694 24.144 1.00 15.14 140 ILE C C 1
ATOM 12589 O O . ILE C 1 139 ? 27.411 14.034 23.135 1.00 17.59 140 ILE C O 1
ATOM 12605 N N . ASP C 1 140 ? 25.605 14.187 24.457 1.00 16.49 141 ASP C N 1
ATOM 12606 C CA . ASP C 1 140 ? 24.877 15.059 23.535 1.00 18.67 141 ASP C CA 1
ATOM 12607 C C . ASP C 1 140 ? 25.360 16.502 23.656 1.00 19.52 141 ASP C C 1
ATOM 12608 O O . ASP C 1 140 ? 26.287 16.816 24.401 1.00 17.36 141 ASP C O 1
ATOM 12617 N N . ALA C 1 141 ? 24.728 17.403 22.889 1.00 16.23 142 ALA C N 1
ATOM 12618 C CA . ALA C 1 141 ? 25.213 18.775 22.819 1.00 17.30 142 ALA C CA 1
ATOM 12619 C C . ALA C 1 141 ? 25.236 19.437 24.190 1.00 13.95 142 ALA C C 1
ATOM 12620 O O . ALA C 1 141 ? 26.135 20.245 24.475 1.00 18.67 142 ALA C O 1
ATOM 12627 N N . LYS C 1 142 ? 24.253 19.131 25.037 1.00 16.70 143 LYS C N 1
ATOM 12628 C CA . LYS C 1 142 ? 24.185 19.724 26.359 1.00 18.73 143 LYS C CA 1
ATOM 12629 C C . LYS C 1 142 ? 25.317 19.223 27.248 1.00 18.15 143 LYS C C 1
ATOM 12630 O O . LYS C 1 142 ? 25.967 20.012 27.946 1.00 21.65 143 LYS C O 1
ATOM 12649 N N . VAL C 1 143 ? 25.567 17.910 27.239 1.00 20.28 144 VAL C N 1
ATOM 12650 C CA . VAL C 1 143 ? 26.667 17.379 28.030 1.00 16.32 144 VAL C CA 1
ATOM 12651 C C . VAL C 1 143 ? 28.003 17.878 27.481 1.00 19.89 144 VAL C C 1
ATOM 12652 O O . VAL C 1 143 ? 28.921 18.199 28.243 1.00 16.81 144 VAL C O 1
ATOM 12665 N N . ALA C 1 144 ? 28.126 17.975 26.155 1.00 18.54 145 ALA C N 1
ATOM 12666 C CA . ALA C 1 144 ? 29.349 18.521 25.572 1.00 14.37 145 ALA C CA 1
ATOM 12667 C C . ALA C 1 144 ? 29.576 19.947 26.058 1.00 18.94 145 ALA C C 1
ATOM 12668 O O . ALA C 1 144 ? 30.706 20.327 26.380 1.00 18.16 145 ALA C O 1
ATOM 12675 N N . LYS C 1 145 ? 28.504 20.757 26.126 1.00 20.15 146 LYS C N 1
ATOM 12676 C CA . LYS C 1 145 ? 28.653 22.107 26.638 1.00 17.40 146 LYS C CA 1
ATOM 12677 C C . LYS C 1 145 ? 29.065 22.092 28.102 1.00 21.25 146 LYS C C 1
ATOM 12678 O O . LYS C 1 145 ? 29.898 22.898 28.526 1.00 21.25 146 LYS C O 1
ATOM 12697 N N A GLU C 1 146 ? 28.483 21.184 28.888 0.52 21.01 147 GLU C N 1
ATOM 12698 N N B GLU C 1 146 ? 28.477 21.193 28.892 0.48 21.03 147 GLU C N 1
ATOM 12699 C CA A GLU C 1 146 ? 28.865 21.055 30.295 0.52 21.53 147 GLU C CA 1
ATOM 12700 C CA B GLU C 1 146 ? 28.874 21.067 30.294 0.48 21.59 147 GLU C CA 1
ATOM 12701 C C A GLU C 1 146 ? 30.344 20.702 30.436 0.52 23.79 147 GLU C C 1
ATOM 12702 C C B GLU C 1 146 ? 30.356 20.723 30.420 0.48 23.77 147 GLU C C 1
ATOM 12703 O O A GLU C 1 146 ? 31.045 21.242 31.306 0.52 22.26 147 GLU C O 1
ATOM 12704 O O B GLU C 1 146 ? 31.070 21.293 31.258 0.48 22.20 147 GLU C O 1
ATOM 12727 N N . ILE C 1 147 ? 30.841 19.792 29.595 1.00 19.49 148 ILE C N 1
ATOM 12728 C CA . ILE C 1 147 ? 32.258 19.453 29.629 1.00 16.05 148 ILE C CA 1
ATOM 12729 C C . ILE C 1 147 ? 33.082 20.674 29.276 1.00 19.21 148 ILE C C 1
ATOM 12730 O O . ILE C 1 147 ? 34.117 20.965 29.914 1.00 20.73 148 ILE C O 1
ATOM 12746 N N . GLY C 1 148 ? 32.664 21.384 28.231 1.00 16.36 149 GLY C N 1
ATOM 12747 C CA . GLY C 1 148 ? 33.139 22.731 27.975 1.00 17.89 149 GLY C CA 1
ATOM 12748 C C . GLY C 1 148 ? 34.505 22.877 27.338 1.00 20.85 149 GLY C C 1
ATOM 12749 O O . GLY C 1 148 ? 34.929 24.011 27.097 1.00 32.02 149 GLY C O 1
ATOM 12753 N N . CYS C 1 149 ? 35.208 21.795 27.022 1.00 20.82 150 CYS C N 1
ATOM 12754 C CA . CYS C 1 149 ? 36.578 21.894 26.541 1.00 20.72 150 CYS C CA 1
ATOM 12755 C C . CYS C 1 149 ? 36.809 21.209 25.203 1.00 16.57 150 CYS C C 1
ATOM 12756 O O . CYS C 1 149 ? 37.963 21.067 24.788 1.00 23.11 150 CYS C O 1
ATOM 12763 N N . PHE C 1 150 ? 35.754 20.798 24.489 1.00 17.59 151 PHE C N 1
ATOM 12764 C CA . PHE C 1 150 ? 35.943 20.182 23.197 1.00 15.15 151 PHE C CA 1
ATOM 12765 C C . PHE C 1 150 ? 36.142 21.217 22.106 1.00 18.48 151 PHE C C 1
ATOM 12766 O O . PHE C 1 150 ? 35.416 22.213 22.049 1.00 20.13 151 PHE C O 1
ATOM 12783 N N . THR C 1 151 ? 37.126 20.977 21.249 1.00 16.15 152 THR C N 1
ATOM 12784 C CA . THR C 1 151 ? 37.302 21.767 20.031 1.00 16.49 152 THR C CA 1
ATOM 12785 C C . THR C 1 151 ? 36.367 21.302 18.930 1.00 19.94 152 THR C C 1
ATOM 12786 O O . THR C 1 151 ? 35.945 22.105 18.083 1.00 20.44 152 THR C O 1
ATOM 12797 N N . GLY C 1 152 ? 36.037 20.018 18.914 1.00 16.33 153 GLY C N 1
ATOM 12798 C CA . GLY C 1 152 ? 35.138 19.497 17.902 1.00 17.42 153 GLY C CA 1
ATOM 12799 C C . GLY C 1 152 ? 34.446 18.250 18.396 1.00 15.84 153 GLY C C 1
ATOM 12800 O O . GLY C 1 152 ? 34.762 17.712 19.461 1.00 15.18 153 GLY C O 1
ATOM 12804 N N . VAL C 1 153 ? 33.453 17.815 17.615 1.00 16.18 154 VAL C N 1
ATOM 12805 C CA . VAL C 1 153 ? 32.735 16.572 17.867 1.00 13.82 154 VAL C CA 1
ATOM 12806 C C . VAL C 1 153 ? 32.591 15.813 16.561 1.00 13.56 154 VAL C C 1
ATOM 12807 O O . VAL C 1 153 ? 32.353 16.404 15.500 1.00 16.42 154 VAL C O 1
ATOM 12820 N N . LYS C 1 154 ? 32.762 14.492 16.619 1.00 15.91 155 LYS C N 1
ATOM 12821 C CA . LYS C 1 154 ? 32.380 13.592 15.538 1.00 15.29 155 LYS C CA 1
ATOM 12822 C C . LYS C 1 154 ? 31.167 12.805 16.028 1.00 16.06 155 LYS C C 1
ATOM 12823 O O . LYS C 1 154 ? 31.275 11.993 16.959 1.00 16.19 155 LYS C O 1
ATOM 12842 N N . ASP C 1 155 ? 29.992 13.072 15.440 1.00 15.78 156 ASP C N 1
ATOM 12843 C CA . ASP C 1 155 ? 28.722 12.516 15.924 1.00 15.66 156 ASP C CA 1
ATOM 12844 C C . ASP C 1 155 ? 28.347 11.365 15.005 1.00 16.48 156 ASP C C 1
ATOM 12845 O O . ASP C 1 155 ? 27.773 11.582 13.929 1.00 16.66 156 ASP C O 1
ATOM 12854 N N . VAL C 1 156 ? 28.648 10.135 15.433 1.00 17.91 157 VAL C N 1
ATOM 12855 C CA . VAL C 1 156 ? 28.437 8.950 14.595 1.00 19.35 157 VAL C CA 1
ATOM 12856 C C . VAL C 1 156 ? 27.054 8.416 14.948 1.00 19.37 157 VAL C C 1
ATOM 12857 O O . VAL C 1 156 ? 26.871 7.611 15.870 1.00 20.53 157 VAL C O 1
ATOM 12870 N N . ILE C 1 157 ? 26.057 8.904 14.208 1.00 20.95 158 ILE C N 1
ATOM 12871 C CA . ILE C 1 157 ? 24.648 8.716 14.534 1.00 19.04 158 ILE C CA 1
ATOM 12872 C C . ILE C 1 157 ? 23.920 9.119 13.256 1.00 17.32 158 ILE C C 1
ATOM 12873 O O . ILE C 1 157 ? 24.403 9.967 12.491 1.00 19.89 158 ILE C O 1
ATOM 12889 N N . GLU C 1 158 ? 22.752 8.529 13.019 1.00 23.26 159 GLU C N 1
ATOM 12890 C CA . GLU C 1 158 ? 21.985 8.922 11.836 1.00 22.37 159 GLU C CA 1
ATOM 12891 C C . GLU C 1 158 ? 21.031 10.084 12.107 1.00 29.20 159 GLU C C 1
ATOM 12892 O O . GLU C 1 158 ? 20.403 10.594 11.161 1.00 30.39 159 GLU C O 1
ATOM 12904 N N . ASN C 1 159 ? 20.962 10.548 13.353 1.00 20.52 160 ASN C N 1
ATOM 12905 C CA . ASN C 1 159 ? 20.014 11.544 13.827 1.00 17.72 160 ASN C CA 1
ATOM 12906 C C . ASN C 1 159 ? 20.605 12.922 13.562 1.00 24.16 160 ASN C C 1
ATOM 12907 O O . ASN C 1 159 ? 21.433 13.427 14.329 1.00 17.43 160 ASN C O 1
ATOM 12918 N N . ILE C 1 160 ? 20.181 13.553 12.473 1.00 21.49 161 ILE C N 1
ATOM 12919 C CA . ILE C 1 160 ? 20.924 14.718 12.016 1.00 18.74 161 ILE C CA 1
ATOM 12920 C C . ILE C 1 160 ? 20.640 15.944 12.887 1.00 17.04 161 ILE C C 1
ATOM 12921 O O . ILE C 1 160 ? 21.520 16.794 13.064 1.00 24.09 161 ILE C O 1
ATOM 12937 N N . ILE C 1 161 ? 19.454 16.042 13.483 1.00 18.64 162 ILE C N 1
ATOM 12938 C CA . ILE C 1 161 ? 19.201 17.169 14.372 1.00 19.45 162 ILE C CA 1
ATOM 12939 C C . ILE C 1 161 ? 20.085 17.052 15.610 1.00 21.79 162 ILE C C 1
ATOM 12940 O O . ILE C 1 161 ? 20.571 18.054 16.141 1.00 19.36 162 ILE C O 1
ATOM 12956 N N . HIS C 1 162 ? 20.311 15.819 16.076 1.00 18.09 163 HIS C N 1
ATOM 12957 C CA . HIS C 1 162 ? 21.244 15.592 17.178 1.00 16.91 163 HIS C CA 1
ATOM 12958 C C . HIS C 1 162 ? 22.599 16.230 16.888 1.00 16.81 163 HIS C C 1
ATOM 12959 O O . HIS C 1 162 ? 23.204 16.879 17.751 1.00 15.92 163 HIS C O 1
ATOM 12974 N N . THR C 1 163 ? 23.078 16.068 15.674 1.00 17.17 164 THR C N 1
ATOM 12975 C CA . THR C 1 163 ? 24.377 16.606 15.305 1.00 13.57 164 THR C CA 1
ATOM 12976 C C . THR C 1 163 ? 24.325 18.126 15.206 1.00 18.85 164 THR C C 1
ATOM 12977 O O . THR C 1 163 ? 25.219 18.813 15.692 1.00 16.53 164 THR C O 1
ATOM 12988 N N . LEU C 1 164 ? 23.245 18.679 14.637 1.00 22.24 165 LEU C N 1
ATOM 12989 C CA . LEU C 1 164 ? 23.149 20.130 14.535 1.00 19.08 165 LEU C CA 1
ATOM 12990 C C . LEU C 1 164 ? 23.075 20.777 15.909 1.00 21.78 165 LEU C C 1
ATOM 12991 O O . LEU C 1 164 ? 23.574 21.897 16.093 1.00 17.86 165 LEU C O 1
ATOM 13007 N N . ASP C 1 165 ? 22.471 20.086 16.885 1.00 16.16 166 ASP C N 1
ATOM 13008 C CA . ASP C 1 165 ? 22.382 20.627 18.238 1.00 18.55 166 ASP C CA 1
ATOM 13009 C C . ASP C 1 165 ? 23.753 21.031 18.784 1.00 17.15 166 ASP C C 1
ATOM 13010 O O . ASP C 1 165 ? 23.866 22.000 19.544 1.00 17.87 166 ASP C O 1
ATOM 13019 N N . TYR C 1 166 ? 24.817 20.299 18.429 1.00 18.17 167 TYR C N 1
ATOM 13020 C CA . TYR C 1 166 ? 26.122 20.688 18.952 1.00 15.90 167 TYR C CA 1
ATOM 13021 C C . TYR C 1 166 ? 26.505 22.080 18.477 1.00 16.07 167 TYR C C 1
ATOM 13022 O O . TYR C 1 166 ? 27.056 22.865 19.235 1.00 18.65 167 TYR C O 1
ATOM 13040 N N . LYS C 1 167 ? 26.223 22.391 17.210 1.00 19.22 168 LYS C N 1
ATOM 13041 C CA . LYS C 1 167 ? 26.550 23.702 16.673 1.00 22.01 168 LYS C CA 1
ATOM 13042 C C . LYS C 1 167 ? 25.658 24.780 17.274 1.00 23.55 168 LYS C C 1
ATOM 13043 O O . LYS C 1 167 ? 26.118 25.893 17.536 1.00 23.13 168 LYS C O 1
ATOM 13062 N N . ARG C 1 168 ? 24.384 24.465 17.517 1.00 18.54 169 ARG C N 1
ATOM 13063 C CA . ARG C 1 168 ? 23.473 25.431 18.116 1.00 21.79 169 ARG C CA 1
ATOM 13064 C C . ARG C 1 168 ? 23.911 25.804 19.523 1.00 25.12 169 ARG C C 1
ATOM 13065 O O . ARG C 1 168 ? 23.934 26.986 19.883 1.00 22.56 169 ARG C O 1
ATOM 13086 N N . LEU C 1 169 ? 24.252 24.802 20.341 1.00 19.00 170 LEU C N 1
ATOM 13087 C CA . LEU C 1 169 ? 24.591 25.043 21.733 1.00 16.95 170 LEU C CA 1
ATOM 13088 C C . LEU C 1 169 ? 26.072 25.368 21.935 1.00 19.57 170 LEU C C 1
ATOM 13089 O O . LEU C 1 169 ? 26.430 25.867 23.007 1.00 23.27 170 LEU C O 1
ATOM 13105 N N . ASN C 1 170 ? 26.911 25.101 20.939 1.00 20.56 171 ASN C N 1
ATOM 13106 C CA . ASN C 1 170 ? 28.359 25.331 21.012 1.00 20.81 171 ASN C CA 1
ATOM 13107 C C . ASN C 1 170 ? 28.815 25.966 19.704 1.00 20.58 171 ASN C C 1
ATOM 13108 O O . ASN C 1 170 ? 29.454 25.329 18.871 1.00 19.29 171 ASN C O 1
ATOM 13119 N N . PRO C 1 171 ? 28.491 27.245 19.486 1.00 22.58 172 PRO C N 1
ATOM 13120 C CA . PRO C 1 171 ? 28.691 27.828 18.147 1.00 23.81 172 PRO C CA 1
ATOM 13121 C C . PRO C 1 171 ? 30.139 27.827 17.662 1.00 20.38 172 PRO C C 1
ATOM 13122 O O . PRO C 1 171 ? 30.364 27.872 16.453 1.00 25.21 172 PRO C O 1
ATOM 13133 N N . ASN C 1 172 ? 31.113 27.783 18.555 1.00 23.34 173 ASN C N 1
ATOM 13134 C CA . ASN C 1 172 ? 32.509 27.772 18.155 1.00 24.73 173 ASN C CA 1
ATOM 13135 C C . ASN C 1 172 ? 33.076 26.367 17.960 1.00 27.03 173 ASN C C 1
ATOM 13136 O O . ASN C 1 172 ? 34.254 26.227 17.624 1.00 28.07 173 ASN C O 1
ATOM 13147 N N . MET C 1 173 ? 32.266 25.337 18.133 1.00 20.39 174 MET C N 1
ATOM 13148 C CA . MET C 1 173 ? 32.729 23.960 17.990 1.00 19.88 174 MET C CA 1
ATOM 13149 C C . MET C 1 173 ? 32.700 23.512 16.532 1.00 19.29 174 MET C C 1
ATOM 13150 O O . MET C 1 173 ? 31.766 23.828 15.779 1.00 20.86 174 MET C O 1
ATOM 13164 N N . LEU C 1 174 ? 33.718 22.745 16.130 1.00 20.29 175 LEU C N 1
ATOM 13165 C CA . LEU C 1 174 ? 33.686 22.046 14.851 1.00 21.06 175 LEU C CA 1
ATOM 13166 C C . LEU C 1 174 ? 32.815 20.807 14.994 1.00 20.30 175 LEU C C 1
ATOM 13167 O O . LEU C 1 174 ? 32.974 20.043 15.948 1.00 18.37 175 LEU C O 1
ATOM 13183 N N . VAL C 1 175 ? 31.896 20.593 14.055 1.00 15.99 176 VAL C N 1
ATOM 13184 C CA . VAL C 1 175 ? 30.907 19.532 14.174 1.00 15.65 176 VAL C CA 1
ATOM 13185 C C . VAL C 1 175 ? 30.893 18.713 12.904 1.00 16.86 176 VAL C C 1
ATOM 13186 O O . VAL C 1 175 ? 30.607 19.231 11.819 1.00 17.57 176 VAL C O 1
ATOM 13199 N N . TYR C 1 176 ? 31.172 17.426 13.034 1.00 15.49 177 TYR C N 1
ATOM 13200 C CA . TYR C 1 176 ? 31.166 16.502 11.917 1.00 17.51 177 TYR C CA 1
ATOM 13201 C C . TYR C 1 176 ? 30.121 15.422 12.143 1.00 20.55 177 TYR C C 1
ATOM 13202 O O . TYR C 1 176 ? 29.963 14.929 13.260 1.00 18.74 177 TYR C O 1
ATOM 13220 N N . SER C 1 177 ? 29.414 15.055 11.075 1.00 17.68 178 SER C N 1
ATOM 13221 C CA . SER C 1 177 ? 28.422 13.992 11.107 1.00 18.15 178 SER C CA 1
ATOM 13222 C C . SER C 1 177 ? 29.045 12.684 10.649 1.00 23.35 178 SER C C 1
ATOM 13223 O O . SER C 1 177 ? 29.840 12.661 9.702 1.00 22.63 178 SER C O 1
ATOM 13231 N N . GLY C 1 178 ? 28.663 11.599 11.294 1.00 17.43 179 GLY C N 1
ATOM 13232 C CA . GLY C 1 178 ? 29.011 10.277 10.848 1.00 20.32 179 GLY C CA 1
ATOM 13233 C C . GLY C 1 178 ? 27.856 9.595 10.136 1.00 24.11 179 GLY C C 1
ATOM 13234 O O . GLY C 1 178 ? 27.836 8.366 9.984 1.00 23.77 179 GLY C O 1
ATOM 13238 N N . SER C 1 179 ? 26.900 10.395 9.677 1.00 25.39 180 SER C N 1
ATOM 13239 C CA . SER C 1 179 ? 25.747 9.856 8.961 1.00 20.28 180 SER C CA 1
ATOM 13240 C C . SER C 1 179 ? 26.156 9.265 7.621 1.00 22.16 180 SER C C 1
ATOM 13241 O O . SER C 1 179 ? 27.036 9.794 6.929 1.00 24.93 180 SER C O 1
ATOM 13249 N N . GLN C 1 180 ? 25.491 8.169 7.238 1.00 22.37 181 GLN C N 1
ATOM 13250 C CA . GLN C 1 180 ? 25.713 7.573 5.932 1.00 24.38 181 GLN C CA 1
ATOM 13251 C C . GLN C 1 180 ? 25.298 8.500 4.800 1.00 28.30 181 GLN C C 1
ATOM 13252 O O . GLN C 1 180 ? 25.755 8.319 3.674 1.00 25.00 181 GLN C O 1
ATOM 13266 N N . MET C 1 181 ? 24.451 9.492 5.066 1.00 25.96 182 MET C N 1
ATOM 13267 C CA . MET C 1 181 ? 23.948 10.385 4.018 1.00 25.55 182 MET C CA 1
ATOM 13268 C C . MET C 1 181 ? 24.911 11.554 3.873 1.00 34.32 182 MET C C 1
ATOM 13269 O O . MET C 1 181 ? 24.731 12.624 4.458 1.00 37.07 182 MET C O 1
ATOM 13283 N N . LEU C 1 182 ? 25.944 11.346 3.060 1.00 24.98 183 LEU C N 1
ATOM 13284 C CA . LEU C 1 182 ? 26.954 12.377 2.836 1.00 28.52 183 LEU C CA 1
ATOM 13285 C C . LEU C 1 182 ? 26.338 13.623 2.220 1.00 31.00 183 LEU C C 1
ATOM 13286 O O . LEU C 1 182 ? 26.643 14.747 2.632 1.00 31.94 183 LEU C O 1
ATOM 13302 N N . ILE C 1 183 ? 25.456 13.438 1.241 1.00 32.18 184 ILE C N 1
ATOM 13303 C CA . ILE C 1 183 ? 24.964 14.561 0.449 1.00 43.70 184 ILE C CA 1
ATOM 13304 C C . ILE C 1 183 ? 24.318 15.618 1.332 1.00 42.70 184 ILE C C 1
ATOM 13305 O O . ILE C 1 183 ? 24.366 16.812 1.015 1.00 50.28 184 ILE C O 1
ATOM 13321 N N . ALA C 1 184 ? 23.743 15.216 2.467 1.00 33.46 185 ALA C N 1
ATOM 13322 C CA . ALA C 1 184 ? 22.998 16.129 3.322 1.00 35.41 185 ALA C CA 1
ATOM 13323 C C . ALA C 1 184 ? 23.817 16.706 4.467 1.00 50.64 185 ALA C C 1
ATOM 13324 O O . ALA C 1 184 ? 23.326 17.594 5.168 1.00 52.14 185 ALA C O 1
ATOM 13331 N N . THR C 1 185 ? 25.040 16.227 4.679 1.00 45.33 186 THR C N 1
ATOM 13332 C CA . THR C 1 185 ? 25.860 16.679 5.790 1.00 38.17 186 THR C CA 1
ATOM 13333 C C . THR C 1 185 ? 27.207 17.225 5.369 1.00 45.98 186 THR C C 1
ATOM 13334 O O . THR C 1 185 ? 27.797 18.007 6.126 1.00 50.49 186 THR C O 1
ATOM 13345 N N . VAL C 1 186 ? 27.709 16.841 4.193 1.00 50.76 187 VAL C N 1
ATOM 13346 C CA . VAL C 1 186 ? 29.034 17.260 3.759 1.00 67.90 187 VAL C CA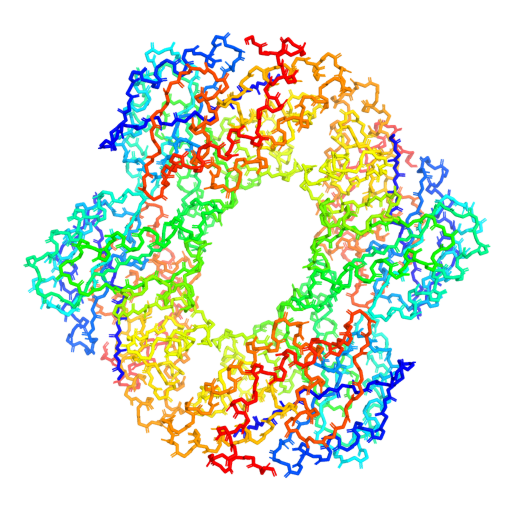 1
ATOM 13347 C C . VAL C 1 186 ? 29.088 18.730 3.381 1.00 76.34 187 VAL C C 1
ATOM 13348 O O . VAL C 1 186 ? 30.188 19.280 3.245 1.00 92.19 187 VAL C O 1
ATOM 13361 N N . ALA C 1 187 ? 27.938 19.382 3.215 1.00 66.24 188 ALA C N 1
ATOM 13362 C CA . ALA C 1 187 ? 27.930 20.784 2.824 1.00 58.87 188 ALA C CA 1
ATOM 13363 C C . ALA C 1 187 ? 26.507 21.312 2.829 1.00 62.26 188 ALA C C 1
ATOM 13364 O O . ALA C 1 187 ? 25.570 20.589 2.476 1.00 67.84 188 ALA C O 1
ATOM 13371 N N . SER C 1 188 ? 26.357 22.571 3.244 1.00 52.99 189 SER C N 1
ATOM 13372 C CA . SER C 1 188 ? 25.145 23.363 3.043 1.00 65.53 189 SER C CA 1
ATOM 13373 C C . SER C 1 188 ? 24.051 23.090 4.067 1.00 69.26 189 SER C C 1
ATOM 13374 O O . SER C 1 188 ? 22.883 23.431 3.823 1.00 51.63 189 SER C O 1
ATOM 13382 N N . THR C 1 189 ? 24.381 22.493 5.218 1.00 55.07 190 THR C N 1
ATOM 13383 C CA . THR C 1 189 ? 23.400 22.323 6.286 1.00 56.28 190 THR C CA 1
ATOM 13384 C C . THR C 1 189 ? 23.971 22.701 7.651 1.00 42.29 190 THR C C 1
ATOM 13385 O O . THR C 1 189 ? 23.411 22.310 8.681 1.00 46.67 190 THR C O 1
ATOM 13396 N N . GLY C 1 190 ? 25.071 23.445 7.679 1.00 29.26 191 GLY C N 1
ATOM 13397 C CA . GLY C 1 190 ? 25.580 24.011 8.910 1.00 30.17 191 GLY C CA 1
ATOM 13398 C C . GLY C 1 190 ? 26.607 23.182 9.646 1.00 33.19 191 GLY C C 1
ATOM 13399 O O . GLY C 1 190 ? 26.956 23.531 10.776 1.00 35.89 191 GLY C O 1
ATOM 13403 N N . LEU C 1 191 ? 27.097 22.106 9.047 1.00 30.81 192 LEU C N 1
ATOM 13404 C CA . LEU C 1 191 ? 28.101 21.244 9.661 1.00 20.78 192 LEU C CA 1
ATOM 13405 C C . LEU C 1 191 ? 29.445 21.452 8.968 1.00 31.08 192 LEU C C 1
ATOM 13406 O O . LEU C 1 191 ? 29.540 22.030 7.884 1.00 30.31 192 LEU C O 1
ATOM 13422 N N . ASP C 1 192 ? 30.501 20.975 9.619 1.00 23.54 193 ASP C N 1
ATOM 13423 C CA . ASP C 1 192 ? 31.864 21.160 9.133 1.00 18.59 193 ASP C CA 1
ATOM 13424 C C . ASP C 1 192 ? 32.374 20.008 8.285 1.00 19.78 193 ASP C C 1
ATOM 13425 O O . ASP C 1 192 ? 33.491 20.104 7.760 1.00 26.62 193 ASP C O 1
ATOM 13434 N N . GLY C 1 193 ? 31.608 18.938 8.132 1.00 22.30 194 GLY C N 1
ATOM 13435 C CA . GLY C 1 193 ? 32.037 17.818 7.317 1.00 20.83 194 GLY C CA 1
ATOM 13436 C C . GLY C 1 193 ? 31.458 16.519 7.828 1.00 20.31 194 GLY C C 1
ATOM 13437 O O . GLY C 1 193 ? 30.545 16.504 8.657 1.00 23.53 194 GLY C O 1
ATOM 13441 N N . ASN C 1 194 ? 31.993 15.426 7.288 1.00 20.68 195 ASN C N 1
ATOM 13442 C CA . ASN C 1 194 ? 31.481 14.088 7.524 1.00 19.60 195 ASN C CA 1
ATOM 13443 C C . ASN C 1 194 ? 32.641 13.153 7.825 1.00 23.93 195 ASN C C 1
ATOM 13444 O O . ASN C 1 194 ? 33.697 13.215 7.176 1.00 20.15 195 ASN C O 1
ATOM 13455 N N . VAL C 1 195 ? 32.435 12.289 8.816 1.00 19.38 196 VAL C N 1
ATOM 13456 C CA . VAL C 1 195 ? 33.342 11.171 9.075 1.00 17.79 196 VAL C CA 1
ATOM 13457 C C . VAL C 1 195 ? 32.791 10.007 8.262 1.00 20.20 196 VAL C C 1
ATOM 13458 O O . VAL C 1 195 ? 31.733 9.458 8.591 1.00 23.82 196 VAL C O 1
ATOM 13471 N N . ALA C 1 196 ? 33.472 9.674 7.169 1.00 18.63 197 ALA C N 1
ATOM 13472 C CA . ALA C 1 196 ? 32.875 8.891 6.084 1.00 22.77 197 ALA C CA 1
ATOM 13473 C C . ALA C 1 196 ? 33.329 7.450 6.212 1.00 21.06 197 ALA C C 1
ATOM 13474 O O . ALA C 1 196 ? 34.441 7.098 5.801 1.00 20.98 197 ALA C O 1
ATOM 13481 N N A LEU C 1 197 ? 32.385 6.616 6.688 0.51 35.58 198 LEU C N 1
ATOM 13482 N N B LEU C 1 197 ? 32.487 6.625 6.832 0.49 34.82 198 LEU C N 1
ATOM 13483 C CA A LEU C 1 197 ? 32.611 5.212 7.009 0.51 36.03 198 LEU C CA 1
ATOM 13484 C CA B LEU C 1 197 ? 32.786 5.208 6.981 0.49 36.03 198 LEU C CA 1
ATOM 13485 C C A LEU C 1 197 ? 33.046 4.373 5.812 0.51 35.47 198 LEU C C 1
ATOM 13486 C C B LEU C 1 197 ? 33.376 4.628 5.701 0.49 37.87 198 LEU C C 1
ATOM 13487 O O A LEU C 1 197 ? 33.709 3.345 5.994 0.51 33.90 198 LEU C O 1
ATOM 13488 O O B LEU C 1 197 ? 34.502 4.113 5.688 0.49 36.74 198 LEU C O 1
ATOM 13519 N N . GLY C 1 198 ? 32.643 4.750 4.602 1.00 25.78 199 GLY C N 1
ATOM 13520 C CA . GLY C 1 198 ? 33.008 4.046 3.388 1.00 25.50 199 GLY C CA 1
ATOM 13521 C C . GLY C 1 198 ? 34.147 4.650 2.604 1.00 22.10 199 GLY C C 1
ATOM 13522 O O . GLY C 1 198 ? 34.480 4.164 1.509 1.00 20.98 199 GLY C O 1
ATOM 13527 N N . SER C 1 199 ? 34.770 5.693 3.125 1.00 19.77 200 SER C N 1
ATOM 13528 C CA . SER C 1 199 ? 35.842 6.359 2.409 1.00 17.50 200 SER C CA 1
ATOM 13529 C C . SER C 1 199 ? 37.158 5.591 2.472 1.00 22.12 200 SER C C 1
ATOM 13530 O O . SER C 1 199 ? 38.100 5.954 1.761 1.00 20.33 200 SER C O 1
ATOM 13538 N N . ASN C 1 200 ? 37.252 4.529 3.288 1.00 19.38 201 ASN C N 1
ATOM 13539 C CA . ASN C 1 200 ? 38.431 3.677 3.204 1.00 19.72 201 ASN C CA 1
ATOM 13540 C C . ASN C 1 200 ? 38.533 3.007 1.837 1.00 17.12 201 ASN C C 1
ATOM 13541 O O . ASN C 1 200 ? 39.628 2.903 1.263 1.00 20.36 201 ASN C O 1
ATOM 13552 N N . TYR C 1 201 ? 37.411 2.517 1.312 1.00 20.56 202 TYR C N 1
ATOM 13553 C CA . TYR C 1 201 ? 37.463 1.715 0.099 1.00 21.15 202 TYR C CA 1
ATOM 13554 C C . TYR C 1 201 ? 37.013 2.476 -1.139 1.00 22.95 202 TYR C C 1
ATOM 13555 O O . TYR C 1 201 ? 37.359 2.053 -2.248 1.00 22.97 202 TYR C O 1
ATOM 13573 N N . LEU C 1 202 ? 36.293 3.582 -0.984 1.00 18.45 203 LEU C N 1
ATOM 13574 C CA . LEU C 1 202 ? 35.906 4.416 -2.128 1.00 17.92 203 LEU C CA 1
ATOM 13575 C C . LEU C 1 202 ? 36.045 5.883 -1.786 1.00 20.23 203 LEU C C 1
ATOM 13576 O O . LEU C 1 202 ? 35.074 6.647 -1.844 1.00 21.11 203 LEU C O 1
ATOM 13592 N N . PRO C 1 203 ? 37.257 6.324 -1.434 1.00 19.17 204 PRO C N 1
ATOM 13593 C CA . PRO C 1 203 ? 37.463 7.753 -1.208 1.00 18.09 204 PRO C CA 1
ATOM 13594 C C . PRO C 1 203 ? 37.052 8.603 -2.401 1.00 19.51 204 PRO C C 1
ATOM 13595 O O . PRO C 1 203 ? 36.615 9.740 -2.205 1.00 22.90 204 PRO C O 1
ATOM 13606 N N . GLU C 1 204 ? 37.210 8.074 -3.615 1.00 23.96 205 GLU C N 1
ATOM 13607 C CA . GLU C 1 204 ? 36.843 8.825 -4.812 1.00 26.64 205 GLU C CA 1
ATOM 13608 C C . GLU C 1 204 ? 35.360 9.159 -4.813 1.00 24.86 205 GLU C C 1
ATOM 13609 O O . GLU C 1 204 ? 34.967 10.269 -5.190 1.00 26.52 205 GLU C O 1
ATOM 13621 N N . VAL C 1 205 ? 34.518 8.211 -4.387 1.00 22.72 206 VAL C N 1
ATOM 13622 C CA . VAL C 1 205 ? 33.083 8.475 -4.324 1.00 20.95 206 VAL C CA 1
ATOM 13623 C C . VAL C 1 205 ? 32.793 9.559 -3.289 1.00 28.73 206 VAL C C 1
ATOM 13624 O O . VAL C 1 205 ? 32.075 10.526 -3.562 1.00 26.43 206 VAL C O 1
ATOM 13637 N N A THR C 1 206 ? 33.325 9.388 -2.073 0.52 19.59 207 THR C N 1
ATOM 13638 N N B THR C 1 206 ? 33.352 9.432 -2.078 0.48 19.63 207 THR C N 1
ATOM 13639 C CA A THR C 1 206 ? 33.137 10.377 -1.024 0.52 19.76 207 THR C CA 1
ATOM 13640 C CA B THR C 1 206 ? 33.033 10.420 -1.054 0.48 19.79 207 THR C CA 1
ATOM 13641 C C A THR C 1 206 ? 33.537 11.765 -1.490 0.52 22.33 207 THR C C 1
ATOM 13642 C C B THR C 1 206 ? 33.562 11.804 -1.420 0.48 22.31 207 THR C C 1
ATOM 13643 O O A THR C 1 206 ? 32.770 12.723 -1.367 0.52 24.37 207 THR C O 1
ATOM 13644 O O B THR C 1 206 ? 32.899 12.811 -1.151 0.48 24.00 207 THR C O 1
ATOM 13665 N N . VAL C 1 207 ? 34.749 11.891 -2.029 1.00 21.70 208 VAL C N 1
ATOM 13666 C CA . VAL C 1 207 ? 35.253 13.191 -2.452 1.00 23.76 208 VAL C CA 1
ATOM 13667 C C . VAL C 1 207 ? 34.426 13.735 -3.609 1.00 24.19 208 VAL C C 1
ATOM 13668 O O . VAL C 1 207 ? 34.105 14.926 -3.652 1.00 30.31 208 VAL C O 1
ATOM 13681 N N . THR C 1 208 ? 34.021 12.870 -4.530 1.00 26.58 209 THR C N 1
ATOM 13682 C CA . THR C 1 208 ? 33.216 13.336 -5.659 1.00 26.51 209 THR C CA 1
ATOM 13683 C C . THR C 1 208 ? 31.844 13.814 -5.195 1.00 34.08 209 THR C C 1
ATOM 13684 O O . THR C 1 208 ? 31.376 14.881 -5.620 1.00 30.34 209 THR C O 1
ATOM 13695 N N . ILE C 1 209 ? 31.193 13.068 -4.295 1.00 25.47 210 ILE C N 1
ATOM 13696 C CA . ILE C 1 209 ? 29.919 13.540 -3.762 1.00 27.43 210 ILE C CA 1
ATOM 13697 C C . ILE C 1 209 ? 30.086 14.917 -3.133 1.00 36.74 210 ILE C C 1
ATOM 13698 O O . ILE C 1 209 ? 29.235 15.800 -3.302 1.00 37.81 210 ILE C O 1
ATOM 13714 N N . LYS C 1 210 ? 31.176 15.123 -2.391 1.00 32.23 211 LYS C N 1
ATOM 13715 C CA . LYS C 1 210 ? 31.417 16.417 -1.768 1.00 33.23 211 LYS C CA 1
ATOM 13716 C C . LYS C 1 210 ? 31.455 17.522 -2.817 1.00 33.96 211 LYS C C 1
ATOM 13717 O O . LYS C 1 210 ? 30.764 18.538 -2.696 1.00 46.19 211 LYS C O 1
ATOM 13736 N N . LYS C 1 211 ? 32.279 17.346 -3.845 1.00 29.66 212 LYS C N 1
ATOM 13737 C CA . LYS C 1 211 ? 32.428 18.385 -4.860 1.00 49.20 212 LYS C CA 1
ATOM 13738 C C . LYS C 1 211 ? 31.131 18.598 -5.630 1.00 51.83 212 LYS C C 1
ATOM 13739 O O . LYS C 1 211 ? 30.729 19.742 -5.869 1.00 50.94 212 LYS C O 1
ATOM 13758 N N . LEU C 1 212 ? 30.463 17.511 -6.026 1.00 47.12 213 LEU C N 1
ATOM 13759 C CA . LEU C 1 212 ? 29.183 17.637 -6.712 1.00 50.18 213 LEU C CA 1
ATOM 13760 C C . LEU C 1 212 ? 28.161 18.367 -5.849 1.00 47.38 213 LEU C C 1
ATOM 13761 O O . LEU C 1 212 ? 27.357 19.155 -6.358 1.00 65.25 213 LEU C O 1
ATOM 13777 N N . ALA C 1 213 ? 28.178 18.125 -4.538 1.00 46.24 214 ALA C N 1
ATOM 13778 C CA . ALA C 1 213 ? 27.213 18.776 -3.660 1.00 51.54 214 ALA C CA 1
ATOM 13779 C C . ALA C 1 213 ? 27.477 20.273 -3.574 1.00 55.16 214 ALA C C 1
ATOM 13780 O O . ALA C 1 213 ? 26.535 21.069 -3.518 1.00 57.43 214 ALA C O 1
ATOM 13787 N N . MET C 1 214 ? 28.752 20.676 -3.565 1.00 62.37 215 MET C N 1
ATOM 13788 C CA . MET C 1 214 ? 29.079 22.097 -3.533 1.00 59.83 215 MET C CA 1
ATOM 13789 C C . MET C 1 214 ? 28.702 22.777 -4.843 1.00 67.41 215 MET C C 1
ATOM 13790 O O . MET C 1 214 ? 28.247 23.928 -4.845 1.00 86.07 215 MET C O 1
ATOM 13804 N N . GLU C 1 215 ? 28.897 22.089 -5.967 1.00 72.57 216 GLU C N 1
ATOM 13805 C CA . GLU C 1 215 ? 28.536 22.617 -7.277 1.00 56.54 216 GLU C CA 1
ATOM 13806 C C . GLU C 1 215 ? 27.038 22.547 -7.545 1.00 63.97 216 GLU C C 1
ATOM 13807 O O . GLU C 1 215 ? 26.616 22.773 -8.684 1.00 67.48 216 GLU C O 1
ATOM 13819 N N . ARG C 1 216 ? 26.235 22.226 -6.532 1.00 63.59 217 ARG C N 1
ATOM 13820 C CA . ARG C 1 216 ? 24.777 22.231 -6.650 1.00 71.03 217 ARG C CA 1
ATOM 13821 C C . ARG C 1 216 ? 24.288 21.243 -7.705 1.00 65.61 217 ARG C C 1
ATOM 13822 O O . ARG C 1 216 ? 23.232 21.435 -8.313 1.00 67.35 217 ARG C O 1
ATOM 13843 N N . LYS C 1 217 ? 25.045 20.168 -7.915 1.00 57.88 218 LYS C N 1
ATOM 13844 C CA . LYS C 1 217 ? 24.658 19.108 -8.845 1.00 57.89 218 LYS C CA 1
ATOM 13845 C C . LYS C 1 217 ? 24.121 17.918 -8.047 1.00 68.30 218 LYS C C 1
ATOM 13846 O O . LYS C 1 217 ? 24.722 16.841 -7.979 1.00 45.01 218 LYS C O 1
ATOM 13865 N N . ILE C 1 218 ? 22.951 18.141 -7.438 1.00 58.40 219 ILE C N 1
ATOM 13866 C CA . ILE C 1 218 ? 22.408 17.191 -6.472 1.00 49.70 219 ILE C CA 1
ATOM 13867 C C . ILE C 1 218 ? 21.901 15.931 -7.155 1.00 50.33 219 ILE C C 1
ATOM 13868 O O . ILE C 1 218 ? 21.944 14.840 -6.568 1.00 41.85 219 ILE C O 1
ATOM 13884 N N . ASP C 1 219 ? 21.395 16.046 -8.386 1.00 52.04 220 ASP C N 1
ATOM 13885 C CA . ASP C 1 219 ? 20.978 14.859 -9.122 1.00 52.44 220 ASP C CA 1
ATOM 13886 C C . ASP C 1 219 ? 22.161 13.927 -9.365 1.00 44.32 220 ASP C C 1
ATOM 13887 O O . ASP C 1 219 ? 22.043 12.704 -9.223 1.00 34.01 220 ASP C O 1
ATOM 13896 N N . GLU C 1 220 ? 23.314 14.492 -9.730 1.00 42.26 221 GLU C N 1
ATOM 13897 C CA . GLU C 1 220 ? 24.498 13.677 -9.969 1.00 37.96 221 GLU C CA 1
ATOM 13898 C C . GLU C 1 220 ? 25.026 13.074 -8.670 1.00 28.60 221 GLU C C 1
ATOM 13899 O O . GLU C 1 220 ? 25.413 11.897 -8.638 1.00 30.82 221 GLU C O 1
ATOM 13911 N N . ALA C 1 221 ? 25.048 13.866 -7.596 1.00 31.01 222 ALA C N 1
ATOM 13912 C CA . ALA C 1 221 ? 25.525 13.375 -6.307 1.00 29.43 222 ALA C CA 1
ATOM 13913 C C . ALA C 1 221 ? 24.628 12.269 -5.757 1.00 31.49 222 ALA C C 1
ATOM 13914 O O . ALA C 1 221 ? 25.118 11.294 -5.166 1.00 24.71 222 ALA C O 1
ATOM 13921 N N . LEU C 1 222 ? 23.309 12.401 -5.942 1.00 33.18 223 LEU C N 1
ATOM 13922 C CA . LEU C 1 222 ? 22.390 11.379 -5.463 1.00 27.72 223 LEU C CA 1
ATOM 13923 C C . LEU C 1 222 ? 22.694 10.023 -6.080 1.00 27.69 223 LEU C C 1
ATOM 13924 O O . LEU C 1 222 ? 22.679 8.996 -5.391 1.00 24.62 223 LEU C O 1
ATOM 13940 N N . LYS C 1 223 ? 22.956 9.990 -7.394 1.00 23.65 224 LYS C N 1
ATOM 13941 C CA . LYS C 1 223 ? 23.254 8.730 -8.054 1.00 26.30 224 LYS C CA 1
ATOM 13942 C C . LYS C 1 223 ? 24.457 8.044 -7.412 1.00 22.03 224 LYS C C 1
ATOM 13943 O O . LYS C 1 223 ? 24.468 6.812 -7.236 1.00 26.23 224 LYS C O 1
ATOM 13962 N N . LEU C 1 224 ? 25.496 8.817 -7.084 1.00 25.92 225 LEU C N 1
ATOM 13963 C CA . LEU C 1 224 ? 26.676 8.239 -6.444 1.00 27.79 225 LEU C CA 1
ATOM 13964 C C . LEU C 1 224 ? 26.387 7.864 -4.996 1.00 21.19 225 LEU C C 1
ATOM 13965 O O . LEU C 1 224 ? 26.822 6.811 -4.522 1.00 23.87 225 LEU C O 1
ATOM 13981 N N . GLN C 1 225 ? 25.643 8.711 -4.282 1.00 23.45 226 GLN C N 1
ATOM 13982 C CA . GLN C 1 225 ? 25.169 8.370 -2.947 1.00 23.11 226 GLN C CA 1
ATOM 13983 C C . GLN C 1 225 ? 24.481 7.010 -2.943 1.00 22.22 226 GLN C C 1
ATOM 13984 O O . GLN C 1 225 ? 24.731 6.175 -2.065 1.00 24.39 226 GLN C O 1
ATOM 13998 N N . PHE C 1 226 ? 23.608 6.764 -3.930 1.00 20.07 227 PHE C N 1
ATOM 13999 C CA . PHE C 1 226 ? 22.911 5.484 -4.001 1.00 23.62 227 PHE C CA 1
ATOM 14000 C C . PHE C 1 226 ? 23.878 4.326 -4.239 1.00 23.36 227 PHE C C 1
ATOM 14001 O O . PHE C 1 226 ? 23.724 3.247 -3.654 1.00 23.90 227 PHE C O 1
ATOM 14018 N N . LEU C 1 227 ? 24.856 4.500 -5.140 1.00 23.67 228 LEU C N 1
ATOM 14019 C CA . LEU C 1 227 ? 25.841 3.441 -5.342 1.00 22.21 228 LEU C CA 1
ATOM 14020 C C . LEU C 1 227 ? 26.630 3.191 -4.051 1.00 18.13 228 LEU C C 1
ATOM 14021 O O . LEU C 1 227 ? 26.864 2.040 -3.668 1.00 23.59 228 LEU C O 1
ATOM 14037 N N . HIS C 1 228 ? 27.008 4.271 -3.365 1.00 20.85 229 HIS C N 1
ATOM 14038 C CA . HIS C 1 228 ? 27.669 4.171 -2.070 1.00 21.64 229 HIS C CA 1
ATOM 14039 C C . HIS C 1 228 ? 26.815 3.386 -1.082 1.00 29.37 229 HIS C C 1
ATOM 14040 O O . HIS C 1 228 ? 27.313 2.483 -0.388 1.00 22.15 229 HIS C O 1
ATOM 14054 N N . ASP C 1 229 ? 25.516 3.678 -1.037 1.00 23.86 230 ASP C N 1
ATOM 14055 C CA . ASP C 1 229 ? 24.636 2.990 -0.101 1.00 20.84 230 ASP C CA 1
ATOM 14056 C C . ASP C 1 229 ? 24.498 1.515 -0.439 1.00 20.38 230 ASP C C 1
ATOM 14057 O O . ASP C 1 229 ? 24.370 0.681 0.463 1.00 22.05 230 ASP C O 1
ATOM 14066 N N . GLU C 1 230 ? 24.498 1.160 -1.733 1.00 21.23 231 GLU C N 1
ATOM 14067 C CA . GLU C 1 230 ? 24.428 -0.242 -2.111 1.00 19.15 231 GLU C CA 1
ATOM 14068 C C . GLU C 1 230 ? 25.655 -1.006 -1.634 1.00 17.36 231 GLU C C 1
ATOM 14069 O O . GLU C 1 230 ? 25.551 -2.170 -1.228 1.00 22.98 231 GLU C O 1
ATOM 14081 N N . VAL C 1 231 ? 26.829 -0.380 -1.706 1.00 24.16 232 VAL C N 1
ATOM 14082 C CA . VAL C 1 231 ? 28.040 -1.018 -1.193 1.00 26.05 232 VAL C CA 1
ATOM 14083 C C . VAL C 1 231 ? 27.974 -1.165 0.324 1.00 19.42 232 VAL C C 1
ATOM 14084 O O . VAL C 1 231 ? 28.337 -2.214 0.869 1.00 22.46 232 VAL C O 1
ATOM 14097 N N . ILE C 1 232 ? 27.510 -0.130 1.026 1.00 21.04 233 ILE C N 1
ATOM 14098 C CA . ILE C 1 232 ? 27.330 -0.241 2.473 1.00 22.03 233 ILE C CA 1
ATOM 14099 C C . ILE C 1 232 ? 26.450 -1.442 2.802 1.00 23.32 233 ILE C C 1
ATOM 14100 O O . ILE C 1 232 ? 26.765 -2.260 3.675 1.00 23.17 233 ILE C O 1
ATOM 14116 N N . GLU C 1 233 ? 25.324 -1.583 2.090 1.00 22.39 234 GLU C N 1
ATOM 14117 C CA . GLU C 1 233 ? 24.415 -2.681 2.379 1.00 24.71 234 GLU C CA 1
ATOM 14118 C C . GLU C 1 233 ? 25.081 -4.031 2.121 1.00 20.63 234 GLU C C 1
ATOM 14119 O O . GLU C 1 233 ? 24.901 -4.979 2.893 1.00 25.39 234 GLU C O 1
ATOM 14131 N N . ALA C 1 234 ? 25.877 -4.134 1.044 1.00 22.84 235 ALA C N 1
ATOM 14132 C CA . ALA C 1 234 ? 26.541 -5.400 0.772 1.00 20.58 235 ALA C CA 1
ATOM 14133 C C . ALA C 1 234 ? 27.575 -5.714 1.846 1.00 18.20 235 ALA C C 1
ATOM 14134 O O . ALA C 1 234 ? 27.777 -6.893 2.180 1.00 22.86 235 ALA C O 1
ATOM 14141 N N . SER C 1 235 ? 28.207 -4.674 2.409 1.00 24.51 236 SER C N 1
ATOM 14142 C CA . SER C 1 235 ? 29.219 -4.903 3.432 1.00 20.80 236 SER C CA 1
ATOM 14143 C C . SER C 1 235 ? 28.618 -5.487 4.704 1.00 22.02 236 SER C C 1
ATOM 14144 O O . SER C 1 235 ? 29.335 -6.127 5.474 1.00 23.11 236 SER C O 1
ATOM 14152 N N . ARG C 1 236 ? 27.324 -5.295 4.933 1.00 25.70 237 ARG C N 1
ATOM 14153 C CA . ARG C 1 236 ? 26.684 -5.824 6.132 1.00 20.46 237 ARG C CA 1
ATOM 14154 C C . ARG C 1 236 ? 26.346 -7.297 6.033 1.00 22.12 237 ARG C C 1
ATOM 14155 O O . ARG C 1 236 ? 26.068 -7.909 7.062 1.00 31.93 237 ARG C O 1
ATOM 14176 N N . ILE C 1 237 ? 26.357 -7.877 4.831 1.00 25.43 238 ILE C N 1
ATOM 14177 C CA . ILE C 1 237 ? 26.028 -9.293 4.685 1.00 28.91 238 ILE C CA 1
ATOM 14178 C C . ILE C 1 237 ? 26.907 -10.140 5.596 1.00 25.63 238 ILE C C 1
ATOM 14179 O O . ILE C 1 237 ? 26.423 -11.015 6.331 1.00 28.65 238 ILE C O 1
ATOM 14195 N N . PHE C 1 238 ? 28.220 -9.919 5.544 1.00 23.06 239 PHE C N 1
ATOM 14196 C CA . PHE C 1 238 ? 29.156 -10.737 6.300 1.00 23.22 239 PHE C CA 1
ATOM 14197 C C . PHE C 1 238 ? 29.788 -10.009 7.480 1.00 24.81 239 PHE C C 1
ATOM 14198 O O . PHE C 1 238 ? 30.594 -10.614 8.202 1.00 32.36 239 PHE C O 1
ATOM 14215 N N . GLY C 1 239 ? 29.434 -8.758 7.705 1.00 22.55 240 GLY C N 1
ATOM 14216 C CA . GLY C 1 239 ? 30.019 -7.984 8.788 1.00 24.05 240 GLY C CA 1
ATOM 14217 C C . GLY C 1 239 ? 30.803 -6.834 8.205 1.00 20.89 240 GLY C C 1
ATOM 14218 O O . GLY C 1 239 ? 31.805 -7.058 7.503 1.00 20.53 240 GLY C O 1
ATOM 14222 N N . SER C 1 240 ? 30.371 -5.602 8.482 1.00 20.49 241 SER C N 1
ATOM 14223 C CA A SER C 1 240 ? 30.930 -4.441 7.805 0.39 16.72 241 SER C CA 1
ATOM 14224 C CA B SER C 1 240 ? 30.930 -4.447 7.798 0.61 16.68 241 SER C CA 1
ATOM 14225 C C . SER C 1 240 ? 32.390 -4.222 8.182 1.00 21.14 241 SER C C 1
ATOM 14226 O O . SER C 1 240 ? 33.208 -3.887 7.335 1.00 18.39 241 SER C O 1
ATOM 14241 N N . LEU C 1 241 ? 32.732 -4.375 9.463 1.00 17.12 242 LEU C N 1
ATOM 14242 C CA . LEU C 1 241 ? 34.117 -4.112 9.855 1.00 17.79 242 LEU C CA 1
ATOM 14243 C C . LEU C 1 241 ? 35.073 -5.090 9.198 1.00 17.15 242 LEU C C 1
ATOM 14244 O O . LEU C 1 241 ? 36.195 -4.709 8.856 1.00 18.25 242 LEU C O 1
ATOM 14260 N N . SER C 1 242 ? 34.644 -6.337 8.992 1.00 17.29 243 SER C N 1
ATOM 14261 C CA . SER C 1 242 ? 35.464 -7.309 8.282 1.00 17.58 243 SER C CA 1
ATOM 14262 C C . SER C 1 242 ? 35.423 -7.058 6.774 1.00 19.06 243 SER C C 1
ATOM 14263 O O . SER C 1 242 ? 36.447 -7.164 6.084 1.00 20.40 243 SER C O 1
ATOM 14271 N N . SER C 1 243 ? 34.247 -6.740 6.244 1.00 15.81 244 SER C N 1
ATOM 14272 C CA . SER C 1 243 ? 34.116 -6.552 4.792 1.00 17.60 244 SER C CA 1
ATOM 14273 C C . SER C 1 243 ? 34.907 -5.346 4.290 1.00 20.10 244 SER C C 1
ATOM 14274 O O . SER C 1 243 ? 35.306 -5.298 3.122 1.00 19.08 244 SER C O 1
ATOM 14282 N N A ASN C 1 244 ? 35.137 -4.355 5.149 0.66 17.35 245 ASN C N 1
ATOM 14283 N N B ASN C 1 244 ? 35.157 -4.364 5.154 0.34 17.51 245 ASN C N 1
ATOM 14284 C CA A ASN C 1 244 ? 35.876 -3.184 4.731 0.66 17.33 245 ASN C CA 1
ATOM 14285 C CA B ASN C 1 244 ? 35.878 -3.185 4.710 0.34 17.56 245 ASN C CA 1
ATOM 14286 C C A ASN C 1 244 ? 37.258 -3.546 4.197 0.66 18.92 245 ASN C C 1
ATOM 14287 C C B ASN C 1 244 ? 37.276 -3.531 4.210 0.34 18.97 245 ASN C C 1
ATOM 14288 O O A ASN C 1 244 ? 37.774 -2.856 3.318 0.66 19.70 245 ASN C O 1
ATOM 14289 O O B ASN C 1 244 ? 37.820 -2.814 3.365 0.34 19.58 245 ASN C O 1
ATOM 14310 N N . TYR C 1 245 ? 37.877 -4.616 4.711 1.00 19.28 246 TYR C N 1
ATOM 14311 C CA . TYR C 1 245 ? 39.188 -5.033 4.209 1.00 18.19 246 TYR C CA 1
ATOM 14312 C C . TYR C 1 245 ? 39.076 -5.531 2.774 1.00 21.98 246 TYR C C 1
ATOM 14313 O O . TYR C 1 245 ? 39.826 -5.090 1.894 1.00 22.94 246 TYR C O 1
ATOM 14331 N N . VAL C 1 246 ? 38.162 -6.466 2.533 1.00 19.78 247 VAL C N 1
ATOM 14332 C CA . VAL C 1 246 ? 37.941 -6.993 1.194 1.00 21.15 247 VAL C CA 1
ATOM 14333 C C . VAL C 1 246 ? 37.589 -5.874 0.227 1.00 23.81 247 VAL C C 1
ATOM 14334 O O . VAL C 1 246 ? 38.078 -5.847 -0.910 1.00 24.37 247 VAL C O 1
ATOM 14347 N N . LEU C 1 247 ? 36.726 -4.946 0.647 1.00 21.45 248 LEU C N 1
ATOM 14348 C CA . LEU C 1 247 ? 36.285 -3.887 -0.260 1.00 16.90 248 LEU C CA 1
ATOM 14349 C C . LEU C 1 247 ? 37.415 -2.923 -0.597 1.00 20.27 248 LEU C C 1
ATOM 14350 O O . LEU C 1 247 ? 37.478 -2.401 -1.719 1.00 20.19 248 LEU C O 1
ATOM 14366 N N . THR C 1 248 ? 38.310 -2.640 0.356 1.00 18.59 249 THR C N 1
ATOM 14367 C CA . THR C 1 248 ? 39.423 -1.753 0.056 1.00 17.48 249 THR C CA 1
ATOM 14368 C C . THR C 1 248 ? 40.366 -2.402 -0.947 1.00 21.56 249 THR C C 1
ATOM 14369 O O . THR C 1 248 ? 40.844 -1.737 -1.873 1.00 22.84 249 THR C O 1
ATOM 14380 N N . LYS C 1 249 ? 40.626 -3.701 -0.792 1.00 25.21 250 LYS C N 1
ATOM 14381 C CA . LYS C 1 249 ? 41.459 -4.427 -1.741 1.00 24.97 250 LYS C CA 1
ATOM 14382 C C . LYS C 1 249 ? 40.810 -4.456 -3.118 1.00 26.32 250 LYS C C 1
ATOM 14383 O O . LYS C 1 249 ? 41.489 -4.284 -4.136 1.00 24.00 250 LYS C O 1
ATOM 14402 N N . TYR C 1 250 ? 39.489 -4.661 -3.167 1.00 22.79 251 TYR C N 1
ATOM 14403 C CA . TYR C 1 250 ? 38.810 -4.775 -4.453 1.00 23.08 251 TYR C CA 1
ATOM 14404 C C . TYR C 1 250 ? 38.765 -3.438 -5.184 1.00 27.60 251 TYR C C 1
ATOM 14405 O O . TYR C 1 250 ? 39.014 -3.386 -6.396 1.00 30.19 251 TYR C O 1
ATOM 14423 N N . PHE C 1 251 ? 38.426 -2.352 -4.483 1.00 22.03 252 PHE C N 1
ATOM 14424 C CA . PHE C 1 251 ? 38.236 -1.061 -5.137 1.00 18.27 252 PHE C CA 1
ATOM 14425 C C . PHE C 1 251 ? 39.520 -0.252 -5.252 1.00 24.36 252 PHE C C 1
ATOM 14426 O O . PHE C 1 251 ? 39.671 0.523 -6.206 1.00 29.37 252 PHE C O 1
ATOM 14443 N N . GLN C 1 252 ? 40.438 -0.380 -4.293 1.00 23.35 253 GLN C N 1
ATOM 14444 C CA . GLN C 1 252 ? 41.649 0.424 -4.300 1.00 20.33 253 GLN C CA 1
ATOM 14445 C C . GLN C 1 252 ? 42.864 -0.330 -4.817 1.00 21.89 253 GLN C C 1
ATOM 14446 O O . GLN C 1 252 ? 43.851 0.307 -5.193 1.00 26.84 253 GLN C O 1
ATOM 14460 N N . GLY C 1 253 ? 42.823 -1.656 -4.829 1.00 22.27 254 GLY C N 1
ATOM 14461 C CA . GLY C 1 253 ? 43.802 -2.444 -5.531 1.00 23.93 254 GLY C CA 1
ATOM 14462 C C . GLY C 1 253 ? 44.968 -2.958 -4.711 1.00 34.11 254 GLY C C 1
ATOM 14463 O O . GLY C 1 253 ? 45.797 -3.694 -5.260 1.00 36.16 254 GLY C O 1
ATOM 14467 N N . TYR C 1 254 ? 45.078 -2.586 -3.432 1.00 23.61 255 TYR C N 1
ATOM 14468 C CA . TYR C 1 254 ? 46.157 -3.079 -2.587 1.00 21.40 255 TYR C CA 1
ATOM 14469 C C . TYR C 1 254 ? 45.565 -3.826 -1.397 1.00 24.21 255 TYR C C 1
ATOM 14470 O O . TYR C 1 254 ? 44.421 -3.584 -1.003 1.00 25.11 255 TYR C O 1
ATOM 14488 N N . ASP C 1 255 ? 46.369 -4.725 -0.833 1.00 27.02 256 ASP C N 1
ATOM 14489 C CA . ASP C 1 255 ? 45.947 -5.570 0.272 1.00 29.41 256 ASP C CA 1
ATOM 14490 C C . ASP C 1 255 ? 46.027 -4.799 1.588 1.00 24.53 256 ASP C C 1
ATOM 14491 O O . ASP C 1 255 ? 46.968 -4.048 1.829 1.00 25.77 256 ASP C O 1
ATOM 14500 N N . LEU C 1 256 ? 45.014 -4.979 2.439 1.00 20.17 257 LEU C N 1
ATOM 14501 C CA . LEU C 1 256 ? 44.996 -4.352 3.758 1.00 20.96 257 LEU C CA 1
ATOM 14502 C C . LEU C 1 256 ? 45.079 -5.397 4.868 1.00 20.76 257 LEU C C 1
ATOM 14503 O O . LEU C 1 256 ? 44.716 -5.128 6.022 1.00 22.52 257 LEU C O 1
ATOM 14519 N N . GLY C 1 257 ? 45.514 -6.612 4.539 1.00 15.47 258 GLY C N 1
ATOM 14520 C CA . GLY C 1 257 ? 45.742 -7.604 5.570 1.00 15.04 258 GLY C CA 1
ATOM 14521 C C . GLY C 1 257 ? 44.461 -8.133 6.162 1.00 27.68 258 GLY C C 1
ATOM 14522 O O . GLY C 1 257 ? 43.453 -8.334 5.470 1.00 22.30 258 GLY C O 1
ATOM 14526 N N . TYR C 1 258 ? 44.491 -8.341 7.473 1.00 21.33 259 TYR C N 1
ATOM 14527 C CA . TYR C 1 258 ? 43.443 -9.006 8.219 1.00 19.30 259 TYR C CA 1
ATOM 14528 C C . TYR C 1 258 ? 42.886 -8.062 9.281 1.00 15.56 259 TYR C C 1
ATOM 14529 O O . TYR C 1 258 ? 43.568 -7.131 9.727 1.00 16.26 259 TYR C O 1
ATOM 14547 N N . PRO C 1 259 ? 41.631 -8.269 9.688 1.00 17.26 260 PRO C N 1
ATOM 14548 C CA . PRO C 1 259 ? 41.110 -7.643 10.904 1.00 16.45 260 PRO C CA 1
ATOM 14549 C C . PRO C 1 259 ? 41.629 -8.419 12.115 1.00 18.33 260 PRO C C 1
ATOM 14550 O O . PRO C 1 259 ? 42.337 -9.406 11.978 1.00 16.74 260 PRO C O 1
ATOM 14561 N N . ARG C 1 260 ? 41.268 -7.947 13.297 1.00 15.32 261 ARG C N 1
ATOM 14562 C CA . ARG C 1 260 ? 41.659 -8.618 14.536 1.00 12.00 261 ARG C CA 1
ATOM 14563 C C . ARG C 1 260 ? 40.485 -9.404 15.103 1.00 15.03 261 ARG C C 1
ATOM 14564 O O . ARG C 1 260 ? 39.502 -8.782 15.552 1.00 17.18 261 ARG C O 1
ATOM 14585 N N . PRO C 1 261 ? 40.535 -10.739 15.123 1.00 16.38 262 PRO C N 1
ATOM 14586 C CA . PRO C 1 261 ? 39.458 -11.538 15.759 1.00 16.69 262 PRO C CA 1
ATOM 14587 C C . PRO C 1 261 ? 39.193 -11.065 17.175 1.00 15.43 262 PRO C C 1
ATOM 14588 O O . PRO C 1 261 ? 40.141 -10.759 17.916 1.00 15.41 262 PRO C O 1
ATOM 14599 N N . PRO C 1 262 ? 37.924 -11.008 17.608 1.00 15.38 263 PRO C N 1
ATOM 14600 C CA . PRO C 1 262 ? 36.710 -11.574 17.010 1.00 19.71 263 PRO C CA 1
ATOM 14601 C C . PRO C 1 262 ? 36.083 -10.812 15.850 1.00 17.33 263 PRO C C 1
ATOM 14602 O O . PRO C 1 262 ? 34.986 -11.157 15.459 1.00 18.29 263 PRO C O 1
ATOM 14613 N N . ILE C 1 263 ? 36.749 -9.777 15.314 1.00 13.77 264 ILE C N 1
ATOM 14614 C CA . ILE C 1 263 ? 36.382 -9.257 14.006 1.00 15.52 264 ILE C CA 1
ATOM 14615 C C . ILE C 1 263 ? 37.086 -10.166 13.002 1.00 17.26 264 ILE C C 1
ATOM 14616 O O . ILE C 1 263 ? 38.255 -9.945 12.659 1.00 19.48 264 ILE C O 1
ATOM 14632 N N . PHE C 1 264 ? 36.413 -11.207 12.585 1.00 15.51 265 PHE C N 1
ATOM 14633 C CA . PHE C 1 264 ? 37.076 -12.260 11.823 1.00 21.45 265 PHE C CA 1
ATOM 14634 C C . PHE C 1 264 ? 37.158 -11.879 10.348 1.00 19.03 265 PHE C C 1
ATOM 14635 O O . PHE C 1 264 ? 36.241 -11.247 9.817 1.00 17.15 265 PHE C O 1
ATOM 14652 N N . PRO C 1 265 ? 38.244 -12.259 9.681 1.00 20.21 266 PRO C N 1
ATOM 14653 C CA . PRO C 1 265 ? 38.323 -12.031 8.234 1.00 22.86 266 PRO C CA 1
ATOM 14654 C C . PRO C 1 265 ? 37.263 -12.834 7.507 1.00 25.22 266 PRO C C 1
ATOM 14655 O O . PRO C 1 265 ? 36.875 -13.919 7.945 1.00 22.15 266 PRO C O 1
ATOM 14666 N N . LEU C 1 266 ? 36.771 -12.271 6.404 1.00 20.96 267 LEU C N 1
ATOM 14667 C CA . LEU C 1 266 ? 35.932 -13.041 5.496 1.00 21.05 267 LEU C CA 1
ATOM 14668 C C . LEU C 1 266 ? 36.738 -14.220 4.949 1.00 18.51 267 LEU C C 1
ATOM 14669 O O . LEU C 1 266 ? 37.927 -14.095 4.672 1.00 27.88 267 LEU C O 1
ATOM 14685 N N . ASP C 1 267 ? 36.092 -15.366 4.821 1.00 28.47 268 ASP C N 1
ATOM 14686 C CA . ASP C 1 267 ? 36.780 -16.477 4.176 1.00 29.99 268 ASP C CA 1
ATOM 14687 C C . ASP C 1 267 ? 36.665 -16.321 2.662 1.00 40.70 268 ASP C C 1
ATOM 14688 O O . ASP C 1 267 ? 35.930 -15.469 2.152 1.00 31.48 268 ASP C O 1
ATOM 14697 N N . ASP C 1 268 ? 37.419 -17.153 1.939 1.00 42.67 269 ASP C N 1
ATOM 14698 C CA . ASP C 1 268 ? 37.574 -16.953 0.502 1.00 37.58 269 ASP C CA 1
ATOM 14699 C C . ASP C 1 268 ? 36.235 -16.978 -0.222 1.00 27.90 269 ASP C C 1
ATOM 14700 O O . ASP C 1 268 ? 36.052 -16.250 -1.206 1.00 38.20 269 ASP C O 1
ATOM 14709 N N . GLU C 1 269 ? 35.292 -17.805 0.234 1.00 26.87 270 GLU C N 1
ATOM 14710 C CA . GLU C 1 269 ? 33.980 -17.868 -0.394 1.00 34.05 270 GLU C CA 1
ATOM 14711 C C . GLU C 1 269 ? 33.160 -16.628 -0.073 1.00 42.55 270 GLU C C 1
ATOM 14712 O O . GLU C 1 269 ? 32.459 -16.099 -0.943 1.00 30.83 270 GLU C O 1
ATOM 14724 N N . GLU C 1 270 ? 33.213 -16.156 1.181 1.00 29.15 271 GLU C N 1
ATOM 14725 C CA . GLU C 1 270 ? 32.516 -14.918 1.522 1.00 35.32 271 GLU C CA 1
ATOM 14726 C C . GLU C 1 270 ? 33.050 -13.754 0.689 1.00 23.98 271 GLU C C 1
ATOM 14727 O O . GLU C 1 270 ? 32.276 -12.914 0.207 1.00 30.51 271 GLU C O 1
ATOM 14739 N N . GLU C 1 271 ? 34.366 -13.683 0.509 1.00 25.29 272 GLU C N 1
ATOM 14740 C CA . GLU C 1 271 ? 34.944 -12.643 -0.330 1.00 23.38 272 GLU C CA 1
ATOM 14741 C C . GLU C 1 271 ? 34.401 -12.729 -1.753 1.00 31.99 272 GLU C C 1
ATOM 14742 O O . GLU C 1 271 ? 34.030 -11.716 -2.350 1.00 28.09 272 GLU C O 1
ATOM 14754 N N . ARG C 1 272 ? 34.336 -13.941 -2.312 1.00 36.38 273 ARG C N 1
ATOM 14755 C CA . ARG C 1 272 ? 33.801 -14.093 -3.662 1.00 31.21 273 ARG C CA 1
ATOM 14756 C C . ARG C 1 272 ? 32.364 -13.603 -3.731 1.00 28.16 273 ARG C C 1
ATOM 14757 O O . ARG C 1 272 ? 31.983 -12.875 -4.657 1.00 41.82 273 ARG C O 1
ATOM 14778 N N . GLN C 1 273 ? 31.542 -13.984 -2.749 1.00 29.84 274 GLN C N 1
ATOM 14779 C CA . GLN C 1 273 ? 30.147 -13.557 -2.754 1.00 30.94 274 GLN C CA 1
ATOM 14780 C C . GLN C 1 273 ? 30.037 -12.042 -2.648 1.00 36.34 274 GLN C C 1
ATOM 14781 O O . GLN C 1 273 ? 29.211 -11.426 -3.328 1.00 28.09 274 GLN C O 1
ATOM 14795 N N . LEU C 1 274 ? 30.858 -11.419 -1.790 1.00 29.08 275 LEU C N 1
ATOM 14796 C CA . LEU C 1 274 ? 30.782 -9.967 -1.632 1.00 28.77 275 LEU C CA 1
ATOM 14797 C C . LEU C 1 274 ? 31.178 -9.252 -2.916 1.00 23.94 275 LEU C C 1
ATOM 14798 O O . LEU C 1 274 ? 30.517 -8.292 -3.336 1.00 24.48 275 LEU C O 1
ATOM 14814 N N . ILE C 1 275 ? 32.256 -9.699 -3.556 1.00 30.33 276 ILE C N 1
ATOM 14815 C CA . ILE C 1 275 ? 32.706 -9.051 -4.787 1.00 29.22 276 ILE C CA 1
ATOM 14816 C C . ILE C 1 275 ? 31.642 -9.163 -5.879 1.00 28.82 276 ILE C C 1
ATOM 14817 O O . ILE C 1 275 ? 31.401 -8.210 -6.626 1.00 28.58 276 ILE C O 1
ATOM 14833 N N . LYS C 1 276 ? 30.986 -10.316 -5.986 1.00 33.83 277 LYS C N 1
ATOM 14834 C CA . LYS C 1 276 ? 29.893 -10.441 -6.947 1.00 36.42 277 LYS C CA 1
ATOM 14835 C C . LYS C 1 276 ? 28.809 -9.417 -6.665 1.00 37.99 277 LYS C C 1
ATOM 14836 O O . LYS C 1 276 ? 28.201 -8.874 -7.596 1.00 41.30 277 LYS C O 1
ATOM 14855 N N . LYS C 1 277 ? 28.546 -9.140 -5.378 1.00 26.42 278 LYS C N 1
ATOM 14856 C CA . LYS C 1 277 ? 27.504 -8.187 -5.027 1.00 25.61 278 LYS C CA 1
ATOM 14857 C C . LYS C 1 277 ? 27.850 -6.764 -5.445 1.00 23.38 278 LYS C C 1
ATOM 14858 O O . LYS C 1 277 ? 26.945 -5.947 -5.653 1.00 32.09 278 LYS C O 1
ATOM 14877 N N . VAL C 1 278 ? 29.138 -6.425 -5.526 1.00 24.22 279 VAL C N 1
ATOM 14878 C CA . VAL C 1 278 ? 29.563 -5.071 -5.854 1.00 26.70 279 VAL C CA 1
ATOM 14879 C C . VAL C 1 278 ? 30.242 -4.972 -7.211 1.00 25.41 279 VAL C C 1
ATOM 14880 O O . VAL C 1 278 ? 30.689 -3.878 -7.583 1.00 27.67 279 VAL C O 1
ATOM 14893 N N . GLU C 1 279 ? 30.339 -6.078 -7.954 1.00 31.84 280 GLU C N 1
ATOM 14894 C CA . GLU C 1 279 ? 30.957 -6.076 -9.274 1.00 27.03 280 GLU C CA 1
ATOM 14895 C C . GLU C 1 279 ? 30.310 -5.053 -10.197 1.00 25.26 280 GLU C C 1
ATOM 14896 O O . GLU C 1 279 ? 31.000 -4.301 -10.894 1.00 27.10 280 GLU C O 1
ATOM 14908 N N . GLY C 1 280 ? 28.977 -5.063 -10.266 1.00 33.52 281 GLY C N 1
ATOM 14909 C CA . GLY C 1 280 ? 28.285 -4.148 -11.152 1.00 35.06 281 GLY C CA 1
ATOM 14910 C C . GLY C 1 280 ? 28.436 -2.703 -10.734 1.00 43.46 281 GLY C C 1
ATOM 14911 O O . GLY C 1 280 ? 28.445 -1.805 -11.583 1.00 35.29 281 GLY C O 1
ATOM 14915 N N . ILE C 1 281 ? 28.571 -2.456 -9.426 1.00 31.14 282 ILE C N 1
ATOM 14916 C CA . ILE C 1 281 ? 28.775 -1.098 -8.948 1.00 27.21 282 ILE C CA 1
ATOM 14917 C C . ILE C 1 281 ? 30.125 -0.572 -9.410 1.00 26.77 282 ILE C C 1
ATOM 14918 O O . ILE C 1 281 ? 30.243 0.579 -9.839 1.00 27.24 282 ILE C O 1
ATOM 14934 N N A ARG C 1 282 ? 31.169 -1.399 -9.322 0.56 28.35 283 ARG C N 1
ATOM 14935 N N B ARG C 1 282 ? 31.168 -1.397 -9.311 0.44 28.35 283 ARG C N 1
ATOM 14936 C CA A ARG C 1 282 ? 32.477 -0.963 -9.793 0.56 29.38 283 ARG C CA 1
ATOM 14937 C CA B ARG C 1 282 ? 32.484 -0.989 -9.793 0.44 29.36 283 ARG C CA 1
ATOM 14938 C C A ARG C 1 282 ? 32.436 -0.629 -11.281 0.56 30.07 283 ARG C C 1
ATOM 14939 C C B ARG C 1 282 ? 32.432 -0.632 -11.275 0.44 30.11 283 ARG C C 1
ATOM 14940 O O A ARG C 1 282 ? 33.001 0.383 -11.714 0.56 27.52 283 ARG C O 1
ATOM 14941 O O B ARG C 1 282 ? 32.982 0.392 -11.700 0.44 27.62 283 ARG C O 1
ATOM 14982 N N . ALA C 1 283 ? 31.789 -1.480 -12.080 1.00 33.32 284 ALA C N 1
ATOM 14983 C CA . ALA C 1 283 ? 31.686 -1.203 -13.511 1.00 35.02 284 ALA C CA 1
ATOM 14984 C C . ALA C 1 283 ? 31.009 0.137 -13.748 1.00 33.58 284 ALA C C 1
ATOM 14985 O O . ALA C 1 283 ? 31.450 0.927 -14.587 1.00 35.75 284 ALA C O 1
ATOM 14992 N N . LYS C 1 284 ? 29.951 0.425 -12.995 1.00 29.44 285 LYS C N 1
ATOM 14993 C CA . LYS C 1 284 ? 29.253 1.692 -13.157 1.00 29.35 285 LYS C CA 1
ATOM 14994 C C . LYS C 1 284 ? 30.143 2.854 -12.756 1.00 38.08 285 LYS C C 1
ATOM 14995 O O . LYS C 1 284 ? 30.155 3.891 -13.422 1.00 37.80 285 LYS C O 1
ATOM 15014 N N . LEU C 1 285 ? 30.908 2.698 -11.672 1.00 31.43 286 LEU C N 1
ATOM 15015 C CA . LEU C 1 285 ? 31.826 3.747 -11.254 1.00 35.14 286 LEU C CA 1
ATOM 15016 C C . LEU C 1 285 ? 32.921 3.967 -12.291 1.00 28.77 286 LEU C C 1
ATOM 15017 O O . LEU C 1 285 ? 33.384 5.096 -12.484 1.00 35.50 286 LEU C O 1
ATOM 15033 N N . VAL C 1 286 ? 33.377 2.896 -12.939 1.00 37.90 287 VAL C N 1
ATOM 15034 C CA . VAL C 1 286 ? 34.340 3.056 -14.025 1.00 51.52 287 VAL C CA 1
ATOM 15035 C C . VAL C 1 286 ? 33.689 3.762 -15.213 1.00 46.28 287 VAL C C 1
ATOM 15036 O O . VAL C 1 286 ? 34.273 4.676 -15.808 1.00 41.44 287 VAL C O 1
ATOM 15049 N N . GLU C 1 287 ? 32.470 3.356 -15.573 1.00 48.69 288 GLU C N 1
ATOM 15050 C CA . GLU C 1 287 ? 31.770 4.017 -16.669 1.00 53.03 288 GLU C CA 1
ATOM 15051 C C . GLU C 1 287 ? 31.564 5.497 -16.371 1.00 52.62 288 GLU C C 1
ATOM 15052 O O . GLU C 1 287 ? 31.621 6.333 -17.278 1.00 54.20 288 GLU C O 1
ATOM 15064 N N . LEU C 1 288 ? 31.324 5.840 -15.107 1.00 42.02 289 LEU C N 1
ATOM 15065 C CA . LEU C 1 288 ? 31.104 7.226 -14.715 1.00 33.28 289 LEU C CA 1
ATOM 15066 C C . LEU C 1 288 ? 32.402 8.002 -14.541 1.00 30.27 289 LEU C C 1
ATOM 15067 O O . LEU C 1 288 ? 32.352 9.170 -14.145 1.00 38.47 289 LEU C O 1
ATOM 15083 N N . LYS C 1 289 ? 33.551 7.382 -14.804 1.00 40.63 290 LYS C N 1
ATOM 15084 C CA . LYS C 1 289 ? 34.864 8.026 -14.735 1.00 39.44 290 LYS C CA 1
ATOM 15085 C C . LYS C 1 289 ? 35.306 8.360 -13.308 1.00 37.95 290 LYS C C 1
ATOM 15086 O O . LYS C 1 289 ? 36.166 9.229 -13.108 1.00 40.33 290 LYS C O 1
ATOM 15105 N N . ILE C 1 290 ? 34.761 7.684 -12.301 1.00 32.27 291 ILE C N 1
ATOM 15106 C CA . ILE C 1 290 ? 35.171 7.946 -10.921 1.00 35.76 291 ILE C CA 1
ATOM 15107 C C . ILE C 1 290 ? 36.317 7.035 -10.508 1.00 30.39 291 ILE C C 1
ATOM 15108 O O . ILE C 1 290 ? 37.209 7.456 -9.761 1.00 35.36 291 ILE C O 1
ATOM 15124 N N . LEU C 1 291 ? 36.318 5.800 -10.995 1.00 35.55 292 LEU C N 1
ATOM 15125 C CA . LEU C 1 291 ? 37.447 4.896 -10.853 1.00 43.58 292 LEU C CA 1
ATOM 15126 C C . LEU C 1 291 ? 38.049 4.605 -12.222 1.00 61.12 292 LEU C C 1
ATOM 15127 O O . LEU C 1 291 ? 37.318 4.376 -13.193 1.00 47.44 292 LEU C O 1
ATOM 15143 N N . LYS C 1 292 ? 39.380 4.606 -12.293 1.00 57.10 293 LYS C N 1
ATOM 15144 C CA . LYS C 1 292 ? 40.061 3.975 -13.416 1.00 65.51 293 LYS C CA 1
ATOM 15145 C C . LYS C 1 292 ? 39.858 2.464 -13.335 1.00 57.29 293 LYS C C 1
ATOM 15146 O O . LYS C 1 292 ? 39.812 1.888 -12.244 1.00 70.93 293 LYS C O 1
ATOM 15165 N N . GLU C 1 293 ? 39.724 1.818 -14.486 1.00 61.02 294 GLU C N 1
ATOM 15166 C CA . GLU C 1 293 ? 39.579 0.362 -14.494 1.00 75.25 294 GLU C CA 1
ATOM 15167 C C . GLU C 1 293 ? 40.934 -0.281 -14.203 1.00 81.36 294 GLU C C 1
ATOM 15168 O O . GLU C 1 293 ? 41.900 0.409 -13.866 1.00 85.32 294 GLU C O 1
ATOM 15181 N N . PRO D 1 1 ? 21.834 -25.624 45.697 1.00 29.49 2 PRO D N 1
ATOM 15182 C CA . PRO D 1 1 ? 22.213 -24.445 44.908 1.00 27.73 2 PRO D CA 1
ATOM 15183 C C . PRO D 1 1 ? 23.404 -23.703 45.499 1.00 25.83 2 PRO D C 1
ATOM 15184 O O . PRO D 1 1 ? 23.730 -23.878 46.674 1.00 28.41 2 PRO D O 1
ATOM 15195 N N A GLU D 1 2 ? 23.997 -22.831 44.685 0.46 20.21 3 GLU D N 1
ATOM 15196 N N B GLU D 1 2 ? 24.094 -22.921 44.668 0.54 20.49 3 GLU D N 1
ATOM 15197 C CA A GLU D 1 2 ? 25.232 -22.148 45.024 0.46 18.91 3 GLU D CA 1
ATOM 15198 C CA B GLU D 1 2 ? 25.333 -22.279 45.080 0.54 19.20 3 GLU D CA 1
ATOM 15199 C C A GLU D 1 2 ? 25.046 -20.637 44.959 0.46 17.27 3 GLU D C 1
ATOM 15200 C C B GLU D 1 2 ? 25.259 -20.785 44.831 0.54 16.57 3 GLU D C 1
ATOM 15201 O O A GLU D 1 2 ? 24.115 -20.121 44.323 0.46 13.67 3 GLU D O 1
ATOM 15202 O O B GLU D 1 2 ? 24.541 -20.327 43.942 0.54 17.06 3 GLU D O 1
ATOM 15225 N N A ILE D 1 3 ? 25.938 -19.939 45.653 0.46 15.12 4 ILE D N 1
ATOM 15226 N N B ILE D 1 3 ? 25.981 -20.041 45.661 0.54 15.15 4 ILE D N 1
ATOM 15227 C CA A ILE D 1 3 ? 26.095 -18.493 45.538 0.46 14.92 4 ILE D CA 1
ATOM 15228 C CA B ILE D 1 3 ? 26.145 -18.601 45.516 0.54 14.95 4 ILE D CA 1
ATOM 15229 C C A ILE D 1 3 ? 27.481 -18.247 44.959 0.46 17.89 4 ILE D C 1
ATOM 15230 C C B ILE D 1 3 ? 27.506 -18.354 44.884 0.54 17.53 4 ILE D C 1
ATOM 15231 O O A ILE D 1 3 ? 28.483 -18.677 45.535 0.46 13.03 4 ILE D O 1
ATOM 15232 O O B ILE D 1 3 ? 28.520 -18.894 45.336 0.54 14.42 4 ILE D O 1
ATOM 15263 N N . ILE D 1 4 ? 27.530 -17.523 43.849 1.00 13.90 5 ILE D N 1
ATOM 15264 C CA . ILE D 1 4 ? 28.764 -17.114 43.194 1.00 11.06 5 ILE D CA 1
ATOM 15265 C C . ILE D 1 4 ? 28.884 -15.617 43.421 1.00 13.67 5 ILE D C 1
ATOM 15266 O O . ILE D 1 4 ? 27.974 -14.861 43.074 1.00 14.37 5 ILE D O 1
ATOM 15282 N N . THR D 1 5 ? 30.008 -15.172 43.990 1.00 13.00 6 THR D N 1
ATOM 15283 C CA . THR D 1 5 ? 30.268 -13.742 44.128 1.00 11.08 6 THR D CA 1
ATOM 15284 C C . THR D 1 5 ? 31.115 -13.284 42.963 1.00 9.72 6 THR D C 1
ATOM 15285 O O . THR D 1 5 ? 32.231 -13.816 42.775 1.00 11.15 6 THR D O 1
ATOM 15296 N N . PRO D 1 6 ? 30.671 -12.255 42.201 1.00 10.73 7 PRO D N 1
ATOM 15297 C CA . PRO D 1 6 ? 31.542 -11.583 41.236 1.00 9.30 7 PRO D CA 1
ATOM 15298 C C . PRO D 1 6 ? 32.401 -10.624 42.035 1.00 12.55 7 PRO D C 1
ATOM 15299 O O . PRO D 1 6 ? 31.941 -9.550 42.441 1.00 11.90 7 PRO D O 1
ATOM 15310 N N . ILE D 1 7 ? 33.618 -11.031 42.335 1.00 11.25 8 ILE D N 1
ATOM 15311 C CA . ILE D 1 7 ? 34.408 -10.369 43.364 1.00 11.36 8 ILE D CA 1
ATOM 15312 C C . ILE D 1 7 ? 34.974 -9.040 42.861 1.00 10.38 8 ILE D C 1
ATOM 15313 O O . ILE D 1 7 ? 35.424 -8.917 41.719 1.00 11.47 8 ILE D O 1
ATOM 15329 N N . ILE D 1 8 ? 34.940 -8.048 43.743 1.00 11.50 9 ILE D N 1
ATOM 15330 C CA . ILE D 1 8 ? 35.514 -6.727 43.500 1.00 12.81 9 ILE D CA 1
ATOM 15331 C C . ILE D 1 8 ? 37.020 -6.854 43.318 1.00 12.56 9 ILE D C 1
ATOM 15332 O O . ILE D 1 8 ? 37.681 -7.645 44.020 1.00 15.13 9 ILE D O 1
ATOM 15348 N N . THR D 1 9 ? 37.588 -6.020 42.428 1.00 12.21 10 THR D N 1
ATOM 15349 C CA . THR D 1 9 ? 39.035 -5.853 42.342 1.00 11.55 10 THR D CA 1
ATOM 15350 C C . THR D 1 9 ? 39.422 -4.611 43.117 1.00 11.92 10 THR D C 1
ATOM 15351 O O . THR D 1 9 ? 39.074 -3.520 42.690 1.00 13.29 10 THR D O 1
ATOM 15362 N N . PRO D 1 10 ? 40.143 -4.717 44.238 1.00 12.08 11 PRO D N 1
ATOM 15363 C CA . PRO D 1 10 ? 40.556 -3.509 44.967 1.00 11.29 11 PRO D CA 1
ATOM 15364 C C . PRO D 1 10 ? 41.750 -2.899 44.259 1.00 12.45 11 PRO D C 1
ATOM 15365 O O . PRO D 1 10 ? 42.671 -3.623 43.886 1.00 13.61 11 PRO D O 1
ATOM 15376 N N . PHE D 1 11 ? 41.718 -1.580 44.071 1.00 15.16 12 PHE D N 1
ATOM 15377 C CA . PHE D 1 11 ? 42.863 -0.836 43.564 1.00 13.12 12 PHE D CA 1
ATOM 15378 C C . PHE D 1 11 ? 43.417 0.109 44.627 1.00 15.16 12 PHE D C 1
ATOM 15379 O O . PHE D 1 11 ? 42.705 0.605 45.487 1.00 14.57 12 PHE D O 1
ATOM 15396 N N . THR D 1 12 ? 44.725 0.349 44.556 1.00 13.93 13 THR D N 1
ATOM 15397 C CA . THR D 1 12 ? 45.359 1.344 45.401 1.00 16.81 13 THR D CA 1
ATOM 15398 C C . THR D 1 12 ? 45.041 2.743 44.889 1.00 14.17 13 THR D C 1
ATOM 15399 O O . THR D 1 12 ? 44.495 2.932 43.799 1.00 15.35 13 THR D O 1
ATOM 15410 N N . LYS D 1 13 ? 45.417 3.749 45.694 1.00 17.77 14 LYS D N 1
ATOM 15411 C CA . LYS D 1 13 ? 45.228 5.135 45.267 1.00 17.90 14 LYS D CA 1
ATOM 15412 C C . LYS D 1 13 ? 45.945 5.433 43.950 1.00 17.22 14 LYS D C 1
ATOM 15413 O O . LYS D 1 13 ? 45.488 6.288 43.181 1.00 21.60 14 LYS D O 1
ATOM 15432 N N . ASP D 1 14 ? 47.057 4.755 43.665 1.00 20.86 15 ASP D N 1
ATOM 15433 C CA . ASP D 1 14 ? 47.775 4.944 42.410 1.00 18.14 15 ASP D CA 1
ATOM 15434 C C . ASP D 1 14 ? 47.419 3.871 41.372 1.00 14.72 15 ASP D C 1
ATOM 15435 O O . ASP D 1 14 ? 48.219 3.573 40.477 1.00 18.52 15 ASP D O 1
ATOM 15444 N N . ASN D 1 15 ? 46.224 3.284 41.497 1.00 15.55 16 ASN D N 1
ATOM 15445 C CA . ASN D 1 15 ? 45.594 2.547 40.396 1.00 16.15 16 ASN D CA 1
ATOM 15446 C C . ASN D 1 15 ? 46.294 1.221 40.096 1.00 15.19 16 ASN D C 1
ATOM 15447 O O . ASN D 1 15 ? 46.340 0.766 38.959 1.00 16.40 16 ASN D O 1
ATOM 15458 N N . ARG D 1 16 ? 46.784 0.568 41.132 1.00 14.95 17 ARG D N 1
ATOM 15459 C CA . ARG D 1 16 ? 47.365 -0.765 41.022 1.00 14.27 17 ARG D CA 1
ATOM 15460 C C . ARG D 1 16 ? 46.477 -1.729 41.790 1.00 14.63 17 ARG D C 1
ATOM 15461 O O . ARG D 1 16 ? 45.879 -1.354 42.802 1.00 17.12 17 ARG D O 1
ATOM 15482 N N . ILE D 1 17 ? 46.413 -2.988 41.332 1.00 14.66 18 ILE D N 1
ATOM 15483 C CA . ILE D 1 17 ? 45.630 -3.965 42.089 1.00 12.03 18 ILE D CA 1
ATOM 15484 C C . ILE D 1 17 ? 46.244 -4.096 43.473 1.00 14.83 18 ILE D C 1
ATOM 15485 O O . ILE D 1 17 ? 47.462 -4.274 43.622 1.00 15.82 18 ILE D O 1
ATOM 15501 N N . ASP D 1 18 ? 45.399 -4.065 44.490 1.00 15.11 19 ASP D N 1
ATOM 15502 C CA . ASP D 1 18 ? 45.833 -4.209 45.885 1.00 16.91 19 ASP D CA 1
ATOM 15503 C C . ASP D 1 18 ? 45.647 -5.676 46.257 1.00 13.92 19 ASP D C 1
ATOM 15504 O O . ASP D 1 18 ? 44.587 -6.096 46.717 1.00 16.00 19 ASP D O 1
ATOM 15513 N N . LYS D 1 19 ? 46.695 -6.456 46.059 1.00 14.83 20 LYS D N 1
ATOM 15514 C CA . LYS D 1 19 ? 46.602 -7.911 46.193 1.00 13.35 20 LYS D CA 1
ATOM 15515 C C . LYS D 1 19 ? 46.290 -8.319 47.625 1.00 16.93 20 LYS D C 1
ATOM 15516 O O . LYS D 1 19 ? 45.526 -9.271 47.850 1.00 18.20 20 LYS D O 1
ATOM 15535 N N . GLU D 1 20 ? 46.839 -7.597 48.606 1.00 19.30 21 GLU D N 1
ATOM 15536 C CA . GLU D 1 20 ? 46.602 -7.979 49.992 1.00 19.33 21 GLU D CA 1
ATOM 15537 C C . GLU D 1 20 ? 45.168 -7.709 50.415 1.00 18.91 21 GLU D C 1
ATOM 15538 O O . GLU D 1 20 ? 44.580 -8.515 51.131 1.00 21.47 21 GLU D O 1
ATOM 15550 N N . LYS D 1 21 ? 44.586 -6.588 49.977 1.00 19.15 22 LYS D N 1
ATOM 15551 C CA . LYS D 1 21 ? 43.173 -6.347 50.277 1.00 17.21 22 LYS D CA 1
ATOM 15552 C C . LYS D 1 21 ? 42.283 -7.352 49.552 1.00 17.78 22 LYS D C 1
ATOM 15553 O O . LYS D 1 21 ? 41.262 -7.790 50.118 1.00 17.41 22 LYS D O 1
ATOM 15572 N N . LEU D 1 22 ? 42.663 -7.755 48.333 1.00 16.24 23 LEU D N 1
ATOM 15573 C CA . LEU D 1 22 ? 41.889 -8.752 47.589 1.00 12.96 23 LEU D CA 1
ATOM 15574 C C . LEU D 1 22 ? 41.867 -10.079 48.322 1.00 14.79 23 LEU D C 1
ATOM 15575 O O . LEU D 1 22 ? 40.816 -10.734 48.417 1.00 14.65 23 LEU D O 1
ATOM 15591 N N . LYS D 1 23 ? 43.009 -10.476 48.892 1.00 16.43 24 LYS D N 1
ATOM 15592 C CA . LYS D 1 23 ? 43.058 -11.749 49.608 1.00 18.60 24 LYS D CA 1
ATOM 15593 C C . LYS D 1 23 ? 42.233 -11.692 50.890 1.00 15.84 24 LYS D C 1
ATOM 15594 O O . LYS D 1 23 ? 41.493 -12.639 51.193 1.00 15.94 24 LYS D O 1
ATOM 15613 N N . ILE D 1 24 ? 42.305 -10.572 51.632 1.00 16.49 25 ILE D N 1
ATOM 15614 C CA . ILE D 1 24 ? 41.472 -10.399 52.827 1.00 15.47 25 ILE D CA 1
ATOM 15615 C C . ILE D 1 24 ? 39.997 -10.538 52.461 1.00 16.89 25 ILE D C 1
ATOM 15616 O O . ILE D 1 24 ? 39.209 -11.210 53.148 1.00 17.01 25 ILE D O 1
ATOM 15632 N N . HIS D 1 25 ? 39.597 -9.887 51.359 1.00 18.36 26 HIS D N 1
ATOM 15633 C CA . HIS D 1 25 ? 38.208 -9.912 50.931 1.00 13.64 26 HIS D CA 1
ATOM 15634 C C . HIS D 1 25 ? 37.794 -11.311 50.510 1.00 14.90 26 HIS D C 1
ATOM 15635 O O . HIS D 1 25 ? 36.735 -11.796 50.927 1.00 15.46 26 HIS D O 1
ATOM 15649 N N . ALA D 1 26 ? 38.624 -11.977 49.697 1.00 15.03 27 ALA D N 1
ATOM 15650 C CA . ALA D 1 26 ? 38.313 -13.341 49.260 1.00 12.00 27 ALA D CA 1
ATOM 15651 C C . ALA D 1 26 ? 38.175 -14.270 50.453 1.00 15.75 27 ALA D C 1
ATOM 15652 O O . ALA D 1 26 ? 37.268 -15.102 50.499 1.00 16.08 27 ALA D O 1
ATOM 15659 N N A GLU D 1 27 ? 39.072 -14.152 51.432 0.46 14.99 28 GLU D N 1
ATOM 15660 N N B GLU D 1 27 ? 39.077 -14.146 51.427 0.54 14.94 28 GLU D N 1
ATOM 15661 C CA A GLU D 1 27 ? 38.990 -15.043 52.587 0.46 18.21 28 GLU D CA 1
ATOM 15662 C CA B GLU D 1 27 ? 39.012 -15.015 52.599 0.54 18.19 28 GLU D CA 1
ATOM 15663 C C A GLU D 1 27 ? 37.709 -14.801 53.373 0.46 16.00 28 GLU D C 1
ATOM 15664 C C B GLU D 1 27 ? 37.719 -14.795 53.369 0.54 15.97 28 GLU D C 1
ATOM 15665 O O A GLU D 1 27 ? 37.061 -15.753 53.828 0.46 17.64 28 GLU D O 1
ATOM 15666 O O B GLU D 1 27 ? 37.074 -15.758 53.805 0.54 17.61 28 GLU D O 1
ATOM 15689 N N . ASN D 1 28 ? 37.311 -13.534 53.526 1.00 15.22 29 ASN D N 1
ATOM 15690 C CA . ASN D 1 28 ? 36.087 -13.236 54.243 1.00 12.26 29 ASN D CA 1
ATOM 15691 C C . ASN D 1 28 ? 34.890 -13.833 53.520 1.00 17.52 29 ASN D C 1
ATOM 15692 O O . ASN D 1 28 ? 33.986 -14.401 54.152 1.00 14.84 29 ASN D O 1
ATOM 15704 N N . LEU D 1 29 ? 34.850 -13.699 52.191 1.00 13.84 30 LEU D N 1
ATOM 15705 C CA . LEU D 1 29 ? 33.711 -14.218 51.447 1.00 13.21 30 LEU D CA 1
ATOM 15706 C C . LEU D 1 29 ? 33.575 -15.726 51.613 1.00 15.77 30 LEU D C 1
ATOM 15707 O O . LEU D 1 29 ? 32.463 -16.246 51.821 1.00 15.99 30 LEU D O 1
ATOM 15723 N N . ILE D 1 30 ? 34.692 -16.441 51.518 1.00 15.57 31 ILE D N 1
ATOM 15724 C CA . ILE D 1 30 ? 34.645 -17.891 51.682 1.00 15.07 31 ILE D CA 1
ATOM 15725 C C . ILE D 1 30 ? 34.249 -18.245 53.107 1.00 16.21 31 ILE D C 1
ATOM 15726 O O . ILE D 1 30 ? 33.421 -19.145 53.334 1.00 18.07 31 ILE D O 1
ATOM 15742 N N . ARG D 1 31 ? 34.838 -17.552 54.083 1.00 14.92 32 ARG D N 1
ATOM 15743 C CA . ARG D 1 31 ? 34.525 -17.799 55.493 1.00 17.90 32 ARG D CA 1
ATOM 15744 C C . ARG D 1 31 ? 33.050 -17.566 55.789 1.00 18.14 32 ARG D C 1
ATOM 15745 O O . ARG D 1 31 ? 32.469 -18.277 56.619 1.00 20.52 32 ARG D O 1
ATOM 15766 N N . LYS D 1 32 ? 32.416 -16.603 55.120 1.00 16.35 33 LYS D N 1
ATOM 15767 C CA . LYS D 1 32 ? 31.010 -16.294 55.324 1.00 14.50 33 LYS D CA 1
ATOM 15768 C C . LYS D 1 32 ? 30.078 -17.172 54.491 1.00 16.34 33 LYS D C 1
ATOM 15769 O O . LYS D 1 32 ? 28.859 -16.943 54.526 1.00 19.31 33 LYS D O 1
ATOM 15788 N N . GLY D 1 33 ? 30.608 -18.136 53.743 1.00 14.07 34 GLY D N 1
ATOM 15789 C CA . GLY D 1 33 ? 29.794 -19.154 53.114 1.00 14.73 34 GLY D CA 1
ATOM 15790 C C . GLY D 1 33 ? 29.543 -19.026 51.627 1.00 15.91 34 GLY D C 1
ATOM 15791 O O . GLY D 1 33 ? 28.753 -19.802 51.076 1.00 17.12 34 GLY D O 1
ATOM 15795 N N . ILE D 1 34 ? 30.214 -18.097 50.949 1.00 15.26 35 ILE D N 1
ATOM 15796 C CA . ILE D 1 34 ? 30.123 -18.038 49.489 1.00 15.78 35 ILE D CA 1
ATOM 15797 C C . ILE D 1 34 ? 30.769 -19.281 48.889 1.00 14.67 35 ILE D C 1
ATOM 15798 O O . ILE D 1 34 ? 31.859 -19.693 49.295 1.00 14.75 35 ILE D O 1
ATOM 15814 N N . ASP D 1 35 ? 30.121 -19.869 47.886 1.00 12.72 36 ASP D N 1
ATOM 15815 C CA . ASP D 1 35 ? 30.598 -21.117 47.317 1.00 10.97 36 ASP D CA 1
ATOM 15816 C C . ASP D 1 35 ? 31.750 -20.930 46.348 1.00 15.12 36 ASP D C 1
ATOM 15817 O O . ASP D 1 35 ? 32.735 -21.684 46.405 1.00 15.11 36 ASP D O 1
ATOM 15826 N N . LYS D 1 36 ? 31.654 -19.932 45.454 1.00 12.87 37 LYS D N 1
ATOM 15827 C CA . LYS D 1 36 ? 32.644 -19.748 44.396 1.00 11.67 37 LYS D CA 1
ATOM 15828 C C . LYS D 1 36 ? 32.830 -18.270 44.135 1.00 13.52 37 LYS D C 1
ATOM 15829 O O . LYS D 1 36 ? 31.919 -17.477 44.361 1.00 13.60 37 LYS D O 1
ATOM 15848 N N . LEU D 1 37 ? 34.016 -17.929 43.667 1.00 11.27 38 LEU D N 1
ATOM 15849 C CA . LEU D 1 37 ? 34.395 -16.555 43.356 1.00 12.14 38 LEU D CA 1
ATOM 15850 C C . LEU D 1 37 ? 34.609 -16.424 41.861 1.00 13.48 38 LEU D C 1
ATOM 15851 O O . LEU D 1 37 ? 35.379 -17.167 41.258 1.00 13.23 38 LEU D O 1
ATOM 15867 N N . PHE D 1 38 ? 33.942 -15.433 41.253 1.00 12.00 39 PHE D N 1
ATOM 15868 C CA . PHE D 1 38 ? 34.033 -15.154 39.836 1.00 11.12 39 PHE D CA 1
ATOM 15869 C C . PHE D 1 38 ? 34.917 -13.929 39.668 1.00 11.28 39 PHE D C 1
ATOM 15870 O O . PHE D 1 38 ? 34.559 -12.841 40.131 1.00 12.69 39 PHE D O 1
ATOM 15887 N N . VAL D 1 39 ? 36.083 -14.127 39.052 1.00 11.44 40 VAL D N 1
ATOM 15888 C CA . VAL D 1 39 ? 37.169 -13.156 39.013 1.00 11.22 40 VAL D CA 1
ATOM 15889 C C . VAL D 1 39 ? 37.238 -12.499 37.628 1.00 9.43 40 VAL D C 1
ATOM 15890 O O . VAL D 1 39 ? 37.155 -13.170 36.599 1.00 11.19 40 VAL D O 1
ATOM 15903 N N . ASN D 1 40 ? 37.357 -11.164 37.617 1.00 11.61 41 ASN D N 1
ATOM 15904 C CA . ASN D 1 40 ? 37.393 -10.329 36.410 1.00 9.65 41 ASN D CA 1
ATOM 15905 C C . ASN D 1 40 ? 36.045 -10.235 35.706 1.00 12.28 41 ASN D C 1
ATOM 15906 O O . ASN D 1 40 ? 35.969 -10.090 34.488 1.00 11.48 41 ASN D O 1
ATOM 15917 N N . GLY D 1 41 ? 34.958 -10.321 36.464 1.00 9.88 42 GLY D N 1
ATOM 15918 C CA . GLY D 1 41 ? 33.636 -10.026 35.967 1.00 11.47 42 GLY D CA 1
ATOM 15919 C C . GLY D 1 41 ? 33.402 -8.524 35.939 1.00 12.07 42 GLY D C 1
ATOM 15920 O O . GLY D 1 41 ? 34.281 -7.717 36.244 1.00 11.40 42 GLY D O 1
ATOM 15924 N N . THR D 1 42 ? 32.168 -8.151 35.592 1.00 11.23 43 THR D N 1
ATOM 15925 C CA . THR D 1 42 ? 31.806 -6.734 35.556 1.00 11.30 43 THR D CA 1
ATOM 15926 C C . THR D 1 42 ? 32.103 -6.074 36.889 1.00 10.48 43 THR D C 1
ATOM 15927 O O . THR D 1 42 ? 32.701 -4.989 36.941 1.00 11.71 43 THR D O 1
ATOM 15938 N N . THR D 1 43 ? 31.642 -6.698 37.973 1.00 9.92 44 THR D N 1
ATOM 15939 C CA . THR D 1 43 ? 31.835 -6.130 39.302 1.00 12.68 44 THR D CA 1
ATOM 15940 C C . THR D 1 43 ? 33.303 -5.957 39.629 1.00 11.91 44 THR D C 1
ATOM 15941 O O . THR D 1 43 ? 33.662 -5.035 40.370 1.00 12.01 44 THR D O 1
ATOM 15952 N N . GLY D 1 44 ? 34.154 -6.849 39.129 1.00 11.66 45 GLY D N 1
ATOM 15953 C CA . GLY D 1 44 ? 35.591 -6.759 39.248 1.00 11.06 45 GLY D CA 1
ATOM 15954 C C . GLY D 1 44 ? 36.279 -5.870 38.242 1.00 10.31 45 GLY D C 1
ATOM 15955 O O . GLY D 1 44 ? 37.517 -5.852 38.170 1.00 12.26 45 GLY D O 1
ATOM 15959 N N . LEU D 1 45 ? 35.495 -5.149 37.414 1.00 9.98 46 LEU D N 1
ATOM 15960 C CA . LEU D 1 45 ? 36.011 -4.245 36.384 1.00 11.36 46 LEU D CA 1
ATOM 15961 C C . LEU D 1 45 ? 36.880 -4.989 35.378 1.00 11.99 46 LEU D C 1
ATOM 15962 O O . LEU D 1 45 ? 37.888 -4.474 34.894 1.00 12.61 46 LEU D O 1
ATOM 15978 N N . GLY D 1 46 ? 36.471 -6.195 35.042 1.00 11.89 47 GLY D N 1
ATOM 15979 C CA . GLY D 1 46 ? 37.178 -7.026 34.064 1.00 13.17 47 GLY D CA 1
ATOM 15980 C C . GLY D 1 46 ? 37.609 -6.292 32.806 1.00 11.88 47 GLY D C 1
ATOM 15981 O O . GLY D 1 46 ? 38.797 -6.348 32.415 1.00 11.89 47 GLY D O 1
ATOM 15985 N N . PRO D 1 47 ? 36.677 -5.589 32.147 1.00 12.34 48 PRO D N 1
ATOM 15986 C CA . PRO D 1 47 ? 37.029 -4.873 30.909 1.00 13.36 48 PRO D CA 1
ATOM 15987 C C . PRO D 1 47 ? 38.058 -3.773 31.103 1.00 14.63 48 PRO D C 1
ATOM 15988 O O . PRO D 1 47 ? 38.661 -3.341 30.111 1.00 15.24 48 PRO D O 1
ATOM 15999 N N . SER D 1 48 ? 38.265 -3.306 32.332 1.00 10.69 49 SER D N 1
ATOM 16000 C CA . SER D 1 48 ? 39.234 -2.266 32.621 1.00 11.67 49 SER D CA 1
ATOM 16001 C C . SER D 1 48 ? 40.612 -2.823 32.942 1.00 14.14 49 SER D C 1
ATOM 16002 O O . SER D 1 48 ? 41.543 -2.039 33.162 1.00 12.78 49 SER D O 1
ATOM 16010 N N . LEU D 1 49 ? 40.738 -4.144 32.975 1.00 11.99 50 LEU D N 1
ATOM 16011 C CA . LEU D 1 49 ? 41.980 -4.813 33.346 1.00 11.74 50 LEU D CA 1
ATOM 16012 C C . LEU D 1 49 ? 42.707 -5.288 32.099 1.00 13.22 50 LEU D C 1
ATOM 16013 O O . LEU D 1 49 ? 42.098 -5.863 31.197 1.00 13.12 50 LEU D O 1
ATOM 16029 N N . SER D 1 50 ? 44.021 -5.040 32.058 1.00 13.97 51 SER D N 1
ATOM 16030 C CA . SER D 1 50 ? 44.842 -5.632 31.027 1.00 18.09 51 SER D CA 1
ATOM 16031 C C . SER D 1 50 ? 44.826 -7.151 31.176 1.00 13.81 51 SER D C 1
ATOM 16032 O O . SER D 1 50 ? 44.525 -7.678 32.257 1.00 13.10 51 SER D O 1
ATOM 16040 N N . PRO D 1 51 ? 45.191 -7.880 30.130 1.00 12.73 52 PRO D N 1
ATOM 16041 C CA . PRO D 1 51 ? 45.315 -9.328 30.319 1.00 14.44 52 PRO D CA 1
ATOM 16042 C C . PRO D 1 51 ? 46.297 -9.688 31.421 1.00 14.20 52 PRO D C 1
ATOM 16043 O O . PRO D 1 51 ? 46.088 -10.637 32.156 1.00 14.04 52 PRO D O 1
ATOM 16054 N N . GLU D 1 52 ? 47.379 -8.920 31.572 1.00 13.50 53 GLU D N 1
ATOM 16055 C CA . GLU D 1 52 ? 48.335 -9.183 32.634 1.00 15.48 53 GLU D CA 1
ATOM 16056 C C . GLU D 1 52 ? 47.716 -8.997 34.013 1.00 14.60 53 GLU D C 1
ATOM 16057 O O . GLU D 1 52 ? 47.973 -9.794 34.928 1.00 15.19 53 GLU D O 1
ATOM 16069 N N . GLU D 1 53 ? 46.849 -7.990 34.147 1.00 14.79 54 GLU D N 1
ATOM 16070 C CA . GLU D 1 53 ? 46.138 -7.746 35.386 1.00 15.24 54 GLU D CA 1
ATOM 16071 C C . GLU D 1 53 ? 45.085 -8.814 35.650 1.00 15.31 54 GLU D C 1
ATOM 16072 O O . GLU D 1 53 ? 44.859 -9.189 36.816 1.00 12.74 54 GLU D O 1
ATOM 16084 N N . LYS D 1 54 ? 44.403 -9.279 34.597 1.00 13.22 55 LYS D N 1
ATOM 16085 C CA . LYS D 1 54 ? 43.436 -10.359 34.785 1.00 12.66 55 LYS D CA 1
ATOM 16086 C C . LYS D 1 54 ? 44.119 -11.575 35.394 1.00 12.93 55 LYS D C 1
ATOM 16087 O O . LYS D 1 54 ? 43.568 -12.222 36.291 1.00 12.55 55 LYS D O 1
ATOM 16106 N N . LEU D 1 55 ? 45.342 -11.901 34.920 1.00 12.87 56 LEU D N 1
ATOM 16107 C CA . LEU D 1 55 ? 46.094 -13.020 35.485 1.00 10.82 56 LEU D CA 1
ATOM 16108 C C . LEU D 1 55 ? 46.552 -12.725 36.909 1.00 12.16 56 LEU D C 1
ATOM 16109 O O . LEU D 1 55 ? 46.511 -13.611 37.771 1.00 12.76 56 LEU D O 1
ATOM 16125 N N A GLU D 1 56 ? 47.013 -11.501 37.179 0.45 13.64 57 GLU D N 1
ATOM 16126 N N B GLU D 1 56 ? 46.977 -11.484 37.171 0.55 13.73 57 GLU D N 1
ATOM 16127 C CA A GLU D 1 56 ? 47.377 -11.155 38.544 0.45 13.29 57 GLU D CA 1
ATOM 16128 C CA B GLU D 1 56 ? 47.370 -11.075 38.511 0.55 13.19 57 GLU D CA 1
ATOM 16129 C C A GLU D 1 56 ? 46.213 -11.401 39.505 0.45 14.61 57 GLU D C 1
ATOM 16130 C C B GLU D 1 56 ? 46.237 -11.279 39.521 0.55 14.60 57 GLU D C 1
ATOM 16131 O O A GLU D 1 56 ? 46.398 -11.967 40.585 0.45 14.14 57 GLU D O 1
ATOM 16132 O O B GLU D 1 56 ? 46.479 -11.644 40.673 0.55 13.26 57 GLU D O 1
ATOM 16155 N N . ASN D 1 57 ? 44.995 -11.033 39.104 1.00 16.05 58 ASN D N 1
ATOM 16156 C CA . ASN D 1 57 ? 43.842 -11.238 39.978 1.00 14.81 58 ASN D CA 1
ATOM 16157 C C . ASN D 1 57 ? 43.651 -12.719 40.284 1.00 17.55 58 ASN D C 1
ATOM 16158 O O . ASN D 1 57 ? 43.372 -13.096 41.423 1.00 18.41 58 ASN D O 1
ATOM 16169 N N . LEU D 1 58 ? 43.715 -13.567 39.252 1.00 14.33 59 LEU D N 1
ATOM 16170 C CA . LEU D 1 58 ? 43.634 -15.006 39.442 1.00 13.15 59 LEU D CA 1
ATOM 16171 C C . LEU D 1 58 ? 44.659 -15.472 40.463 1.00 16.41 59 LEU D C 1
ATOM 16172 O O . LEU D 1 58 ? 44.338 -16.209 41.401 1.00 17.48 59 LEU D O 1
ATOM 16188 N N . LYS D 1 59 ? 45.917 -15.066 40.281 1.00 15.34 60 LYS D N 1
ATOM 16189 C CA . LYS D 1 59 ? 46.963 -15.540 41.181 1.00 13.87 60 LYS D CA 1
ATOM 16190 C C . LYS D 1 59 ? 46.724 -15.114 42.625 1.00 14.51 60 LYS D C 1
ATOM 16191 O O . LYS D 1 59 ? 46.964 -15.904 43.555 1.00 18.74 60 LYS D O 1
ATOM 16210 N N . ALA D 1 60 ? 46.260 -13.895 42.844 1.00 15.28 61 ALA D N 1
ATOM 16211 C CA . ALA D 1 60 ? 45.993 -13.433 44.199 1.00 15.87 61 ALA D CA 1
ATOM 16212 C C . ALA D 1 60 ? 44.857 -14.228 44.826 1.00 16.81 61 ALA D C 1
ATOM 16213 O O . ALA D 1 60 ? 44.984 -14.748 45.934 1.00 17.21 61 ALA D O 1
ATOM 16220 N N . VAL D 1 61 ? 43.735 -14.354 44.127 1.00 16.11 62 VAL D N 1
ATOM 16221 C CA . VAL D 1 61 ? 42.601 -15.072 44.720 1.00 13.89 62 VAL D CA 1
ATOM 16222 C C . VAL D 1 61 ? 42.936 -16.552 44.915 1.00 15.54 62 VAL D C 1
ATOM 16223 O O . VAL D 1 61 ? 42.451 -17.180 45.875 1.00 16.71 62 VAL D O 1
ATOM 16236 N N . TYR D 1 62 ? 43.801 -17.124 44.067 1.00 15.67 63 TYR D N 1
ATOM 16237 C CA . TYR D 1 62 ? 44.139 -18.541 44.168 1.00 14.34 63 TYR D CA 1
ATOM 16238 C C . TYR D 1 62 ? 44.950 -18.851 45.409 1.00 17.80 63 TYR D C 1
ATOM 16239 O O . TYR D 1 62 ? 44.973 -20.018 45.838 1.00 18.98 63 TYR D O 1
ATOM 16257 N N . ASP D 1 63 ? 45.629 -17.848 45.968 1.00 18.93 64 ASP D N 1
ATOM 16258 C CA . ASP D 1 63 ? 46.308 -18.036 47.245 1.00 18.28 64 ASP D CA 1
ATOM 16259 C C . ASP D 1 63 ? 45.323 -18.273 48.376 1.00 21.26 64 ASP D C 1
ATOM 16260 O O . ASP D 1 63 ? 45.737 -18.757 49.439 1.00 24.04 64 ASP D O 1
ATOM 16269 N N . VAL D 1 64 ? 44.046 -17.942 48.177 1.00 15.68 65 VAL D N 1
ATOM 16270 C CA . VAL D 1 64 ? 43.020 -18.106 49.179 1.00 15.90 65 VAL D CA 1
ATOM 16271 C C . VAL D 1 64 ? 42.154 -19.328 48.905 1.00 15.98 65 VAL D C 1
ATOM 16272 O O . VAL D 1 64 ? 41.818 -20.077 49.820 1.00 17.59 65 VAL D O 1
ATOM 16285 N N . THR D 1 65 ? 41.741 -19.531 47.662 1.00 15.98 66 THR D N 1
ATOM 16286 C CA . THR D 1 65 ? 40.817 -20.589 47.316 1.00 15.97 66 THR D CA 1
ATOM 16287 C C . THR D 1 65 ? 41.027 -20.993 45.874 1.00 15.81 66 THR D C 1
ATOM 16288 O O . THR D 1 65 ? 41.437 -20.183 45.048 1.00 16.60 66 THR D O 1
ATOM 16299 N N . ASN D 1 66 ? 40.741 -22.252 45.564 1.00 16.40 67 ASN D N 1
ATOM 16300 C CA . ASN D 1 66 ? 40.694 -22.663 44.174 1.00 15.34 67 ASN D CA 1
ATOM 16301 C C . ASN D 1 66 ? 39.275 -22.683 43.613 1.00 16.21 67 ASN D C 1
ATOM 16302 O O . ASN D 1 66 ? 39.080 -23.086 42.453 1.00 14.80 67 ASN D O 1
ATOM 16313 N N . LYS D 1 67 ? 38.283 -22.225 44.379 1.00 13.73 68 LYS D N 1
ATOM 16314 C CA . LYS D 1 67 ? 36.907 -22.203 43.887 1.00 13.01 68 LYS D CA 1
ATOM 16315 C C . LYS D 1 67 ? 36.666 -20.913 43.100 1.00 13.59 68 LYS D C 1
ATOM 16316 O O . LYS D 1 67 ? 35.941 -20.022 43.513 1.00 14.08 68 LYS D O 1
ATOM 16335 N N . ILE D 1 68 ? 37.311 -20.858 41.945 1.00 11.67 69 ILE D N 1
ATOM 16336 C CA . ILE D 1 68 ? 37.408 -19.661 41.119 1.00 10.66 69 ILE D CA 1
ATOM 16337 C C . ILE D 1 68 ? 36.868 -19.984 39.741 1.00 12.06 69 ILE D C 1
ATOM 16338 O O . ILE D 1 68 ? 37.242 -20.989 39.129 1.00 10.75 69 ILE D O 1
ATOM 16354 N N . ILE D 1 69 ? 36.073 -19.064 39.194 1.00 11.18 70 ILE D N 1
ATOM 16355 C CA . ILE D 1 69 ? 35.776 -19.017 37.763 1.00 11.88 70 ILE D CA 1
ATOM 16356 C C . ILE D 1 69 ? 36.495 -17.798 37.226 1.00 11.85 70 ILE D C 1
ATOM 16357 O O . ILE D 1 69 ? 36.262 -16.681 37.710 1.00 12.85 70 ILE D O 1
ATOM 16373 N N . PHE D 1 70 ? 37.432 -18.041 36.285 1.00 10.67 71 PHE D N 1
ATOM 16374 C CA . PHE D 1 70 ? 38.392 -17.056 35.778 1.00 11.10 71 PHE D CA 1
ATOM 16375 C C . PHE D 1 70 ? 37.908 -16.461 34.462 1.00 11.21 71 PHE D C 1
ATOM 16376 O O . PHE D 1 70 ? 37.934 -17.121 33.429 1.00 9.45 71 PHE D O 1
ATOM 16393 N N . GLN D 1 71 ? 37.483 -15.193 34.503 1.00 11.01 72 GLN D N 1
ATOM 16394 C CA . GLN D 1 71 ? 37.020 -14.513 33.303 1.00 11.41 72 GLN D CA 1
ATOM 16395 C C . GLN D 1 71 ? 38.213 -13.983 32.519 1.00 11.36 72 GLN D C 1
ATOM 16396 O O . GLN D 1 71 ? 39.062 -13.300 33.084 1.00 11.05 72 GLN D O 1
ATOM 16410 N N . VAL D 1 72 ? 38.250 -14.316 31.222 1.00 11.34 73 VAL D N 1
ATOM 16411 C CA . VAL D 1 72 ? 39.430 -14.114 30.388 1.00 10.71 73 VAL D CA 1
ATOM 16412 C C . VAL D 1 72 ? 39.130 -13.364 29.102 1.00 13.55 73 VAL D C 1
ATOM 16413 O O . VAL D 1 72 ? 40.037 -13.188 28.298 1.00 13.86 73 VAL D O 1
ATOM 16426 N N . GLY D 1 73 ? 37.880 -13.015 28.838 1.00 11.99 74 GLY D N 1
ATOM 16427 C CA . GLY D 1 73 ? 37.506 -12.477 27.543 1.00 12.85 74 GLY D CA 1
ATOM 16428 C C . GLY D 1 73 ? 38.007 -11.077 27.266 1.00 12.16 74 GLY D C 1
ATOM 16429 O O . GLY D 1 73 ? 38.398 -10.303 28.149 1.00 12.63 74 GLY D O 1
ATOM 16433 N N . GLY D 1 74 ? 37.897 -10.726 25.986 1.00 14.04 75 GLY D N 1
ATOM 16434 C CA . GLY D 1 74 ? 38.292 -9.423 25.513 1.00 15.79 75 GLY D CA 1
ATOM 16435 C C . GLY D 1 74 ? 38.182 -9.337 24.005 1.00 13.01 75 GLY D C 1
ATOM 16436 O O . GLY D 1 74 ? 37.716 -10.266 23.337 1.00 14.47 75 GLY D O 1
ATOM 16440 N N . LEU D 1 75 ? 38.648 -8.188 23.483 1.00 13.63 76 LEU D N 1
ATOM 16441 C CA . LEU D 1 75 ? 38.566 -7.909 22.059 1.00 15.62 76 LEU D CA 1
ATOM 16442 C C . LEU D 1 75 ? 39.846 -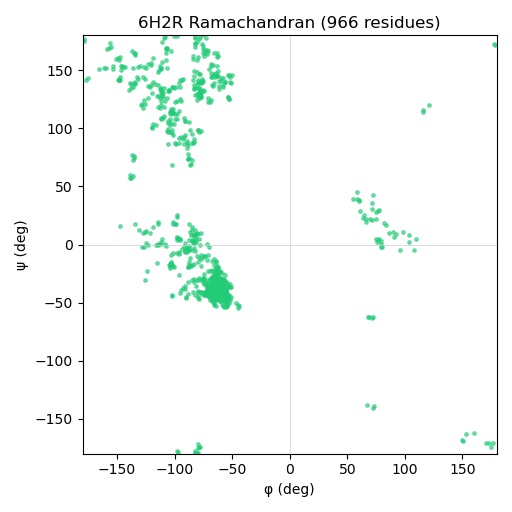8.282 21.306 1.00 16.33 76 LEU D C 1
ATOM 16443 O O . LEU D 1 75 ? 39.956 -8.002 20.107 1.00 15.24 76 LEU D O 1
ATOM 16459 N N . ASN D 1 76 ? 40.807 -8.867 21.985 1.00 14.76 77 ASN D N 1
ATOM 16460 C CA . ASN D 1 76 ? 41.973 -9.495 21.356 1.00 14.60 77 ASN D CA 1
ATOM 16461 C C . ASN D 1 76 ? 41.891 -10.978 21.698 1.00 16.27 77 ASN D C 1
ATOM 16462 O O . ASN D 1 76 ? 42.178 -11.386 22.829 1.00 14.51 77 ASN D O 1
ATOM 16473 N N . LEU D 1 77 ? 41.460 -11.781 20.727 1.00 14.05 78 LEU D N 1
ATOM 16474 C CA . LEU D 1 77 ? 41.215 -13.186 21.000 1.00 16.34 78 LEU D CA 1
ATOM 16475 C C . LEU D 1 77 ? 42.512 -13.897 21.366 1.00 12.61 78 LEU D C 1
ATOM 16476 O O . LEU D 1 77 ? 42.495 -14.859 22.144 1.00 17.49 78 LEU D O 1
ATOM 16492 N N . ASP D 1 78 ? 43.657 -13.426 20.850 1.00 17.34 79 ASP D N 1
ATOM 16493 C CA . ASP D 1 78 ? 44.923 -14.049 21.217 1.00 19.73 79 ASP D CA 1
ATOM 16494 C C . ASP D 1 78 ? 45.230 -13.871 22.705 1.00 18.36 79 ASP D C 1
ATOM 16495 O O . ASP D 1 78 ? 45.789 -14.766 23.344 1.00 16.30 79 ASP D O 1
ATOM 16504 N N . ASP D 1 79 ? 44.841 -12.733 23.291 1.00 16.10 80 ASP D N 1
ATOM 16505 C CA . ASP D 1 79 ? 45.083 -12.541 24.715 1.00 16.76 80 ASP D CA 1
ATOM 16506 C C . ASP D 1 79 ? 44.187 -13.468 25.524 1.00 17.66 80 ASP D C 1
ATOM 16507 O O . ASP D 1 79 ? 44.614 -14.021 26.545 1.00 15.87 80 ASP D O 1
ATOM 16516 N N . ALA D 1 80 ? 42.937 -13.641 25.091 1.00 15.77 81 ALA D N 1
ATOM 16517 C CA . ALA D 1 80 ? 42.035 -14.534 25.807 1.00 14.73 81 ALA D CA 1
ATOM 16518 C C . ALA D 1 80 ? 42.525 -15.973 25.711 1.00 12.37 81 ALA D C 1
ATOM 16519 O O . ALA D 1 80 ? 42.457 -16.719 26.683 1.00 15.13 81 ALA D O 1
ATOM 16526 N N . ILE D 1 81 ? 43.025 -16.358 24.535 1.00 14.42 82 ILE D N 1
ATOM 16527 C CA . ILE D 1 81 ? 43.619 -17.673 24.367 1.00 17.65 82 ILE D CA 1
ATOM 16528 C C . ILE D 1 81 ? 44.791 -17.843 25.321 1.00 16.32 82 ILE D C 1
ATOM 16529 O O . ILE D 1 81 ? 44.885 -18.849 26.017 1.00 17.51 82 ILE D O 1
ATOM 16545 N N . ARG D 1 82 ? 45.673 -16.840 25.411 1.00 15.01 83 ARG D N 1
ATOM 16546 C CA . ARG D 1 82 ? 46.829 -16.955 26.302 1.00 14.49 83 ARG D CA 1
ATOM 16547 C C . ARG D 1 82 ? 46.411 -17.110 27.751 1.00 20.05 83 ARG D C 1
ATOM 16548 O O . ARG D 1 82 ? 46.985 -17.925 28.493 1.00 16.48 83 ARG D O 1
ATOM 16569 N N . LEU D 1 83 ? 45.432 -16.317 28.200 1.00 14.04 84 LEU D N 1
ATOM 16570 C CA . LEU D 1 83 ? 44.981 -16.454 29.569 1.00 14.64 84 LEU D CA 1
ATOM 16571 C C . LEU D 1 83 ? 44.380 -17.835 29.812 1.00 14.21 84 LEU D C 1
ATOM 16572 O O . LEU D 1 83 ? 44.631 -18.449 30.855 1.00 13.77 84 LEU D O 1
ATOM 16588 N N . ALA D 1 84 ? 43.592 -18.330 28.865 1.00 13.94 85 ALA D N 1
ATOM 16589 C CA . ALA D 1 84 ? 43.011 -19.658 29.003 1.00 15.21 85 ALA D CA 1
ATOM 16590 C C . ALA D 1 84 ? 44.120 -20.703 29.156 1.00 17.08 85 ALA D C 1
ATOM 16591 O O . ALA D 1 84 ? 44.043 -21.570 30.029 1.00 18.67 85 ALA D O 1
ATOM 16598 N N . LYS D 1 85 ? 45.182 -20.593 28.349 1.00 17.99 86 LYS D N 1
ATOM 16599 C CA . LYS D 1 85 ? 46.286 -21.541 28.461 1.00 16.12 86 LYS D CA 1
ATOM 16600 C C . LYS D 1 85 ? 47.068 -21.363 29.757 1.00 20.66 86 LYS D C 1
ATOM 16601 O O . LYS D 1 85 ? 47.437 -22.355 30.403 1.00 22.11 86 LYS D O 1
ATOM 16620 N N . LEU D 1 86 ? 47.351 -20.116 30.150 1.00 18.53 87 LEU D N 1
ATOM 16621 C CA . LEU D 1 86 ? 48.033 -19.871 31.412 1.00 16.47 87 LEU D CA 1
ATOM 16622 C C . LEU D 1 86 ? 47.279 -20.499 32.599 1.00 16.73 87 LEU D C 1
ATOM 16623 O O . LEU D 1 86 ? 47.901 -20.835 33.613 1.00 21.82 87 LEU D O 1
ATOM 16639 N N . SER D 1 87 ? 45.951 -20.682 32.503 1.00 17.30 88 SER D N 1
ATOM 16640 C CA . SER D 1 87 ? 45.175 -21.195 33.615 1.00 18.75 88 SER D CA 1
ATOM 16641 C C . SER D 1 87 ? 45.358 -22.694 33.833 1.00 15.82 88 SER D C 1
ATOM 16642 O O . SER D 1 87 ? 44.865 -23.207 34.841 1.00 19.86 88 SER D O 1
ATOM 16650 N N . LYS D 1 88 ? 45.996 -23.405 32.888 1.00 17.53 89 LYS D N 1
ATOM 16651 C CA . LYS D 1 88 ? 46.180 -24.849 33.012 1.00 20.37 89 LYS D CA 1
ATOM 16652 C C . LYS D 1 88 ? 46.774 -25.230 34.355 1.00 20.55 89 LYS D C 1
ATOM 16653 O O . LYS D 1 88 ? 46.399 -26.258 34.931 1.00 26.61 89 LYS D O 1
ATOM 16672 N N . ASP D 1 89 ? 47.680 -24.402 34.870 1.00 22.89 90 ASP D N 1
ATOM 16673 C CA . ASP D 1 89 ? 48.445 -24.683 36.073 1.00 30.65 90 ASP D CA 1
ATOM 16674 C C . ASP D 1 89 ? 47.678 -24.373 37.352 1.00 29.58 90 ASP D C 1
ATOM 16675 O O . ASP D 1 89 ? 48.253 -24.463 38.437 1.00 36.32 90 ASP D O 1
ATOM 16684 N N . PHE D 1 90 ? 46.409 -23.997 37.247 1.00 19.69 91 PHE D N 1
ATOM 16685 C CA . PHE D 1 90 ? 45.589 -23.623 38.392 1.00 19.59 91 PHE D CA 1
ATOM 16686 C C . PHE D 1 90 ? 44.411 -24.584 38.438 1.00 14.89 91 PHE D C 1
ATOM 16687 O O . PHE D 1 90 ? 43.760 -24.799 37.419 1.00 19.86 91 PHE D O 1
ATOM 16704 N N . ASP D 1 91 ? 44.150 -25.178 39.599 1.00 16.40 92 ASP D N 1
ATOM 16705 C CA . ASP D 1 91 ? 43.081 -26.142 39.737 1.00 16.75 92 ASP D CA 1
ATOM 16706 C C . ASP D 1 91 ? 41.791 -25.409 40.089 1.00 23.99 92 ASP D C 1
ATOM 16707 O O . ASP D 1 91 ? 41.337 -25.391 41.225 1.00 25.42 92 ASP D O 1
ATOM 16716 N N . ILE D 1 92 ? 41.186 -24.800 39.081 1.00 16.43 93 ILE D N 1
ATOM 16717 C CA . ILE D 1 92 ? 40.043 -23.933 39.281 1.00 16.24 93 ILE D CA 1
ATOM 16718 C C . ILE D 1 92 ? 38.775 -24.564 38.724 1.00 16.52 93 ILE D C 1
ATOM 16719 O O . ILE D 1 92 ? 38.787 -25.621 38.104 1.00 17.26 93 ILE D O 1
ATOM 16735 N N . VAL D 1 93 ? 37.651 -23.890 38.973 1.00 14.69 94 VAL D N 1
ATOM 16736 C CA . VAL D 1 93 ? 36.349 -24.370 38.520 1.00 14.73 94 VAL D CA 1
ATOM 16737 C C . VAL D 1 93 ? 36.223 -24.275 37.002 1.00 14.44 94 VAL D C 1
ATOM 16738 O O . VAL D 1 93 ? 35.697 -25.190 36.358 1.00 14.90 94 VAL D O 1
ATOM 16751 N N . GLY D 1 94 ? 36.652 -23.158 36.404 1.00 12.36 95 GLY D N 1
ATOM 16752 C CA . GLY D 1 94 ? 36.517 -22.982 34.983 1.00 13.18 95 GLY D CA 1
ATOM 16753 C C . GLY D 1 94 ? 37.012 -21.611 34.571 1.00 12.54 95 GLY D C 1
ATOM 16754 O O . GLY D 1 94 ? 37.392 -20.779 35.403 1.00 13.05 95 GLY D O 1
ATOM 16758 N N . ILE D 1 95 ? 37.067 -21.417 33.260 1.00 13.25 96 ILE D N 1
ATOM 16759 C CA . ILE D 1 95 ? 37.255 -20.102 32.692 1.00 12.65 96 ILE D CA 1
ATOM 16760 C C . ILE D 1 95 ? 35.905 -19.618 32.181 1.00 14.13 96 ILE D C 1
ATOM 16761 O O . ILE D 1 95 ? 34.934 -20.375 32.076 1.00 12.72 96 ILE D O 1
ATOM 16777 N N . ALA D 1 96 ? 35.829 -18.323 31.875 1.00 12.71 97 ALA D N 1
ATOM 16778 C CA . ALA D 1 96 ? 34.580 -17.735 31.416 1.00 13.17 97 ALA D CA 1
ATOM 16779 C C . ALA D 1 96 ? 34.911 -16.623 30.454 1.00 11.45 97 ALA D C 1
ATOM 16780 O O . ALA D 1 96 ? 35.989 -16.030 30.526 1.00 12.67 97 ALA D O 1
ATOM 16787 N N . SER D 1 97 ? 33.923 -16.283 29.611 1.00 11.20 98 SER D N 1
ATOM 16788 C CA . SER D 1 97 ? 34.055 -15.058 28.833 1.00 12.31 98 SER D CA 1
ATOM 16789 C C . SER D 1 97 ? 32.692 -14.445 28.583 1.00 12.87 98 SER D C 1
ATOM 16790 O O . SER D 1 97 ? 31.722 -15.164 28.348 1.00 11.81 98 SER D O 1
ATOM 16798 N N . TYR D 1 98 ? 32.639 -13.111 28.615 1.00 12.57 99 TYR D N 1
ATOM 16799 C CA . TYR D 1 98 ? 31.506 -12.418 28.010 1.00 12.14 99 TYR D CA 1
ATOM 16800 C C . TYR D 1 98 ? 31.657 -12.444 26.488 1.00 12.80 99 TYR D C 1
ATOM 16801 O O . TYR D 1 98 ? 32.729 -12.760 25.932 1.00 11.53 99 TYR D O 1
ATOM 16819 N N . ALA D 1 99 ? 30.557 -12.137 25.804 1.00 13.49 100 ALA D N 1
ATOM 16820 C CA . ALA D 1 99 ? 30.615 -11.952 24.369 1.00 15.64 100 ALA D CA 1
ATOM 16821 C C . ALA D 1 99 ? 31.447 -10.723 24.033 1.00 12.51 100 ALA D C 1
ATOM 16822 O O . ALA D 1 99 ? 31.567 -9.819 24.841 1.00 12.07 100 ALA D O 1
ATOM 16829 N N . PRO D 1 100 ? 32.045 -10.678 22.845 1.00 12.52 101 PRO D N 1
ATOM 16830 C CA . PRO D 1 100 ? 32.735 -9.461 22.412 1.00 17.49 101 PRO D CA 1
ATOM 16831 C C . PRO D 1 100 ? 31.840 -8.237 22.523 1.00 14.91 101 PRO D C 1
ATOM 16832 O O . PRO D 1 100 ? 30.716 -8.237 22.034 1.00 14.63 101 PRO D O 1
ATOM 16843 N N . TYR D 1 101 ? 32.324 -7.234 23.231 1.00 14.82 102 TYR D N 1
ATOM 16844 C CA . TYR D 1 101 ? 31.568 -6.027 23.513 1.00 12.48 102 TYR D CA 1
ATOM 16845 C C . TYR D 1 101 ? 31.930 -4.923 22.526 1.00 14.78 102 TYR D C 1
ATOM 16846 O O . TYR D 1 101 ? 32.730 -5.107 21.601 1.00 13.89 102 TYR D O 1
ATOM 16864 N N . TYR D 1 102 ? 31.307 -3.765 22.725 1.00 12.87 103 TYR D N 1
ATOM 16865 C CA . TYR D 1 102 ? 31.475 -2.552 21.915 1.00 12.05 103 TYR D CA 1
ATOM 16866 C C . TYR D 1 102 ? 30.945 -2.652 20.491 1.00 12.28 103 TYR D C 1
ATOM 16867 O O . TYR D 1 102 ? 30.034 -1.886 20.123 1.00 14.85 103 TYR D O 1
ATOM 16885 N N . TYR D 1 103 ? 31.490 -3.533 19.682 1.00 12.98 104 TYR D N 1
ATOM 16886 C CA . TYR D 1 103 ? 31.157 -3.503 18.248 1.00 15.61 104 TYR D CA 1
ATOM 16887 C C . TYR D 1 103 ? 29.701 -3.904 18.033 1.00 16.11 104 TYR D C 1
ATOM 16888 O O . TYR D 1 103 ? 29.297 -4.993 18.445 1.00 19.03 104 TYR D O 1
ATOM 16906 N N . PRO D 1 104 ? 28.893 -3.085 17.378 1.00 16.04 105 PRO D N 1
ATOM 16907 C CA . PRO D 1 104 ? 27.508 -3.492 17.100 1.00 18.09 105 PRO D CA 1
ATOM 16908 C C . PRO D 1 104 ? 27.414 -4.347 15.847 1.00 16.82 105 PRO D C 1
ATOM 16909 O O . PRO D 1 104 ? 28.299 -4.371 15.005 1.00 23.53 105 PRO D O 1
ATOM 16920 N N . ARG D 1 105 ? 26.323 -5.087 15.772 1.00 22.04 106 ARG D N 1
ATOM 16921 C CA . ARG D 1 105 ? 25.965 -5.860 14.586 1.00 26.43 106 ARG D CA 1
ATOM 16922 C C . ARG D 1 105 ? 27.035 -6.892 14.227 1.00 23.55 106 ARG D C 1
ATOM 16923 O O . ARG D 1 105 ? 27.368 -7.082 13.058 1.00 27.06 106 ARG D O 1
ATOM 16944 N N A MET D 1 106 ? 27.561 -7.580 15.233 0.78 22.16 107 MET D N 1
ATOM 16945 N N B MET D 1 106 ? 27.569 -7.580 15.231 0.22 22.05 107 MET D N 1
ATOM 16946 C CA A MET D 1 106 ? 28.457 -8.700 14.977 0.78 19.59 107 MET D CA 1
ATOM 16947 C CA B MET D 1 106 ? 28.469 -8.697 14.974 0.22 19.74 107 MET D CA 1
ATOM 16948 C C A MET D 1 106 ? 27.645 -9.925 14.584 0.78 21.61 107 MET D C 1
ATOM 16949 C C B MET D 1 106 ? 27.656 -9.928 14.591 0.22 21.74 107 MET D C 1
ATOM 16950 O O A MET D 1 106 ? 26.597 -10.211 15.173 0.78 24.41 107 MET D O 1
ATOM 16951 O O B MET D 1 106 ? 26.619 -10.217 15.197 0.22 24.25 107 MET D O 1
ATOM 16978 N N . SER D 1 107 ? 28.133 -10.660 13.583 1.00 22.87 108 SER D N 1
ATOM 16979 C CA . SER D 1 107 ? 27.387 -11.814 13.105 1.00 24.97 108 SER D CA 1
ATOM 16980 C C . SER D 1 107 ? 27.347 -12.920 14.153 1.00 21.11 108 SER D C 1
ATOM 16981 O O . SER D 1 107 ? 28.292 -13.119 14.920 1.00 19.58 108 SER D O 1
ATOM 16989 N N . GLU D 1 108 ? 26.244 -13.658 14.161 1.00 22.14 109 GLU D N 1
ATOM 16990 C CA . GLU D 1 108 ? 26.169 -14.852 14.985 1.00 21.93 109 GLU D CA 1
ATOM 16991 C C . GLU D 1 108 ? 27.318 -15.809 14.670 1.00 23.11 109 GLU D C 1
ATOM 16992 O O . GLU D 1 108 ? 27.901 -16.419 15.575 1.00 20.19 109 GLU D O 1
ATOM 17004 N N . LYS D 1 109 ? 27.665 -15.961 13.387 1.00 22.37 110 LYS D N 1
ATOM 17005 C CA . LYS D 1 109 ? 28.763 -16.859 13.053 1.00 21.50 110 LYS D CA 1
ATOM 17006 C C . LYS D 1 109 ? 30.047 -16.450 13.744 1.00 16.62 110 LYS D C 1
ATOM 17007 O O . LYS D 1 109 ? 30.803 -17.308 14.217 1.00 20.77 110 LYS D O 1
ATOM 17026 N N . HIS D 1 110 ? 30.348 -15.140 13.774 1.00 15.44 111 HIS D N 1
ATOM 17027 C CA . HIS D 1 110 ? 31.591 -14.702 14.385 1.00 16.85 111 HIS D CA 1
ATOM 17028 C C . HIS D 1 110 ? 31.510 -14.812 15.902 1.00 17.21 111 HIS D C 1
ATOM 17029 O O . HIS D 1 110 ? 32.509 -15.137 16.550 1.00 17.45 111 HIS D O 1
ATOM 17043 N N . LEU D 1 111 ? 30.325 -14.575 16.477 1.00 15.44 112 LEU D N 1
ATOM 17044 C CA . LEU D 1 111 ? 30.202 -14.755 17.920 1.00 16.26 112 LEU D CA 1
ATOM 17045 C C . LEU D 1 111 ? 30.407 -16.219 18.288 1.00 14.03 112 LEU D C 1
ATOM 17046 O O . LEU D 1 111 ? 31.090 -16.534 19.274 1.00 15.59 112 LEU D O 1
ATOM 17062 N N . VAL D 1 112 ? 29.793 -17.138 17.526 1.00 15.30 113 VAL D N 1
ATOM 17063 C CA . VAL D 1 112 ? 29.959 -18.562 17.797 1.00 17.79 113 VAL D CA 1
ATOM 17064 C C . VAL D 1 112 ? 31.432 -18.960 17.681 1.00 15.09 113 VAL D C 1
ATOM 17065 O O . VAL D 1 112 ? 31.955 -19.711 18.515 1.00 17.77 113 VAL D O 1
ATOM 17078 N N . LYS D 1 113 ? 32.118 -18.465 16.657 1.00 14.74 114 LYS D N 1
ATOM 17079 C CA . LYS D 1 113 ? 33.512 -18.828 16.432 1.00 15.95 114 LYS D CA 1
ATOM 17080 C C . LYS D 1 113 ? 34.404 -18.314 17.552 1.00 15.53 114 LYS D C 1
ATOM 17081 O O . LYS D 1 113 ? 35.363 -18.975 17.952 1.00 17.60 114 LYS D O 1
ATOM 17100 N N . TYR D 1 114 ? 34.118 -17.119 18.062 1.00 15.64 115 TYR D N 1
ATOM 17101 C CA . TYR D 1 114 ? 34.853 -16.621 19.211 1.00 15.37 115 TYR D CA 1
ATOM 17102 C C . TYR D 1 114 ? 34.791 -17.618 20.362 1.00 14.12 115 TYR D C 1
ATOM 17103 O O . TYR D 1 114 ? 35.809 -18.005 20.929 1.00 14.40 115 TYR D O 1
ATOM 17121 N N . PHE D 1 115 ? 33.589 -18.033 20.744 1.00 13.60 116 PHE D N 1
ATOM 17122 C CA . PHE D 1 115 ? 33.480 -18.923 21.894 1.00 13.88 116 PHE D CA 1
ATOM 17123 C C . PHE D 1 115 ? 34.047 -20.304 21.601 1.00 14.38 116 PHE D C 1
ATOM 17124 O O . PHE D 1 115 ? 34.649 -20.907 22.477 1.00 15.63 116 PHE D O 1
ATOM 17141 N N . LYS D 1 116 ? 33.801 -20.838 20.399 1.00 17.67 117 LYS D N 1
ATOM 17142 C CA . LYS D 1 116 ? 34.331 -22.163 20.092 1.00 14.72 117 LYS D CA 1
ATOM 17143 C C . LYS D 1 116 ? 35.854 -22.163 20.116 1.00 16.30 117 LYS D C 1
ATOM 17144 O O . LYS D 1 116 ? 36.468 -23.142 20.535 1.00 17.93 117 LYS D O 1
ATOM 17163 N N . THR D 1 117 ? 36.482 -21.059 19.717 1.00 16.85 118 THR D N 1
ATOM 17164 C CA . THR D 1 117 ? 37.937 -20.971 19.782 1.00 17.64 118 THR D CA 1
ATOM 17165 C C . THR D 1 117 ? 38.427 -21.080 21.218 1.00 18.22 118 THR D C 1
ATOM 17166 O O . THR D 1 117 ? 39.396 -21.800 21.498 1.00 19.89 118 THR D O 1
ATOM 17177 N N . LEU D 1 118 ? 37.757 -20.383 22.152 1.00 17.17 119 LEU D N 1
ATOM 17178 C CA . LEU D 1 118 ? 38.138 -20.501 23.551 1.00 16.63 119 LEU D CA 1
ATOM 17179 C C . LEU D 1 118 ? 37.948 -21.921 24.052 1.00 20.47 119 LEU D C 1
ATOM 17180 O O . LEU D 1 118 ? 38.788 -22.435 24.790 1.00 18.46 119 LEU D O 1
ATOM 17196 N N . CYS D 1 119 ? 36.840 -22.571 23.683 1.00 16.71 120 CYS D N 1
ATOM 17197 C CA . CYS D 1 119 ? 36.638 -23.950 24.093 1.00 16.28 120 CYS D CA 1
ATOM 17198 C C . CYS D 1 119 ? 37.748 -24.843 23.569 1.00 17.31 120 CYS D C 1
ATOM 17199 O O . CYS D 1 119 ? 38.187 -25.762 24.272 1.00 20.29 120 CYS D O 1
ATOM 17206 N N . GLU D 1 120 ? 38.205 -24.602 22.339 1.00 19.20 121 GLU D N 1
ATOM 17207 C CA . GLU D 1 120 ? 39.210 -25.489 21.743 1.00 22.43 121 GLU D CA 1
ATOM 17208 C C . GLU D 1 120 ? 40.532 -25.431 22.485 1.00 23.45 121 GLU D C 1
ATOM 17209 O O . GLU D 1 120 ? 41.283 -26.413 22.477 1.00 24.93 121 GLU D O 1
ATOM 17221 N N . VAL D 1 121 ? 40.847 -24.305 23.128 1.00 19.26 122 VAL D N 1
ATOM 17222 C CA . VAL D 1 121 ? 42.133 -24.154 23.805 1.00 16.46 122 VAL D CA 1
ATOM 17223 C C . VAL D 1 121 ? 42.050 -24.291 25.320 1.00 22.07 122 VAL D C 1
ATOM 17224 O O . VAL D 1 121 ? 43.096 -24.361 25.981 1.00 21.91 122 VAL D O 1
ATOM 17237 N N . SER D 1 122 ? 40.865 -24.338 25.895 1.00 16.77 123 SER D N 1
ATOM 17238 C CA . SER D 1 122 ? 40.755 -24.256 27.342 1.00 14.70 123 SER D CA 1
ATOM 17239 C C . SER D 1 122 ? 41.169 -25.535 28.039 1.00 17.21 123 SER D C 1
ATOM 17240 O O . SER D 1 122 ? 40.690 -26.618 27.670 1.00 18.85 123 SER D O 1
ATOM 17248 N N . PRO D 1 123 ? 42.001 -25.451 29.079 1.00 19.55 124 PRO D N 1
ATOM 17249 C CA . PRO D 1 123 ? 42.298 -26.634 29.898 1.00 18.91 124 PRO D CA 1
ATOM 17250 C C . PRO D 1 123 ? 41.270 -26.892 30.982 1.00 20.65 124 PRO D C 1
ATOM 17251 O O . PRO D 1 123 ? 41.442 -27.828 31.780 1.00 22.14 124 PRO D O 1
ATOM 17262 N N . HIS D 1 124 ? 40.202 -26.084 31.042 1.00 15.56 125 HIS D N 1
ATOM 17263 C CA . HIS D 1 124 ? 39.189 -26.201 32.066 1.00 14.90 125 HIS D CA 1
ATOM 17264 C C . HIS D 1 124 ? 37.789 -26.061 31.469 1.00 17.69 125 HIS D C 1
ATOM 17265 O O . HIS D 1 124 ? 37.641 -25.607 30.318 1.00 17.83 125 HIS D O 1
ATOM 17279 N N . PRO D 1 125 ? 36.739 -26.418 32.220 1.00 14.96 126 PRO D N 1
ATOM 17280 C CA . PRO D 1 125 ? 35.375 -26.078 31.784 1.00 16.22 126 PRO D CA 1
ATOM 17281 C C . PRO D 1 125 ? 35.260 -24.601 31.413 1.00 14.09 126 PRO D C 1
ATOM 17282 O O . PRO D 1 125 ? 35.909 -23.737 32.010 1.00 14.44 126 PRO D O 1
ATOM 17293 N N . VAL D 1 126 ? 34.427 -24.327 30.410 1.00 14.87 127 VAL D N 1
ATOM 17294 C CA . VAL D 1 126 ? 34.175 -22.981 29.918 1.00 14.16 127 VAL D CA 1
ATOM 17295 C C . VAL D 1 126 ? 32.762 -22.551 30.273 1.00 14.59 127 VAL D C 1
ATOM 17296 O O . VAL D 1 126 ? 31.783 -23.253 29.994 1.00 13.39 127 VAL D O 1
ATOM 17309 N N . TYR D 1 127 ? 32.660 -21.365 30.851 1.00 12.75 128 TYR D N 1
ATOM 17310 C CA . TYR D 1 127 ? 31.395 -20.759 31.230 1.00 13.62 128 TYR D CA 1
ATOM 17311 C C . TYR D 1 127 ? 31.066 -19.578 30.323 1.00 13.82 128 TYR D C 1
ATOM 17312 O O . TYR D 1 127 ? 31.909 -18.726 30.064 1.00 12.80 128 TYR D O 1
ATOM 17330 N N . LEU D 1 128 ? 29.828 -19.525 29.882 1.00 11.70 129 LEU D N 1
ATOM 17331 C CA . LEU D 1 128 ? 29.299 -18.350 29.207 1.00 11.56 129 LEU D CA 1
ATOM 17332 C C . LEU D 1 128 ? 28.964 -17.312 30.268 1.00 12.07 129 LEU D C 1
ATOM 17333 O O . LEU D 1 128 ? 28.213 -17.598 31.200 1.00 12.65 129 LEU D O 1
ATOM 17349 N N . TYR D 1 129 ? 29.497 -16.113 30.112 1.00 12.91 130 TYR D N 1
ATOM 17350 C CA . TYR D 1 129 ? 29.118 -14.980 30.944 1.00 12.08 130 TYR D CA 1
ATOM 17351 C C . TYR D 1 129 ? 28.216 -14.102 30.090 1.00 11.75 130 TYR D C 1
ATOM 17352 O O . TYR D 1 129 ? 28.698 -13.360 29.255 1.00 13.47 130 TYR D O 1
ATOM 17370 N N . ASN D 1 130 ? 26.908 -14.173 30.318 1.00 12.18 131 ASN D N 1
ATOM 17371 C CA . ASN D 1 130 ? 25.944 -13.463 29.490 1.00 12.31 131 ASN D CA 1
ATOM 17372 C C . ASN D 1 130 ? 25.526 -12.208 30.232 1.00 13.00 131 ASN D C 1
ATOM 17373 O O . ASN D 1 130 ? 24.903 -12.285 31.293 1.00 14.52 131 ASN D O 1
ATOM 17384 N N A TYR D 1 131 ? 25.902 -11.057 29.695 0.43 13.82 132 TYR D N 1
ATOM 17385 N N B TYR D 1 131 ? 25.805 -11.048 29.646 0.57 13.67 132 TYR D N 1
ATOM 17386 C CA A TYR D 1 131 ? 25.541 -9.762 30.269 0.43 14.84 132 TYR D CA 1
ATOM 17387 C CA B TYR D 1 131 ? 25.555 -9.755 30.291 0.57 14.82 132 TYR D CA 1
ATOM 17388 C C A TYR D 1 131 ? 25.167 -8.858 29.113 0.43 16.29 132 TYR D C 1
ATOM 17389 C C B TYR D 1 131 ? 25.134 -8.776 29.202 0.57 16.53 132 TYR D C 1
ATOM 17390 O O A TYR D 1 131 ? 25.974 -8.042 28.640 0.43 17.25 132 TYR D O 1
ATOM 17391 O O B TYR D 1 131 ? 25.866 -7.825 28.874 0.57 16.07 132 TYR D O 1
ATOM 17426 N N . PRO D 1 132 ? 23.941 -8.973 28.619 1.00 15.15 133 PRO D N 1
ATOM 17427 C CA . PRO D 1 132 ? 23.554 -8.205 27.420 1.00 16.23 133 PRO D CA 1
ATOM 17428 C C . PRO D 1 132 ? 23.540 -6.705 27.610 1.00 15.78 133 PRO D C 1
ATOM 17429 O O . PRO D 1 132 ? 23.843 -5.982 26.641 1.00 15.87 133 PRO D O 1
ATOM 17440 N N . THR D 1 133 ? 23.178 -6.204 28.783 1.00 17.94 134 THR D N 1
ATOM 17441 C CA . THR D 1 133 ? 23.117 -4.755 28.941 1.00 16.11 134 THR D CA 1
ATOM 17442 C C . THR D 1 133 ? 24.505 -4.124 28.873 1.00 21.23 134 THR D C 1
ATOM 17443 O O . THR D 1 133 ? 24.619 -2.933 28.552 1.00 26.43 134 THR D O 1
ATOM 17454 N N . ALA D 1 134 ? 25.562 -4.884 29.129 1.00 13.82 135 ALA D N 1
ATOM 17455 C CA . ALA D 1 134 ? 26.927 -4.366 29.011 1.00 15.32 135 ALA D CA 1
ATOM 17456 C C . ALA D 1 134 ? 27.566 -4.672 27.671 1.00 15.41 135 ALA D C 1
ATOM 17457 O O . ALA D 1 134 ? 28.235 -3.797 27.088 1.00 14.91 135 ALA D O 1
ATOM 17464 N N . THR D 1 135 ? 27.382 -5.896 27.146 1.00 14.20 136 THR D N 1
ATOM 17465 C CA . THR D 1 135 ? 28.041 -6.265 25.902 1.00 11.60 136 THR D CA 1
ATOM 17466 C C . THR D 1 135 ? 27.262 -5.834 24.668 1.00 19.19 136 THR D C 1
ATOM 17467 O O . THR D 1 135 ? 27.833 -5.805 23.577 1.00 19.44 136 THR D O 1
ATOM 17478 N N . GLY D 1 136 ? 25.974 -5.523 24.823 1.00 18.05 137 GLY D N 1
ATOM 17479 C CA . GLY D 1 136 ? 25.115 -5.225 23.710 1.00 20.30 137 GLY D CA 1
ATOM 17480 C C . GLY D 1 136 ? 24.702 -6.423 22.907 1.00 20.03 137 GLY D C 1
ATOM 17481 O O . GLY D 1 136 ? 24.044 -6.264 21.874 1.00 26.48 137 GLY D O 1
ATOM 17485 N N . LYS D 1 137 ? 25.071 -7.621 23.331 1.00 18.41 138 LYS D N 1
ATOM 17486 C CA . LYS D 1 137 ? 24.769 -8.845 22.617 1.00 18.84 138 LYS D CA 1
ATOM 17487 C C . LYS D 1 137 ? 24.214 -9.850 23.602 1.00 21.00 138 LYS D C 1
ATOM 17488 O O . LYS D 1 137 ? 24.628 -9.886 24.758 1.00 26.54 138 LYS D O 1
ATOM 17507 N N . ASP D 1 138 ? 23.273 -10.647 23.145 1.00 17.31 139 ASP D N 1
ATOM 17508 C CA . ASP D 1 138 ? 22.727 -11.740 23.929 1.00 16.00 139 ASP D CA 1
ATOM 17509 C C . ASP D 1 138 ? 23.157 -13.047 23.309 1.00 18.97 139 ASP D C 1
ATOM 17510 O O . ASP D 1 138 ? 22.947 -13.264 22.111 1.00 23.73 139 ASP D O 1
ATOM 17519 N N . ILE D 1 139 ? 23.745 -13.920 24.130 1.00 14.97 140 ILE D N 1
ATOM 17520 C CA . ILE D 1 139 ? 24.067 -15.268 23.725 1.00 14.00 140 ILE D CA 1
ATOM 17521 C C . ILE D 1 139 ? 23.032 -16.148 24.414 1.00 14.16 140 ILE D C 1
ATOM 17522 O O . ILE D 1 139 ? 23.259 -16.621 25.541 1.00 14.84 140 ILE D O 1
ATOM 17538 N N . ASP D 1 140 ? 21.883 -16.319 23.775 1.00 15.20 141 ASP D N 1
ATOM 17539 C CA . ASP D 1 140 ? 20.757 -16.977 24.419 1.00 13.51 141 ASP D CA 1
ATOM 17540 C C . ASP D 1 140 ? 20.913 -18.500 24.410 1.00 14.66 141 ASP D C 1
ATOM 17541 O O . ASP D 1 140 ? 21.932 -19.069 23.971 1.00 14.70 141 AS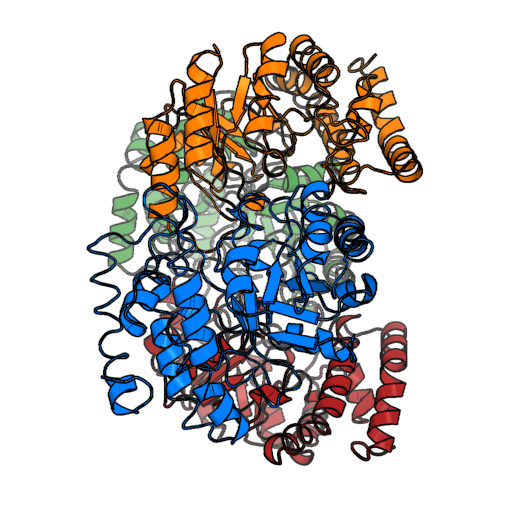P D O 1
ATOM 17550 N N . ALA D 1 141 ? 19.907 -19.179 24.972 1.00 13.45 142 ALA D N 1
ATOM 17551 C CA . ALA D 1 141 ? 20.001 -20.617 25.147 1.00 14.92 142 ALA D CA 1
ATOM 17552 C C . ALA D 1 141 ? 20.236 -21.332 23.822 1.00 16.24 142 ALA D C 1
ATOM 17553 O O . ALA D 1 141 ? 20.958 -22.335 23.777 1.00 17.07 142 ALA D O 1
ATOM 17560 N N A LYS D 1 142 ? 19.619 -20.847 22.742 0.45 15.75 143 LYS D N 1
ATOM 17561 N N B LYS D 1 142 ? 19.627 -20.837 22.745 0.55 15.77 143 LYS D N 1
ATOM 17562 C CA A LYS D 1 142 ? 19.758 -21.504 21.448 0.45 18.22 143 LYS D CA 1
ATOM 17563 C CA B LYS D 1 142 ? 19.741 -21.477 21.441 0.55 18.20 143 LYS D CA 1
ATOM 17564 C C A LYS D 1 142 ? 21.160 -21.333 20.886 0.45 17.84 143 LYS D C 1
ATOM 17565 C C B LYS D 1 142 ? 21.138 -21.319 20.864 0.55 17.81 143 LYS D C 1
ATOM 17566 O O A LYS D 1 142 ? 21.737 -22.288 20.357 0.45 18.79 143 LYS D O 1
ATOM 17567 O O B LYS D 1 142 ? 21.691 -22.275 20.313 0.55 18.72 143 LYS D O 1
ATOM 17604 N N . VAL D 1 143 ? 21.725 -20.124 20.985 1.00 17.05 144 VAL D N 1
ATOM 17605 C CA . VAL D 1 143 ? 23.086 -19.910 20.522 1.00 17.49 144 VAL D CA 1
ATOM 17606 C C . VAL D 1 143 ? 24.057 -20.675 21.411 1.00 17.84 144 VAL D C 1
ATOM 17607 O O . VAL D 1 143 ? 25.050 -21.238 20.928 1.00 15.90 144 VAL D O 1
ATOM 17620 N N . ALA D 1 144 ? 23.792 -20.715 22.723 1.00 16.83 145 ALA D N 1
ATOM 17621 C CA . ALA D 1 144 ? 24.635 -21.520 23.610 1.00 15.12 145 ALA D CA 1
ATOM 17622 C C . ALA D 1 144 ? 24.638 -22.981 23.210 1.00 17.68 145 ALA D C 1
ATOM 17623 O O . ALA D 1 144 ? 25.693 -23.619 23.215 1.00 16.36 145 ALA D O 1
ATOM 17630 N N . LYS D 1 145 ? 23.472 -23.515 22.861 1.00 16.70 146 LYS D N 1
ATOM 17631 C CA . LYS D 1 145 ? 23.386 -24.894 22.391 1.00 20.12 146 LYS D CA 1
ATOM 17632 C C . LYS D 1 145 ? 24.174 -25.069 21.101 1.00 19.98 146 LYS D C 1
ATOM 17633 O O . LYS D 1 145 ? 24.902 -26.059 20.941 1.00 20.08 146 LYS D O 1
ATOM 17652 N N . GLU D 1 146 ? 24.081 -24.091 20.187 1.00 19.38 147 GLU D N 1
ATOM 17653 C CA . GLU D 1 146 ? 24.831 -24.158 18.934 1.00 21.90 147 GLU D CA 1
ATOM 17654 C C . GLU D 1 146 ? 26.333 -24.171 19.195 1.00 22.55 147 GLU D C 1
ATOM 17655 O O . GLU D 1 146 ? 27.081 -24.941 18.586 1.00 23.30 147 GLU D O 1
ATOM 17667 N N . ILE D 1 147 ? 26.802 -23.322 20.109 1.00 18.15 148 ILE D N 1
ATOM 17668 C CA . ILE D 1 147 ? 28.215 -23.314 20.457 1.00 18.29 148 ILE D CA 1
ATOM 17669 C C . ILE D 1 147 ? 28.618 -24.665 21.011 1.00 19.92 148 ILE D C 1
ATOM 17670 O O . ILE D 1 147 ? 29.695 -25.182 20.707 1.00 19.57 148 ILE D O 1
ATOM 17686 N N . GLY D 1 148 ? 27.784 -25.223 21.875 1.00 15.85 149 GLY D N 1
ATOM 17687 C CA . GLY D 1 148 ? 27.815 -26.623 22.241 1.00 19.10 149 GLY D CA 1
ATOM 17688 C C . GLY D 1 148 ? 28.856 -27.048 23.245 1.00 25.74 149 GLY D C 1
ATOM 17689 O O . GLY D 1 148 ? 28.887 -28.229 23.602 1.00 33.25 149 GLY D O 1
ATOM 17693 N N . CYS D 1 149 ? 29.712 -26.146 23.712 1.00 20.71 150 CYS D N 1
ATOM 17694 C CA . CYS D 1 149 ? 30.837 -26.540 24.548 1.00 15.69 150 CYS D CA 1
ATOM 17695 C C . CYS D 1 149 ? 30.849 -25.873 25.922 1.00 16.94 150 CYS D C 1
ATOM 17696 O O . CYS D 1 149 ? 31.839 -25.997 26.638 1.00 17.75 150 CYS D O 1
ATOM 17703 N N . PHE D 1 150 ? 29.767 -25.175 26.316 1.00 15.42 151 PHE D N 1
ATOM 17704 C CA . PHE D 1 150 ? 29.715 -24.554 27.645 1.00 15.10 151 PHE D CA 1
ATOM 17705 C C . PHE D 1 150 ? 29.389 -25.580 28.724 1.00 15.06 151 PHE D C 1
ATOM 17706 O O . PHE D 1 150 ? 28.430 -26.357 28.601 1.00 19.07 151 PHE D O 1
ATOM 17723 N N . THR D 1 151 ? 30.163 -25.577 29.800 1.00 14.94 152 THR D N 1
ATOM 17724 C CA . THR D 1 151 ? 29.817 -26.330 30.995 1.00 14.27 152 THR D CA 1
ATOM 17725 C C . THR D 1 151 ? 28.762 -25.605 31.823 1.00 16.20 152 THR D C 1
ATOM 17726 O O . THR D 1 151 ? 27.943 -26.249 32.495 1.00 15.43 152 THR D O 1
ATOM 17737 N N . GLY D 1 152 ? 28.756 -24.259 31.788 1.00 13.18 153 GLY D N 1
ATOM 17738 C CA . GLY D 1 152 ? 27.738 -23.514 32.512 1.00 12.38 153 GLY D CA 1
ATOM 17739 C C . GLY D 1 152 ? 27.554 -22.145 31.895 1.00 12.79 153 GLY D C 1
ATOM 17740 O O . GLY D 1 152 ? 28.292 -21.729 30.989 1.00 12.75 153 GLY D O 1
ATOM 17744 N N . VAL D 1 153 ? 26.548 -21.457 32.420 1.00 12.98 154 VAL D N 1
ATOM 17745 C CA . VAL D 1 153 ? 26.198 -20.098 32.011 1.00 12.83 154 VAL D CA 1
ATOM 17746 C C . VAL D 1 153 ? 25.883 -19.300 33.263 1.00 11.69 154 VAL D C 1
ATOM 17747 O O . VAL D 1 153 ? 25.225 -19.802 34.181 1.00 12.69 154 VAL D O 1
ATOM 17760 N N . LYS D 1 154 ? 26.372 -18.059 33.298 1.00 12.10 155 LYS D N 1
ATOM 17761 C CA . LYS D 1 154 ? 25.964 -17.053 34.263 1.00 11.39 155 LYS D CA 1
ATOM 17762 C C . LYS D 1 154 ? 25.163 -16.022 33.478 1.00 12.83 155 LYS D C 1
ATOM 17763 O O . LYS D 1 154 ? 25.734 -15.300 32.659 1.00 12.56 155 LYS D O 1
ATOM 17782 N N . ASP D 1 155 ? 23.844 -15.991 33.694 1.00 12.41 156 ASP D N 1
ATOM 17783 C CA . ASP D 1 155 ? 22.935 -15.143 32.928 1.00 10.58 156 ASP D CA 1
ATOM 17784 C C . ASP D 1 155 ? 22.601 -13.933 33.779 1.00 11.39 156 ASP D C 1
ATOM 17785 O O . ASP D 1 155 ? 21.686 -13.964 34.602 1.00 12.79 156 ASP D O 1
ATOM 17794 N N . VAL D 1 156 ? 23.343 -12.843 33.582 1.00 12.70 157 VAL D N 1
ATOM 17795 C CA . VAL D 1 156 ? 23.203 -11.647 34.415 1.00 15.71 157 VAL D CA 1
ATOM 17796 C C . VAL D 1 156 ? 22.142 -10.773 33.751 1.00 17.70 157 VAL D C 1
ATOM 17797 O O . VAL D 1 156 ? 22.416 -9.897 32.921 1.00 20.53 157 VAL D O 1
ATOM 17810 N N . ILE D 1 157 ? 20.889 -11.040 34.115 1.00 15.92 158 ILE D N 1
ATOM 17811 C CA . ILE D 1 157 ? 19.719 -10.441 33.492 1.00 18.95 158 ILE D CA 1
ATOM 17812 C C . ILE D 1 157 ? 18.603 -10.645 34.497 1.00 15.19 158 ILE D C 1
ATOM 17813 O O . ILE D 1 157 ? 18.654 -11.560 35.304 1.00 17.03 158 ILE D O 1
ATOM 17829 N N . GLU D 1 158 ? 17.618 -9.758 34.483 1.00 19.49 159 GLU D N 1
ATOM 17830 C CA . GLU D 1 158 ? 16.491 -9.907 35.414 1.00 19.33 159 GLU D CA 1
ATOM 17831 C C . GLU D 1 158 ? 15.372 -10.781 34.835 1.00 22.42 159 GLU D C 1
ATOM 17832 O O . GLU D 1 158 ? 14.403 -11.118 35.553 1.00 21.61 159 GLU D O 1
ATOM 17844 N N . ASN D 1 159 ? 15.505 -11.189 33.578 1.00 16.15 160 ASN D N 1
ATOM 17845 C CA . ASN D 1 159 ? 14.499 -11.911 32.824 1.00 17.62 160 ASN D CA 1
ATOM 17846 C C . ASN D 1 159 ? 14.655 -13.389 33.149 1.00 16.63 160 ASN D C 1
ATOM 17847 O O . ASN D 1 159 ? 15.482 -14.080 32.567 1.00 15.85 160 ASN D O 1
ATOM 17858 N N . ILE D 1 160 ? 13.879 -13.887 34.110 1.00 16.75 161 ILE D N 1
ATOM 17859 C CA . ILE D 1 160 ? 14.190 -15.197 34.660 1.00 18.12 161 ILE D CA 1
ATOM 17860 C C . ILE D 1 160 ? 13.808 -16.314 33.674 1.00 15.77 161 ILE D C 1
ATOM 17861 O O . ILE D 1 160 ? 14.443 -17.363 33.675 1.00 17.96 161 ILE D O 1
ATOM 17877 N N . ILE D 1 161 ? 12.797 -16.114 32.826 1.00 15.54 162 ILE D N 1
ATOM 17878 C CA . ILE D 1 161 ? 12.487 -17.166 31.858 1.00 14.24 162 ILE D CA 1
ATOM 17879 C C . ILE D 1 161 ? 13.647 -17.331 30.885 1.00 14.92 162 ILE D C 1
ATOM 17880 O O . ILE D 1 161 ? 13.941 -18.450 30.451 1.00 14.72 162 ILE D O 1
ATOM 17896 N N . HIS D 1 162 ? 14.318 -16.227 30.525 1.00 14.55 163 HIS D N 1
ATOM 17897 C CA . HIS D 1 162 ? 15.496 -16.301 29.662 1.00 13.95 163 HIS D CA 1
ATOM 17898 C C . HIS D 1 162 ? 16.551 -17.221 30.268 1.00 16.09 163 HIS D C 1
ATOM 17899 O O . HIS D 1 162 ? 17.146 -18.058 29.574 1.00 13.94 163 HIS D O 1
ATOM 17914 N N . THR D 1 163 ? 16.755 -17.125 31.582 1.00 14.39 164 THR D N 1
ATOM 17915 C CA . THR D 1 163 ? 17.711 -17.995 32.244 1.00 11.63 164 THR D CA 1
ATOM 17916 C C . THR D 1 163 ? 17.238 -19.443 32.256 1.00 13.76 164 THR D C 1
ATOM 17917 O O . THR D 1 163 ? 18.002 -20.366 31.955 1.00 13.50 164 THR D O 1
ATOM 17928 N N . LEU D 1 164 ? 15.967 -19.678 32.538 1.00 14.13 165 LEU D N 1
ATOM 17929 C CA . LEU D 1 164 ? 15.473 -21.046 32.544 1.00 14.62 165 LEU D CA 1
ATOM 17930 C C . LEU D 1 164 ? 15.614 -21.695 31.177 1.00 12.82 165 LEU D C 1
ATOM 17931 O O . LEU D 1 164 ? 15.822 -22.909 31.092 1.00 14.78 165 LEU D O 1
ATOM 17947 N N . ASP D 1 165 ? 15.474 -20.914 30.102 1.00 12.55 166 ASP D N 1
ATOM 17948 C CA . ASP D 1 165 ? 15.616 -21.475 28.758 1.00 14.79 166 ASP D CA 1
ATOM 17949 C C . ASP D 1 165 ? 16.940 -22.229 28.591 1.00 15.15 166 ASP D C 1
ATOM 17950 O O . ASP D 1 165 ? 17.001 -23.240 27.890 1.00 13.93 166 ASP D O 1
ATOM 17959 N N . TYR D 1 166 ? 18.017 -21.738 29.212 1.00 15.32 167 TYR D N 1
ATOM 17960 C CA . TYR D 1 166 ? 19.288 -22.468 29.103 1.00 14.04 167 TYR D CA 1
ATOM 17961 C C . TYR D 1 166 ? 19.149 -23.890 29.627 1.00 16.75 167 TYR D C 1
ATOM 17962 O O . TYR D 1 166 ? 19.705 -24.832 29.051 1.00 16.32 167 TYR D O 1
ATOM 17980 N N . LYS D 1 167 ? 18.453 -24.059 30.754 1.00 14.56 168 LYS D N 1
ATOM 17981 C CA . LYS D 1 167 ? 18.332 -25.374 31.375 1.00 15.81 168 LYS D CA 1
ATOM 17982 C C . LYS D 1 167 ? 17.407 -26.261 30.550 1.00 19.48 168 LYS D C 1
ATOM 17983 O O . LYS D 1 167 ? 17.624 -27.474 30.451 1.00 20.27 168 LYS D O 1
ATOM 18002 N N . ARG D 1 168 ? 16.354 -25.672 29.981 1.00 15.31 169 ARG D N 1
ATOM 18003 C CA . ARG D 1 168 ? 15.439 -26.440 29.139 1.00 16.25 169 ARG D CA 1
ATOM 18004 C C . ARG D 1 168 ? 16.137 -26.955 27.886 1.00 19.84 169 ARG D C 1
ATOM 18005 O O . ARG D 1 168 ? 15.948 -28.113 27.487 1.00 20.24 169 ARG D O 1
ATOM 18026 N N . LEU D 1 169 ? 16.884 -26.084 27.201 1.00 17.34 170 LEU D N 1
ATOM 18027 C CA . LEU D 1 169 ? 17.565 -26.477 25.971 1.00 15.63 170 LEU D CA 1
ATOM 18028 C C . LEU D 1 169 ? 18.907 -27.182 26.206 1.00 20.84 170 LEU D C 1
ATOM 18029 O O . LEU D 1 169 ? 19.404 -27.857 25.293 1.00 21.10 170 LEU D O 1
ATOM 18045 N N . ASN D 1 170 ? 19.492 -27.076 27.396 1.00 18.04 171 ASN D N 1
ATOM 18046 C CA . ASN D 1 170 ? 20.805 -27.659 27.698 1.00 15.33 171 ASN D CA 1
ATOM 18047 C C . ASN D 1 170 ? 20.699 -28.290 29.072 1.00 17.93 171 ASN D C 1
ATOM 18048 O O . ASN D 1 170 ? 21.162 -27.733 30.066 1.00 17.50 171 ASN D O 1
ATOM 18059 N N . PRO D 1 171 ? 20.065 -29.469 29.174 1.00 18.86 172 PRO D N 1
ATOM 18060 C CA . PRO D 1 171 ? 19.788 -30.041 30.501 1.00 22.39 172 PRO D CA 1
ATOM 18061 C C . PRO D 1 171 ? 21.023 -30.361 31.336 1.00 18.57 172 PRO D C 1
ATOM 18062 O O . PRO D 1 171 ? 20.918 -30.414 32.561 1.00 24.01 172 PRO D O 1
ATOM 18073 N N . ASN D 1 172 ? 22.179 -30.550 30.722 1.00 19.51 173 ASN D N 1
ATOM 18074 C CA . ASN D 1 172 ? 23.376 -30.878 31.494 1.00 20.37 173 ASN D CA 1
ATOM 18075 C C . ASN D 1 172 ? 24.165 -29.640 31.915 1.00 21.06 173 ASN D C 1
ATOM 18076 O O . ASN D 1 172 ? 25.119 -29.750 32.704 1.00 20.92 173 ASN D O 1
ATOM 18087 N N . MET D 1 173 ? 23.765 -28.464 31.446 1.00 20.17 174 MET D N 1
ATOM 18088 C CA . MET D 1 173 ? 24.505 -27.232 31.736 1.00 14.34 174 MET D CA 1
ATOM 18089 C C . MET D 1 173 ? 24.220 -26.740 33.144 1.00 17.18 174 MET D C 1
ATOM 18090 O O . MET D 1 173 ? 23.086 -26.806 33.624 1.00 16.29 174 MET D O 1
ATOM 18104 N N . LEU D 1 174 ? 25.253 -26.237 33.817 1.00 15.79 175 LEU D N 1
ATOM 18105 C CA . LEU D 1 174 ? 25.064 -25.518 35.069 1.00 15.55 175 LEU D CA 1
ATOM 18106 C C . LEU D 1 174 ? 24.555 -24.121 34.735 1.00 14.76 175 LEU D C 1
ATOM 18107 O O . LEU D 1 174 ? 25.157 -23.419 33.907 1.00 16.95 175 LEU D O 1
ATOM 18123 N N . VAL D 1 175 ? 23.434 -23.726 35.338 1.00 12.67 176 VAL D N 1
ATOM 18124 C CA . VAL D 1 175 ? 22.777 -22.479 34.953 1.00 15.56 176 VAL D CA 1
ATOM 18125 C C . VAL D 1 175 ? 22.585 -21.621 36.192 1.00 16.79 176 VAL D C 1
ATOM 18126 O O . VAL D 1 175 ? 21.890 -22.022 37.141 1.00 16.16 176 VAL D O 1
ATOM 18139 N N . TYR D 1 176 ? 23.156 -20.423 36.162 1.00 13.33 177 TYR D N 1
ATOM 18140 C CA . TYR D 1 176 ? 23.093 -19.492 37.271 1.00 13.20 177 TYR D CA 1
ATOM 18141 C C . TYR D 1 176 ? 22.438 -18.180 36.840 1.00 14.34 177 TYR D C 1
ATOM 18142 O O . TYR D 1 176 ? 22.729 -17.653 35.762 1.00 15.09 177 TYR D O 1
ATOM 18160 N N . SER D 1 177 ? 21.539 -17.679 37.672 1.00 13.29 178 SER D N 1
ATOM 18161 C CA . SER D 1 177 ? 20.901 -16.396 37.440 1.00 12.97 178 SER D CA 1
ATOM 18162 C C . SER D 1 177 ? 21.645 -15.280 38.139 1.00 15.67 178 SER D C 1
ATOM 18163 O O . SER D 1 177 ? 22.103 -15.446 39.272 1.00 17.17 178 SER D O 1
ATOM 18171 N N . GLY D 1 178 ? 21.714 -14.133 37.488 1.00 13.72 179 GLY D N 1
ATOM 18172 C CA . GLY D 1 178 ? 22.212 -12.931 38.116 1.00 15.10 179 GLY D CA 1
ATOM 18173 C C . GLY D 1 178 ? 21.114 -11.990 38.557 1.00 16.18 179 GLY D C 1
ATOM 18174 O O . GLY D 1 178 ? 21.366 -10.822 38.822 1.00 18.83 179 GLY D O 1
ATOM 18178 N N . SER D 1 179 ? 19.904 -12.511 38.655 1.00 16.83 180 SER D N 1
ATOM 18179 C CA . SER D 1 179 ? 18.773 -11.723 39.119 1.00 19.20 180 SER D CA 1
ATOM 18180 C C . SER D 1 179 ? 19.032 -11.199 40.528 1.00 20.34 180 SER D C 1
ATOM 18181 O O . SER D 1 179 ? 19.603 -11.885 41.378 1.00 19.26 180 SER D O 1
ATOM 18189 N N . GLN D 1 180 ? 18.577 -9.981 40.778 1.00 18.83 181 GLN D N 1
ATOM 18190 C CA . GLN D 1 180 ? 18.558 -9.442 42.134 1.00 17.48 181 GLN D CA 1
ATOM 18191 C C . GLN D 1 180 ? 17.608 -10.198 43.044 1.00 19.16 181 GLN D C 1
ATOM 18192 O O . GLN D 1 180 ? 17.766 -10.131 44.280 1.00 19.57 181 GLN D O 1
ATOM 18206 N N A MET D 1 181 ? 16.631 -10.922 42.500 0.75 19.22 182 MET D N 1
ATOM 18207 N N B MET D 1 181 ? 16.659 -10.928 42.463 0.25 19.16 182 MET D N 1
ATOM 18208 C CA A MET D 1 181 ? 15.617 -11.578 43.340 0.75 19.47 182 MET D CA 1
ATOM 18209 C CA B MET D 1 181 ? 15.643 -11.682 43.193 0.25 19.43 182 MET D CA 1
ATOM 18210 C C A MET D 1 181 ? 16.083 -12.972 43.761 0.75 23.89 182 MET D C 1
ATOM 18211 C C B MET D 1 181 ? 16.232 -13.018 43.632 0.25 23.93 182 MET D C 1
ATOM 18212 O O A MET D 1 181 ? 15.587 -14.007 43.306 0.75 25.39 182 MET D O 1
ATOM 18213 O O B MET D 1 181 ? 16.010 -14.067 43.025 0.25 27.00 182 MET D O 1
ATOM 18240 N N . LEU D 1 182 ? 17.057 -12.972 44.677 1.00 20.60 183 LEU D N 1
ATOM 18241 C CA . LEU D 1 182 ? 17.609 -14.205 45.229 1.00 20.47 183 LEU D CA 1
ATOM 18242 C C . LEU D 1 182 ? 16.542 -15.178 45.696 1.00 22.27 183 LEU D C 1
ATOM 18243 O O . LEU D 1 182 ? 16.634 -16.379 45.439 1.00 23.35 183 LEU D O 1
ATOM 18259 N N . ILE D 1 183 ? 15.543 -14.684 46.418 1.00 22.92 184 ILE D N 1
ATOM 18260 C CA . ILE D 1 183 ? 14.601 -15.582 47.085 1.00 27.50 184 ILE D CA 1
ATOM 18261 C C . ILE D 1 183 ? 13.847 -16.436 46.085 1.00 30.79 184 ILE D C 1
ATOM 18262 O O . ILE D 1 183 ? 13.333 -17.493 46.449 1.00 39.44 184 ILE D O 1
ATOM 18278 N N . ALA D 1 184 ? 13.787 -16.022 44.819 1.00 25.03 185 ALA D N 1
ATOM 18279 C CA . ALA D 1 184 ? 13.162 -16.847 43.795 1.00 30.14 185 ALA D CA 1
ATOM 18280 C C . ALA D 1 184 ? 14.159 -17.754 43.083 1.00 41.48 185 ALA D C 1
ATOM 18281 O O . ALA D 1 184 ? 13.832 -18.899 42.758 1.00 56.28 185 ALA D O 1
ATOM 18288 N N . THR D 1 185 ? 15.372 -17.277 42.843 1.00 26.28 186 THR D N 1
ATOM 18289 C CA . THR D 1 185 ? 16.296 -17.941 41.928 1.00 29.92 186 THR D CA 1
ATOM 18290 C C . THR D 1 185 ? 17.292 -18.860 42.611 1.00 52.72 186 THR D C 1
ATOM 18291 O O . THR D 1 185 ? 17.786 -19.795 41.967 1.00 48.41 186 THR D O 1
ATOM 18302 N N . VAL D 1 186 ? 17.629 -18.614 43.881 1.00 42.02 187 VAL D N 1
ATOM 18303 C CA . VAL D 1 186 ? 18.698 -19.386 44.507 1.00 62.09 187 VAL D CA 1
ATOM 18304 C C . VAL D 1 186 ? 18.290 -20.846 44.623 1.00 62.89 187 VAL D C 1
ATOM 18305 O O . VAL D 1 186 ? 19.093 -21.747 44.354 1.00 58.56 187 VAL D O 1
ATOM 18318 N N . ALA D 1 187 ? 17.039 -21.109 45.000 1.00 46.02 188 ALA D N 1
ATOM 18319 C CA . ALA D 1 187 ? 16.620 -22.482 45.229 1.00 33.04 188 ALA D CA 1
ATOM 18320 C C . ALA D 1 187 ? 15.171 -22.677 44.816 1.00 59.82 188 ALA D C 1
ATOM 18321 O O . ALA D 1 187 ? 14.377 -21.734 44.801 1.00 52.77 188 ALA D O 1
ATOM 18328 N N . SER D 1 188 ? 14.846 -23.919 44.464 1.00 62.23 189 SER D N 1
ATOM 18329 C CA . SER D 1 188 ? 13.484 -24.385 44.223 1.00 61.43 189 SER D CA 1
ATOM 18330 C C . SER D 1 188 ? 12.872 -23.802 42.958 1.00 62.35 189 SER D C 1
ATOM 18331 O O . SER D 1 188 ? 11.648 -23.901 42.771 1.00 48.00 189 SER D O 1
ATOM 18339 N N A THR D 1 189 ? 13.640 -23.291 41.985 0.63 52.99 190 THR D N 1
ATOM 18340 N N B THR D 1 189 ? 13.656 -23.036 42.209 0.37 53.87 190 THR D N 1
ATOM 18341 C CA A THR D 1 189 ? 13.024 -22.983 40.692 0.63 39.31 190 THR D CA 1
ATOM 18342 C CA B THR D 1 189 ? 13.502 -22.775 40.792 0.37 43.12 190 THR D CA 1
ATOM 18343 C C A THR D 1 189 ? 13.803 -23.553 39.502 0.63 36.73 190 THR D C 1
ATOM 18344 C C B THR D 1 189 ? 14.249 -23.891 40.061 0.37 37.70 190 THR D C 1
ATOM 18345 O O A THR D 1 189 ? 13.611 -23.095 38.372 0.63 39.35 190 THR D O 1
ATOM 18346 O O B THR D 1 189 ? 14.751 -24.838 40.675 0.37 44.63 190 THR D O 1
ATOM 18367 N N A GLY D 1 190 ? 14.648 -24.555 39.717 0.63 23.65 191 GLY D N 1
ATOM 18368 N N B GLY D 1 190 ? 14.364 -23.788 38.751 0.37 27.31 191 GLY D N 1
ATOM 18369 C CA A GLY D 1 190 ? 15.231 -25.305 38.630 0.63 36.25 191 GLY D CA 1
ATOM 18370 C CA B GLY D 1 190 ? 15.051 -24.817 38.013 0.37 30.48 191 GLY D CA 1
ATOM 18371 C C A GLY D 1 190 ? 16.567 -24.809 38.128 0.63 39.80 191 GLY D C 1
ATOM 18372 C C B GLY D 1 190 ? 16.560 -24.671 37.950 0.37 38.88 191 GLY D C 1
ATOM 18373 O O A GLY D 1 190 ? 17.043 -25.306 37.102 0.63 35.22 191 GLY D O 1
ATOM 18374 O O B GLY D 1 190 ? 17.187 -25.324 37.111 0.37 35.73 191 GLY D O 1
ATOM 18381 N N . LEU D 1 191 ? 17.161 -23.818 38.789 1.00 24.50 192 LEU D N 1
ATOM 18382 C CA . LEU D 1 191 ? 18.517 -23.361 38.511 1.00 21.52 192 LEU D CA 1
ATOM 18383 C C . LEU D 1 191 ? 19.523 -23.827 39.554 1.00 21.39 192 LEU D C 1
ATOM 18384 O O . LEU D 1 191 ? 19.178 -24.231 40.672 1.00 23.68 192 LEU D O 1
ATOM 18400 N N . ASP D 1 192 ? 20.808 -23.746 39.180 1.00 17.22 193 ASP D N 1
ATOM 18401 C CA . ASP D 1 192 ? 21.882 -24.206 40.034 1.00 17.77 193 ASP D CA 1
ATOM 18402 C C . ASP D 1 192 ? 22.368 -23.150 41.023 1.00 22.59 193 ASP D C 1
ATOM 18403 O O . ASP D 1 192 ? 23.115 -23.483 41.943 1.00 21.93 193 ASP D O 1
ATOM 18412 N N . GLY D 1 193 ? 21.967 -21.901 40.877 1.00 19.04 194 GLY D N 1
ATOM 18413 C CA . GLY D 1 193 ? 22.353 -20.915 41.869 1.00 19.71 194 GLY D CA 1
ATOM 18414 C C . GLY D 1 193 ? 22.237 -19.513 41.312 1.00 15.60 194 GLY D C 1
ATOM 18415 O O . GLY D 1 193 ? 21.595 -19.284 40.299 1.00 16.34 194 GLY D O 1
ATOM 18419 N N . ASN D 1 194 ? 22.910 -18.599 41.989 1.00 13.17 195 ASN D N 1
ATOM 18420 C CA . ASN D 1 194 ? 22.784 -17.184 41.742 1.00 15.19 195 ASN D CA 1
ATOM 18421 C C . ASN D 1 194 ? 24.157 -16.544 41.779 1.00 15.91 195 ASN D C 1
ATOM 18422 O O . ASN D 1 194 ? 24.967 -16.853 42.662 1.00 15.05 195 ASN D O 1
ATOM 18433 N N . VAL D 1 195 ? 24.423 -15.675 40.797 1.00 12.66 196 VAL D N 1
ATOM 18434 C CA . VAL D 1 195 ? 25.579 -14.800 40.801 1.00 13.41 196 VAL D CA 1
ATOM 18435 C C . VAL D 1 195 ? 25.087 -13.535 41.474 1.00 17.49 196 VAL D C 1
ATOM 18436 O O . VAL D 1 195 ? 24.302 -12.784 40.888 1.00 18.15 196 VAL D O 1
ATOM 18449 N N . ALA D 1 196 ? 25.514 -13.319 42.711 1.00 15.93 197 ALA D N 1
ATOM 18450 C CA . ALA D 1 196 ? 24.836 -12.376 43.606 1.00 16.38 197 ALA D CA 1
ATOM 18451 C C . ALA D 1 196 ? 25.616 -11.075 43.612 1.00 17.55 197 ALA D C 1
ATOM 18452 O O . ALA D 1 196 ? 26.626 -10.939 44.299 1.00 14.56 197 ALA D O 1
ATOM 18459 N N . LEU D 1 197 ? 25.076 -10.079 42.897 1.00 27.97 198 LEU D N 1
ATOM 18460 C CA . LEU D 1 197 ? 25.775 -8.818 42.690 1.00 31.76 198 LEU D CA 1
ATOM 18461 C C . LEU D 1 197 ? 26.005 -8.030 43.972 1.00 35.67 198 LEU D C 1
ATOM 18462 O O . LEU D 1 197 ? 26.918 -7.192 43.998 1.00 31.86 198 LEU D O 1
ATOM 18478 N N . GLY D 1 198 ? 25.194 -8.254 45.008 1.00 17.28 199 GLY D N 1
ATOM 18479 C CA . GLY D 1 198 ? 25.353 -7.587 46.285 1.00 16.17 199 GLY D CA 1
ATOM 18480 C C . GLY D 1 198 ? 26.086 -8.366 47.357 1.00 18.60 199 GLY D C 1
ATOM 18481 O O . GLY D 1 198 ? 26.222 -7.874 48.493 1.00 18.45 199 GLY D O 1
ATOM 18485 N N . SER D 1 199 ? 26.636 -9.534 47.021 1.00 14.52 200 SER D N 1
ATOM 18486 C CA . SER D 1 199 ? 27.241 -10.416 48.011 1.00 15.43 200 SER D CA 1
ATOM 18487 C C . SER D 1 199 ? 28.671 -10.027 48.379 1.00 12.82 200 SER D C 1
ATOM 18488 O O . SER D 1 199 ? 29.246 -10.617 49.300 1.00 12.87 200 SER D O 1
ATOM 18496 N N . ASN D 1 200 ? 29.278 -9.042 47.723 1.00 12.61 201 ASN D N 1
ATOM 18497 C CA . ASN D 1 200 ? 30.576 -8.573 48.188 1.00 12.04 201 ASN D CA 1
ATOM 18498 C C . ASN D 1 200 ? 30.461 -7.907 49.543 1.00 11.13 201 ASN D C 1
ATOM 18499 O O . ASN D 1 200 ? 31.343 -8.055 50.378 1.00 13.32 201 ASN D O 1
ATOM 18510 N N . TYR D 1 201 ? 29.410 -7.114 49.750 1.00 12.07 202 TYR D N 1
ATOM 18511 C CA . TYR D 1 201 ? 29.326 -6.316 50.957 1.00 12.81 202 TYR D CA 1
ATOM 18512 C C . TYR D 1 201 ? 28.373 -6.891 52.006 1.00 11.91 202 TYR D C 1
ATOM 18513 O O . TYR D 1 201 ? 28.531 -6.561 53.188 1.00 15.28 202 TYR D O 1
ATOM 18531 N N . LEU D 1 202 ? 27.476 -7.795 51.627 1.00 14.35 203 LEU D N 1
ATOM 18532 C CA . LEU D 1 202 ? 26.592 -8.470 52.589 1.00 14.54 203 LEU D CA 1
ATOM 18533 C C . LEU D 1 202 ? 26.467 -9.951 52.244 1.00 15.39 203 LEU D C 1
ATOM 18534 O O . LEU D 1 202 ? 25.368 -10.483 52.049 1.00 15.06 203 LEU D O 1
ATOM 18550 N N . PRO D 1 203 ? 27.591 -10.662 52.178 1.00 13.02 204 PRO D N 1
ATOM 18551 C CA . PRO D 1 203 ? 27.526 -12.108 51.959 1.00 11.06 204 PRO D CA 1
ATOM 18552 C C . PRO D 1 203 ? 26.651 -12.801 52.977 1.00 13.14 204 PRO D C 1
ATOM 18553 O O . PRO D 1 203 ? 25.997 -13.786 52.614 1.00 15.55 204 PRO D O 1
ATOM 18564 N N . GLU D 1 204 ? 26.608 -12.308 54.226 1.00 14.85 205 GLU D N 1
ATOM 18565 C CA . GLU D 1 204 ? 25.771 -12.935 55.246 1.00 16.48 205 GLU D CA 1
ATOM 18566 C C . GLU D 1 204 ? 24.313 -12.921 54.844 1.00 17.66 205 GLU D C 1
ATOM 18567 O O . GLU D 1 204 ? 23.573 -13.882 55.099 1.00 18.25 205 GLU D O 1
ATOM 18579 N N . VAL D 1 205 ? 23.873 -11.825 54.234 1.00 15.71 206 VAL D N 1
ATOM 18580 C CA . VAL D 1 205 ? 22.480 -11.716 53.840 1.00 15.07 206 VAL D CA 1
ATOM 18581 C C . VAL D 1 205 ? 22.181 -12.674 52.698 1.00 13.96 206 VAL D C 1
ATOM 18582 O O . VAL D 1 205 ? 21.150 -13.359 52.707 1.00 13.90 206 VAL D O 1
ATOM 18595 N N A THR D 1 206 ? 23.050 -12.684 51.667 0.62 14.29 207 THR D N 1
ATOM 18596 N N B THR D 1 206 ? 23.064 -12.739 51.686 0.38 14.31 207 THR D N 1
ATOM 18597 C CA A THR D 1 206 ? 22.881 -13.594 50.543 0.62 12.88 207 THR D CA 1
ATOM 18598 C CA B THR D 1 206 ? 22.788 -13.607 50.546 0.38 13.03 207 THR D CA 1
ATOM 18599 C C A THR D 1 206 ? 22.767 -15.032 51.029 0.62 14.74 207 THR D C 1
ATOM 18600 C C B THR D 1 206 ? 22.820 -15.082 50.945 0.38 14.77 207 THR D C 1
ATOM 18601 O O A THR D 1 206 ? 21.802 -15.735 50.716 0.62 14.65 207 THR D O 1
ATOM 18602 O O B THR D 1 206 ? 22.022 -15.881 50.444 0.38 16.18 207 THR D O 1
ATOM 18623 N N . VAL D 1 207 ? 23.748 -15.477 51.823 1.00 14.82 208 VAL D N 1
ATOM 18624 C CA . VAL D 1 207 ? 23.776 -16.860 52.287 1.00 15.66 208 VAL D CA 1
ATOM 18625 C C . VAL D 1 207 ? 22.580 -17.167 53.184 1.00 15.96 208 VAL D C 1
ATOM 18626 O O . VAL D 1 207 ? 22.019 -18.262 53.116 1.00 18.86 208 VAL D O 1
ATOM 18639 N N . THR D 1 208 ? 22.167 -16.220 54.013 1.00 16.45 209 THR D N 1
ATOM 18640 C CA . THR D 1 208 ? 21.027 -16.472 54.886 1.00 17.41 209 THR D CA 1
ATOM 18641 C C . THR D 1 208 ? 19.728 -16.538 54.089 1.00 25.32 209 THR D C 1
ATOM 18642 O O . THR D 1 208 ? 18.869 -17.387 54.357 1.00 20.70 209 THR D O 1
ATOM 18653 N N . ILE D 1 209 ? 19.562 -15.675 53.081 1.00 16.68 210 ILE D N 1
ATOM 18654 C CA . ILE D 1 209 ? 18.384 -15.807 52.236 1.00 15.69 210 ILE D CA 1
ATOM 18655 C C . ILE D 1 209 ? 18.322 -17.189 51.601 1.00 18.25 210 ILE D C 1
ATOM 18656 O O . ILE D 1 209 ? 17.265 -17.814 51.552 1.00 22.35 210 ILE D O 1
ATOM 18672 N N . LYS D 1 210 ? 19.447 -17.685 51.102 1.00 17.51 211 LYS D N 1
ATOM 18673 C CA . LYS D 1 210 ? 19.499 -19.021 50.519 1.00 18.64 211 LYS D CA 1
ATOM 18674 C C . LYS D 1 210 ? 19.067 -20.072 51.533 1.00 24.29 211 LYS D C 1
ATOM 18675 O O . LYS D 1 210 ? 18.260 -20.957 51.222 1.00 24.76 211 LYS D O 1
ATOM 18694 N N A LYS D 1 211 ? 19.600 -19.993 52.753 0.40 21.26 212 LYS D N 1
ATOM 18695 N N B LYS D 1 211 ? 19.615 -19.998 52.750 0.60 21.32 212 LYS D N 1
ATOM 18696 C CA A LYS D 1 211 ? 19.273 -20.990 53.766 0.40 22.05 212 LYS D CA 1
ATOM 18697 C CA B LYS D 1 211 ? 19.280 -20.977 53.779 0.60 22.10 212 LYS D CA 1
ATOM 18698 C C A LYS D 1 211 ? 17.795 -20.928 54.126 0.40 23.78 212 LYS D C 1
ATOM 18699 C C B LYS D 1 211 ? 17.796 -20.923 54.110 0.60 23.72 212 LYS D C 1
ATOM 18700 O O A LYS D 1 211 ? 17.117 -21.960 54.193 0.40 28.57 212 LYS D O 1
ATOM 18701 O O B LYS D 1 211 ? 17.116 -21.956 54.136 0.60 28.53 212 LYS D O 1
ATOM 18738 N N . LEU D 1 212 ? 17.275 -19.719 54.356 1.00 23.32 213 LEU D N 1
ATOM 18739 C CA . LEU D 1 212 ? 15.862 -19.576 54.685 1.00 21.99 213 LEU D CA 1
ATOM 18740 C C . LEU D 1 212 ? 14.974 -20.054 53.545 1.00 30.31 213 LEU D C 1
ATOM 18741 O O . LEU D 1 212 ? 13.960 -20.726 53.778 1.00 32.78 213 LEU D O 1
ATOM 18757 N N . ALA D 1 213 ? 15.337 -19.729 52.301 1.00 24.16 214 ALA D N 1
ATOM 18758 C CA . ALA D 1 213 ? 14.527 -20.164 51.166 1.00 29.53 214 ALA D CA 1
ATOM 18759 C C . ALA D 1 213 ? 14.487 -21.682 51.074 1.00 30.56 214 ALA D C 1
ATOM 18760 O O . ALA D 1 213 ? 13.426 -22.277 50.831 1.00 32.79 214 ALA D O 1
ATOM 18767 N N . MET D 1 214 ? 15.631 -22.334 51.271 1.00 27.41 215 MET D N 1
ATOM 18768 C CA . MET D 1 214 ? 15.663 -23.790 51.186 1.00 30.77 215 MET D CA 1
ATOM 18769 C C . MET D 1 214 ? 14.856 -24.440 52.305 1.00 35.05 215 MET D C 1
ATOM 18770 O O . MET D 1 214 ? 14.359 -25.557 52.130 1.00 35.92 215 MET D O 1
ATOM 18784 N N . GLU D 1 215 ? 14.711 -23.763 53.436 1.00 30.68 216 GLU D N 1
ATOM 18785 C CA . GLU D 1 215 ? 13.921 -24.245 54.566 1.00 30.12 216 GLU D CA 1
ATOM 18786 C C . GLU D 1 215 ? 12.452 -23.851 54.474 1.00 38.49 216 GLU D C 1
ATOM 18787 O O . GLU D 1 215 ? 11.668 -24.221 55.350 1.00 38.58 216 GLU D O 1
ATOM 18799 N N . ARG D 1 216 ? 12.068 -23.093 53.455 1.00 31.77 217 ARG D N 1
ATOM 18800 C CA . ARG D 1 216 ? 10.694 -22.630 53.265 1.00 47.84 217 ARG D CA 1
ATOM 18801 C C . ARG D 1 216 ? 10.273 -21.571 54.274 1.00 36.56 217 ARG D C 1
ATOM 18802 O O . ARG D 1 216 ? 9.067 -21.358 54.483 1.00 42.68 217 ARG D O 1
ATOM 18823 N N . LYS D 1 217 ? 11.227 -20.880 54.900 1.00 29.25 218 LYS D N 1
ATOM 18824 C CA . LYS D 1 217 ? 10.911 -19.749 55.764 1.00 21.58 218 LYS D CA 1
ATOM 18825 C C . LYS D 1 217 ? 10.870 -18.486 54.904 1.00 40.59 218 LYS D C 1
ATOM 18826 O O . LYS D 1 217 ? 11.766 -17.639 54.929 1.00 30.88 218 LYS D O 1
ATOM 18844 N N . ILE D 1 218 ? 9.794 -18.381 54.117 1.00 32.05 219 ILE D N 1
ATOM 18845 C CA . ILE D 1 218 ? 9.750 -17.372 53.063 1.00 33.48 219 ILE D CA 1
ATOM 18846 C C . ILE D 1 218 ? 9.531 -15.983 53.644 1.00 29.56 219 ILE D C 1
ATOM 18847 O O . ILE D 1 218 ? 10.160 -15.013 53.206 1.00 27.89 219 ILE D O 1
ATOM 18863 N N . ASP D 1 219 ? 8.638 -15.852 54.629 1.00 31.10 220 ASP D N 1
ATOM 18864 C CA . ASP D 1 219 ? 8.417 -14.543 55.231 1.00 29.30 220 ASP D CA 1
ATOM 18865 C C . ASP D 1 219 ? 9.712 -13.987 55.810 1.00 28.19 220 ASP D C 1
ATOM 18866 O O . ASP D 1 219 ? 10.005 -12.787 55.688 1.00 27.88 220 ASP D O 1
ATOM 18875 N N A GLU D 1 220 ? 10.499 -14.842 56.463 0.52 27.70 221 GLU D N 1
ATOM 18876 N N B GLU D 1 220 ? 10.496 -14.842 56.467 0.48 27.71 221 GLU D N 1
ATOM 18877 C CA A GLU D 1 220 ? 11.770 -14.388 57.011 0.52 26.60 221 GLU D CA 1
ATOM 18878 C CA B GLU D 1 220 ? 11.772 -14.399 57.011 0.48 26.62 221 GLU D CA 1
ATOM 18879 C C A GLU D 1 220 ? 12.748 -14.044 55.894 0.52 25.39 221 GLU D C 1
ATOM 18880 C C B GLU D 1 220 ? 12.739 -14.041 55.891 0.48 25.38 221 GLU D C 1
ATOM 18881 O O A GLU D 1 220 ? 13.447 -13.027 55.969 0.52 22.75 221 GLU D O 1
ATOM 18882 O O B GLU D 1 220 ? 13.416 -13.008 55.957 0.48 22.74 221 GLU D O 1
ATOM 18905 N N . ALA D 1 221 ? 12.800 -14.876 54.846 1.00 23.20 222 ALA D N 1
ATOM 18906 C CA . ALA D 1 221 ? 13.703 -14.602 53.728 1.00 19.51 222 ALA D CA 1
ATOM 18907 C C . ALA D 1 221 ? 13.325 -13.306 53.035 1.00 21.27 222 ALA D C 1
ATOM 18908 O O . ALA D 1 221 ? 14.202 -12.539 52.612 1.00 18.89 222 ALA D O 1
ATOM 18915 N N . LEU D 1 222 ? 12.028 -13.049 52.903 1.00 22.06 223 LEU D N 1
ATOM 18916 C CA . LEU D 1 222 ? 11.558 -11.827 52.246 1.00 21.47 223 LEU D CA 1
ATOM 18917 C C . LEU D 1 222 ? 12.013 -10.579 52.972 1.00 20.74 223 LEU D C 1
ATOM 18918 O O . LEU D 1 222 ? 12.398 -9.590 52.339 1.00 19.65 223 LEU D O 1
ATOM 18934 N N . LYS D 1 223 ? 11.928 -10.577 54.307 1.00 22.93 224 LYS D N 1
ATOM 18935 C CA . LYS D 1 223 ? 12.372 -9.412 55.063 1.00 21.32 224 LYS D CA 1
ATOM 18936 C C . LYS D 1 223 ? 13.837 -9.109 54.767 1.00 18.18 224 LYS D C 1
ATOM 18937 O O . LYS D 1 223 ? 14.212 -7.941 54.600 1.00 21.61 224 LYS D O 1
ATOM 18956 N N . LEU D 1 224 ? 14.665 -10.148 54.648 1.00 17.90 225 LEU D N 1
ATOM 18957 C CA . LEU D 1 224 ? 16.075 -9.928 54.337 1.00 19.55 225 LEU D CA 1
ATOM 18958 C C . LEU D 1 224 ? 16.265 -9.518 52.885 1.00 15.85 225 LEU D C 1
ATOM 18959 O O . LEU D 1 224 ? 17.074 -8.641 52.590 1.00 18.92 225 LEU D O 1
ATOM 18975 N N . GLN D 1 225 ? 15.536 -10.150 51.961 1.00 18.44 226 GLN D N 1
ATOM 18976 C CA . GLN D 1 225 ? 15.560 -9.711 50.562 1.00 17.37 226 GLN D CA 1
ATOM 18977 C C . GLN D 1 225 ? 15.279 -8.218 50.435 1.00 14.91 226 GLN D C 1
ATOM 18978 O O . GLN D 1 225 ? 15.996 -7.494 49.733 1.00 15.95 226 GLN D O 1
ATOM 18992 N N . PHE D 1 226 ? 14.232 -7.738 51.108 1.00 17.29 227 PHE D N 1
ATOM 18993 C CA . PHE D 1 226 ? 13.887 -6.323 51.024 1.00 18.24 227 PHE D CA 1
ATOM 18994 C C . PHE D 1 226 ? 15.004 -5.436 51.560 1.00 13.79 227 PHE D C 1
ATOM 18995 O O . PHE D 1 226 ? 15.258 -4.347 51.027 1.00 16.50 227 PHE D O 1
ATOM 19012 N N . LEU D 1 227 ? 15.645 -5.847 52.669 1.00 16.90 228 LEU D N 1
ATOM 19013 C CA . LEU D 1 227 ? 16.760 -5.060 53.192 1.00 16.69 228 LEU D CA 1
ATOM 19014 C C . LEU D 1 227 ? 17.895 -5.004 52.180 1.00 15.26 228 LEU D C 1
ATOM 19015 O O . LEU D 1 227 ? 18.464 -3.937 51.912 1.00 16.30 228 LEU D O 1
ATOM 19031 N N . HIS D 1 228 ? 18.220 -6.154 51.591 1.00 18.26 229 HIS D N 1
ATOM 19032 C CA . HIS D 1 228 ? 19.195 -6.230 50.494 1.00 17.45 229 HIS D CA 1
ATOM 19033 C C . HIS D 1 228 ? 18.812 -5.294 49.350 1.00 15.58 229 HIS D C 1
ATOM 19034 O O . HIS D 1 228 ? 19.646 -4.529 48.842 1.00 16.40 229 HIS D O 1
ATOM 19048 N N . ASP D 1 229 ? 17.542 -5.289 48.975 1.00 15.75 230 ASP D N 1
ATOM 19049 C CA . ASP D 1 229 ? 17.111 -4.471 47.848 1.00 14.86 230 ASP D CA 1
ATOM 19050 C C . ASP D 1 229 ? 17.228 -2.981 48.172 1.00 17.11 230 ASP D C 1
ATOM 19051 O O . ASP D 1 229 ? 17.568 -2.171 47.300 1.00 15.32 230 ASP D O 1
ATOM 19060 N N . GLU D 1 230 ? 16.960 -2.592 49.425 1.00 15.92 231 GLU D N 1
ATOM 19061 C CA . GLU D 1 230 ? 17.120 -1.196 49.823 1.00 15.70 231 GLU D CA 1
ATOM 19062 C C . GLU D 1 230 ? 18.576 -0.764 49.681 1.00 13.15 231 GLU D C 1
ATOM 19063 O O . GLU D 1 230 ? 18.863 0.356 49.255 1.00 15.71 231 GLU D O 1
ATOM 19075 N N . VAL D 1 231 ? 19.513 -1.640 50.054 1.00 14.44 232 VAL D N 1
ATOM 19076 C CA . VAL D 1 231 ? 20.920 -1.324 49.893 1.00 15.86 232 VAL D CA 1
ATOM 19077 C C . VAL D 1 231 ? 21.286 -1.206 48.416 1.00 16.07 232 VAL D C 1
ATOM 19078 O O . VAL D 1 231 ? 22.010 -0.291 48.017 1.00 16.83 232 VAL D O 1
ATOM 19091 N N . ILE D 1 232 ? 20.833 -2.147 47.588 1.00 17.30 233 ILE D N 1
ATOM 19092 C CA . ILE D 1 232 ? 21.101 -2.044 46.158 1.00 16.30 233 ILE D CA 1
ATOM 19093 C C . ILE D 1 232 ? 20.579 -0.725 45.589 1.00 17.83 233 ILE D C 1
ATOM 19094 O O . ILE D 1 232 ? 21.261 -0.071 44.798 1.00 17.81 233 ILE D O 1
ATOM 19110 N N A GLU D 1 233 ? 19.396 -0.279 46.022 0.38 16.50 234 GLU D N 1
ATOM 19111 N N B GLU D 1 233 ? 19.383 -0.291 46.016 0.62 16.48 234 GLU D N 1
ATOM 19112 C CA A GLU D 1 233 ? 18.878 0.986 45.520 0.38 19.18 234 GLU D CA 1
ATOM 19113 C CA B GLU D 1 233 ? 18.846 0.980 45.551 0.62 19.19 234 GLU D CA 1
ATOM 19114 C C A GLU D 1 233 ? 19.744 2.157 45.968 0.38 16.24 234 GLU D C 1
ATOM 19115 C C B GLU D 1 233 ? 19.746 2.140 45.965 0.62 16.22 234 GLU D C 1
ATOM 19116 O O A GLU D 1 233 ? 20.017 3.069 45.180 0.38 18.93 234 GLU D O 1
ATOM 19117 O O B GLU D 1 233 ? 20.047 3.022 45.156 0.62 18.94 234 GLU D O 1
ATOM 19140 N N . ALA D 1 234 ? 20.174 2.163 47.235 1.00 16.80 235 ALA D N 1
ATOM 19141 C CA . ALA D 1 234 ? 21.078 3.207 47.685 1.00 16.97 235 ALA D CA 1
ATOM 19142 C C . ALA D 1 234 ? 22.385 3.195 46.885 1.00 15.52 235 ALA D C 1
ATOM 19143 O O . ALA D 1 234 ? 22.912 4.250 46.541 1.00 16.83 235 ALA D O 1
ATOM 19150 N N . SER D 1 235 ? 22.889 2.012 46.549 1.00 15.77 236 SER D N 1
ATOM 19151 C CA . SER D 1 235 ? 24.141 1.920 45.791 1.00 16.38 236 SER D CA 1
ATOM 19152 C C . SER D 1 235 ? 24.027 2.550 44.404 1.00 17.69 236 SER D C 1
ATOM 19153 O O . SER D 1 235 ? 25.033 2.992 43.843 1.00 18.53 236 SER D O 1
ATOM 19161 N N . ARG D 1 236 ? 22.820 2.622 43.848 1.00 18.69 237 ARG D N 1
ATOM 19162 C CA . ARG D 1 236 ? 22.640 3.183 42.514 1.00 20.79 237 ARG D CA 1
ATOM 19163 C C . ARG D 1 236 ? 22.706 4.699 42.501 1.00 22.64 237 ARG D C 1
ATOM 19164 O O . ARG D 1 236 ? 22.931 5.287 41.431 1.00 22.88 237 ARG D O 1
ATOM 19185 N N . ILE D 1 237 ? 22.527 5.345 43.662 1.00 21.96 238 ILE D N 1
ATOM 19186 C CA . ILE D 1 237 ? 22.499 6.792 43.712 1.00 20.49 238 ILE D CA 1
ATOM 19187 C C . ILE D 1 237 ? 23.765 7.364 43.104 1.00 18.52 238 ILE D C 1
ATOM 19188 O O . ILE D 1 237 ? 23.715 8.275 42.273 1.00 23.88 238 ILE D O 1
ATOM 19204 N N . PHE D 1 238 ? 24.925 6.851 43.524 1.00 18.41 239 PHE D N 1
ATOM 19205 C CA . PHE D 1 238 ? 26.213 7.374 43.070 1.00 18.79 239 PHE D CA 1
ATOM 19206 C C . PHE D 1 238 ? 26.927 6.447 42.102 1.00 23.32 239 PHE D C 1
ATOM 19207 O O . PHE D 1 238 ? 27.989 6.814 41.591 1.00 30.51 239 PHE D O 1
ATOM 19224 N N . GLY D 1 239 ? 26.352 5.292 41.805 1.00 17.19 240 GLY D N 1
ATOM 19225 C CA . GLY D 1 239 ? 26.969 4.335 40.902 1.00 16.05 240 GLY D CA 1
ATOM 19226 C C . GLY D 1 239 ? 27.303 3.072 41.657 1.00 17.65 240 GLY D C 1
ATOM 19227 O O . GLY D 1 239 ? 28.112 3.105 42.579 1.00 16.99 240 GLY D O 1
ATOM 19231 N N A SER D 1 240 ? 26.703 1.944 41.275 0.54 16.50 241 SER D N 1
ATOM 19232 N N B SER D 1 240 ? 26.699 1.948 41.266 0.46 16.56 241 SER D N 1
ATOM 19233 C CA A SER D 1 240 ? 26.836 0.736 42.073 0.54 15.31 241 SER D CA 1
ATOM 19234 C CA B SER D 1 240 ? 26.825 0.727 42.048 0.46 15.28 241 SER D CA 1
ATOM 19235 C C A SER D 1 240 ? 28.267 0.219 42.079 0.54 13.78 241 SER D C 1
ATOM 19236 C C B SER D 1 240 ? 28.259 0.219 42.073 0.46 13.85 241 SER D C 1
ATOM 19237 O O A SER D 1 240 ? 28.753 -0.273 43.106 0.54 16.03 241 SER D O 1
ATOM 19238 O O B SER D 1 240 ? 28.740 -0.261 43.107 0.46 16.00 241 SER D O 1
ATOM 19253 N N . LEU D 1 241 ? 28.953 0.282 40.934 1.00 12.88 242 LEU D N 1
ATOM 19254 C CA . LEU D 1 241 ? 30.290 -0.312 40.868 1.00 13.64 242 LEU D CA 1
ATOM 19255 C C . LEU D 1 241 ? 31.242 0.437 41.782 1.00 13.01 242 LEU D C 1
ATOM 19256 O O . LEU D 1 241 ? 32.088 -0.190 42.422 1.00 14.26 242 LEU D O 1
ATOM 19272 N N . SER D 1 242 ? 31.049 1.763 41.933 1.00 13.21 243 SER D N 1
ATOM 19273 C CA . SER D 1 242 ? 31.852 2.523 42.872 1.00 11.59 243 SER D CA 1
ATOM 19274 C C . SER D 1 242 ? 31.359 2.350 44.299 1.00 11.17 243 SER D C 1
ATOM 19275 O O . SER D 1 242 ? 32.156 2.230 45.245 1.00 13.12 243 SER D O 1
ATOM 19283 N N . SER D 1 243 ? 30.038 2.326 44.483 1.00 12.01 244 SER D N 1
ATOM 19284 C CA . SER D 1 243 ? 29.470 2.211 45.824 1.00 12.42 244 SER D CA 1
ATOM 19285 C C . SER D 1 243 ? 29.819 0.893 46.486 1.00 13.46 244 SER D C 1
ATOM 19286 O O . SER D 1 243 ? 29.906 0.822 47.730 1.00 14.28 244 SER D O 1
ATOM 19294 N N A ASN D 1 244 ? 30.023 -0.160 45.678 0.50 12.51 245 ASN D N 1
ATOM 19295 N N B ASN D 1 244 ? 30.008 -0.161 45.672 0.50 12.56 245 ASN D N 1
ATOM 19296 C CA A ASN D 1 244 ? 30.383 -1.471 46.216 0.50 13.87 245 ASN D CA 1
ATOM 19297 C CA B ASN D 1 244 ? 30.403 -1.476 46.181 0.50 13.91 245 ASN D CA 1
ATOM 19298 C C A ASN D 1 244 ? 31.556 -1.381 47.175 0.50 13.16 245 ASN D C 1
ATOM 19299 C C B ASN D 1 244 ? 31.553 -1.378 47.164 0.50 13.14 245 ASN D C 1
ATOM 19300 O O A ASN D 1 244 ? 31.638 -2.134 48.153 0.50 14.76 245 ASN D O 1
ATOM 19301 O O B ASN D 1 244 ? 31.608 -2.116 48.155 0.50 14.81 245 ASN D O 1
ATOM 19322 N N . TYR D 1 245 ? 32.521 -0.511 46.881 1.00 12.27 246 TYR D N 1
ATOM 19323 C CA . TYR D 1 245 ? 33.696 -0.390 47.727 1.00 16.00 246 TYR D CA 1
ATOM 19324 C C . TYR D 1 245 ? 33.338 0.166 49.085 1.00 14.78 246 TYR D C 1
ATOM 19325 O O . TYR D 1 245 ? 33.707 -0.405 50.115 1.00 15.97 246 TYR D O 1
ATOM 19343 N N . VAL D 1 246 ? 32.603 1.286 49.105 1.00 14.78 247 VAL D N 1
ATOM 19344 C CA . VAL D 1 246 ? 32.180 1.908 50.359 1.00 15.23 247 VAL D CA 1
ATOM 19345 C C . VAL D 1 246 ? 31.294 0.967 51.172 1.00 12.91 247 VAL D C 1
ATOM 19346 O O . VAL D 1 246 ? 31.413 0.851 52.403 1.00 15.36 247 VAL D O 1
ATOM 19359 N N . LEU D 1 247 ? 30.414 0.266 50.501 1.00 12.89 248 LEU D N 1
ATOM 19360 C CA . LEU D 1 247 ? 29.499 -0.635 51.212 1.00 14.74 248 LEU D CA 1
ATOM 19361 C C . LEU D 1 247 ? 30.230 -1.825 51.820 1.00 14.07 248 LEU D C 1
ATOM 19362 O O . LEU D 1 247 ? 29.874 -2.288 52.914 1.00 14.94 248 LEU D O 1
ATOM 19378 N N . THR D 1 248 ? 31.247 -2.358 51.134 1.00 13.74 249 THR D N 1
ATOM 19379 C CA . THR D 1 248 ? 31.986 -3.472 51.723 1.00 13.31 249 THR D CA 1
ATOM 19380 C C . THR D 1 248 ? 32.750 -3.019 52.964 1.00 17.12 249 THR D C 1
ATOM 19381 O O . THR D 1 248 ? 32.740 -3.700 53.991 1.00 16.20 249 THR D O 1
ATOM 19392 N N . LYS D 1 249 ? 33.410 -1.863 52.895 1.00 15.30 250 LYS D N 1
ATOM 19393 C CA . LYS D 1 249 ? 34.086 -1.325 54.072 1.00 18.51 250 LYS D CA 1
ATOM 19394 C C . LYS D 1 249 ? 33.120 -1.128 55.232 1.00 18.32 250 LYS D C 1
ATOM 19395 O O . LYS D 1 249 ? 33.418 -1.501 56.378 1.00 20.39 250 LYS D O 1
ATOM 19414 N N . TYR D 1 250 ? 31.951 -0.569 54.956 1.00 16.42 251 TYR D N 1
ATOM 19415 C CA . TYR D 1 250 ? 30.965 -0.276 55.993 1.00 17.07 251 TYR D CA 1
ATOM 19416 C C . TYR D 1 250 ? 30.423 -1.548 56.637 1.00 22.01 251 TYR D C 1
ATOM 19417 O O . TYR D 1 250 ? 30.377 -1.661 57.871 1.00 19.71 251 TYR D O 1
ATOM 19435 N N . PHE D 1 251 ? 29.951 -2.496 55.821 1.00 17.30 252 PHE D N 1
ATOM 19436 C CA . PHE D 1 251 ? 29.280 -3.683 56.372 1.00 16.30 252 PHE D CA 1
ATOM 19437 C C . PHE D 1 251 ? 30.263 -4.772 56.814 1.00 21.59 252 PHE D C 1
ATOM 19438 O O . PHE D 1 251 ? 29.959 -5.539 57.744 1.00 20.64 252 PHE D O 1
ATOM 19455 N N . GLN D 1 252 ? 31.434 -4.879 56.179 1.00 16.21 253 GLN D N 1
ATOM 19456 C CA . GLN D 1 252 ? 32.361 -5.956 56.477 1.00 18.38 253 GLN D CA 1
ATOM 19457 C C . GLN D 1 252 ? 33.561 -5.517 57.315 1.00 18.56 253 GLN D C 1
ATOM 19458 O O . GLN D 1 252 ? 34.239 -6.376 57.883 1.00 22.71 253 GLN D O 1
ATOM 19472 N N . GLY D 1 253 ? 33.854 -4.214 57.382 1.00 19.74 254 GLY D N 1
ATOM 19473 C CA . GLY D 1 253 ? 34.800 -3.703 58.337 1.00 20.09 254 GLY D CA 1
ATOM 19474 C C . GLY D 1 253 ? 36.241 -3.655 57.898 1.00 27.27 254 GLY D C 1
ATOM 19475 O O . GLY D 1 253 ? 37.127 -3.438 58.746 1.00 28.48 254 GLY D O 1
ATOM 19479 N N . TYR D 1 254 ? 36.525 -3.873 56.616 1.00 17.24 255 TYR D N 1
ATOM 19480 C CA . TYR D 1 254 ? 37.872 -3.718 56.101 1.00 14.23 255 TYR D CA 1
ATOM 19481 C C . TYR D 1 254 ? 37.830 -2.872 54.832 1.00 19.73 255 TYR D C 1
ATOM 19482 O O . TYR D 1 254 ? 36.813 -2.809 54.135 1.00 18.08 255 TYR D O 1
ATOM 19500 N N . ASP D 1 255 ? 38.938 -2.195 54.572 1.00 25.57 256 ASP D N 1
ATOM 19501 C CA . ASP D 1 255 ? 39.064 -1.301 53.432 1.00 22.12 256 ASP D CA 1
ATOM 19502 C C . ASP D 1 255 ? 39.271 -2.119 52.170 1.00 22.86 256 ASP D C 1
ATOM 19503 O O . ASP D 1 255 ? 39.968 -3.126 52.179 1.00 25.04 256 ASP D O 1
ATOM 19512 N N A LEU D 1 256 ? 38.653 -1.664 51.081 0.42 20.45 257 LEU D N 1
ATOM 19513 N N B LEU D 1 256 ? 38.644 -1.691 51.070 0.58 20.48 257 LEU D N 1
ATOM 19514 C CA A LEU D 1 256 ? 38.791 -2.289 49.773 0.42 18.84 257 LEU D CA 1
ATOM 19515 C CA B LEU D 1 256 ? 38.868 -2.322 49.772 0.58 18.79 257 LEU D CA 1
ATOM 19516 C C A LEU D 1 256 ? 39.375 -1.321 48.751 0.42 17.86 257 LEU D C 1
ATOM 19517 C C B LEU D 1 256 ? 39.394 -1.322 48.744 0.58 17.86 257 LEU D C 1
ATOM 19518 O O A LEU D 1 256 ? 39.323 -1.592 47.549 0.42 20.21 257 LEU D O 1
ATOM 19519 O O B LEU D 1 256 ? 39.322 -1.568 47.540 0.58 20.25 257 LEU D O 1
ATOM 19550 N N . GLY D 1 257 ? 39.904 -0.184 49.196 1.00 16.89 258 GLY D N 1
ATOM 19551 C CA . GLY D 1 257 ? 40.570 0.726 48.286 1.00 15.23 258 GLY D CA 1
ATOM 19552 C C . GLY D 1 257 ? 39.586 1.420 47.380 1.00 16.49 258 GLY D C 1
ATOM 19553 O O . GLY D 1 257 ? 38.480 1.815 47.797 1.00 17.34 258 GLY D O 1
ATOM 19557 N N . TYR D 1 258 ? 39.957 1.503 46.110 1.00 13.84 259 TYR D N 1
ATOM 19558 C CA . TYR D 1 258 ? 39.316 2.351 45.125 1.00 16.07 259 TYR D CA 1
ATOM 19559 C C . TYR D 1 258 ? 38.981 1.562 43.871 1.00 17.01 259 TYR D C 1
ATOM 19560 O O . TYR D 1 258 ? 39.648 0.570 43.557 1.00 15.87 259 TYR D O 1
ATOM 19578 N N . PRO D 1 259 ? 37.973 1.985 43.133 1.00 11.71 260 PRO D N 1
ATOM 19579 C CA . PRO D 1 259 ? 37.780 1.479 41.762 1.00 10.84 260 PRO D CA 1
ATOM 19580 C C . PRO D 1 259 ? 38.801 2.126 40.824 1.00 12.85 260 PRO D C 1
ATOM 19581 O O . PRO D 1 259 ? 39.617 2.958 41.239 1.00 18.28 260 PRO D O 1
ATOM 19592 N N . ARG D 1 260 ? 38.728 1.744 39.542 1.00 11.71 261 ARG D N 1
ATOM 19593 C CA . ARG D 1 260 ? 39.608 2.267 38.516 1.00 12.87 261 ARG D CA 1
ATOM 19594 C C . ARG D 1 260 ? 38.873 3.289 37.654 1.00 12.48 261 ARG D C 1
ATOM 19595 O O . ARG D 1 260 ? 37.931 2.913 36.940 1.00 14.01 261 ARG D O 1
ATOM 19616 N N . PRO D 1 261 ? 39.241 4.577 37.694 1.00 11.65 262 PRO D N 1
ATOM 19617 C CA . PRO D 1 261 ? 38.628 5.564 36.792 1.00 12.74 262 PRO D CA 1
ATOM 19618 C C . PRO D 1 261 ? 38.675 5.095 35.361 1.00 12.79 262 PRO D C 1
ATOM 19619 O O . PRO D 1 261 ? 39.712 4.587 34.909 1.00 13.60 262 PRO D O 1
ATOM 19630 N N . PRO D 1 262 ? 37.601 5.291 34.577 1.00 12.33 263 PRO D N 1
ATOM 19631 C CA . PRO D 1 262 ? 36.415 6.133 34.793 1.00 14.76 263 PRO D CA 1
ATOM 19632 C C . PRO D 1 262 ? 35.302 5.570 35.671 1.00 12.87 263 PRO D C 1
ATOM 19633 O O . PRO D 1 262 ? 34.252 6.229 35.767 1.00 16.26 263 PRO D O 1
ATOM 19644 N N . ILE D 1 263 ? 35.522 4.441 36.337 1.00 12.24 264 ILE D N 1
ATOM 19645 C CA . ILE D 1 263 ? 34.673 4.045 37.458 1.00 13.86 264 ILE D CA 1
ATOM 19646 C C . ILE D 1 263 ? 35.250 4.794 38.666 1.00 14.82 264 ILE D C 1
ATOM 19647 O O . ILE D 1 263 ? 36.151 4.307 39.355 1.00 15.00 264 ILE D O 1
ATOM 19663 N N . PHE D 1 264 ? 34.789 6.048 38.883 1.00 12.29 265 PHE D N 1
ATOM 19664 C CA . PHE D 1 264 ? 35.448 6.894 39.863 1.00 14.26 265 PHE D CA 1
ATOM 19665 C C . PHE D 1 264 ? 35.049 6.535 41.293 1.00 12.20 265 PHE D C 1
ATOM 19666 O O . PHE D 1 264 ? 33.883 6.200 41.556 1.00 11.89 265 PHE D O 1
ATOM 19683 N N . PRO D 1 265 ? 35.978 6.686 42.244 1.00 12.25 266 PRO D N 1
ATOM 19684 C CA . PRO D 1 265 ? 35.641 6.468 43.650 1.00 11.13 266 PRO D CA 1
ATOM 19685 C C . PRO D 1 265 ? 34.641 7.490 44.137 1.00 12.13 266 PRO D C 1
ATOM 19686 O O . PRO D 1 265 ? 34.663 8.652 43.686 1.00 13.39 266 PRO D O 1
ATOM 19697 N N . LEU D 1 266 ? 33.746 7.044 45.019 1.00 14.00 267 LEU D N 1
ATOM 19698 C CA . LEU D 1 266 ? 32.924 7.981 45.771 1.00 11.03 267 LEU D CA 1
ATOM 19699 C C . LEU D 1 266 ? 33.830 8.930 46.557 1.00 13.09 267 LEU D C 1
ATOM 19700 O O . LEU D 1 266 ? 34.817 8.508 47.168 1.00 16.79 267 LEU D O 1
ATOM 19716 N N . ASP D 1 267 ? 33.503 10.225 46.527 1.00 15.28 268 ASP D N 1
ATOM 19717 C CA . ASP D 1 267 ? 34.263 11.147 47.380 1.00 16.38 268 ASP D CA 1
ATOM 19718 C C . ASP D 1 267 ? 33.698 11.097 48.802 1.00 16.22 268 ASP D C 1
ATOM 19719 O O . ASP D 1 267 ? 32.746 10.384 49.106 1.00 15.49 268 ASP D O 1
ATOM 19728 N N . ASP D 1 268 ? 34.318 11.849 49.717 1.00 19.03 269 ASP D N 1
ATOM 19729 C CA . ASP D 1 268 ? 33.956 11.690 51.126 1.00 18.64 269 ASP D CA 1
ATOM 19730 C C . ASP D 1 268 ? 32.520 12.083 51.403 1.00 15.80 269 ASP D C 1
ATOM 19731 O O . ASP D 1 268 ? 31.849 11.475 52.254 1.00 18.72 269 ASP D O 1
ATOM 19740 N N . GLU D 1 269 ? 32.017 13.123 50.717 1.00 14.45 270 GLU D N 1
ATOM 19741 C CA . GLU D 1 269 ? 30.634 13.502 50.917 1.00 17.05 270 GLU D CA 1
ATOM 19742 C C . GLU D 1 269 ? 29.704 12.398 50.433 1.00 17.52 270 GLU D C 1
ATOM 19743 O O . GLU D 1 269 ? 28.733 12.070 51.100 1.00 16.35 270 GLU D O 1
ATOM 19755 N N . GLU D 1 270 ? 29.995 11.826 49.262 1.00 19.10 271 GLU D N 1
ATOM 19756 C CA . GLU D 1 270 ? 29.167 10.760 48.728 1.00 17.42 271 GLU D CA 1
ATOM 19757 C C . GLU D 1 270 ? 29.200 9.525 49.628 1.00 13.94 271 GLU D C 1
ATOM 19758 O O . GLU D 1 270 ? 28.164 8.897 49.866 1.00 14.93 271 GLU D O 1
ATOM 19770 N N . GLU D 1 271 ? 30.376 9.196 50.158 1.00 15.33 272 GLU D N 1
ATOM 19771 C CA . GLU D 1 271 ? 30.486 8.104 51.114 1.00 15.19 272 GLU D CA 1
ATOM 19772 C C . GLU D 1 271 ? 29.597 8.346 52.328 1.00 20.77 272 GLU D C 1
ATOM 19773 O O . GLU D 1 271 ? 28.867 7.458 52.756 1.00 14.23 272 GLU D O 1
ATOM 19785 N N . ARG D 1 272 ? 29.655 9.553 52.907 1.00 18.84 273 ARG D N 1
ATOM 19786 C CA . ARG D 1 272 ? 28.840 9.839 54.083 1.00 17.32 273 ARG D CA 1
ATOM 19787 C C . ARG D 1 272 ? 27.358 9.804 53.757 1.00 20.47 273 ARG D C 1
ATOM 19788 O O . ARG D 1 272 ? 26.559 9.324 54.560 1.00 19.10 273 ARG D O 1
ATOM 19809 N N . GLN D 1 273 ? 26.962 10.324 52.593 1.00 18.62 274 GLN D N 1
ATOM 19810 C CA . GLN D 1 273 ? 25.558 10.275 52.208 1.00 16.68 274 GLN D CA 1
ATOM 19811 C C . GLN D 1 273 ? 25.088 8.838 52.029 1.00 15.73 274 GLN D C 1
ATOM 19812 O O . GLN D 1 273 ? 23.969 8.478 52.421 1.00 19.60 274 GLN D O 1
ATOM 19826 N N . LEU D 1 274 ? 25.901 8.014 51.370 1.00 15.76 275 LEU D N 1
ATOM 19827 C CA . LEU D 1 274 ? 25.517 6.620 51.188 1.00 17.30 275 LEU D CA 1
ATOM 19828 C C . LEU D 1 274 ? 25.388 5.903 52.528 1.00 18.09 275 LEU D C 1
ATOM 19829 O O . LEU D 1 274 ? 24.431 5.167 52.743 1.00 17.81 275 LEU D O 1
ATOM 19845 N N . ILE D 1 275 ? 26.340 6.110 53.434 1.00 15.42 276 ILE D N 1
ATOM 19846 C CA . ILE D 1 275 ? 26.284 5.486 54.750 1.00 16.25 276 ILE D CA 1
ATOM 19847 C C . ILE D 1 275 ? 25.029 5.933 55.501 1.00 17.73 276 ILE D C 1
ATOM 19848 O O . ILE D 1 275 ? 24.325 5.108 56.094 1.00 18.74 276 ILE D O 1
ATOM 19864 N N . LYS D 1 276 ? 24.699 7.226 55.457 1.00 19.99 277 LYS D N 1
ATOM 19865 C CA . LYS D 1 276 ? 23.472 7.669 56.114 1.00 18.83 277 LYS D CA 1
ATOM 19866 C C . LYS D 1 276 ? 22.264 6.933 55.567 1.00 23.32 277 LYS D C 1
ATOM 19867 O O . LYS D 1 276 ? 21.317 6.644 56.312 1.00 21.88 277 LYS D O 1
ATOM 19886 N N . LYS D 1 277 ? 22.268 6.614 54.268 1.00 18.39 278 LYS D N 1
ATOM 19887 C CA . LYS D 1 277 ? 21.129 5.937 53.688 1.00 18.50 278 LYS D CA 1
ATOM 19888 C C . LYS D 1 277 ? 21.002 4.486 54.136 1.00 22.86 278 LYS D C 1
ATOM 19889 O O . LYS D 1 277 ? 19.898 3.934 54.069 1.00 23.94 278 LYS D O 1
ATOM 19908 N N . VAL D 1 278 ? 22.087 3.847 54.573 1.00 19.49 279 VAL D N 1
ATOM 19909 C CA . VAL D 1 278 ? 22.043 2.425 54.900 1.00 17.35 279 VAL D CA 1
ATOM 19910 C C . VAL D 1 278 ? 22.316 2.128 56.369 1.00 18.39 279 VAL D C 1
ATOM 19911 O O . VAL D 1 278 ? 22.320 0.962 56.755 1.00 19.62 279 VAL D O 1
ATOM 19924 N N . GLU D 1 279 ? 22.565 3.143 57.200 1.00 21.96 280 GLU D N 1
ATOM 19925 C CA . GLU D 1 279 ? 22.928 2.846 58.592 1.00 20.25 280 GLU D CA 1
ATOM 19926 C C . GLU D 1 279 ? 21.752 2.249 59.365 1.00 19.15 280 GLU D C 1
ATOM 19927 O O . GLU D 1 279 ? 21.965 1.393 60.229 1.00 23.98 280 GLU D O 1
ATOM 19939 N N . GLY D 1 280 ? 20.524 2.607 59.010 1.00 19.69 281 GLY D N 1
ATOM 19940 C CA . GLY D 1 280 ? 19.369 1.977 59.638 1.00 25.25 281 GLY D CA 1
ATOM 19941 C C . GLY D 1 280 ? 19.196 0.527 59.231 1.00 24.73 281 GLY D C 1
ATOM 19942 O O . GLY D 1 280 ? 18.742 -0.302 60.027 1.00 23.61 281 GLY D O 1
ATOM 19946 N N . ILE D 1 281 ? 19.558 0.198 57.991 1.00 23.03 282 ILE D N 1
ATOM 19947 C CA . ILE D 1 281 ? 19.577 -1.201 57.572 1.00 19.56 282 ILE D CA 1
ATOM 19948 C C . ILE D 1 281 ? 20.606 -1.986 58.370 1.00 18.95 282 ILE D C 1
ATOM 19949 O O . ILE D 1 281 ? 20.351 -3.107 58.818 1.00 19.83 282 ILE D O 1
ATOM 19965 N N . ARG D 1 282 ? 21.809 -1.438 58.521 1.00 17.76 283 ARG D N 1
ATOM 19966 C CA . ARG D 1 282 ? 22.808 -2.122 59.310 1.00 20.12 283 ARG D CA 1
ATOM 19967 C C . ARG D 1 282 ? 22.294 -2.384 60.719 1.00 22.94 283 ARG D C 1
ATOM 19968 O O . ARG D 1 282 ? 22.473 -3.476 61.250 1.00 23.58 283 ARG D O 1
ATOM 19989 N N . ALA D 1 283 ? 21.669 -1.387 61.335 1.00 24.78 284 ALA D N 1
ATOM 19990 C CA . ALA D 1 283 ? 21.159 -1.578 62.692 1.00 28.74 284 ALA D CA 1
ATOM 19991 C C . ALA D 1 283 ? 20.124 -2.692 62.721 1.00 30.46 284 ALA D C 1
ATOM 19992 O O . ALA D 1 283 ? 20.118 -3.522 63.640 1.00 30.86 284 ALA D O 1
ATOM 19999 N N . LYS D 1 284 ? 19.258 -2.746 61.705 1.00 28.27 285 LYS D N 1
ATOM 20000 C CA . LYS D 1 284 ? 18.253 -3.803 61.640 1.00 23.43 285 LYS D CA 1
ATOM 20001 C C . LYS D 1 284 ? 18.914 -5.171 61.497 1.00 27.58 285 LYS D C 1
ATOM 20002 O O . LYS D 1 284 ? 18.512 -6.141 62.160 1.00 25.74 285 LYS D O 1
ATOM 20021 N N . LEU D 1 285 ? 19.954 -5.273 60.649 1.00 20.47 286 LEU D N 1
ATOM 20022 C CA . LEU D 1 285 ? 20.626 -6.547 60.471 1.00 20.32 286 LEU D CA 1
ATOM 20023 C C . LEU D 1 285 ? 21.363 -6.989 61.732 1.00 22.32 286 LEU D C 1
ATOM 20024 O O . LEU D 1 285 ? 21.534 -8.199 61.964 1.00 23.89 286 LEU D O 1
ATOM 20040 N N . VAL D 1 286 ? 21.830 -6.036 62.536 1.00 27.04 287 VAL D N 1
ATOM 20041 C CA . VAL D 1 286 ? 22.426 -6.376 63.823 1.00 27.75 287 VAL D CA 1
ATOM 20042 C C . VAL D 1 286 ? 21.349 -6.883 64.775 1.00 27.52 287 VAL D C 1
ATOM 20043 O O . VAL D 1 286 ? 21.531 -7.892 65.467 1.00 32.35 287 VAL D O 1
ATOM 20056 N N . GLU D 1 287 ? 20.213 -6.192 64.816 1.00 29.00 288 GLU D N 1
ATOM 20057 C CA . GLU D 1 287 ? 19.086 -6.626 65.639 1.00 34.31 288 GLU D CA 1
ATOM 20058 C C . GLU D 1 287 ? 18.633 -8.025 65.252 1.00 44.50 288 GLU D C 1
ATOM 20059 O O . GLU D 1 287 ? 18.274 -8.829 66.114 1.00 34.91 288 GLU D O 1
ATOM 20071 N N . LEU D 1 288 ? 18.636 -8.332 63.953 1.00 31.06 289 LEU D N 1
ATOM 20072 C CA . LEU D 1 288 ? 18.240 -9.646 63.478 1.00 31.03 289 LEU D CA 1
ATOM 20073 C C . LEU D 1 288 ? 19.322 -10.700 63.659 1.00 23.55 289 LEU D C 1
ATOM 20074 O O . LEU D 1 288 ? 19.099 -11.854 63.288 1.00 28.99 289 LEU D O 1
ATOM 20090 N N . LYS D 1 289 ? 20.482 -10.335 64.196 1.00 29.65 290 LYS D N 1
ATOM 20091 C CA . LYS D 1 289 ? 21.610 -11.238 64.405 1.00 26.52 290 LYS D CA 1
ATOM 20092 C C . LYS D 1 289 ? 22.224 -11.739 63.098 1.00 31.59 290 LYS D C 1
ATOM 20093 O O . LYS D 1 289 ? 22.889 -12.780 63.075 1.00 26.88 290 LYS D O 1
ATOM 20112 N N . ILE D 1 290 ? 22.010 -11.018 61.994 1.00 25.67 291 ILE D N 1
ATOM 20113 C CA . ILE D 1 290 ? 22.684 -11.367 60.747 1.00 20.73 291 ILE D CA 1
ATOM 20114 C C . ILE D 1 290 ? 24.105 -10.816 60.740 1.00 21.17 291 ILE D C 1
ATOM 20115 O O . ILE D 1 290 ? 25.019 -11.456 60.218 1.00 24.83 291 ILE D O 1
ATOM 20131 N N . LEU D 1 291 ? 24.298 -9.637 61.328 1.00 26.23 292 LEU D N 1
ATOM 20132 C CA . LEU D 1 291 ? 25.599 -9.006 61.477 1.00 26.00 292 LEU D CA 1
ATOM 20133 C C . LEU D 1 291 ? 25.925 -8.830 62.956 1.00 32.52 292 LEU D C 1
ATOM 20134 O O . LEU D 1 291 ? 25.033 -8.795 63.807 1.00 30.43 292 LEU D O 1
ATOM 20150 N N . LYS D 1 292 ? 27.213 -8.648 63.239 1.00 46.39 293 LYS D N 1
ATOM 20151 C CA . LYS D 1 292 ? 27.684 -8.257 64.562 1.00 56.42 293 LYS D CA 1
ATOM 20152 C C . LYS D 1 292 ? 27.864 -6.744 64.629 1.00 54.01 293 LYS D C 1
ATOM 20153 O O . LYS D 1 292 ? 28.403 -6.128 63.703 1.00 62.04 293 LYS D O 1
ATOM 20172 N N . GLU D 1 293 ? 27.405 -6.152 65.727 1.00 73.55 294 GLU D N 1
ATOM 20173 C CA . GLU D 1 293 ? 27.556 -4.717 65.959 1.00 70.05 294 GLU D CA 1
ATOM 20174 C C . GLU D 1 293 ? 29.033 -4.341 65.949 1.00 62.96 294 GLU D C 1
ATOM 20175 O O . GLU D 1 293 ? 29.726 -4.501 66.953 1.00 86.03 294 GLU D O 1
#

Secondary structure (DSSP, 8-state):
-EEEEE----B-TTSSB-HHHHHHHHHHHHHTT--EEEESSTTTTGGGS-HHHHHHHHHHHHTT-S-EEEE---S-HHHHHHHHHHGGGS--SEEEEEPP-S-SS--HHHHHHHHHHHHHH-SS-EEEEE-HHHHS----HHHHHHH--EEEEEE-SSBHHHHHHHHHH-TTSEEEE--S--TTTSSSSS-SEEE-TTTTT-HHHHHHHHHHHHTT-HHHHHHHHHHHHHHHHHHHHH-HHHHHHHHHHHHHSS---B--TTSPPP-HHHHHHHHHHHHHHHHHHHHTTSS--/-EEEEE----B-TTS-B-HHHHHHHHHHHHHTT--EEEESSTTTTGGGS-HHHHHHHHHHHHTT-S-EEEE---S-HHHHHHHHHHGGGS--SEEEEEPP-S-SS--HHHHHHHHHHHHHH-SS-EEEEE-HHHHS----HHHHHHH---SEEEE-SSBHHHHHHHHHH-TTSEEEE--S-HHHHSSSSS--EEE-GGGGT-HHHHHHHHHHHHTT-HHHHHHHHHHHHHHHHHHTTT-HHHHHHHHHHHHHSS---B--TTSPPPPHHHHHHHHHHHHHHHHHHHHTTS--/-EEEEE----B-TTSSB-HHHHHHHHHHHHHTT--EEEETSTTTTGGGS-HHHHHHHHHHHHTT-S-EEEE---S-HHHHHHHHHHGGGS--SEEEEEPP-S-SS--HHHHHHHHHHHHHH-SS-EEEEE-HHHHS----HHHHHHH---SEEEE-SSBHHHHHHHHHH-TTSEEEE--S-HHHHSSSSS--EEE-TTTTT-HHHHHHHHHHHHTT-HHHHHHHHHHHHHHHHHHHHH-HHHHHHHHHHHHH-S---B--TTSPPPPHHHHHHHHHHHHHHHHHHHHTTSS--/-EEEEE----B-TTS-B-HHHHHHHHHHHHHTT--EEEESSTTTTGGGS-HHHHHHHHHHHHTT-S-EEEE---S-HHHHHHHHHHGGGS--SEEEEEPP-S-SS--HHHHHHHHHHHHHH-SS-EEEEE-HHHHS----HHHHHHH---SEEEE-SSBHHHHHHHHHH-TTSEEEE--S-HHHHSSSSS-SEEE-TTTTT-HHHHHHHHHHHHTT-HHHHHHHHHHHHHHHHHHHHH-HHHHHHHHHHHHHSS---B--TTSPPP-HHHHHHHHHHHHHHHHHHHHTTSS--